Protein AF-A0A2M8BA66-F1 (afdb_monomer)

pLDDT: mean 72.49, std 13.76, range [32.31, 94.5]

Secondary structure (DSSP, 8-state):
---SS--TTS-TTTTS--TT---SS-SSS-TTT-TTTTS---S--B-TTTS-BGGGSSTT-TT--SS-SS--TTT-SSTTS--TT---SS-SSS-TTT-SSTTS--TT----SS-SSS-HHHHHHH-TT--SSSSSS-GGG-TTTTS--TT---SS-SSS-TTT-SSTTS--TT---TT-SSS-HHHHSSS-TT--SS-SSS-GGG-SSTTS--TT---SS-SSS-TTT-SSTTS------TT-SSS-TTTTTTT-TT--SS-SSS-TTT-SSTTS--TT---SS-SSS-TTT-TTTTS--TTT--SS-SSS-TTTTT-TTS--SS-SSS-TTT-TTTTS--TT---SS-SSS-TTT-TTTTS--TT---SS-SSS-TTT--SS--TT--SS-SSS-TTT-SSTTS--TT---SSSSSS-TTT-SSTTS--TT---TT-SSS-TTT-SS--TT--EEEEEEEE------EEEEEEE-SGGGGTT-EEETTEEESPPHHHHHHHHHHHHHHHHHHHSEEEEEEE-B--SSTTSS-----SS--HHHHHHHT-SPPPSSB-B-HHHHHHHHHHTTTTS-TT-SSTT--EEEEEEE-S-BTTHHHHHHHHHHHHTTT--EEEEE-TTS-HHHHHHHHHHTT-SGGGT-SSEE-SSHHHHHHHHHHHHTT---SEEE----TTEEEEEEEEEEEETTEEEE--B-TTTSEEEETTTTEEEE-HHHHHHHHHHHHHSPTT--EEEEEEEEEPSS-TTTS---SSSS-SS-SSSSSTT-----S--SSSS-SS-SSSTTTTPPPPTT-------SSSS-SS-SSSSSSS-----------TTS-S-SS-SS-SS-SPPPPTT-------SSSS-SS-SSSSSTTPPSP--------SSSS-SS-SS-SSTTPPP-TT-------SSSS-SS-SSSSSSS-PPPTT-------TTTS-SS-SSSSSTT-PPPTT-------SSSS-SS-SSSSSTTPPPPTT-------SSSS-SSSSS-SSTTPPPPP---PPP----S---

Sequence (1036 aa):
LDSDGVRNALDNCINTPNLTQTNTDGDSYGDACDNCINVANDQTDVSPANGVGDVCEGLTDPNGDFDSDGVRNALDNCPTTPNAGQQDPDLDGLGSACDNCPTVSNDDQTDTSPANGIGDVCEGASYPEGDVDGDTIINSLDNCLNTPNTTQTDSDGDTLGDACDNCPTMANGDQLDANNNGTGDICEGLLNPDGDVDSDTIRNAADNCPNASNTNQLDTDGDLVGDACDNCPGISNDQTDSNNNGTGDVCEGLLNPDGDVDLDGVRNGADNCPTVANASQTDVDGDGVGDACDNCVFFANTTQTDSNNNLIGDVCEGSTLLDDADNDTIRDVADNCINTPNLNQSDIDSDQVGDACDNCLTTMNFDQTDSDNDGIGDACETAQYDSTLDVDGDLIYDIDDNCPLVSNNNQADSDGDNIGNVCDNCPTEANYNQADLDGNGIGDACELTLPPSTPICNDGMVESARIKPNLYFLLDDSGSMDWGVTCNSTSCAPPSRWDQIKGGLDAASTQLAADNNLGVARFSGNISNSAQELLNLAVGWTDAQFRASYATSMNTRGGTPTGPALDRVRTQAWYTIPGDPVPNRPVAIVLVTDGNPNDQAAAVTAAGALWTLGVPVYVMGHPAATAANMTAIANAGGTGPDYGGTWYVITDTASVIAALDAIATRTVSCLVGITPTPADDLSRIEVMMNVGGTLTPIAPDPVNGWTLNITTNTLELFGTSCSDLKAAGTSAPPGTVVRVDVKIACLPCQPNADPEVCDYVDNNCNGVIDEGCAGCIPEVCDGLDNDCDGIADNGCPPPPACIPAPEVCDSLDNDCDGLIDEACVPICIPDPEVCSDSLDNDCDGLVNEGCPPPPTCIPNAEVCDGVDNDCDTLIDEDCPPPACVPSSEVCDGVDNDCDLAIDEGCTPPPTCIPSAEVCNGVDDNCDAVVDEGCTPPPTCIPSAEVCNGVDDNCDSVVDEGCPPPVGCIPSAEVCNGVDDNCDTVVDEGCTPPPTCIPSAEVCNGVDDNCDTVIDEGCPPPVGCIPSAEVCDNADN

Mean predicted aligned error: 25.69 Å

Radius of gyration: 49.64 Å; Cα contacts (8 Å, |Δi|>4): 1770; chains: 1; bounding box: 144×88×126 Å

Solvent-accessible surface area (backbone atoms only — not comparable to full-atom values): 61504 Å² total; per-residue (Å²): 110,47,77,55,80,64,53,63,96,75,34,43,33,45,76,41,66,49,77,81,65,53,46,76,46,70,49,81,45,14,49,79,66,36,43,34,47,78,46,67,69,90,78,78,49,60,46,94,85,81,61,44,20,56,92,69,64,38,94,86,32,58,82,35,47,74,52,69,48,83,44,32,37,70,78,33,40,32,53,77,39,71,47,72,78,64,50,47,84,49,73,50,68,48,13,51,76,68,38,42,33,60,72,46,67,54,81,79,63,51,45,85,46,77,72,71,77,51,16,50,66,42,50,66,72,73,35,70,78,34,41,64,50,68,48,83,48,33,48,78,76,39,39,38,57,83,47,71,48,80,77,67,49,51,76,55,72,48,66,48,12,53,89,72,40,41,45,56,74,53,69,53,80,80,64,55,39,92,79,70,79,70,56,19,50,90,80,68,73,90,83,63,89,87,34,40,80,45,67,39,84,49,38,39,89,78,35,49,31,45,77,29,64,45,78,79,67,52,46,76,54,68,62,70,47,13,48,69,62,34,37,35,50,78,51,66,66,87,70,58,37,93,81,68,78,72,44,12,68,90,54,60,50,78,85,39,56,84,34,44,54,47,68,38,84,45,33,34,68,78,35,44,34,57,73,40,62,47,65,82,61,50,40,81,50,67,54,69,44,12,45,78,68,33,42,34,50,82,44,69,52,77,77,66,52,44,91,83,72,76,71,49,14,65,86,52,64,90,45,91,85,69,46,40,76,53,70,44,83,47,32,48,94,78,34,41,31,50,76,36,68,48,76,81,62,47,42,84,46,67,49,67,41,12,53,75,63,35,38,28,54,80,33,70,48,73,80,62,54,45,92,87,70,84,69,56,11,64,76,56,64,57,100,71,90,60,86,81,40,39,79,47,67,43,86,46,30,42,89,78,31,39,34,44,83,48,65,50,78,77,64,50,48,78,48,74,40,67,45,14,50,88,70,36,43,32,57,70,36,63,48,68,78,58,52,39,90,79,69,79,73,52,13,53,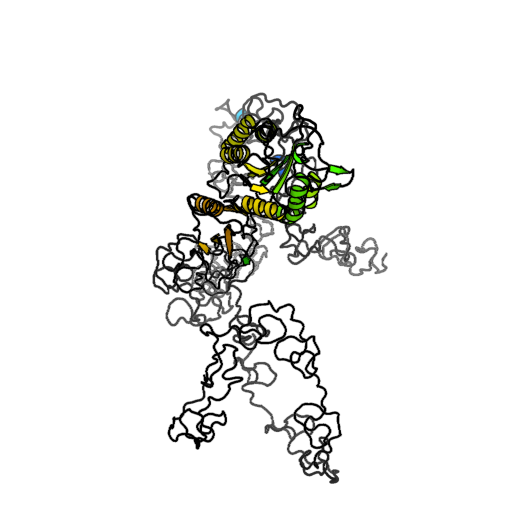54,61,43,76,60,71,54,96,82,62,62,62,65,43,70,57,64,24,51,43,73,46,64,44,30,37,41,33,35,40,37,58,36,16,26,56,32,53,64,91,42,60,67,56,103,86,53,49,56,59,71,29,60,49,55,40,51,49,54,14,49,62,73,38,28,59,60,47,36,74,53,27,24,47,36,60,45,60,48,53,34,72,87,80,67,100,79,81,64,79,80,64,82,57,76,72,39,48,37,67,56,54,51,57,77,71,62,71,85,70,43,87,50,46,51,41,60,51,14,66,52,44,40,45,43,56,78,66,43,68,83,60,68,93,84,62,90,61,84,88,66,50,44,38,36,39,38,37,39,59,31,64,47,77,39,54,73,48,26,26,53,26,26,31,55,32,29,77,72,71,34,38,29,44,39,36,25,36,80,87,25,45,63,73,56,39,32,48,28,8,42,34,1,70,40,18,70,92,58,86,37,37,51,42,63,42,84,40,40,67,43,39,43,56,45,50,50,43,52,54,51,46,52,64,62,45,59,41,60,53,79,85,52,98,56,42,21,85,80,37,62,34,35,27,40,31,56,67,84,46,73,44,76,52,57,81,28,84,60,46,18,29,46,80,38,79,94,74,34,32,38,38,39,21,54,57,46,30,49,48,52,45,49,47,24,53,70,49,62,77,88,49,56,61,36,47,38,40,41,26,26,35,42,93,52,45,78,83,76,54,81,56,48,85,73,87,38,44,48,25,62,78,82,54,66,44,62,79,65,80,67,63,42,79,27,52,88,75,81,44,54,40,53,69,84,85,54,55,47,81,61,49,76,72,67,102,75,66,65,73,36,85,39,52,86,74,86,46,51,36,51,61,82,76,54,66,58,80,72,56,62,83,85,61,73,67,42,85,62,61,77,88,72,87,50,53,46,47,58,85,84,57,65,55,65,91,68,77,79,68,100,74,75,66,69,49,78,50,52,83,74,87,48,53,40,44,63,81,84,57,67,57,81,73,48,66,81,78,81,62,66,68,43,80,40,48,80,75,84,43,50,43,45,61,84,85,53,65,46,76,78,47,69,83,76,90,82,53,70,68,43,82,32,42,88,72,89,44,46,34,49,51,78,87,54,66,50,82,79,42,56,72,53,100,79,65,70,68,46,78,49,49,85,78,84,46,49,39,45,52,79,72,53,66,45,70,80,48,72,57,67,94,86,68,70,71,47,80,53,51,84,70,86,46,49,39,47,44,78,85,53,68,43,64,90,48,71,79,68,101,72,80,68,69,47,77,74,50,85,73,86,44,51,38,46,68,79,87,54,67,41,79,88,65,78,83,86,89,85,84,88,86,82,93,78,84,93,75,94,75,83,134

Structure (mmCIF, N/CA/C/O backbone):
data_AF-A0A2M8BA66-F1
#
_entry.id   AF-A0A2M8BA66-F1
#
loop_
_atom_site.group_PDB
_atom_site.id
_atom_site.type_symbol
_atom_site.label_atom_id
_atom_site.label_alt_id
_atom_site.label_comp_id
_atom_site.label_asym_id
_atom_site.label_entity_id
_atom_site.label_seq_id
_atom_site.pdbx_PDB_ins_code
_atom_site.Cartn_x
_atom_site.Cartn_y
_atom_site.Cartn_z
_atom_site.occupancy
_atom_site.B_iso_or_equiv
_atom_site.auth_seq_id
_atom_site.auth_comp_id
_atom_site.auth_asym_id
_atom_site.auth_atom_id
_atom_site.pdbx_PDB_model_num
ATOM 1 N N . LEU A 1 1 ? -45.818 -49.213 9.905 1.00 75.44 1 LEU A N 1
ATOM 2 C CA . LEU A 1 1 ? -45.193 -50.251 9.014 1.00 75.44 1 LEU A CA 1
ATOM 3 C C . LEU A 1 1 ? -43.875 -50.770 9.617 1.00 75.44 1 LEU A C 1
ATOM 5 O O . LEU A 1 1 ? -43.487 -51.913 9.409 1.00 75.44 1 LEU A O 1
ATOM 9 N N . ASP A 1 2 ? -43.268 -49.912 10.405 1.00 79.12 2 ASP A N 1
ATOM 10 C CA . ASP A 1 2 ? -42.257 -49.977 11.458 1.00 79.12 2 ASP A CA 1
ATOM 11 C C . ASP A 1 2 ? -42.521 -50.866 12.723 1.00 79.12 2 ASP A C 1
ATOM 13 O O . ASP A 1 2 ? -41.571 -51.381 13.302 1.00 79.12 2 ASP A O 1
ATOM 17 N N . SER A 1 3 ? -43.773 -51.170 13.107 1.00 86.94 3 SER A N 1
ATOM 18 C CA . SER A 1 3 ? -44.151 -52.027 14.267 1.00 86.94 3 SER A CA 1
ATOM 19 C C . SER A 1 3 ? -44.036 -51.412 15.676 1.00 86.94 3 SER A C 1
ATOM 21 O O . SER A 1 3 ? -44.002 -52.172 16.651 1.00 86.94 3 SER A O 1
ATOM 23 N N . ASP A 1 4 ? -44.054 -50.089 15.824 1.00 85.81 4 ASP A N 1
ATOM 24 C CA . ASP A 1 4 ? -44.068 -49.419 17.134 1.00 85.81 4 ASP A CA 1
ATOM 25 C C . ASP A 1 4 ? -45.409 -49.505 17.898 1.00 85.81 4 ASP A C 1
ATOM 27 O O . ASP A 1 4 ? -45.446 -49.361 19.118 1.00 85.81 4 ASP A O 1
ATOM 31 N N . GLY A 1 5 ? -46.510 -49.820 17.209 1.00 84.75 5 GLY A N 1
ATOM 32 C CA . GLY A 1 5 ? -47.851 -49.913 17.793 1.00 84.75 5 GLY A CA 1
ATOM 33 C C . GLY A 1 5 ? -48.778 -48.734 17.478 1.00 84.75 5 GLY A C 1
ATOM 34 O O . GLY A 1 5 ? -49.948 -48.778 17.882 1.00 84.75 5 GLY A O 1
ATOM 35 N N . VAL A 1 6 ? -48.316 -47.738 16.722 1.00 86.00 6 VAL A N 1
ATOM 36 C CA . VAL A 1 6 ? -49.107 -46.634 16.172 1.00 86.00 6 VAL A CA 1
ATOM 37 C C . VAL A 1 6 ? -49.744 -47.066 14.843 1.00 86.00 6 VAL A C 1
ATOM 39 O O . VAL A 1 6 ? -49.294 -47.970 14.138 1.00 86.00 6 VAL A O 1
ATOM 42 N N . ARG A 1 7 ? -50.925 -46.521 14.524 1.00 86.69 7 ARG A N 1
ATOM 43 C CA . ARG A 1 7 ? -51.604 -46.838 13.255 1.00 86.69 7 ARG A CA 1
ATOM 44 C C . ARG A 1 7 ? -51.021 -45.944 12.172 1.00 86.69 7 ARG A C 1
ATOM 46 O O . ARG A 1 7 ? -51.146 -44.747 12.336 1.00 86.69 7 ARG A O 1
ATOM 53 N N . ASN A 1 8 ? -50.625 -46.498 11.021 1.00 84.19 8 ASN A N 1
ATOM 54 C CA . ASN A 1 8 ? -50.092 -45.757 9.858 1.00 84.19 8 ASN A CA 1
ATOM 55 C C . ASN A 1 8 ? -50.815 -44.441 9.465 1.00 84.19 8 ASN A C 1
ATOM 57 O O . ASN A 1 8 ? -50.240 -43.618 8.776 1.00 84.19 8 ASN A O 1
ATOM 61 N N . ALA A 1 9 ? -52.104 -44.271 9.787 1.00 83.88 9 ALA A N 1
ATOM 62 C CA . ALA A 1 9 ? -52.858 -43.043 9.492 1.00 83.88 9 ALA A CA 1
ATOM 63 C C . ALA A 1 9 ? -52.679 -41.929 10.548 1.00 83.88 9 ALA A C 1
ATOM 65 O O . ALA A 1 9 ? -53.294 -40.878 10.428 1.00 83.88 9 ALA A O 1
ATOM 66 N N . LEU A 1 10 ? -51.948 -42.221 11.619 1.00 83.56 10 LEU A N 1
ATOM 67 C CA . LEU A 1 10 ? -51.645 -41.381 12.778 1.00 83.56 10 LEU A CA 1
ATOM 68 C C . LEU A 1 10 ? -50.151 -41.497 13.126 1.00 83.56 10 LEU A C 1
ATOM 70 O O . LEU A 1 10 ? -49.805 -41.286 14.277 1.00 83.56 10 LEU A O 1
ATOM 74 N N . ASP A 1 11 ? -49.346 -41.970 12.174 1.00 88.25 11 ASP A N 1
ATOM 75 C CA . ASP A 1 11 ? -47.940 -42.319 12.331 1.00 88.25 11 ASP A CA 1
ATOM 76 C C . ASP A 1 11 ? -47.123 -41.324 11.501 1.00 88.25 11 ASP A C 1
ATOM 78 O O . ASP A 1 11 ? -47.123 -41.420 10.268 1.00 88.25 11 ASP A O 1
ATOM 82 N N . ASN A 1 12 ? -46.523 -40.337 12.167 1.00 87.06 12 ASN A N 1
ATOM 83 C CA . ASN A 1 12 ? -45.696 -39.306 11.541 1.00 87.06 12 ASN A CA 1
ATOM 84 C C . ASN A 1 12 ? -44.302 -39.821 11.141 1.00 87.06 12 ASN A C 1
ATOM 86 O O . ASN A 1 12 ? -43.581 -39.108 10.460 1.00 87.06 12 ASN A O 1
ATOM 90 N N . CYS A 1 13 ? -43.972 -41.089 11.433 1.00 89.38 13 CYS A N 1
ATOM 91 C CA . CYS A 1 13 ? -42.804 -41.781 10.890 1.00 89.38 13 CYS A CA 1
ATOM 92 C C . CYS A 1 13 ? -43.151 -43.196 10.419 1.00 89.38 13 CYS A C 1
ATOM 94 O O . CYS A 1 13 ? -42.651 -44.199 10.919 1.00 89.38 13 CYS A O 1
ATOM 96 N N . ILE A 1 14 ? -43.941 -43.294 9.344 1.00 86.56 14 ILE A N 1
ATOM 97 C CA . ILE A 1 14 ? -44.551 -44.554 8.873 1.00 86.56 14 ILE A CA 1
ATOM 98 C C . ILE A 1 14 ? -43.593 -45.758 8.720 1.00 86.56 14 ILE A C 1
ATOM 100 O O . ILE A 1 14 ? -44.028 -46.920 8.779 1.00 86.56 14 ILE A O 1
ATOM 104 N N . ASN A 1 15 ? -42.300 -45.496 8.497 1.00 86.75 15 ASN A N 1
ATOM 105 C CA . ASN A 1 15 ? -41.246 -46.493 8.306 1.00 86.75 15 ASN A CA 1
ATOM 106 C C . ASN A 1 15 ? -40.214 -46.567 9.450 1.00 86.75 15 ASN A C 1
ATOM 108 O O . ASN A 1 15 ? -39.405 -47.497 9.431 1.00 86.75 15 ASN A O 1
ATOM 112 N N . THR A 1 16 ? -40.258 -45.665 10.435 1.00 87.44 16 THR A N 1
ATOM 113 C CA . THR A 1 16 ? -39.289 -45.579 11.537 1.00 87.44 16 THR A CA 1
ATOM 114 C C . THR A 1 16 ? -40.019 -45.632 12.883 1.00 87.44 16 THR A C 1
ATOM 116 O O . THR A 1 16 ? -40.842 -44.764 13.136 1.00 87.44 16 THR A O 1
ATOM 119 N N . PRO A 1 17 ? -39.741 -46.616 13.762 1.00 88.62 17 PRO A N 1
ATOM 120 C CA . PRO A 1 17 ? -40.491 -46.782 15.008 1.00 88.62 17 PRO A CA 1
ATOM 121 C C . PRO A 1 17 ? -40.433 -45.559 15.927 1.00 88.62 17 PRO A C 1
ATOM 123 O O . PRO A 1 17 ? -39.353 -45.231 16.420 1.00 88.62 17 PRO A O 1
ATOM 126 N N . ASN A 1 18 ? -41.575 -44.936 16.234 1.00 87.62 18 ASN A N 1
ATOM 127 C CA . ASN A 1 18 ? -41.626 -43.738 17.075 1.00 87.62 18 ASN A CA 1
ATOM 128 C C . ASN A 1 18 ? -42.928 -43.645 17.898 1.00 87.62 18 ASN A C 1
ATOM 130 O O . ASN A 1 18 ? -43.803 -42.803 17.703 1.00 87.62 18 ASN A O 1
ATOM 134 N N . LEU A 1 19 ? -43.021 -44.483 18.933 1.00 87.88 19 LEU A N 1
ATOM 135 C CA . LEU A 1 19 ? -44.219 -44.623 19.773 1.00 87.88 19 LEU A CA 1
ATOM 136 C C . LEU A 1 19 ? -44.758 -43.302 20.366 1.00 87.88 19 LEU A C 1
ATOM 138 O O . LEU A 1 19 ? -45.954 -43.203 20.648 1.00 87.88 19 LEU A O 1
ATOM 142 N N . THR A 1 20 ? -43.890 -42.319 20.612 1.00 86.88 20 THR A N 1
ATOM 143 C CA . THR A 1 20 ? -44.251 -41.024 21.208 1.00 86.88 20 THR A CA 1
ATOM 144 C C . THR A 1 20 ? -44.864 -40.050 20.214 1.00 86.88 20 THR A C 1
ATOM 146 O O . THR A 1 20 ? -45.550 -39.135 20.662 1.00 86.88 20 THR A O 1
ATOM 149 N N . GLN A 1 21 ? -44.667 -40.265 18.906 1.00 88.19 21 GLN A N 1
ATOM 150 C CA . GLN A 1 21 ? -45.140 -39.377 17.837 1.00 88.19 21 GLN A CA 1
ATOM 151 C C . GLN A 1 21 ? -44.735 -37.916 18.078 1.00 88.19 21 GLN A C 1
ATOM 153 O O . GLN A 1 21 ? -45.488 -36.993 17.777 1.00 88.19 21 GLN A O 1
ATOM 158 N N . THR A 1 22 ? -43.567 -37.724 18.695 1.00 89.69 22 THR A N 1
ATOM 159 C CA . THR A 1 22 ? -42.980 -36.406 18.902 1.00 89.69 22 THR A CA 1
ATOM 160 C C . THR A 1 22 ? -42.646 -35.797 17.547 1.00 89.69 22 THR A C 1
ATOM 162 O O . THR A 1 22 ? -42.245 -36.508 16.622 1.00 89.69 22 THR A O 1
ATOM 165 N N . ASN A 1 23 ? -42.933 -34.513 17.442 1.00 86.50 23 ASN A N 1
ATOM 166 C CA . ASN A 1 23 ? -42.712 -33.669 16.286 1.00 86.50 23 ASN A CA 1
ATOM 167 C C . ASN A 1 23 ? -42.521 -32.269 16.876 1.00 86.50 23 ASN A C 1
ATOM 169 O O . ASN A 1 23 ? -43.476 -31.684 17.401 1.00 86.50 23 ASN A O 1
ATOM 173 N N . THR A 1 24 ? -41.264 -31.851 16.935 1.00 87.19 24 THR A N 1
ATOM 174 C CA . THR A 1 24 ? -40.811 -30.659 17.649 1.00 87.19 24 THR A CA 1
ATOM 175 C C . THR A 1 24 ? -41.032 -29.389 16.826 1.00 87.19 24 THR A C 1
ATOM 177 O O . THR A 1 24 ? -41.378 -28.358 17.403 1.00 87.19 24 THR A O 1
ATOM 180 N N . ASP A 1 25 ? -40.945 -29.467 15.502 1.00 80.00 25 ASP A N 1
ATOM 181 C CA . ASP A 1 25 ? -41.065 -28.335 14.574 1.00 80.00 25 ASP A CA 1
ATOM 182 C C . ASP A 1 25 ? -42.468 -28.165 13.942 1.00 80.00 25 ASP A C 1
ATOM 184 O O . ASP A 1 25 ? -42.787 -27.141 13.336 1.00 80.00 25 ASP A O 1
ATOM 188 N N . GLY A 1 26 ? -43.352 -29.140 14.145 1.00 83.88 26 GLY A N 1
ATOM 189 C CA . GLY A 1 26 ? -44.739 -29.159 13.691 1.00 83.88 26 GLY A CA 1
ATOM 190 C C . GLY A 1 26 ? -44.950 -29.613 12.244 1.00 83.88 26 GLY A C 1
ATOM 191 O O . GLY A 1 26 ? -46.055 -29.415 11.723 1.00 83.88 26 GLY A O 1
ATOM 192 N N . ASP A 1 27 ? -43.949 -30.203 11.594 1.00 85.38 27 ASP A N 1
ATOM 193 C CA . ASP A 1 27 ? -43.993 -30.542 10.173 1.00 85.38 27 ASP A CA 1
ATOM 194 C C . ASP A 1 27 ? -44.795 -31.837 9.864 1.00 85.38 27 ASP A C 1
ATOM 196 O O . ASP A 1 27 ? -45.632 -32.294 10.648 1.00 85.38 27 ASP A O 1
ATOM 200 N N . SER A 1 28 ? -44.644 -32.415 8.665 1.00 85.94 28 SER A N 1
ATOM 201 C CA . SER A 1 28 ? -45.366 -33.653 8.299 1.00 85.94 28 SER A CA 1
ATOM 202 C C . SER A 1 28 ? -44.671 -34.942 8.749 1.00 85.94 28 SER A C 1
ATOM 204 O O . SER A 1 28 ? -45.255 -36.027 8.616 1.00 85.94 28 SER A O 1
ATOM 206 N N . TYR A 1 29 ? -43.451 -34.822 9.248 1.00 87.06 29 TYR A N 1
ATOM 207 C CA . TYR A 1 29 ? -42.592 -35.884 9.725 1.00 87.06 29 TYR A CA 1
ATOM 208 C C . TYR A 1 29 ? -42.553 -35.814 11.259 1.00 87.06 29 TYR A C 1
ATOM 210 O O . TYR A 1 29 ? -43.419 -35.222 11.903 1.00 87.06 29 TYR A O 1
ATOM 218 N N . GLY A 1 30 ? -41.715 -36.593 11.914 1.00 86.81 30 GLY A N 1
ATOM 219 C CA . GLY A 1 30 ? -41.564 -36.498 13.363 1.00 86.81 30 GLY A CA 1
ATOM 220 C C . GLY A 1 30 ? -40.124 -36.763 13.712 1.00 86.81 30 GLY A C 1
ATOM 221 O O . GLY A 1 30 ? -39.452 -37.445 12.946 1.00 86.81 30 GLY A O 1
ATOM 222 N N . ASP A 1 31 ? -39.679 -36.319 14.885 1.00 88.06 31 ASP A N 1
ATOM 223 C CA . ASP A 1 31 ? -38.259 -36.231 15.269 1.00 88.06 31 ASP A CA 1
ATOM 224 C C . ASP A 1 31 ? -37.433 -37.503 14.985 1.00 88.06 31 ASP A C 1
ATOM 226 O O . ASP A 1 31 ? -36.219 -37.472 14.836 1.00 88.06 31 ASP A O 1
ATOM 230 N N . ALA A 1 32 ? -38.077 -38.673 14.954 1.00 84.62 32 ALA A N 1
ATOM 231 C CA . ALA A 1 32 ? -37.424 -39.953 14.695 1.00 84.62 32 ALA A CA 1
ATOM 232 C C . ALA A 1 32 ? -37.087 -40.224 13.215 1.00 84.62 32 ALA A C 1
ATOM 234 O O . ALA A 1 32 ? -36.328 -41.151 12.926 1.00 84.62 32 ALA A O 1
ATOM 235 N N . CYS A 1 33 ? -37.702 -39.512 12.279 1.00 84.12 33 CYS A N 1
ATOM 236 C CA . CYS A 1 33 ? -37.528 -39.667 10.835 1.00 84.12 33 CYS A CA 1
ATOM 237 C C . CYS A 1 33 ? -37.326 -38.334 10.114 1.00 84.12 33 CYS A C 1
ATOM 239 O O . CYS A 1 33 ? -37.379 -38.318 8.887 1.00 84.12 33 CYS A O 1
ATOM 241 N N . ASP A 1 34 ? -37.126 -37.280 10.890 1.00 85.69 34 ASP A N 1
ATOM 242 C CA . ASP A 1 34 ? -36.952 -35.915 10.451 1.00 85.69 34 ASP A CA 1
ATOM 243 C C . ASP A 1 34 ? -35.451 -35.581 10.407 1.00 85.69 34 ASP A C 1
ATOM 245 O O . ASP A 1 34 ? -34.738 -35.766 11.399 1.00 85.69 34 ASP A O 1
ATOM 249 N N . ASN A 1 35 ? -34.954 -35.177 9.234 1.00 79.94 35 ASN A N 1
ATOM 250 C CA . ASN A 1 35 ? -33.571 -34.751 9.019 1.00 79.94 35 ASN A CA 1
ATOM 251 C C . ASN A 1 35 ? -33.290 -33.338 9.570 1.00 79.94 35 ASN A C 1
ATOM 253 O O . ASN A 1 35 ? -32.117 -32.975 9.642 1.00 79.94 35 ASN A O 1
ATOM 257 N N . CYS A 1 36 ? -34.315 -32.606 10.028 1.00 80.88 36 CYS A N 1
ATOM 258 C CA . CYS A 1 36 ? -34.233 -31.319 10.714 1.00 80.88 36 CYS A CA 1
ATOM 259 C C . CYS A 1 36 ? -35.201 -31.215 11.906 1.00 80.88 36 CYS A C 1
ATOM 261 O O . CYS A 1 36 ? -36.106 -30.399 11.919 1.00 80.88 36 CYS A O 1
ATOM 263 N N . ILE A 1 37 ? -34.905 -31.940 12.992 1.00 81.19 37 ILE A N 1
ATOM 264 C CA . ILE A 1 37 ? -35.752 -32.084 14.202 1.00 81.19 37 ILE A CA 1
ATOM 265 C C . ILE A 1 37 ? -36.356 -30.772 14.759 1.00 81.19 37 ILE A C 1
ATOM 267 O O . ILE A 1 37 ? -37.400 -30.806 15.405 1.00 81.19 37 ILE A O 1
ATOM 271 N N . ASN A 1 38 ? -35.693 -29.626 14.579 1.00 80.69 38 ASN A N 1
ATOM 272 C CA . ASN A 1 38 ? -36.147 -28.333 15.103 1.00 80.69 38 ASN A CA 1
ATOM 273 C C . ASN A 1 38 ? -36.648 -27.360 14.018 1.00 80.69 38 ASN A C 1
ATOM 275 O O . ASN A 1 38 ? -37.008 -26.234 14.363 1.00 80.69 38 ASN A O 1
ATOM 279 N N . VAL A 1 39 ? -36.637 -27.738 12.734 1.00 78.69 39 VAL A N 1
ATOM 280 C CA . VAL A 1 39 ? -36.926 -26.835 11.613 1.00 78.69 39 VAL A CA 1
ATOM 281 C C . VAL A 1 39 ? -37.703 -27.549 10.506 1.00 78.69 39 VAL A C 1
ATOM 283 O O . VAL A 1 39 ? -37.152 -28.377 9.788 1.00 78.69 39 VAL A O 1
ATOM 286 N N . ALA A 1 40 ? -38.951 -27.119 10.302 1.00 80.69 40 ALA A N 1
ATOM 287 C CA . ALA A 1 40 ? -39.869 -27.747 9.358 1.00 80.69 40 ALA A CA 1
ATOM 288 C C . ALA A 1 40 ? -39.331 -27.759 7.921 1.00 80.69 40 ALA A C 1
ATOM 290 O O . ALA A 1 40 ? -39.183 -26.705 7.295 1.00 80.69 40 ALA A O 1
ATOM 291 N N . ASN A 1 41 ? -39.137 -28.954 7.361 1.00 77.81 41 ASN A N 1
ATOM 292 C CA . ASN A 1 41 ? -38.690 -29.149 5.985 1.00 77.81 41 ASN A CA 1
ATOM 293 C C . ASN A 1 41 ? -39.398 -30.343 5.306 1.00 77.81 41 ASN A C 1
ATOM 295 O O . ASN A 1 41 ? -40.222 -31.050 5.884 1.00 77.81 41 ASN A O 1
ATOM 299 N N . ASP A 1 42 ? -39.168 -30.538 4.005 1.00 80.88 42 ASP A N 1
ATOM 300 C CA . ASP A 1 42 ? -39.864 -31.572 3.224 1.00 80.88 42 ASP A CA 1
ATOM 301 C C . ASP A 1 42 ? -39.075 -32.886 3.071 1.00 80.88 42 ASP A C 1
ATOM 303 O O . ASP A 1 42 ? -39.554 -33.814 2.399 1.00 80.88 42 ASP A O 1
ATOM 307 N N . GLN A 1 43 ? -37.926 -32.981 3.756 1.00 72.94 43 GLN A N 1
ATOM 308 C CA . GLN A 1 43 ? -36.990 -34.113 3.794 1.00 72.94 43 GLN A CA 1
ATOM 309 C C . GLN A 1 43 ? -36.280 -34.391 2.457 1.00 72.94 43 GLN A C 1
ATOM 311 O O . GLN A 1 43 ? -35.753 -35.491 2.246 1.00 72.94 43 GLN A O 1
ATOM 316 N N . THR A 1 44 ? -36.327 -33.453 1.503 1.00 68.56 44 THR A N 1
ATOM 317 C CA . THR A 1 44 ? -35.706 -33.621 0.175 1.00 68.56 44 THR A CA 1
ATOM 318 C C . THR A 1 44 ? -34.309 -33.008 0.056 1.00 68.56 44 THR A C 1
ATOM 320 O O . THR A 1 44 ? -33.592 -33.329 -0.895 1.00 68.56 44 THR A O 1
ATOM 323 N N . ASP A 1 45 ? -33.915 -32.212 1.044 1.00 61.47 45 ASP A N 1
ATOM 324 C CA . ASP A 1 45 ? -32.687 -31.427 1.183 1.00 61.47 45 ASP A CA 1
ATOM 325 C C . ASP A 1 45 ? -31.589 -32.215 1.916 1.00 61.47 45 ASP A C 1
ATOM 327 O O . ASP A 1 45 ? -31.164 -31.858 3.001 1.00 61.47 45 ASP A O 1
ATOM 331 N N . VAL A 1 46 ? -31.185 -33.377 1.398 1.00 57.88 46 VAL A N 1
ATOM 332 C CA . VAL A 1 46 ? -30.165 -34.196 2.078 1.00 57.88 46 VAL A CA 1
ATOM 333 C C . VAL A 1 46 ? -28.754 -33.872 1.594 1.00 57.88 46 VAL A C 1
ATOM 335 O O . VAL A 1 46 ? -28.363 -34.270 0.490 1.00 57.88 46 VAL A O 1
ATOM 338 N N . SER A 1 47 ? -27.952 -33.285 2.480 1.00 55.47 47 SER A N 1
ATOM 339 C CA . SER A 1 47 ? -26.499 -33.238 2.343 1.00 55.47 47 SER A CA 1
ATOM 340 C C . SER A 1 47 ? -25.926 -34.659 2.174 1.00 55.47 47 SER A C 1
ATOM 342 O O . SER A 1 47 ? -26.287 -35.588 2.917 1.00 55.47 47 SER A O 1
ATOM 344 N N . PRO A 1 48 ? -25.027 -34.906 1.197 1.00 54.38 48 PRO A N 1
ATOM 345 C CA . PRO A 1 48 ? -24.484 -36.242 0.941 1.00 54.38 48 PRO A CA 1
ATOM 346 C C . PRO A 1 48 ? -23.649 -36.824 2.095 1.00 54.38 48 PRO A C 1
ATOM 348 O O . PRO A 1 48 ? -23.306 -38.012 2.039 1.00 54.38 48 PRO A O 1
ATOM 351 N N . ALA A 1 49 ? -23.272 -36.011 3.090 1.00 56.00 49 ALA A N 1
ATOM 352 C CA . ALA A 1 49 ? -22.223 -36.335 4.052 1.00 56.00 49 ALA A CA 1
ATOM 353 C C . ALA A 1 49 ? -22.720 -36.968 5.367 1.00 56.00 49 ALA A C 1
ATOM 355 O O . ALA A 1 49 ? -22.033 -37.847 5.897 1.00 56.00 49 ALA A O 1
ATOM 356 N N . ASN A 1 50 ? -23.897 -36.598 5.888 1.00 59.06 50 ASN A N 1
ATOM 357 C CA . ASN A 1 50 ? -24.326 -37.022 7.235 1.00 59.06 50 ASN A CA 1
ATOM 358 C C . ASN A 1 50 ? -25.837 -37.305 7.409 1.00 59.06 50 ASN A C 1
ATOM 360 O O . ASN A 1 50 ? -26.211 -37.903 8.420 1.00 59.06 50 ASN A O 1
ATOM 364 N N . GLY A 1 51 ? -26.688 -36.981 6.428 1.00 62.62 51 GLY A N 1
ATOM 365 C CA . GLY A 1 51 ? -28.134 -37.224 6.497 1.00 62.62 51 GLY A CA 1
ATOM 366 C C . GLY A 1 51 ? -28.929 -36.214 7.335 1.00 62.62 51 GLY A C 1
ATOM 367 O O . GLY A 1 51 ? -30.067 -36.526 7.685 1.00 62.62 51 GLY A O 1
ATOM 368 N N . VAL A 1 52 ? -28.340 -35.055 7.646 1.00 68.56 52 VAL A N 1
ATOM 369 C CA . VAL A 1 52 ? -29.010 -33.853 8.176 1.00 68.56 52 VAL A CA 1
ATOM 370 C C . VAL A 1 52 ? -29.557 -33.029 6.997 1.00 68.56 52 VAL A C 1
ATOM 372 O O . VAL A 1 52 ? -29.047 -33.158 5.882 1.00 68.56 52 VAL A O 1
ATOM 375 N N . GLY A 1 53 ? -30.652 -32.290 7.201 1.00 68.06 53 GLY A N 1
ATOM 376 C CA . GLY A 1 53 ? -31.258 -31.453 6.163 1.00 68.06 53 GLY A CA 1
ATOM 377 C C . GLY A 1 53 ? -30.537 -30.116 5.972 1.00 68.06 53 GLY A C 1
ATOM 378 O O . GLY A 1 53 ? -30.139 -29.496 6.958 1.00 68.06 53 GLY A O 1
ATOM 379 N N . ASP A 1 54 ? -30.393 -29.655 4.728 1.00 66.38 54 ASP A N 1
ATOM 380 C CA . ASP A 1 54 ? -29.651 -28.431 4.376 1.00 66.38 54 ASP A CA 1
ATOM 381 C C . ASP A 1 54 ? -30.147 -27.195 5.162 1.00 66.38 54 ASP A C 1
ATOM 383 O O . ASP A 1 54 ? -29.360 -26.330 5.544 1.00 66.38 54 ASP A O 1
ATOM 387 N N . VAL A 1 55 ? -31.448 -27.127 5.475 1.00 63.19 55 VAL A N 1
ATOM 388 C CA . VAL A 1 55 ? -32.064 -26.010 6.222 1.00 63.19 55 VAL A CA 1
ATOM 389 C C . VAL A 1 55 ? -31.578 -25.914 7.679 1.00 63.19 55 VAL A C 1
ATOM 391 O O . VAL A 1 55 ? -31.617 -24.837 8.272 1.00 63.19 55 VAL A O 1
ATOM 394 N N . CYS A 1 56 ? -31.101 -27.012 8.266 1.00 66.31 56 CYS A N 1
ATOM 395 C CA . CYS A 1 56 ? -30.597 -27.051 9.639 1.00 66.31 56 CYS A CA 1
ATOM 396 C C . CYS A 1 56 ? -29.081 -27.315 9.729 1.00 66.31 56 CYS A C 1
ATOM 398 O O . CYS A 1 56 ? -28.561 -27.452 10.838 1.00 66.31 56 CYS A O 1
ATOM 400 N N . GLU A 1 57 ? -28.369 -27.339 8.593 1.00 60.78 57 GLU A N 1
ATOM 401 C CA . GLU A 1 57 ? -26.916 -27.565 8.492 1.00 60.78 57 GLU A CA 1
ATOM 402 C C . GLU A 1 57 ? -26.091 -26.266 8.321 1.00 60.78 57 GLU A C 1
ATOM 404 O O . GLU A 1 57 ? -24.984 -26.281 7.796 1.00 60.78 57 GLU A O 1
ATOM 409 N N . GLY A 1 58 ? -26.572 -25.129 8.837 1.00 56.81 58 GLY A N 1
ATOM 410 C CA . GLY A 1 58 ? -25.645 -24.077 9.277 1.00 56.81 58 GLY A CA 1
ATOM 411 C C . GLY A 1 58 ? -25.259 -22.965 8.295 1.00 56.81 58 GLY A C 1
ATOM 412 O O . GLY A 1 58 ? -24.220 -22.352 8.507 1.00 56.81 58 GLY A O 1
ATOM 413 N N . LEU A 1 59 ? -26.116 -22.552 7.350 1.00 53.03 59 LEU A N 1
ATOM 414 C CA . LEU A 1 59 ? -25.996 -21.173 6.814 1.00 53.03 59 LEU A CA 1
ATOM 415 C C . LEU A 1 59 ? -26.156 -20.106 7.920 1.00 53.03 59 LEU A C 1
ATOM 417 O O . LEU A 1 59 ? -25.780 -18.954 7.748 1.00 53.03 59 LEU A O 1
ATOM 421 N N . THR A 1 60 ? -26.705 -20.496 9.074 1.00 54.91 60 THR A N 1
ATOM 422 C CA . THR A 1 60 ? -26.827 -19.674 10.283 1.00 54.91 60 THR A CA 1
ATOM 423 C C . THR A 1 60 ? -25.732 -19.944 11.318 1.00 54.91 60 THR A C 1
ATOM 425 O O . THR A 1 60 ? -25.860 -19.460 12.440 1.00 54.91 60 THR A O 1
ATOM 428 N N . ASP A 1 61 ? -24.714 -20.756 11.005 1.00 61.88 61 ASP A N 1
ATOM 429 C CA . ASP A 1 61 ? -23.524 -20.926 11.845 1.00 61.88 61 ASP A CA 1
ATOM 430 C C . ASP A 1 61 ? -22.382 -20.071 11.267 1.00 61.88 61 ASP A C 1
ATOM 432 O O . ASP A 1 61 ? -21.761 -20.476 10.280 1.00 61.88 61 ASP A O 1
ATOM 436 N N . PRO A 1 62 ? -22.080 -18.905 11.871 1.00 61.50 62 PRO A N 1
ATOM 437 C CA . PRO A 1 62 ? -20.991 -18.026 11.444 1.00 61.50 62 PRO A CA 1
ATOM 438 C C . PRO A 1 62 ? -19.622 -18.722 11.434 1.00 61.50 62 PRO A C 1
ATOM 440 O O . PRO A 1 62 ? -18.706 -18.283 10.741 1.00 61.50 62 PRO A O 1
ATOM 443 N N . ASN A 1 63 ? -19.473 -19.798 12.214 1.00 69.12 63 ASN A N 1
ATOM 444 C CA . ASN A 1 63 ? -18.232 -20.549 12.350 1.00 69.12 63 ASN A CA 1
ATOM 445 C C . ASN A 1 63 ? -18.182 -21.824 11.496 1.00 69.12 63 ASN A C 1
ATOM 447 O O . ASN A 1 63 ? -17.144 -22.490 11.491 1.00 69.12 63 ASN A O 1
ATOM 451 N N . GLY A 1 64 ? -19.273 -22.167 10.805 1.00 72.19 64 GLY A N 1
ATOM 452 C CA . GLY A 1 64 ? -19.324 -23.280 9.861 1.00 72.19 64 GLY A CA 1
ATOM 453 C C . GLY A 1 64 ? -18.546 -22.977 8.580 1.00 72.19 64 GLY A C 1
ATOM 454 O O . GLY A 1 64 ? -18.236 -21.827 8.310 1.00 72.19 64 GLY A O 1
ATOM 455 N N . ASP A 1 65 ? -18.233 -24.008 7.803 1.00 76.00 65 ASP A N 1
ATOM 456 C CA . ASP A 1 65 ? -17.626 -23.929 6.465 1.00 76.00 65 ASP A CA 1
ATOM 457 C C . ASP A 1 65 ? -18.482 -24.829 5.564 1.00 76.00 65 ASP A C 1
ATOM 459 O O . ASP A 1 65 ? -18.322 -26.057 5.535 1.00 76.00 65 ASP A O 1
ATOM 463 N N . PHE A 1 66 ? -19.522 -24.230 4.979 1.00 79.56 66 PHE A N 1
ATOM 464 C CA . PHE A 1 66 ? -20.615 -24.958 4.335 1.00 79.56 66 PHE A CA 1
ATOM 465 C C . PHE A 1 66 ? -20.166 -25.654 3.047 1.00 79.56 66 PHE A C 1
ATOM 467 O O . PHE A 1 66 ? -20.644 -26.750 2.739 1.00 79.56 66 PHE A O 1
ATOM 474 N N . ASP A 1 67 ? -19.231 -25.069 2.306 1.00 74.81 67 ASP A N 1
ATOM 475 C CA . ASP A 1 67 ? -18.758 -25.617 1.038 1.00 74.81 67 ASP A CA 1
ATOM 476 C C . ASP A 1 67 ? -17.389 -26.326 1.125 1.00 74.81 67 ASP A C 1
ATOM 478 O O . ASP A 1 67 ? -16.955 -26.973 0.161 1.00 74.81 67 ASP A O 1
ATOM 482 N N . SER A 1 68 ? -16.804 -26.358 2.329 1.00 84.06 68 SER A N 1
ATOM 483 C CA . SER A 1 68 ? -15.579 -27.076 2.693 1.00 84.06 68 SER A CA 1
ATOM 484 C C . SER A 1 68 ? -14.340 -26.600 1.941 1.00 84.06 68 SER A C 1
ATOM 486 O O . SER A 1 68 ? -13.464 -27.411 1.597 1.00 84.06 68 SER A O 1
ATOM 488 N N . ASP A 1 69 ? -14.270 -25.307 1.654 1.00 84.38 69 ASP A N 1
ATOM 489 C CA . ASP A 1 69 ? -13.141 -24.695 0.969 1.00 84.38 69 ASP A CA 1
ATOM 490 C C . ASP A 1 69 ? -12.047 -24.175 1.923 1.00 84.38 69 ASP A C 1
ATOM 492 O O . ASP A 1 69 ? -10.925 -23.898 1.482 1.00 84.38 69 ASP A O 1
ATOM 496 N N . GLY A 1 70 ? -12.331 -24.167 3.230 1.00 83.94 70 GLY A N 1
ATOM 497 C CA . GLY A 1 70 ? -11.442 -23.715 4.294 1.00 83.94 70 GLY A CA 1
ATOM 498 C C . GLY A 1 70 ? -11.737 -22.309 4.822 1.00 83.94 70 GLY A C 1
ATOM 499 O O . GLY A 1 70 ? -11.015 -21.862 5.720 1.00 83.94 70 GLY A O 1
ATOM 500 N N . VAL A 1 71 ? -12.758 -21.620 4.309 1.00 82.12 71 VAL A N 1
ATOM 501 C CA . VAL A 1 71 ? -13.217 -20.309 4.776 1.00 82.12 71 VAL A CA 1
ATOM 502 C C . VAL A 1 71 ? -14.526 -20.476 5.550 1.00 82.12 71 VAL A C 1
ATOM 504 O O . VAL A 1 71 ? -15.411 -21.235 5.181 1.00 82.12 71 VAL A O 1
ATOM 507 N N . ARG A 1 72 ? -14.643 -19.806 6.702 1.00 83.50 72 ARG A N 1
ATOM 508 C CA . ARG A 1 72 ? -15.868 -19.884 7.514 1.00 83.50 72 ARG A CA 1
ATOM 509 C C . ARG A 1 72 ? -16.954 -19.012 6.895 1.00 83.50 72 ARG A C 1
ATOM 511 O O . ARG A 1 72 ? -16.647 -17.894 6.509 1.00 83.50 72 ARG A O 1
ATOM 518 N N . ASN A 1 73 ? -18.211 -19.448 6.940 1.00 76.06 73 ASN A N 1
ATOM 519 C CA . ASN A 1 73 ? -19.387 -18.797 6.352 1.00 76.06 73 ASN A CA 1
ATOM 520 C C . ASN A 1 73 ? -19.494 -17.289 6.652 1.00 76.06 73 ASN A C 1
ATOM 522 O O . ASN A 1 73 ? -19.954 -16.533 5.808 1.00 76.06 73 ASN A O 1
ATOM 526 N N . ALA A 1 74 ? -19.087 -16.829 7.845 1.00 78.69 74 ALA A N 1
ATOM 527 C CA . ALA A 1 74 ? -19.112 -15.400 8.194 1.00 78.69 74 ALA A CA 1
ATOM 528 C C . ALA A 1 74 ? -18.042 -14.547 7.495 1.00 78.69 74 ALA A C 1
ATOM 530 O O . ALA A 1 74 ? -18.148 -13.325 7.476 1.00 78.69 74 ALA A O 1
ATOM 531 N N . LEU A 1 75 ? -16.992 -15.189 6.992 1.00 83.69 75 LEU A N 1
ATOM 532 C CA . LEU A 1 75 ? -15.855 -14.590 6.296 1.00 83.69 75 LEU A CA 1
ATOM 533 C C . LEU A 1 75 ? -15.793 -15.034 4.830 1.00 83.69 75 LEU A C 1
ATOM 535 O O . LEU A 1 75 ? -14.841 -14.681 4.141 1.00 83.69 75 LEU A O 1
ATOM 539 N N . ASP A 1 76 ? -16.765 -15.833 4.390 1.00 86.75 76 ASP A N 1
ATOM 540 C CA . ASP A 1 76 ? -16.837 -16.391 3.053 1.00 86.75 76 ASP A CA 1
ATOM 541 C C . ASP A 1 76 ? -17.774 -15.537 2.193 1.00 86.75 76 ASP A C 1
ATOM 543 O O . ASP A 1 76 ? -18.977 -15.471 2.436 1.00 86.75 76 ASP A O 1
ATOM 547 N N . ASN A 1 77 ? -17.228 -14.865 1.183 1.00 88.50 77 ASN A N 1
ATOM 548 C CA . ASN A 1 77 ? -17.999 -14.098 0.208 1.00 88.50 77 ASN A CA 1
ATOM 549 C C . ASN A 1 77 ? -18.669 -14.981 -0.862 1.00 88.50 77 ASN A C 1
ATOM 551 O O . ASN A 1 77 ? -19.389 -14.464 -1.713 1.00 88.50 77 ASN A O 1
ATOM 555 N N . CYS A 1 78 ? -18.500 -16.307 -0.806 1.00 90.88 78 CYS A N 1
ATOM 556 C CA . CYS A 1 78 ? -19.323 -17.286 -1.509 1.00 90.88 78 CYS A CA 1
ATOM 557 C C . CYS A 1 78 ? -19.653 -18.516 -0.637 1.00 90.88 78 CYS A C 1
ATOM 559 O O . CYS A 1 78 ? -19.307 -19.622 -1.043 1.00 90.88 78 CYS A O 1
ATOM 561 N N . PRO A 1 79 ? -20.482 -18.396 0.426 1.00 83.50 79 PRO A N 1
ATOM 562 C CA . PRO A 1 79 ? -20.751 -19.455 1.424 1.00 83.50 79 PRO A CA 1
ATOM 563 C C . PRO A 1 79 ? -21.309 -20.789 0.907 1.00 83.50 79 PRO A C 1
ATOM 565 O O . PRO A 1 79 ? -21.664 -21.667 1.683 1.00 83.50 79 PRO A O 1
ATOM 568 N N . THR A 1 80 ? -21.542 -20.919 -0.395 1.00 82.44 80 THR A N 1
ATOM 569 C CA . THR A 1 80 ? -22.094 -22.117 -1.036 1.00 82.44 80 THR A CA 1
ATOM 570 C C . THR A 1 80 ? -21.273 -22.585 -2.240 1.00 82.44 80 THR A C 1
ATOM 572 O O . THR A 1 80 ? -21.655 -23.567 -2.885 1.00 82.44 80 THR A O 1
ATOM 575 N N . THR A 1 81 ? -20.190 -21.885 -2.595 1.00 88.25 81 THR A N 1
ATOM 576 C CA . THR A 1 81 ? -19.396 -22.130 -3.803 1.00 88.25 81 THR A CA 1
ATOM 577 C C . THR A 1 81 ? -17.894 -22.005 -3.513 1.00 88.25 81 THR A C 1
ATOM 579 O O . THR A 1 81 ? -17.402 -20.881 -3.476 1.00 88.25 81 THR A O 1
ATOM 582 N N . PRO A 1 82 ? -17.137 -23.128 -3.491 1.00 90.38 82 PRO A N 1
ATOM 583 C CA . PRO A 1 82 ? -15.755 -23.140 -3.014 1.00 90.38 82 PRO A CA 1
ATOM 584 C C . PRO A 1 82 ? -14.858 -22.130 -3.722 1.00 90.38 82 PRO A C 1
ATOM 586 O O . PRO A 1 82 ? -14.605 -22.243 -4.931 1.00 90.38 82 PRO A O 1
ATOM 589 N N . ASN A 1 83 ? -14.325 -21.181 -2.968 1.00 90.00 83 ASN A N 1
ATOM 590 C CA . ASN A 1 83 ? -13.534 -20.060 -3.438 1.00 90.00 83 ASN A CA 1
ATOM 591 C C . ASN A 1 83 ? -12.485 -19.591 -2.411 1.00 90.00 83 ASN A C 1
ATOM 593 O O . ASN A 1 83 ? -12.271 -18.394 -2.283 1.00 90.00 83 ASN A O 1
ATOM 597 N N . ALA A 1 84 ? -11.722 -20.505 -1.803 1.00 90.00 84 ALA A N 1
ATOM 598 C CA . ALA A 1 84 ? -10.717 -20.264 -0.749 1.00 90.00 84 ALA A CA 1
ATOM 599 C C . ALA A 1 84 ? -9.760 -19.057 -0.911 1.00 90.00 84 ALA A C 1
ATOM 601 O O . ALA A 1 84 ? -9.106 -18.642 0.040 1.00 90.00 84 ALA A O 1
ATOM 602 N N . GLY A 1 85 ? -9.616 -18.513 -2.123 1.00 87.69 85 GLY A N 1
ATOM 603 C CA . GLY A 1 85 ? -8.881 -17.275 -2.385 1.00 87.69 85 GLY A CA 1
ATOM 604 C C . GLY A 1 85 ? -9.671 -15.975 -2.175 1.00 87.69 85 GLY A C 1
ATOM 605 O O . GLY A 1 85 ? -9.075 -14.925 -2.390 1.00 87.69 85 GLY A O 1
ATOM 606 N N . GLN A 1 86 ? -10.965 -16.044 -1.839 1.00 93.00 86 GLN A N 1
ATOM 607 C CA . GLN A 1 86 ? -11.869 -14.942 -1.471 1.00 93.00 86 GLN A CA 1
ATOM 608 C C . GLN A 1 86 ? -11.760 -13.707 -2.384 1.00 93.00 86 GLN A C 1
ATOM 610 O O . GLN A 1 86 ? -11.811 -12.565 -1.942 1.00 93.00 86 GLN A O 1
ATOM 615 N N . GLN A 1 87 ? -11.568 -13.935 -3.687 1.00 93.25 87 GLN A N 1
ATOM 616 C CA . GLN A 1 87 ? -11.369 -12.865 -4.667 1.00 93.25 87 GLN A CA 1
ATOM 617 C C . GLN A 1 87 ? -12.675 -12.104 -4.895 1.00 93.25 87 GLN A C 1
ATOM 619 O O . GLN A 1 87 ? -13.632 -12.696 -5.385 1.00 93.25 87 GLN A O 1
ATOM 624 N N . ASP A 1 88 ? -12.662 -10.806 -4.613 1.00 90.88 88 ASP A N 1
ATOM 625 C CA . ASP A 1 88 ? -13.767 -9.863 -4.823 1.00 90.88 88 ASP A CA 1
ATOM 626 C C . ASP A 1 88 ? -13.190 -8.547 -5.404 1.00 90.88 88 ASP A C 1
ATOM 628 O O . ASP A 1 88 ? -12.698 -7.692 -4.664 1.00 90.88 88 ASP A O 1
ATOM 632 N N . PRO A 1 89 ? -13.067 -8.433 -6.742 1.00 89.88 89 PRO A N 1
ATOM 633 C CA . PRO A 1 89 ? -12.434 -7.291 -7.407 1.00 89.88 89 PRO A CA 1
ATOM 634 C C . PRO A 1 89 ? -13.207 -5.969 -7.314 1.00 89.88 89 PRO A C 1
ATOM 636 O O . PRO A 1 89 ? -12.606 -4.908 -7.508 1.00 89.88 89 PRO A O 1
ATOM 639 N N . ASP A 1 90 ? -14.516 -6.029 -7.104 1.00 83.94 90 ASP A N 1
ATOM 640 C CA . ASP A 1 90 ? -15.469 -4.919 -7.142 1.00 83.94 90 ASP A CA 1
ATOM 641 C C . ASP A 1 90 ? -16.097 -4.579 -5.785 1.00 83.94 90 ASP A C 1
ATOM 643 O O . ASP A 1 90 ? -16.692 -3.504 -5.670 1.00 83.94 90 ASP A O 1
ATOM 647 N N . LEU A 1 91 ? -15.811 -5.381 -4.756 1.00 89.31 91 LEU A N 1
ATOM 648 C CA . LEU A 1 91 ? -16.073 -5.129 -3.336 1.00 89.31 91 LEU A CA 1
ATOM 649 C C . LEU A 1 91 ? -17.560 -5.008 -2.999 1.00 89.31 91 LEU A C 1
ATOM 651 O O . LEU A 1 91 ? -17.951 -4.169 -2.183 1.00 89.31 91 LEU A O 1
ATOM 655 N N . ASP A 1 92 ? -18.382 -5.829 -3.642 1.00 86.81 92 ASP A N 1
ATOM 656 C CA . ASP A 1 92 ? -19.834 -5.858 -3.455 1.00 86.81 92 ASP A CA 1
ATOM 657 C C . ASP A 1 92 ? -20.284 -6.916 -2.425 1.00 86.81 92 ASP A C 1
ATOM 659 O O . ASP A 1 92 ? -21.463 -7.036 -2.090 1.00 86.81 92 ASP A O 1
ATOM 663 N N . GLY A 1 93 ? -19.313 -7.640 -1.856 1.00 87.06 93 GLY A N 1
ATOM 664 C CA . GLY A 1 93 ? -19.537 -8.664 -0.844 1.00 87.06 93 GLY A CA 1
ATOM 665 C C . GLY A 1 93 ? -19.818 -10.050 -1.421 1.00 87.06 93 GLY A C 1
ATOM 666 O O . GLY A 1 93 ? -20.004 -10.983 -0.636 1.00 87.06 93 GLY A O 1
ATOM 667 N N . LEU A 1 94 ? -19.814 -10.215 -2.749 1.00 90.06 94 LEU A N 1
ATOM 668 C CA . LEU A 1 94 ? -19.937 -11.496 -3.436 1.00 90.06 94 LEU A CA 1
ATOM 669 C C . LEU A 1 94 ? -18.628 -11.845 -4.153 1.00 90.06 94 LEU A C 1
ATOM 671 O O . LEU A 1 94 ? -18.113 -11.123 -4.999 1.00 90.06 94 LEU A O 1
ATOM 675 N N . GLY A 1 95 ? -18.058 -13.005 -3.833 1.00 91.50 95 GLY A N 1
ATOM 676 C CA . GLY A 1 95 ? -16.813 -13.438 -4.457 1.00 91.50 95 GLY A CA 1
ATOM 677 C C . GLY A 1 95 ? -16.986 -13.753 -5.948 1.00 91.50 95 GLY A C 1
ATOM 678 O O . GLY A 1 95 ? -18.003 -14.293 -6.387 1.00 91.50 95 GLY A O 1
ATOM 679 N N . SER A 1 96 ? -15.922 -13.573 -6.736 1.00 90.62 96 SER A N 1
ATOM 680 C CA . SER A 1 96 ? -15.890 -13.839 -8.190 1.00 90.62 96 SER A CA 1
ATOM 681 C C . SER A 1 96 ? -16.331 -15.251 -8.606 1.00 90.62 96 SER A C 1
ATOM 683 O O . SER A 1 96 ? -16.534 -15.520 -9.791 1.00 90.62 96 SER A O 1
ATOM 685 N N . ALA A 1 97 ? -16.380 -16.197 -7.666 1.00 87.75 97 ALA A N 1
ATOM 686 C CA . ALA A 1 97 ? -16.813 -17.567 -7.911 1.00 87.75 97 ALA A CA 1
ATOM 687 C C . ALA A 1 97 ? -18.343 -17.725 -7.948 1.00 87.75 97 ALA A C 1
ATOM 689 O O . ALA A 1 97 ? -18.826 -18.634 -8.629 1.00 87.75 97 ALA A O 1
ATOM 690 N N . CYS A 1 98 ? -19.079 -16.869 -7.238 1.00 89.00 98 CYS A N 1
ATOM 691 C CA . CYS A 1 98 ? -20.535 -16.901 -7.120 1.00 89.00 98 CYS A CA 1
ATOM 692 C C . CYS A 1 98 ? -21.222 -15.642 -7.669 1.00 89.00 98 CYS A C 1
ATOM 694 O O . CYS A 1 98 ? -22.437 -15.671 -7.852 1.00 89.00 98 CYS A O 1
ATOM 696 N N . ASP A 1 99 ? -20.456 -14.601 -7.992 1.00 91.81 99 ASP A N 1
ATOM 697 C CA . ASP A 1 99 ? -20.942 -13.377 -8.614 1.00 91.81 99 ASP A CA 1
ATOM 698 C C . ASP A 1 99 ? -21.180 -13.532 -10.139 1.00 91.81 99 ASP A C 1
ATOM 700 O O . ASP A 1 99 ? -20.319 -13.993 -10.902 1.00 91.81 99 ASP A O 1
ATOM 704 N N . ASN A 1 100 ? -22.376 -13.158 -10.603 1.00 87.62 100 ASN A N 1
ATOM 705 C CA . ASN A 1 100 ? -22.779 -13.124 -12.008 1.00 87.62 100 ASN A CA 1
ATOM 706 C C . ASN A 1 100 ? -22.368 -11.830 -12.749 1.00 87.62 100 ASN A C 1
ATOM 708 O O . ASN A 1 100 ? -22.543 -11.759 -13.974 1.00 87.62 100 ASN A O 1
ATOM 712 N N . CYS A 1 101 ? -21.746 -10.872 -12.054 1.00 87.88 101 CYS A N 1
ATOM 713 C CA . CYS A 1 101 ? -21.031 -9.723 -12.601 1.00 87.88 101 CYS A CA 1
ATOM 714 C C . CYS A 1 101 ? -19.689 -9.410 -11.872 1.00 87.88 101 CYS A C 1
ATOM 716 O O . CYS A 1 101 ? -19.536 -8.273 -11.451 1.00 87.88 101 CYS A O 1
ATOM 718 N N . PRO A 1 102 ? -18.639 -10.278 -11.937 1.00 86.56 102 PRO A N 1
ATOM 719 C CA . PRO A 1 102 ? -17.374 -10.253 -11.133 1.00 86.56 102 PRO A CA 1
ATOM 720 C C . PRO A 1 102 ? -16.458 -9.010 -11.146 1.00 86.56 102 PRO A C 1
ATOM 722 O O . PRO A 1 102 ? -15.268 -9.098 -10.834 1.00 86.56 102 PRO A O 1
ATOM 725 N N . THR A 1 103 ? -16.910 -7.914 -11.737 1.00 84.12 103 THR A N 1
ATOM 726 C CA . THR A 1 103 ? -16.166 -6.665 -11.933 1.00 84.12 103 THR A CA 1
ATOM 727 C C . THR A 1 103 ? -17.078 -5.433 -11.843 1.00 84.12 103 THR A C 1
ATOM 729 O O . THR A 1 103 ? -16.612 -4.319 -12.106 1.00 84.12 103 THR A O 1
ATOM 732 N N . VAL A 1 104 ? -18.378 -5.623 -11.593 1.00 82.62 104 VAL A N 1
ATOM 733 C CA . VAL A 1 104 ? -19.395 -4.582 -11.461 1.00 82.62 104 VAL A CA 1
ATOM 734 C C . VAL A 1 104 ? -20.375 -4.967 -10.346 1.00 82.62 104 VAL A C 1
ATOM 736 O O . VAL A 1 104 ? -21.298 -5.729 -10.612 1.00 82.62 104 VAL A O 1
ATOM 739 N N . SER A 1 105 ? -20.241 -4.306 -9.191 1.00 87.81 105 SER A N 1
ATOM 740 C CA . SER A 1 105 ? -21.091 -4.489 -8.004 1.00 87.81 105 SER A CA 1
ATOM 741 C C . SER A 1 105 ? -22.581 -4.636 -8.327 1.00 87.81 105 SER A C 1
ATOM 743 O O . SER A 1 105 ? -23.192 -3.752 -8.951 1.00 87.81 105 SER A O 1
ATOM 745 N N . ASN A 1 106 ? -23.150 -5.763 -7.901 1.00 85.12 106 ASN A N 1
ATOM 746 C CA . ASN A 1 106 ? -24.553 -6.121 -8.043 1.00 85.12 106 ASN A CA 1
ATOM 747 C C . ASN A 1 106 ? -24.985 -7.154 -6.982 1.00 85.12 106 ASN A C 1
ATOM 749 O O . ASN A 1 106 ? -25.387 -8.279 -7.287 1.00 85.12 106 ASN A O 1
ATOM 753 N N . ASP A 1 107 ? -25.025 -6.712 -5.729 1.00 84.56 107 ASP A N 1
ATOM 754 C CA . ASP A 1 107 ? -25.355 -7.504 -4.537 1.00 84.56 107 ASP A CA 1
ATOM 755 C C . ASP A 1 107 ? -26.678 -8.308 -4.666 1.00 84.56 107 ASP A C 1
ATOM 757 O O . ASP A 1 107 ? -26.884 -9.313 -3.986 1.00 84.56 107 ASP A O 1
ATOM 761 N N . ASP A 1 108 ? -27.604 -7.880 -5.540 1.00 84.88 108 ASP A N 1
ATOM 762 C CA . ASP A 1 108 ? -28.907 -8.522 -5.775 1.00 84.88 108 ASP A CA 1
ATOM 763 C C . ASP A 1 108 ? -28.906 -9.660 -6.814 1.00 84.88 108 ASP A C 1
ATOM 765 O O . ASP A 1 108 ? -29.901 -10.387 -6.930 1.00 84.88 108 ASP A O 1
ATOM 769 N N . GLN A 1 109 ? -27.809 -9.821 -7.562 1.00 86.19 109 GLN A N 1
ATOM 770 C CA . GLN A 1 109 ? -27.583 -10.872 -8.559 1.00 86.19 109 GLN A CA 1
ATOM 771 C C . GLN A 1 109 ? -28.736 -11.040 -9.572 1.00 86.19 109 GLN A C 1
ATOM 773 O O . GLN A 1 109 ? -28.989 -12.141 -10.076 1.00 86.19 109 GLN A O 1
ATOM 778 N N . THR A 1 110 ? -29.448 -9.957 -9.895 1.00 86.50 110 THR A N 1
ATOM 779 C CA . THR A 1 110 ? -30.593 -9.977 -10.820 1.00 86.50 110 THR A CA 1
ATOM 780 C C . THR A 1 110 ? -30.193 -10.376 -12.252 1.00 86.50 110 THR A C 1
ATOM 782 O O . THR A 1 110 ? -29.227 -9.861 -12.801 1.00 86.50 110 THR A O 1
ATOM 785 N N . ASP A 1 111 ? -30.931 -11.319 -12.862 1.00 76.75 111 ASP A N 1
ATOM 786 C CA . ASP A 1 111 ? -30.708 -11.846 -14.231 1.00 76.75 111 ASP A CA 1
ATOM 787 C C . ASP A 1 111 ? -32.073 -12.157 -14.888 1.00 76.75 111 ASP A C 1
ATOM 789 O O . ASP A 1 111 ? -32.587 -13.286 -14.841 1.00 76.75 111 ASP A O 1
ATOM 793 N N . THR A 1 112 ? -32.758 -11.119 -15.385 1.00 73.56 112 THR A N 1
ATOM 794 C CA . THR A 1 112 ? -34.201 -11.178 -15.669 1.00 73.56 112 THR A CA 1
ATOM 795 C C . THR A 1 112 ? -34.576 -11.529 -17.103 1.00 73.56 112 THR A C 1
ATOM 797 O O . THR A 1 112 ? -35.639 -12.145 -17.270 1.00 73.56 112 THR A O 1
ATOM 800 N N . SER A 1 113 ? -33.756 -11.265 -18.133 1.00 58.34 113 SER A N 1
ATOM 801 C CA . SER A 1 113 ? -33.809 -12.011 -19.408 1.00 58.34 113 SER A CA 1
ATOM 802 C C . SER A 1 113 ? -32.829 -11.554 -20.502 1.00 58.34 113 SER A C 1
ATOM 804 O O . SER A 1 113 ? -32.831 -10.386 -20.860 1.00 58.34 113 SER A O 1
ATOM 806 N N . PRO A 1 114 ? -32.195 -12.509 -21.216 1.00 57.06 114 PRO A N 1
ATOM 807 C CA . PRO A 1 114 ? -32.314 -13.946 -20.996 1.00 57.06 114 PRO A CA 1
ATOM 808 C C . PRO A 1 114 ? -31.482 -14.370 -19.785 1.00 57.06 114 PRO A C 1
ATOM 810 O O . PRO A 1 114 ? -30.294 -14.103 -19.798 1.00 57.06 114 PRO A O 1
ATOM 813 N N . ALA A 1 115 ? -32.092 -15.120 -18.851 1.00 61.62 115 ALA A N 1
ATOM 814 C CA . ALA A 1 115 ? -31.433 -15.705 -17.678 1.00 61.62 115 ALA A CA 1
ATOM 815 C C . ALA A 1 115 ? -30.264 -16.611 -18.094 1.00 61.62 115 ALA A C 1
ATOM 817 O O . ALA A 1 115 ? -30.455 -17.804 -18.379 1.00 61.62 115 ALA A O 1
ATOM 818 N N . ASN A 1 116 ? -29.090 -16.019 -18.277 1.00 70.62 116 ASN A N 1
ATOM 819 C CA . ASN A 1 116 ? -27.959 -16.616 -18.979 1.00 70.62 116 ASN A CA 1
ATOM 820 C C . ASN A 1 116 ? -26.706 -16.733 -18.100 1.00 70.62 116 ASN A C 1
ATOM 822 O O . ASN A 1 116 ? -25.714 -17.310 -18.560 1.00 70.62 116 ASN A O 1
ATOM 826 N N . GLY A 1 117 ? -26.797 -16.305 -16.837 1.00 72.19 117 GLY A N 1
ATOM 827 C CA . GLY A 1 117 ? -25.698 -16.312 -15.875 1.00 72.19 117 GLY A CA 1
ATOM 828 C C . GLY A 1 117 ? -24.794 -15.083 -15.968 1.00 72.19 117 GLY A C 1
ATOM 829 O O . GLY A 1 117 ? -23.677 -15.140 -15.467 1.00 72.19 117 GLY A O 1
ATOM 830 N N . ILE A 1 118 ? -25.250 -14.020 -16.635 1.00 77.25 118 ILE A N 1
ATOM 831 C CA . ILE A 1 118 ? -24.654 -12.679 -16.633 1.00 77.25 118 ILE A CA 1
ATOM 832 C C . ILE A 1 118 ? -25.722 -11.758 -16.046 1.00 77.25 118 ILE A C 1
ATOM 834 O O . ILE A 1 118 ? -26.832 -11.751 -16.567 1.00 77.25 118 ILE A O 1
ATOM 838 N N . GLY A 1 119 ? -25.409 -11.021 -14.981 1.00 82.56 119 GLY A N 1
ATOM 839 C CA . GLY A 1 119 ? -26.390 -10.158 -14.325 1.00 82.56 119 GLY A CA 1
ATOM 840 C C . GLY A 1 119 ? -26.816 -8.955 -15.173 1.00 82.56 119 GLY A C 1
ATOM 841 O O . GLY A 1 119 ? -26.045 -8.419 -15.980 1.00 82.56 119 GLY A O 1
ATOM 842 N N . ASP A 1 120 ? -28.043 -8.487 -14.942 1.00 75.50 120 ASP A N 1
ATOM 843 C CA . ASP A 1 120 ? -28.679 -7.376 -15.659 1.00 75.50 120 ASP A CA 1
ATOM 844 C C . ASP A 1 120 ? -27.815 -6.098 -15.589 1.00 75.50 120 ASP A C 1
ATOM 846 O O . ASP A 1 120 ? -27.704 -5.337 -16.559 1.00 75.50 120 ASP A O 1
ATOM 850 N N . VAL A 1 121 ? -27.138 -5.887 -14.452 1.00 76.25 121 VAL A N 1
ATOM 851 C CA . VAL A 1 121 ? -26.261 -4.735 -14.191 1.00 76.25 121 VAL A CA 1
ATOM 852 C C . VAL A 1 121 ? -25.057 -4.716 -15.137 1.00 76.25 121 VAL A C 1
ATOM 854 O O . VAL A 1 121 ? -24.809 -3.700 -15.793 1.00 76.25 121 VAL A O 1
ATOM 857 N N . CYS A 1 122 ? -24.321 -5.821 -15.283 1.00 71.81 122 CYS A N 1
ATOM 858 C CA . CYS A 1 122 ? -23.176 -5.877 -16.194 1.00 71.81 122 CYS A CA 1
ATOM 859 C C . CYS A 1 122 ? -23.580 -6.075 -17.665 1.00 71.81 122 CYS A C 1
ATOM 861 O O . CYS A 1 122 ? -22.842 -5.634 -18.559 1.00 71.81 122 CYS A O 1
ATOM 863 N N . GLU A 1 123 ? -24.763 -6.635 -17.942 1.00 69.56 123 GLU A N 1
ATOM 864 C CA . GLU A 1 123 ? -25.346 -6.659 -19.288 1.00 69.56 123 GLU A CA 1
ATOM 865 C C . GLU A 1 123 ? -25.693 -5.234 -19.769 1.00 69.56 123 GLU A C 1
ATOM 867 O O . GLU A 1 123 ? -25.362 -4.857 -20.901 1.00 69.56 123 GLU A O 1
ATOM 872 N N . GLY A 1 124 ? -26.236 -4.391 -18.883 1.00 61.22 124 GLY A N 1
ATOM 873 C CA . GLY A 1 124 ? -26.516 -2.975 -19.142 1.00 61.22 124 GLY A CA 1
ATOM 874 C C . GLY A 1 124 ? -25.280 -2.064 -19.145 1.00 61.22 124 GLY A C 1
ATOM 875 O O . GLY A 1 124 ? -25.192 -1.147 -19.968 1.00 61.22 124 GLY A O 1
ATOM 876 N N . ALA A 1 125 ? -24.302 -2.311 -18.264 1.00 56.53 125 ALA A N 1
ATOM 877 C CA . ALA A 1 125 ? -23.142 -1.434 -18.071 1.00 56.53 125 ALA A CA 1
ATOM 878 C C . ALA A 1 125 ? -22.022 -1.624 -19.113 1.00 56.53 125 ALA A C 1
ATOM 880 O O . ALA A 1 125 ? -21.299 -0.669 -19.413 1.00 56.53 125 ALA A O 1
ATOM 881 N N . SER A 1 126 ? -21.879 -2.822 -19.698 1.00 54.91 126 SER A N 1
ATOM 882 C CA . SER A 1 126 ? -20.705 -3.168 -20.524 1.00 54.91 126 SER A CA 1
ATOM 883 C C . SER A 1 126 ? -20.995 -3.453 -22.005 1.00 54.91 126 SER A C 1
ATOM 885 O O . SER A 1 126 ? -20.051 -3.512 -22.801 1.00 54.91 126 SER A O 1
ATOM 887 N N . TYR A 1 127 ? -22.265 -3.564 -22.425 1.00 56.31 127 TYR A N 1
ATOM 888 C CA . TYR A 1 127 ? -22.625 -3.905 -23.810 1.00 56.31 127 TYR A CA 1
ATOM 889 C C . TYR A 1 127 ? -23.662 -2.948 -24.430 1.00 56.31 127 TYR A C 1
ATOM 891 O O . TYR A 1 127 ? -24.854 -3.239 -24.457 1.00 56.31 127 TYR A O 1
ATOM 899 N N . PRO A 1 128 ? -23.227 -1.861 -25.104 1.00 58.91 128 PRO A N 1
ATOM 900 C CA . PRO A 1 128 ? -24.102 -1.014 -25.936 1.00 58.91 128 PRO A CA 1
ATOM 901 C C . PRO A 1 128 ? -24.822 -1.766 -27.076 1.00 58.91 128 PRO A C 1
ATOM 903 O O . PRO A 1 128 ? -25.686 -1.200 -27.753 1.00 58.91 128 PRO A O 1
ATOM 906 N N . GLU A 1 129 ? -24.396 -3.007 -27.324 1.00 60.88 129 GLU A N 1
ATOM 907 C CA . GLU A 1 129 ? -24.881 -3.943 -28.337 1.00 60.88 129 GLU A CA 1
ATOM 908 C C . GLU A 1 129 ? -25.824 -5.027 -27.758 1.00 60.88 129 GLU A C 1
ATOM 910 O O . GLU A 1 129 ? -26.268 -5.880 -28.527 1.00 60.88 129 GLU A O 1
ATOM 915 N N . GLY A 1 130 ? -26.110 -5.006 -26.445 1.00 66.44 130 GLY A N 1
ATOM 916 C CA . GLY A 1 130 ? -27.098 -5.868 -25.773 1.00 66.44 130 GLY A CA 1
ATOM 917 C C . GLY A 1 130 ? -28.550 -5.473 -26.076 1.00 66.44 130 GLY A C 1
ATOM 918 O O . GLY A 1 130 ? -28.778 -4.451 -26.721 1.00 66.44 130 GLY A O 1
ATOM 919 N N . ASP A 1 131 ? -29.510 -6.295 -25.651 1.00 74.81 131 ASP A N 1
ATOM 920 C CA . ASP A 1 131 ? -30.955 -6.198 -25.948 1.00 74.81 131 ASP A CA 1
ATOM 921 C C . ASP A 1 131 ? -31.735 -6.697 -24.718 1.00 74.81 131 ASP A C 1
ATOM 923 O O . ASP A 1 131 ? -32.042 -7.886 -24.617 1.00 74.81 131 ASP A O 1
ATOM 927 N N . VAL A 1 132 ? -31.933 -5.802 -23.743 1.00 78.94 132 VAL A N 1
ATOM 928 C CA . VAL A 1 132 ? -32.343 -6.142 -22.366 1.00 78.94 132 VAL A CA 1
ATOM 929 C C . VAL A 1 132 ? -33.806 -6.583 -22.261 1.00 78.94 132 VAL A C 1
ATOM 931 O O . VAL A 1 132 ? -34.147 -7.375 -21.390 1.00 78.94 132 VAL A O 1
ATOM 934 N N . ASP A 1 133 ? -34.683 -6.143 -23.166 1.00 74.75 133 ASP A N 1
ATOM 935 C CA . ASP A 1 133 ? -36.082 -6.588 -23.202 1.00 74.75 133 ASP A CA 1
ATOM 936 C C . ASP A 1 133 ? -36.365 -7.648 -24.288 1.00 74.75 133 ASP A C 1
ATOM 938 O O . ASP A 1 133 ? -37.477 -8.191 -24.389 1.00 74.75 133 ASP A O 1
ATOM 942 N N . GLY A 1 134 ? -35.338 -8.013 -25.063 1.00 76.50 134 GLY A N 1
ATOM 943 C CA . GLY A 1 134 ? -35.368 -9.079 -26.056 1.00 76.50 134 GLY A CA 1
ATOM 944 C C . GLY A 1 134 ? -36.245 -8.767 -27.268 1.00 76.50 134 GLY A C 1
ATOM 945 O O . GLY A 1 134 ? -36.728 -9.694 -27.944 1.00 76.50 134 GLY A O 1
ATOM 946 N N . ASP A 1 135 ? -36.502 -7.489 -27.544 1.00 84.12 135 ASP A N 1
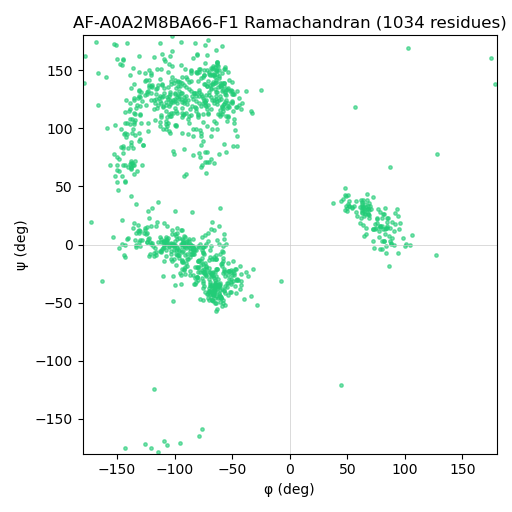ATOM 947 C CA . ASP A 1 135 ? -37.356 -7.046 -28.636 1.00 84.12 135 ASP A CA 1
ATOM 948 C C . ASP A 1 135 ? -36.627 -6.919 -29.981 1.00 84.12 135 ASP A C 1
ATOM 950 O O . ASP A 1 135 ? -37.270 -6.672 -31.009 1.00 84.12 135 ASP A O 1
ATOM 954 N N . THR A 1 136 ? -35.322 -7.209 -30.014 1.00 84.31 136 THR A N 1
ATOM 955 C CA . THR A 1 136 ? -34.394 -7.133 -31.155 1.00 84.31 136 THR A CA 1
ATOM 956 C C . THR A 1 136 ? -33.829 -5.748 -31.471 1.00 84.31 136 THR A C 1
ATOM 958 O O . THR A 1 136 ? -33.082 -5.614 -32.455 1.00 84.31 136 THR A O 1
ATOM 961 N N . ILE A 1 137 ? -34.155 -4.727 -30.680 1.00 82.12 137 ILE A N 1
ATOM 962 C CA . ILE A 1 137 ? -33.546 -3.401 -30.721 1.00 82.12 137 ILE A CA 1
ATOM 963 C C . ILE A 1 137 ? -32.474 -3.337 -29.633 1.00 82.12 137 ILE A C 1
ATOM 965 O O . ILE A 1 137 ? -32.703 -3.648 -28.480 1.00 82.12 137 ILE A O 1
ATOM 969 N N . ILE A 1 138 ? -31.255 -2.956 -30.013 1.00 83.19 138 ILE A N 1
ATOM 970 C CA . ILE A 1 138 ? -30.164 -2.870 -29.037 1.00 83.19 138 ILE A CA 1
ATOM 971 C C . ILE A 1 138 ? -30.405 -1.716 -28.058 1.00 83.19 138 ILE A C 1
ATOM 973 O O . ILE A 1 138 ? -30.855 -0.654 -28.489 1.00 83.19 138 ILE A O 1
ATOM 977 N N . ASN A 1 139 ? -29.989 -1.876 -26.801 1.00 77.94 139 ASN A N 1
ATOM 978 C CA . ASN A 1 139 ? -30.209 -0.930 -25.697 1.00 77.94 139 ASN A CA 1
ATOM 979 C C . ASN A 1 139 ? -29.893 0.529 -26.070 1.00 77.94 139 ASN A C 1
ATOM 981 O O . ASN A 1 139 ? -30.631 1.455 -25.753 1.00 77.94 139 ASN A O 1
ATOM 985 N N . SER A 1 140 ? -28.797 0.759 -26.804 1.00 80.69 140 SER A N 1
ATOM 986 C CA . SER A 1 140 ? -28.377 2.108 -27.221 1.00 80.69 140 SER A CA 1
ATOM 987 C C . SER A 1 140 ? -29.291 2.784 -28.257 1.00 80.69 140 SER A C 1
ATOM 989 O O . SER A 1 140 ? -29.115 3.969 -28.556 1.00 80.69 140 SER A O 1
ATOM 991 N N . LEU A 1 141 ? -30.228 2.041 -28.844 1.00 85.38 141 LEU A N 1
ATOM 992 C CA . LEU A 1 141 ? -31.175 2.486 -29.863 1.00 85.38 141 LEU A CA 1
ATOM 993 C C . LEU A 1 141 ? -32.637 2.269 -29.450 1.00 85.38 141 LEU A C 1
ATOM 995 O O . LEU A 1 141 ? -33.504 2.518 -30.289 1.00 85.38 141 LEU A O 1
ATOM 999 N N . ASP A 1 142 ? -32.888 1.826 -28.217 1.00 87.50 142 ASP A N 1
ATOM 1000 C CA . ASP A 1 142 ? -34.214 1.498 -27.706 1.00 87.50 142 ASP A CA 1
ATOM 1001 C C . ASP A 1 142 ? -34.796 2.633 -26.838 1.00 87.50 142 ASP A C 1
ATOM 1003 O O . ASP A 1 142 ? -34.243 3.004 -25.803 1.00 87.50 142 ASP A O 1
ATOM 1007 N N . ASN A 1 143 ? -35.914 3.212 -27.280 1.00 89.88 143 ASN A N 1
ATOM 1008 C CA . ASN A 1 143 ? -36.657 4.264 -26.591 1.00 89.88 143 ASN A CA 1
ATOM 1009 C C . ASN A 1 143 ? -37.737 3.747 -25.624 1.00 89.88 143 ASN A C 1
ATOM 1011 O O . ASN A 1 143 ? -38.449 4.556 -25.030 1.00 89.88 143 ASN A O 1
ATOM 1015 N N . CYS A 1 144 ? -37.859 2.430 -25.459 1.00 90.12 144 CYS A N 1
ATOM 1016 C CA . CYS A 1 144 ? -38.564 1.787 -24.359 1.00 90.12 144 CYS A CA 1
ATOM 1017 C C . CYS A 1 144 ? -37.754 0.586 -23.861 1.00 90.12 144 CYS A C 1
ATOM 1019 O O . CYS A 1 144 ? -38.237 -0.533 -23.912 1.00 90.12 144 CYS A O 1
ATOM 1021 N N . LEU A 1 145 ? -36.574 0.861 -23.299 1.00 83.56 145 LEU A N 1
ATOM 1022 C CA . LEU A 1 145 ? -35.557 -0.116 -22.885 1.00 83.56 145 LEU A CA 1
ATOM 1023 C C . LEU A 1 145 ? -36.075 -1.380 -22.170 1.00 83.56 145 LEU A C 1
ATOM 1025 O O . LEU A 1 145 ? -35.469 -2.430 -22.290 1.00 83.56 145 LEU A O 1
ATOM 1029 N N . ASN A 1 146 ? -37.172 -1.285 -21.414 1.00 83.38 146 ASN A N 1
ATOM 1030 C CA . ASN A 1 146 ? -37.734 -2.399 -20.640 1.00 83.38 146 ASN A CA 1
ATOM 1031 C C . ASN A 1 146 ? -39.095 -2.893 -21.175 1.00 83.38 146 ASN A C 1
ATOM 1033 O O . ASN A 1 146 ? -39.787 -3.663 -20.506 1.00 83.38 146 ASN A O 1
ATOM 1037 N N . THR A 1 147 ? -39.579 -2.369 -22.302 1.00 87.88 147 THR A N 1
ATOM 1038 C CA . THR A 1 147 ? -40.904 -2.674 -22.856 1.00 87.88 147 THR A CA 1
ATOM 1039 C C . THR A 1 147 ? -40.806 -2.935 -24.356 1.00 87.88 147 THR A C 1
ATOM 1041 O O . THR A 1 147 ? -40.794 -1.971 -25.127 1.00 87.88 147 THR A O 1
ATOM 1044 N N . PRO A 1 148 ? -40.942 -4.209 -24.782 1.00 88.25 148 PRO A N 1
ATOM 1045 C CA . PRO A 1 148 ? -40.711 -4.604 -26.163 1.00 88.25 148 PRO A CA 1
ATOM 1046 C C . PRO A 1 148 ? -41.514 -3.788 -27.170 1.00 88.25 148 PRO A C 1
ATOM 1048 O O . PRO A 1 148 ? -42.741 -3.930 -27.291 1.00 88.25 148 PRO A O 1
ATOM 1051 N N . ASN A 1 149 ? -40.830 -2.952 -27.943 1.00 90.25 149 ASN A N 1
ATOM 1052 C CA . ASN A 1 149 ? -41.432 -1.996 -28.857 1.00 90.25 149 ASN A CA 1
ATOM 1053 C C . ASN A 1 149 ? -40.641 -1.832 -30.172 1.00 90.25 149 ASN A C 1
ATOM 1055 O O . ASN A 1 149 ? -40.438 -0.718 -30.643 1.00 90.25 149 ASN A O 1
ATOM 1059 N N . THR A 1 150 ? -40.361 -2.932 -30.875 1.00 91.75 150 THR A N 1
ATOM 1060 C CA . THR A 1 150 ? -39.721 -3.048 -32.218 1.00 91.75 150 THR A CA 1
ATOM 1061 C C . THR A 1 150 ? -39.953 -1.934 -33.266 1.00 91.75 150 THR A C 1
ATOM 1063 O O . THR A 1 150 ? -39.229 -1.839 -34.260 1.00 91.75 150 THR A O 1
ATOM 1066 N N . THR A 1 151 ? -41.011 -1.130 -33.137 1.00 90.44 151 THR A N 1
ATOM 1067 C CA . THR A 1 151 ? -41.333 0.013 -33.999 1.00 90.44 151 THR A CA 1
ATOM 1068 C C . THR A 1 151 ? -40.733 1.354 -33.572 1.00 90.44 151 THR A C 1
ATOM 1070 O O . THR A 1 151 ? -40.719 2.249 -34.418 1.00 90.44 151 THR A O 1
ATOM 1073 N N . GLN A 1 152 ? -40.292 1.511 -32.318 1.00 92.69 152 GLN A N 1
ATOM 1074 C CA . GLN A 1 152 ? -39.600 2.700 -31.797 1.00 92.69 152 GLN A CA 1
ATOM 1075 C C . GLN A 1 152 ? -40.338 4.017 -32.118 1.00 92.69 152 GLN A C 1
ATOM 1077 O O . GLN A 1 152 ? -39.762 4.986 -32.613 1.00 92.69 152 GLN A O 1
ATOM 1082 N N . THR A 1 153 ? -41.668 4.021 -31.975 1.00 94.50 153 THR A N 1
ATOM 1083 C CA . THR A 1 153 ? -42.494 5.201 -32.291 1.00 94.50 153 THR A CA 1
ATOM 1084 C C . THR A 1 153 ? -42.489 6.143 -31.094 1.00 94.50 153 THR A C 1
ATOM 1086 O O . THR A 1 153 ? -42.736 5.668 -30.000 1.00 94.50 153 THR A O 1
ATOM 1089 N N . ASP A 1 154 ? -42.214 7.428 -31.313 1.00 92.19 154 ASP A N 1
ATOM 1090 C CA . ASP A 1 154 ? -42.221 8.509 -30.312 1.00 92.19 154 ASP A CA 1
ATOM 1091 C C . ASP A 1 154 ? -42.913 9.728 -30.957 1.00 92.19 154 ASP A C 1
ATOM 1093 O O . ASP A 1 154 ? -42.425 10.305 -31.942 1.00 92.19 154 ASP A O 1
ATOM 1097 N N . SER A 1 155 ? -44.130 10.023 -30.500 1.00 93.06 155 SER A N 1
ATOM 1098 C CA . SER A 1 155 ? -45.069 10.942 -31.144 1.00 93.06 155 SER A CA 1
ATOM 1099 C C . SER A 1 155 ? -44.853 12.415 -30.790 1.00 93.06 155 SER A C 1
ATOM 1101 O O . SER A 1 155 ? -45.201 13.282 -31.608 1.00 93.06 155 SER A O 1
ATOM 1103 N N . ASP A 1 156 ? -44.284 12.726 -29.629 1.00 88.50 156 ASP A N 1
ATOM 1104 C CA . ASP A 1 156 ? -44.048 14.101 -29.178 1.00 88.50 156 ASP A CA 1
ATOM 1105 C C . ASP A 1 156 ? -42.565 14.469 -29.003 1.00 88.50 156 ASP A C 1
ATOM 1107 O O . ASP A 1 156 ? -42.243 15.663 -28.934 1.00 88.50 156 ASP A O 1
ATOM 1111 N N . GLY A 1 157 ? -41.669 13.489 -29.138 1.00 89.81 157 GLY A N 1
ATOM 1112 C CA . GLY A 1 157 ? -40.228 13.660 -29.235 1.00 89.81 157 GLY A CA 1
ATOM 1113 C C . GLY A 1 157 ? -39.546 13.850 -27.888 1.00 89.81 157 GLY A C 1
ATOM 1114 O O . GLY A 1 157 ? -38.511 14.527 -27.847 1.00 89.81 157 GLY A O 1
ATOM 1115 N N . ASP A 1 158 ? -40.133 13.343 -26.807 1.00 89.88 158 ASP A N 1
ATOM 1116 C CA . ASP A 1 158 ? -39.610 13.485 -25.450 1.00 89.88 158 ASP A CA 1
ATOM 1117 C C . ASP A 1 158 ? -38.600 12.404 -25.044 1.00 89.88 158 ASP A C 1
ATOM 1119 O O . ASP A 1 158 ? -38.063 12.464 -23.939 1.00 89.88 158 ASP A O 1
ATOM 1123 N N . THR A 1 159 ? -38.250 11.527 -25.995 1.00 88.94 159 THR A N 1
ATOM 1124 C CA . THR A 1 159 ? -37.301 10.406 -25.920 1.00 88.94 159 THR A CA 1
ATOM 1125 C C . THR A 1 159 ? -37.848 9.103 -25.349 1.00 88.94 159 THR A C 1
ATOM 1127 O O . THR A 1 159 ? -37.158 8.092 -25.485 1.00 88.94 159 THR A O 1
ATOM 1130 N N . LEU A 1 160 ? -39.078 9.089 -24.828 1.00 90.69 160 LEU A N 1
ATOM 1131 C CA . LEU A 1 160 ? -39.802 7.861 -24.510 1.00 90.69 160 LEU A CA 1
ATOM 1132 C C . LEU A 1 160 ? -40.699 7.458 -25.684 1.00 90.69 160 LEU A C 1
ATOM 1134 O O . LEU A 1 160 ? -41.307 8.280 -26.364 1.00 90.69 160 LEU A O 1
ATOM 1138 N N . GLY A 1 161 ? -40.744 6.163 -25.992 1.00 92.88 161 GLY A N 1
ATOM 1139 C CA . GLY A 1 161 ? -41.619 5.665 -27.048 1.00 92.88 161 GLY A CA 1
ATOM 1140 C C . GLY A 1 161 ? -43.089 5.628 -26.622 1.00 92.88 161 GLY A C 1
ATOM 1141 O O . GLY A 1 161 ? -43.402 5.301 -25.485 1.00 92.88 161 GLY A O 1
ATOM 1142 N N . ASP A 1 162 ? -44.015 5.789 -27.572 1.00 92.62 162 ASP A N 1
ATOM 1143 C CA . ASP A 1 162 ? -45.475 5.681 -27.387 1.00 92.62 162 ASP A CA 1
ATOM 1144 C C . ASP A 1 162 ? -45.910 4.381 -26.672 1.00 92.62 162 ASP A C 1
ATOM 1146 O O . ASP A 1 162 ? -47.028 4.282 -26.171 1.00 92.62 162 ASP A O 1
ATOM 1150 N N . ALA A 1 163 ? -45.071 3.339 -26.708 1.00 91.00 163 ALA A N 1
ATOM 1151 C CA . ALA A 1 163 ? -45.329 2.062 -26.046 1.00 91.00 163 ALA A CA 1
ATOM 1152 C C . ALA A 1 163 ? -45.157 2.127 -24.519 1.00 91.00 163 ALA A C 1
ATOM 1154 O O . ALA A 1 163 ? -45.764 1.314 -23.824 1.00 91.00 163 ALA A O 1
ATOM 1155 N N . CYS A 1 164 ? -44.362 3.077 -24.027 1.00 89.94 164 CYS A N 1
ATOM 1156 C CA . CYS A 1 164 ? -44.027 3.279 -22.623 1.00 89.94 164 CYS A CA 1
ATOM 1157 C C . CYS A 1 164 ? -44.293 4.719 -22.131 1.00 89.94 164 CYS A C 1
ATOM 1159 O O . CYS A 1 164 ? -43.910 5.034 -21.012 1.00 89.94 164 CYS A O 1
ATOM 1161 N N . ASP A 1 165 ? -44.969 5.558 -22.930 1.00 92.75 165 ASP A N 1
ATOM 1162 C CA . ASP A 1 165 ? -45.329 6.944 -22.599 1.00 92.75 165 ASP A CA 1
ATOM 1163 C C . ASP A 1 165 ? -46.801 7.074 -22.122 1.00 92.75 165 ASP A C 1
ATOM 1165 O O . ASP A 1 165 ? -47.745 6.691 -22.824 1.00 92.75 165 ASP A O 1
ATOM 1169 N N . ASN A 1 166 ? -47.019 7.625 -20.925 1.00 88.38 166 ASN A N 1
ATOM 1170 C CA . ASN A 1 166 ? -48.315 7.861 -20.284 1.00 88.38 166 ASN A CA 1
ATOM 1171 C C . ASN A 1 166 ? -48.946 9.237 -20.591 1.00 88.38 166 ASN A C 1
ATOM 1173 O O . ASN A 1 166 ? -50.101 9.476 -20.220 1.00 88.38 166 ASN A O 1
ATOM 1177 N N . CYS A 1 167 ? -48.267 10.105 -21.345 1.00 89.44 167 CYS A N 1
ATOM 1178 C CA . CYS A 1 167 ? -48.875 11.208 -22.089 1.00 89.44 167 CYS A CA 1
ATOM 1179 C C . CYS A 1 167 ? -48.310 11.282 -23.534 1.00 89.44 167 CYS A C 1
ATOM 1181 O O . CYS A 1 167 ? -47.745 12.315 -23.881 1.00 89.44 167 CYS A O 1
ATOM 1183 N N . PRO A 1 168 ? -48.660 10.337 -24.450 1.00 89.44 168 PRO A N 1
ATOM 1184 C CA . PRO A 1 168 ? -48.093 10.156 -25.815 1.00 89.44 168 PRO A CA 1
ATOM 1185 C C . PRO A 1 168 ? -48.109 11.340 -26.798 1.00 89.44 168 PRO A C 1
ATOM 1187 O O . PRO A 1 168 ? -47.860 11.197 -27.996 1.00 89.44 168 PRO A O 1
ATOM 1190 N N . THR A 1 169 ? -48.625 12.489 -26.383 1.00 87.69 169 THR A N 1
ATOM 1191 C CA . THR A 1 169 ? -48.761 13.682 -27.222 1.00 87.69 169 THR A CA 1
ATOM 1192 C C . THR A 1 169 ? -48.290 14.954 -26.524 1.00 87.69 169 THR A C 1
ATOM 1194 O O . THR A 1 169 ? -48.417 16.038 -27.111 1.00 87.69 169 THR A O 1
ATOM 1197 N N . MET A 1 170 ? -47.829 14.854 -25.277 1.00 85.19 170 MET A N 1
ATOM 1198 C CA . MET A 1 170 ? -47.345 15.966 -24.477 1.00 85.19 170 MET A CA 1
ATOM 1199 C C . MET A 1 170 ? -46.129 15.564 -23.648 1.00 85.19 170 MET A C 1
ATOM 1201 O O . MET A 1 170 ? -46.288 15.167 -22.503 1.00 85.19 170 MET A O 1
ATOM 1205 N N . ALA A 1 171 ? -44.961 15.860 -24.218 1.00 88.12 171 ALA A N 1
ATOM 1206 C CA . ALA A 1 171 ? -43.644 15.615 -23.653 1.00 88.12 171 ALA A CA 1
ATOM 1207 C C . ALA A 1 171 ? -43.576 15.721 -22.124 1.00 88.12 171 ALA A C 1
ATOM 1209 O O . ALA A 1 171 ? -43.689 16.820 -21.558 1.00 88.12 171 ALA A O 1
ATOM 1210 N N . ASN A 1 172 ? -43.334 14.576 -21.498 1.00 85.56 172 ASN A N 1
ATOM 1211 C CA . ASN A 1 172 ? -43.209 14.357 -20.069 1.00 85.56 172 ASN A CA 1
ATOM 1212 C C . ASN A 1 172 ? -42.246 13.190 -19.817 1.00 85.56 172 ASN A C 1
ATOM 1214 O O . ASN A 1 172 ? -42.619 12.136 -19.310 1.00 85.56 172 ASN A O 1
ATOM 1218 N N . GLY A 1 173 ? -40.963 13.407 -20.117 1.00 83.31 173 GLY A N 1
ATOM 1219 C CA . GLY A 1 173 ? -39.914 12.408 -19.884 1.00 83.31 173 GLY A CA 1
ATOM 1220 C C . GLY A 1 173 ? -39.762 11.942 -18.422 1.00 83.31 173 GLY A C 1
ATOM 1221 O O . GLY A 1 173 ? -38.956 11.059 -18.161 1.00 83.31 173 GLY A O 1
ATOM 1222 N N . ASP A 1 174 ? -40.496 12.536 -17.473 1.00 85.62 174 ASP A N 1
ATOM 1223 C CA . ASP A 1 174 ? -40.603 12.132 -16.065 1.00 85.62 174 ASP A CA 1
ATOM 1224 C C . ASP A 1 174 ? -41.790 11.195 -15.759 1.00 85.62 174 ASP A C 1
ATOM 1226 O O . ASP A 1 174 ? -41.801 10.574 -14.700 1.00 85.62 174 ASP A O 1
ATOM 1230 N N . GLN A 1 175 ? -42.768 11.075 -16.665 1.00 89.12 175 GLN A N 1
ATOM 1231 C CA . GLN A 1 175 ? -43.877 10.113 -16.619 1.00 89.12 175 GLN A CA 1
ATOM 1232 C C . GLN A 1 175 ? -44.720 10.128 -15.325 1.00 89.12 175 GLN A C 1
ATOM 1234 O O . GLN A 1 175 ? -45.283 9.107 -14.935 1.00 89.12 175 GLN A O 1
ATOM 1239 N N . LEU A 1 176 ? -44.869 11.279 -14.661 1.00 83.62 176 LEU A N 1
ATOM 1240 C CA . LEU A 1 176 ? -45.664 11.390 -13.426 1.00 83.62 176 LEU A CA 1
ATOM 1241 C C . LEU A 1 176 ? -47.180 11.203 -13.677 1.00 83.62 176 LEU A C 1
ATOM 1243 O O . LEU A 1 176 ? -47.755 11.897 -14.517 1.00 83.62 176 LEU A O 1
ATOM 1247 N N . ASP A 1 177 ? -47.819 10.284 -12.939 1.00 75.94 177 ASP A N 1
ATOM 1248 C CA . ASP A 1 177 ? -49.264 9.963 -12.959 1.00 75.94 177 ASP A CA 1
ATOM 1249 C C . ASP A 1 177 ? -49.759 9.702 -11.523 1.00 75.94 177 ASP A C 1
ATOM 1251 O O . ASP A 1 177 ? -49.822 8.566 -11.051 1.00 75.94 177 ASP A O 1
ATOM 1255 N N . ALA A 1 178 ? -50.079 10.769 -10.791 1.00 75.00 178 ALA A N 1
ATOM 1256 C CA . ALA A 1 178 ? -50.362 10.731 -9.357 1.00 75.00 178 ALA A CA 1
ATOM 1257 C C . ALA A 1 178 ? -51.593 9.889 -8.984 1.00 75.00 178 ALA A C 1
ATOM 1259 O O . ALA A 1 178 ? -51.725 9.462 -7.837 1.00 75.00 178 ALA A O 1
ATOM 1260 N N . ASN A 1 179 ? -52.507 9.643 -9.928 1.00 65.00 179 ASN A N 1
ATOM 1261 C CA . ASN A 1 179 ? -53.687 8.810 -9.696 1.00 65.00 179 ASN A CA 1
ATOM 1262 C C . ASN A 1 179 ? -53.606 7.430 -10.383 1.00 65.00 179 ASN A C 1
ATOM 1264 O O . ASN A 1 179 ? -54.575 6.665 -10.312 1.00 65.00 179 ASN A O 1
ATOM 1268 N N . ASN A 1 180 ? -52.449 7.096 -10.978 1.00 67.75 180 ASN A N 1
ATOM 1269 C CA . ASN A 1 180 ? -52.113 5.826 -11.630 1.00 67.75 180 ASN A CA 1
ATOM 1270 C C . ASN A 1 180 ? -53.184 5.331 -12.615 1.00 67.75 180 ASN A C 1
ATOM 1272 O O . ASN A 1 180 ? -53.395 4.122 -12.783 1.00 67.75 180 ASN A O 1
ATOM 1276 N N . ASN A 1 181 ? -53.923 6.247 -13.245 1.00 74.44 181 ASN A N 1
ATOM 1277 C CA . ASN A 1 181 ? -55.010 5.875 -14.148 1.00 74.44 181 ASN A CA 1
ATOM 1278 C C . ASN A 1 181 ? -54.521 5.577 -15.580 1.00 74.44 181 ASN A C 1
ATOM 1280 O O . ASN A 1 181 ? -55.324 5.185 -16.437 1.00 74.44 181 ASN A O 1
ATOM 1284 N N . GLY A 1 182 ? -53.214 5.717 -15.818 1.00 76.81 182 GLY A N 1
ATOM 1285 C CA . GLY A 1 182 ? -52.547 5.571 -17.105 1.00 76.81 182 GLY A CA 1
ATOM 1286 C C . GLY A 1 182 ? -52.526 6.860 -17.929 1.00 76.81 182 GLY A C 1
ATOM 1287 O O . GLY A 1 182 ? -52.286 6.783 -19.133 1.00 76.81 182 GLY A O 1
ATOM 1288 N N . THR A 1 183 ? -52.826 8.013 -17.321 1.00 81.94 183 THR A N 1
ATOM 1289 C CA . THR A 1 183 ? -52.818 9.341 -17.954 1.00 81.94 183 THR A CA 1
ATOM 1290 C C . THR A 1 183 ? -52.016 10.293 -17.076 1.00 81.94 183 THR A C 1
ATOM 1292 O O . THR A 1 183 ? -52.470 10.638 -15.993 1.00 81.94 183 THR A O 1
ATOM 1295 N N . GLY A 1 184 ? -50.858 10.750 -17.549 1.00 84.00 184 GLY A N 1
ATOM 1296 C CA . GLY A 1 184 ? -49.970 11.580 -16.735 1.00 84.00 184 GLY A CA 1
ATOM 1297 C C . GLY A 1 184 ? -50.549 12.942 -16.318 1.00 84.00 184 GLY A C 1
ATOM 1298 O O . GLY A 1 184 ? -51.378 13.560 -17.000 1.00 84.00 184 GLY A O 1
ATOM 1299 N N . ASP A 1 185 ? -50.038 13.457 -15.203 1.00 76.81 185 ASP A N 1
ATOM 1300 C CA . ASP A 1 185 ? -50.541 14.646 -14.504 1.00 76.81 185 ASP A CA 1
ATOM 1301 C C . ASP A 1 185 ? -50.574 15.888 -15.405 1.00 76.81 185 ASP A C 1
ATOM 1303 O O . ASP A 1 185 ? -51.514 16.698 -15.393 1.00 76.81 185 ASP A O 1
ATOM 1307 N N . ILE A 1 186 ? -49.541 16.041 -16.242 1.00 74.62 186 ILE A N 1
ATOM 1308 C CA . ILE A 1 186 ? -49.396 17.191 -17.138 1.00 74.62 186 ILE A CA 1
ATOM 1309 C C . ILE A 1 186 ? -50.515 17.248 -18.182 1.00 74.62 186 ILE A C 1
ATOM 1311 O O . ILE A 1 186 ? -50.879 18.336 -18.649 1.00 74.62 186 ILE A O 1
ATOM 1315 N N . CYS A 1 187 ? -51.086 16.090 -18.530 1.00 75.69 187 CYS A N 1
ATOM 1316 C CA . CYS A 1 187 ? -52.178 15.983 -19.477 1.00 75.69 187 CYS A CA 1
ATOM 1317 C C . CYS A 1 187 ? -53.581 16.049 -18.847 1.00 75.69 187 CYS A C 1
ATOM 1319 O O . CYS A 1 187 ? -54.568 16.169 -19.583 1.00 75.69 187 CYS A O 1
ATOM 1321 N N . GLU A 1 188 ? -53.672 16.156 -17.515 1.00 72.44 188 GLU A N 1
ATOM 1322 C CA . GLU A 1 188 ? -54.932 16.120 -16.761 1.00 72.44 188 GLU A CA 1
ATOM 1323 C C . GLU A 1 188 ? -55.480 17.519 -16.339 1.00 72.44 188 GLU A C 1
ATOM 1325 O O . GLU A 1 188 ? -56.690 17.761 -16.396 1.00 72.44 188 GLU A O 1
ATOM 1330 N N . GLY A 1 189 ? -54.632 18.512 -16.008 1.00 58.72 189 GLY A N 1
ATOM 1331 C CA . GLY A 1 189 ? -55.029 19.702 -15.210 1.00 58.72 189 GLY A CA 1
ATOM 1332 C C . GLY A 1 189 ? -55.501 21.028 -15.873 1.00 58.72 189 GLY A C 1
ATOM 1333 O O . GLY A 1 189 ? -55.802 21.989 -15.161 1.00 58.72 189 GLY A O 1
ATOM 1334 N N . LEU A 1 190 ? -55.585 21.191 -17.201 1.00 52.41 190 LEU A N 1
ATOM 1335 C CA . LEU A 1 190 ? -55.611 22.546 -17.822 1.00 52.41 190 LEU A CA 1
ATOM 1336 C C . LEU A 1 190 ? -56.976 23.225 -18.151 1.00 52.41 190 LEU A C 1
ATOM 1338 O O . LEU A 1 190 ? -56.957 24.241 -18.856 1.00 52.41 190 LEU A O 1
ATOM 1342 N N . LEU A 1 191 ? -58.165 22.776 -17.690 1.00 50.03 191 LEU A N 1
ATOM 1343 C CA . LEU A 1 191 ? -59.442 23.310 -18.251 1.00 50.03 191 LEU A CA 1
ATOM 1344 C C . LEU A 1 191 ? -60.646 23.758 -17.366 1.00 50.03 191 LEU A C 1
ATOM 1346 O O . LEU A 1 191 ? -61.576 24.292 -17.983 1.00 50.03 191 LEU A O 1
ATOM 1350 N N . ASN A 1 192 ? -60.723 23.685 -16.017 1.00 52.22 192 ASN A N 1
ATOM 1351 C CA . ASN A 1 192 ? -61.929 24.226 -15.316 1.00 52.22 192 ASN A CA 1
ATOM 1352 C C . ASN A 1 192 ? -61.823 24.600 -13.802 1.00 52.22 192 ASN A C 1
ATOM 1354 O O . ASN A 1 192 ? -62.028 23.741 -12.952 1.00 52.22 192 ASN A O 1
ATOM 1358 N N . PRO A 1 193 ? -61.660 25.890 -13.430 1.00 51.88 193 PRO A N 1
ATOM 1359 C CA . PRO A 1 193 ? -61.609 26.355 -12.027 1.00 51.88 193 PRO A CA 1
ATOM 1360 C C . PRO A 1 193 ? -62.955 26.442 -11.270 1.00 51.88 193 PRO A C 1
ATOM 1362 O O . PRO A 1 193 ? -62.958 26.657 -10.063 1.00 51.88 193 PRO A O 1
ATOM 1365 N N . ASP A 1 194 ? -64.098 26.325 -11.956 1.00 54.47 194 ASP A N 1
ATOM 1366 C CA . ASP A 1 194 ? -65.426 26.111 -11.337 1.00 54.47 194 ASP A CA 1
ATOM 1367 C C . ASP A 1 194 ? -65.805 24.611 -11.361 1.00 54.47 194 ASP A C 1
ATOM 1369 O O . ASP A 1 194 ? -66.981 24.260 -11.222 1.00 54.47 194 ASP A O 1
ATOM 1373 N N . GLY A 1 195 ? -64.818 23.749 -11.629 1.00 61.53 195 GLY A N 1
ATOM 1374 C CA . GLY A 1 195 ? -64.944 22.302 -11.662 1.00 61.53 195 GLY A CA 1
ATOM 1375 C C . GLY A 1 195 ? -65.135 21.679 -10.282 1.00 61.53 195 GLY A C 1
ATOM 1376 O O . GLY A 1 195 ? -65.159 22.360 -9.257 1.00 61.53 195 GLY A O 1
ATOM 1377 N N . ASP A 1 196 ? -65.323 20.376 -10.339 1.00 69.19 196 ASP A N 1
ATOM 1378 C CA . ASP A 1 196 ? -65.615 19.448 -9.254 1.00 69.19 196 ASP A CA 1
ATOM 1379 C C . ASP A 1 196 ? -64.871 18.175 -9.692 1.00 69.19 196 ASP A C 1
ATOM 1381 O O . ASP A 1 196 ? -65.385 17.404 -10.511 1.00 69.19 196 ASP A O 1
ATOM 1385 N N . VAL A 1 197 ? -63.563 18.142 -9.393 1.00 74.94 197 VAL A N 1
ATOM 1386 C CA . VAL A 1 197 ? -62.582 17.198 -9.978 1.00 74.94 197 VAL A CA 1
ATOM 1387 C C . VAL A 1 197 ? -62.900 15.761 -9.580 1.00 74.94 197 VAL A C 1
ATOM 1389 O O . VAL A 1 197 ? -62.766 14.854 -10.398 1.00 74.94 197 VAL A O 1
ATOM 1392 N N . ASP A 1 198 ? -63.436 15.570 -8.387 1.00 72.81 198 ASP A N 1
ATOM 1393 C CA . ASP A 1 198 ? -63.859 14.295 -7.817 1.00 72.81 198 ASP A CA 1
ATOM 1394 C C . ASP A 1 198 ? -65.382 14.045 -7.911 1.00 72.81 198 ASP A C 1
ATOM 1396 O O . ASP A 1 198 ? -65.867 12.959 -7.579 1.00 72.81 198 ASP A O 1
ATOM 1400 N N . SER A 1 199 ? -66.137 14.997 -8.473 1.00 80.00 199 SER A N 1
ATOM 1401 C CA . SER A 1 199 ? -67.568 14.898 -8.801 1.00 80.00 199 SER A CA 1
ATOM 1402 C C . SER A 1 199 ? -68.488 14.691 -7.593 1.00 80.00 199 SER A C 1
ATOM 1404 O O . SER A 1 199 ? -69.537 14.035 -7.695 1.00 80.00 199 SER A O 1
ATOM 1406 N N . ASP A 1 200 ? -68.126 15.267 -6.455 1.00 81.88 200 ASP A N 1
ATOM 1407 C CA . ASP A 1 200 ? -68.830 15.141 -5.185 1.00 81.88 200 ASP A CA 1
ATOM 1408 C C . ASP A 1 200 ? -69.904 16.218 -4.958 1.00 81.88 200 ASP A C 1
ATOM 1410 O O . ASP A 1 200 ? -70.612 16.208 -3.954 1.00 81.88 200 ASP A O 1
ATOM 1414 N N . THR A 1 201 ? -70.116 17.107 -5.929 1.00 82.56 201 THR A N 1
ATOM 1415 C CA . THR A 1 201 ? -71.057 18.240 -5.921 1.00 82.56 201 THR A CA 1
ATOM 1416 C C . THR A 1 201 ? -70.614 19.489 -5.156 1.00 82.56 201 THR A C 1
ATOM 1418 O O . THR A 1 201 ? -71.321 20.511 -5.213 1.00 82.56 201 THR A O 1
ATOM 1421 N N . ILE A 1 202 ? -69.465 19.450 -4.491 1.00 78.19 202 ILE A N 1
ATOM 1422 C CA . ILE A 1 202 ? -68.739 20.593 -3.950 1.00 78.19 202 ILE A CA 1
ATOM 1423 C C . ILE A 1 202 ? -67.755 21.065 -5.032 1.00 78.19 202 ILE A C 1
ATOM 1425 O O . ILE A 1 202 ? -67.434 20.371 -5.983 1.00 78.19 202 ILE A O 1
ATOM 1429 N N . ARG A 1 203 ? -67.433 22.360 -5.043 1.00 81.69 203 ARG A N 1
ATOM 1430 C CA . ARG A 1 203 ? -66.545 22.915 -6.081 1.00 81.69 203 ARG A CA 1
ATOM 1431 C C . ARG A 1 203 ? -65.151 22.976 -5.508 1.00 81.69 203 ARG A C 1
ATOM 1433 O O . ARG A 1 203 ? -65.041 23.509 -4.410 1.00 81.69 203 ARG A O 1
ATOM 1440 N N . ASN A 1 204 ? -64.128 22.647 -6.295 1.00 69.56 204 ASN A N 1
ATOM 1441 C CA . ASN A 1 204 ? -62.724 22.573 -5.861 1.00 69.56 204 ASN A CA 1
ATOM 1442 C C . ASN A 1 204 ? -62.270 23.739 -4.955 1.00 69.56 204 ASN A C 1
ATOM 1444 O O . ASN A 1 204 ? -61.520 23.553 -4.013 1.00 69.56 204 ASN A O 1
ATOM 1448 N N . ALA A 1 205 ? -62.717 24.974 -5.221 1.00 78.88 205 ALA A N 1
ATOM 1449 C CA . ALA A 1 205 ? -62.332 26.157 -4.435 1.00 78.88 205 ALA A CA 1
ATOM 1450 C C . ALA A 1 205 ? -62.998 26.272 -3.043 1.00 78.88 205 ALA A C 1
ATOM 1452 O O . ALA A 1 205 ? -62.705 27.205 -2.296 1.00 78.88 205 ALA A O 1
ATOM 1453 N N . ALA A 1 206 ? -63.968 25.416 -2.745 1.00 80.25 206 ALA A N 1
ATOM 1454 C CA . ALA A 1 206 ? -64.723 25.356 -1.498 1.00 80.25 206 ALA A CA 1
ATOM 1455 C C . ALA A 1 206 ? -64.759 23.930 -0.928 1.00 80.25 206 ALA A C 1
ATOM 1457 O O . ALA A 1 206 ? -65.568 23.682 -0.038 1.00 80.25 206 ALA A O 1
ATOM 1458 N N . ASP A 1 207 ? -63.936 23.049 -1.488 1.00 85.31 207 ASP A N 1
ATOM 1459 C CA . ASP A 1 207 ? -63.832 21.645 -1.148 1.00 85.31 207 ASP A CA 1
ATOM 1460 C C . ASP A 1 207 ? -62.600 21.441 -0.264 1.00 85.31 207 ASP A C 1
ATOM 1462 O O . ASP A 1 207 ? -61.505 21.850 -0.656 1.00 85.31 207 ASP A O 1
ATOM 1466 N N . ASN A 1 208 ? -62.774 20.888 0.938 1.00 89.62 208 ASN A N 1
ATOM 1467 C CA . ASN A 1 208 ? -61.650 20.520 1.802 1.00 89.62 208 ASN A CA 1
ATOM 1468 C C . ASN A 1 208 ? -60.995 19.186 1.405 1.00 89.62 208 ASN A C 1
ATOM 1470 O O . ASN A 1 208 ? -59.983 18.829 1.997 1.00 89.62 208 ASN A O 1
ATOM 1474 N N . CYS A 1 209 ? -61.517 18.515 0.373 1.00 90.38 209 CYS A N 1
ATOM 1475 C CA . CYS A 1 209 ? -60.888 17.409 -0.335 1.00 90.38 209 CYS A CA 1
ATOM 1476 C C . CYS A 1 209 ? -61.063 17.534 -1.857 1.00 90.38 209 CYS A C 1
ATOM 1478 O O . CYS A 1 209 ? -61.726 16.704 -2.460 1.00 90.38 209 CYS A O 1
ATOM 1480 N N . PRO A 1 210 ? -60.411 18.501 -2.535 1.00 85.44 210 PRO A N 1
ATOM 1481 C CA . PRO A 1 210 ? -60.677 18.806 -3.951 1.00 85.44 210 PRO A CA 1
ATOM 1482 C C . PRO A 1 210 ? -60.504 17.653 -4.957 1.00 85.44 210 PRO A C 1
ATOM 1484 O O . PRO A 1 210 ? -60.892 17.803 -6.117 1.00 85.44 210 PRO A O 1
ATOM 1487 N N . ASN A 1 211 ? -59.858 16.562 -4.538 1.00 82.75 211 ASN A N 1
ATOM 1488 C CA . ASN A 1 211 ? -59.567 15.377 -5.337 1.00 82.75 211 ASN A CA 1
ATOM 1489 C C . ASN A 1 211 ? -60.203 14.089 -4.761 1.00 82.75 211 ASN A C 1
ATOM 1491 O O . ASN A 1 211 ? -59.993 13.022 -5.338 1.00 82.75 211 ASN A O 1
ATOM 1495 N N . ALA A 1 212 ? -60.956 14.149 -3.653 1.00 86.62 212 ALA A N 1
ATOM 1496 C CA . ALA A 1 212 ? -61.549 12.974 -3.011 1.00 86.62 212 ALA A CA 1
ATOM 1497 C C . ALA A 1 212 ? -62.978 13.235 -2.507 1.00 86.62 212 ALA A C 1
ATOM 1499 O O . ALA A 1 212 ? -63.207 13.959 -1.543 1.00 86.62 212 ALA A O 1
ATOM 1500 N N . SER A 1 213 ? -63.932 12.532 -3.122 1.00 87.00 213 SER A N 1
ATOM 1501 C CA . SER A 1 213 ? -65.356 12.844 -3.018 1.00 87.00 213 SER A CA 1
ATOM 1502 C C . SER A 1 213 ? -65.903 12.818 -1.587 1.00 87.00 213 SER A C 1
ATOM 1504 O O . SER A 1 213 ? -66.058 11.745 -0.993 1.00 87.00 213 SER A O 1
ATOM 1506 N N . ASN A 1 214 ? -66.298 13.976 -1.049 1.00 89.75 214 ASN A N 1
ATOM 1507 C CA . ASN A 1 214 ? -66.764 14.121 0.328 1.00 89.75 214 ASN A CA 1
ATOM 1508 C C . ASN A 1 214 ? -67.884 15.171 0.492 1.00 89.75 214 ASN A C 1
ATOM 1510 O O . ASN A 1 214 ? -67.780 16.164 1.211 1.00 89.75 214 ASN A O 1
ATOM 1514 N N . THR A 1 215 ? -69.062 14.857 -0.061 1.00 90.31 215 THR A N 1
ATOM 1515 C CA . THR A 1 215 ? -70.274 15.715 -0.032 1.00 90.31 215 THR A CA 1
ATOM 1516 C C . THR A 1 215 ? -70.664 16.309 1.339 1.00 90.31 215 THR A C 1
ATOM 1518 O O . THR A 1 215 ? -71.472 17.243 1.409 1.00 90.31 215 THR A O 1
ATOM 1521 N N . ASN A 1 216 ? -70.195 15.718 2.443 1.00 89.81 216 ASN A N 1
ATOM 1522 C CA . ASN A 1 216 ? -70.471 16.142 3.815 1.00 89.81 216 ASN A CA 1
ATOM 1523 C C . ASN A 1 216 ? -69.427 17.116 4.389 1.00 89.81 216 ASN A C 1
ATOM 1525 O O . ASN A 1 216 ? -69.752 17.746 5.398 1.00 89.81 216 ASN A O 1
ATOM 1529 N N . GLN A 1 217 ? -68.255 17.250 3.758 1.00 92.69 217 GLN A N 1
ATOM 1530 C CA . GLN A 1 217 ? -67.146 18.126 4.151 1.00 92.69 217 GLN A CA 1
ATOM 1531 C C . GLN A 1 217 ? -66.796 17.974 5.639 1.00 92.69 217 GLN A C 1
ATOM 1533 O O . GLN A 1 217 ? -66.666 18.961 6.363 1.00 92.69 217 GLN A O 1
ATOM 1538 N N . LEU A 1 218 ? -66.782 16.727 6.125 1.00 93.00 218 LEU A N 1
ATOM 1539 C CA . LEU A 1 218 ? -66.420 16.428 7.509 1.00 93.00 218 LEU A CA 1
ATOM 1540 C C . LEU A 1 218 ? -64.905 16.602 7.681 1.00 93.00 218 LEU A C 1
ATOM 1542 O O . LEU A 1 218 ? -64.160 16.246 6.777 1.00 93.00 218 LEU A O 1
ATOM 1546 N N . ASP A 1 219 ? -64.518 17.202 8.800 1.00 91.44 219 ASP A N 1
ATOM 1547 C CA . ASP A 1 219 ? -63.148 17.533 9.206 1.00 91.44 219 ASP A CA 1
ATOM 1548 C C . ASP A 1 219 ? -63.129 17.390 10.740 1.00 91.44 219 ASP A C 1
ATOM 1550 O O . ASP A 1 219 ? -63.741 18.194 11.461 1.00 91.44 219 ASP A O 1
ATOM 1554 N N . THR A 1 220 ? -62.629 16.248 11.212 1.00 91.88 220 THR A N 1
ATOM 1555 C CA . THR A 1 220 ? -62.821 15.740 12.576 1.00 91.88 220 THR A CA 1
ATOM 1556 C C . THR A 1 220 ? -61.834 16.346 13.573 1.00 91.88 220 THR A C 1
ATOM 1558 O O . THR A 1 220 ? -62.233 16.608 14.717 1.00 91.88 220 THR A O 1
ATOM 1561 N N . ASP A 1 221 ? -60.601 16.633 13.165 1.00 85.44 221 ASP A N 1
ATOM 1562 C CA . ASP A 1 221 ? -59.586 17.268 14.011 1.00 85.44 221 ASP A CA 1
ATOM 1563 C C . ASP A 1 221 ? -59.413 18.780 13.758 1.00 85.44 221 ASP A C 1
ATOM 1565 O O . ASP A 1 221 ? -58.896 19.492 14.628 1.00 85.44 221 ASP A O 1
ATOM 1569 N N . GLY A 1 222 ? -59.987 19.307 12.672 1.00 90.50 222 GLY A N 1
ATOM 1570 C CA . GLY A 1 222 ? -60.102 20.732 12.386 1.00 90.50 222 GLY A CA 1
ATOM 1571 C C . GLY A 1 222 ? -58.886 21.346 11.699 1.00 90.50 222 GLY A C 1
ATOM 1572 O O . GLY A 1 222 ? -58.689 22.564 11.838 1.00 90.50 222 GLY A O 1
ATOM 1573 N N . ASP A 1 223 ? -58.070 20.552 11.009 1.00 89.81 223 ASP A N 1
ATOM 1574 C CA . ASP A 1 223 ? -56.833 20.998 10.362 1.00 89.81 223 ASP A CA 1
ATOM 1575 C C . ASP A 1 223 ? -57.021 21.615 8.958 1.00 89.81 223 ASP A C 1
ATOM 1577 O O . ASP A 1 223 ? -56.085 22.196 8.400 1.00 89.81 223 ASP A O 1
ATOM 1581 N N . LEU A 1 224 ? -58.274 21.651 8.480 1.00 89.31 224 LEU A N 1
ATOM 1582 C CA . LEU A 1 224 ? -58.742 22.150 7.179 1.00 89.31 224 LEU A CA 1
ATOM 1583 C C . LEU A 1 224 ? -58.599 21.167 6.007 1.00 89.31 224 LEU A C 1
ATOM 1585 O O . LEU A 1 224 ? -58.975 21.542 4.888 1.00 89.31 224 LEU A O 1
ATOM 1589 N N . VAL A 1 225 ? -58.140 19.942 6.251 1.00 92.75 225 VAL A N 1
ATOM 1590 C CA . VAL A 1 225 ? -58.217 18.798 5.340 1.00 92.75 225 VAL A CA 1
ATOM 1591 C C . VAL A 1 225 ? -59.413 17.941 5.765 1.00 92.75 225 VAL A C 1
ATOM 1593 O O . VAL A 1 225 ? -59.711 17.784 6.940 1.00 92.75 225 VAL A O 1
ATOM 1596 N N . GLY A 1 226 ? -60.239 17.497 4.816 1.00 93.19 226 GLY A N 1
ATOM 1597 C CA . GLY A 1 226 ? -61.428 16.716 5.172 1.00 93.19 226 GLY A CA 1
ATOM 1598 C C . GLY A 1 226 ? -61.097 15.252 5.447 1.00 93.19 226 GLY A C 1
ATOM 1599 O O . GLY A 1 226 ? -60.291 14.681 4.728 1.00 93.19 226 GLY A O 1
ATOM 1600 N N . ASP A 1 227 ? -61.830 14.589 6.349 1.00 91.88 227 ASP A N 1
ATOM 1601 C CA . ASP A 1 227 ? -61.633 13.174 6.733 1.00 91.88 227 ASP A CA 1
ATOM 1602 C C . ASP A 1 227 ? -61.515 12.196 5.543 1.00 91.88 227 ASP A C 1
ATOM 1604 O O . ASP A 1 227 ? -61.044 11.073 5.684 1.00 91.88 227 ASP A O 1
ATOM 1608 N N . ALA A 1 228 ? -62.048 12.568 4.376 1.00 89.38 228 ALA A N 1
ATOM 1609 C CA . ALA A 1 228 ? -62.026 11.742 3.172 1.00 89.38 228 ALA A CA 1
ATOM 1610 C C . ALA A 1 228 ? -60.692 11.770 2.407 1.00 89.38 228 ALA A C 1
ATOM 1612 O O . ALA A 1 228 ? -60.463 10.888 1.582 1.00 89.38 228 ALA A O 1
ATOM 1613 N N . CYS A 1 229 ? -59.865 12.786 2.635 1.00 89.50 229 CYS A N 1
ATOM 1614 C CA . CYS A 1 229 ? -58.542 12.972 2.041 1.00 89.50 229 CYS A CA 1
ATOM 1615 C C . CYS A 1 229 ? -57.465 13.273 3.086 1.00 89.50 229 CYS A C 1
ATOM 1617 O O . CYS A 1 229 ? -56.333 13.551 2.708 1.00 89.50 229 CYS A O 1
ATOM 1619 N N . ASP A 1 230 ? -57.837 13.249 4.360 1.00 90.44 230 ASP A N 1
ATOM 1620 C CA . ASP A 1 230 ? -56.944 13.396 5.486 1.00 90.44 230 ASP A CA 1
ATOM 1621 C C . ASP A 1 230 ? -56.294 12.041 5.781 1.00 90.44 230 ASP A C 1
ATOM 1623 O O . ASP A 1 230 ? -56.978 11.051 6.064 1.00 90.44 230 ASP A O 1
ATOM 1627 N N . ASN A 1 231 ? -54.971 11.984 5.668 1.00 86.62 231 ASN A N 1
ATOM 1628 C CA . ASN A 1 231 ? -54.194 10.788 5.959 1.00 86.62 231 ASN A CA 1
ATOM 1629 C C . ASN A 1 231 ? -54.027 10.529 7.471 1.00 86.62 231 ASN A C 1
ATOM 1631 O O . ASN A 1 231 ? -53.530 9.462 7.828 1.00 86.62 231 ASN A O 1
ATOM 1635 N N . CYS A 1 232 ? -54.507 11.427 8.344 1.00 87.88 232 CYS A N 1
ATOM 1636 C CA . CYS A 1 232 ? -54.632 11.254 9.793 1.00 87.88 232 CYS A CA 1
ATOM 1637 C C . CYS A 1 232 ? -55.933 11.848 10.388 1.00 87.88 232 CYS A C 1
ATOM 1639 O O . CYS A 1 232 ? -55.850 12.674 11.290 1.00 87.88 232 CYS A O 1
ATOM 1641 N N . PRO A 1 233 ? -57.138 11.316 10.070 1.00 85.62 233 PRO A N 1
ATOM 1642 C CA . PRO A 1 233 ? -58.446 11.951 10.349 1.00 85.62 233 PRO A CA 1
ATOM 1643 C C . PRO A 1 233 ? -58.802 12.310 11.804 1.00 85.62 233 PRO A C 1
ATOM 1645 O O . PRO A 1 233 ? -59.899 12.798 12.082 1.00 85.62 233 PRO A O 1
ATOM 1648 N N . GLY A 1 234 ? -57.978 11.924 12.776 1.00 80.56 234 GLY A N 1
ATOM 1649 C CA . GLY A 1 234 ? -58.188 12.210 14.194 1.00 80.56 234 GLY A CA 1
ATOM 1650 C C . GLY A 1 234 ? -57.079 13.040 14.833 1.00 80.56 234 GLY A C 1
ATOM 1651 O O . GLY A 1 234 ? -57.165 13.298 16.038 1.00 80.56 234 GLY A O 1
ATOM 1652 N N . ILE A 1 235 ? -56.040 13.405 14.080 1.00 81.12 235 ILE A N 1
ATOM 1653 C CA . ILE A 1 235 ? -54.845 14.078 14.577 1.00 81.12 235 ILE A CA 1
ATOM 1654 C C . ILE A 1 235 ? -54.368 15.098 13.538 1.00 81.12 235 ILE A C 1
ATOM 1656 O O . ILE A 1 235 ? -53.694 14.740 12.578 1.00 81.12 235 ILE A O 1
ATOM 1660 N N . SER A 1 236 ? -54.633 16.376 13.832 1.00 88.94 236 SER A N 1
ATOM 1661 C CA . SER A 1 236 ? -54.289 17.506 12.965 1.00 88.94 236 SER A CA 1
ATOM 1662 C C . SER A 1 236 ? -52.832 17.452 12.518 1.00 88.94 236 SER A C 1
ATOM 1664 O O . SER A 1 236 ? -51.919 17.467 13.354 1.00 88.94 236 SER A O 1
ATOM 1666 N N . ASN A 1 237 ? -52.623 17.455 11.207 1.00 83.50 237 ASN A N 1
ATOM 1667 C CA . ASN A 1 237 ? -51.305 17.354 10.601 1.00 83.50 237 ASN A CA 1
ATOM 1668 C C . ASN A 1 237 ? -51.216 18.228 9.333 1.00 83.50 237 ASN A C 1
ATOM 1670 O O . ASN A 1 237 ? -52.083 19.047 9.041 1.00 83.50 237 ASN A O 1
ATOM 1674 N N . ASP A 1 238 ? -50.094 18.161 8.620 1.00 89.88 238 ASP A N 1
ATOM 1675 C CA . ASP A 1 238 ? -49.870 18.903 7.371 1.00 89.88 238 ASP A CA 1
ATOM 1676 C C . ASP A 1 238 ? -49.912 18.000 6.129 1.00 89.88 238 ASP A C 1
ATOM 1678 O O . ASP A 1 238 ? -49.493 18.417 5.047 1.00 89.88 238 ASP A O 1
ATOM 1682 N N . GLN A 1 239 ? -50.463 16.792 6.291 1.00 89.62 239 GLN A N 1
ATOM 1683 C CA . GLN A 1 239 ? -50.556 15.729 5.288 1.00 89.62 239 GLN A CA 1
ATOM 1684 C C . GLN A 1 239 ? -49.204 15.182 4.811 1.00 89.62 239 GLN A C 1
ATOM 1686 O O . GLN A 1 239 ? -49.149 14.509 3.782 1.00 89.62 239 GLN A O 1
ATOM 1691 N N . THR A 1 240 ? -48.114 15.429 5.547 1.00 88.38 240 THR A N 1
ATOM 1692 C CA . THR A 1 240 ? -46.833 14.773 5.263 1.00 88.38 240 THR A CA 1
ATOM 1693 C C . THR A 1 240 ? -46.964 13.263 5.482 1.00 88.38 240 THR A C 1
ATOM 1695 O O . THR A 1 240 ? -47.462 12.805 6.512 1.00 88.38 240 THR A O 1
ATOM 1698 N N . ASP A 1 241 ? -46.558 12.514 4.465 1.00 78.88 241 ASP A N 1
ATOM 1699 C CA . ASP A 1 241 ? -46.525 11.055 4.410 1.00 78.88 241 ASP A CA 1
ATOM 1700 C C . ASP A 1 241 ? -45.195 10.686 3.746 1.00 78.88 241 ASP A C 1
ATOM 1702 O O . ASP A 1 241 ? -45.070 10.603 2.524 1.00 78.88 241 ASP A O 1
ATOM 1706 N N . SER A 1 242 ? -44.153 10.611 4.566 1.00 83.38 242 SER A N 1
ATOM 1707 C CA . SER A 1 242 ? -42.762 10.454 4.151 1.00 83.38 242 SER A CA 1
ATOM 1708 C C . SER A 1 242 ? -42.511 9.116 3.461 1.00 83.38 242 SER A C 1
ATOM 1710 O O . SER A 1 242 ? -41.573 9.008 2.668 1.00 83.38 242 SER A O 1
ATOM 1712 N N . ASN A 1 243 ? -43.348 8.110 3.727 1.00 74.19 243 ASN A N 1
ATOM 1713 C CA . ASN A 1 243 ? -43.263 6.797 3.093 1.00 74.19 243 ASN A CA 1
ATOM 1714 C C . ASN A 1 243 ? -44.364 6.541 2.042 1.00 74.19 243 ASN A C 1
ATOM 1716 O O . ASN A 1 243 ? -44.357 5.489 1.399 1.00 74.19 243 ASN A O 1
ATOM 1720 N N . ASN A 1 244 ? -45.231 7.528 1.787 1.00 74.31 244 ASN A N 1
ATOM 1721 C CA . ASN A 1 244 ? -46.314 7.531 0.800 1.00 74.31 244 ASN A CA 1
ATOM 1722 C C . ASN A 1 244 ? -47.285 6.340 0.914 1.00 74.31 244 ASN A C 1
ATOM 1724 O O . ASN A 1 244 ? -47.797 5.861 -0.107 1.00 74.31 244 ASN A O 1
ATOM 1728 N N . ASN A 1 245 ? -47.537 5.819 2.117 1.00 77.56 245 ASN A N 1
ATOM 1729 C CA . ASN A 1 245 ? -48.392 4.640 2.287 1.00 77.56 245 ASN A CA 1
ATOM 1730 C C . ASN A 1 245 ? -49.887 4.955 2.491 1.00 77.56 245 ASN A C 1
ATOM 1732 O O . ASN A 1 245 ? -50.710 4.037 2.602 1.00 77.56 245 ASN A O 1
ATOM 1736 N N . GLY A 1 246 ? -50.257 6.236 2.493 1.00 76.69 246 GLY A N 1
ATOM 1737 C CA . GLY A 1 246 ? -51.625 6.720 2.653 1.00 76.69 246 GLY A CA 1
ATOM 1738 C C . GLY A 1 246 ? -52.057 6.931 4.106 1.00 76.69 246 GLY A C 1
ATOM 1739 O O . GLY A 1 246 ? -53.196 7.345 4.327 1.00 76.69 246 GLY A O 1
ATOM 1740 N N . THR A 1 247 ? -51.180 6.669 5.077 1.00 80.94 247 THR A N 1
ATOM 1741 C CA . THR A 1 247 ? -51.332 7.046 6.487 1.00 80.94 247 THR A CA 1
ATOM 1742 C C . THR A 1 247 ? -50.290 8.115 6.787 1.00 80.94 247 THR A C 1
ATOM 1744 O O . THR A 1 247 ? -49.120 7.920 6.497 1.00 80.94 247 THR A O 1
ATOM 1747 N N . GLY A 1 248 ? -50.694 9.264 7.326 1.00 83.75 248 GLY A N 1
ATOM 1748 C CA . GLY A 1 248 ? -49.741 10.342 7.579 1.00 83.75 248 GLY A CA 1
ATOM 1749 C C . GLY A 1 248 ? -48.733 9.957 8.655 1.00 83.75 248 GLY A C 1
ATOM 1750 O O . GLY A 1 248 ? -49.069 9.225 9.591 1.00 83.75 248 GLY A O 1
ATOM 1751 N N . ASP A 1 249 ? -47.535 10.540 8.570 1.00 77.44 249 ASP A N 1
ATOM 1752 C CA . ASP A 1 249 ? -46.414 10.268 9.486 1.00 77.44 249 ASP A CA 1
ATOM 1753 C C . ASP A 1 249 ? -46.826 10.381 10.965 1.00 77.44 249 ASP A C 1
ATOM 1755 O O . ASP A 1 249 ? -46.292 9.721 11.850 1.00 77.44 249 ASP A O 1
ATOM 1759 N N . VAL A 1 250 ? -47.807 11.242 11.243 1.00 77.00 250 VAL A N 1
ATOM 1760 C CA . VAL A 1 250 ? -48.293 11.557 12.589 1.00 77.00 250 VAL A CA 1
ATOM 1761 C C . VAL A 1 250 ? -49.157 10.441 13.205 1.00 77.00 250 VAL A C 1
ATOM 1763 O O . VAL A 1 250 ? -49.312 10.408 14.425 1.00 77.00 250 VAL A O 1
ATOM 1766 N N . CYS A 1 251 ? -49.742 9.537 12.414 1.00 72.31 251 CYS A N 1
ATOM 1767 C CA . CYS A 1 251 ? -50.708 8.538 12.897 1.00 72.31 251 CYS A CA 1
ATOM 1768 C C . CYS A 1 251 ? -50.434 7.104 12.424 1.00 72.31 251 CYS A C 1
ATOM 1770 O O . CYS A 1 251 ? -51.281 6.217 12.589 1.00 72.31 251 CYS A O 1
ATOM 1772 N N . GLU A 1 252 ? -49.266 6.868 11.844 1.00 69.94 252 GLU A N 1
ATOM 1773 C CA . GLU A 1 252 ? -48.874 5.567 11.337 1.00 69.94 252 GLU A CA 1
ATOM 1774 C C . GLU A 1 252 ? -48.843 4.481 12.437 1.00 69.94 252 GLU A C 1
ATOM 1776 O O . GLU A 1 252 ? -48.417 4.711 13.566 1.00 69.94 252 GLU A O 1
ATOM 1781 N N . GLY A 1 253 ? -49.383 3.295 12.112 1.00 62.78 253 GLY A N 1
ATOM 1782 C CA . GLY A 1 253 ? -49.319 2.063 12.915 1.00 62.78 253 GLY A CA 1
ATOM 1783 C C . GLY A 1 253 ? -50.375 1.836 14.016 1.00 62.78 253 GLY A C 1
ATOM 1784 O O . GLY A 1 253 ? -50.650 0.687 14.352 1.00 62.78 253 GLY A O 1
ATOM 1785 N N . LEU A 1 254 ? -51.099 2.850 14.496 1.00 58.94 254 LEU A N 1
ATOM 1786 C CA . LEU A 1 254 ? -52.051 2.698 15.621 1.00 58.94 254 LEU A CA 1
ATOM 1787 C C . LEU A 1 254 ? -53.407 2.029 15.294 1.00 58.94 254 LEU A C 1
ATOM 1789 O O . LEU A 1 254 ? -54.169 1.673 16.196 1.00 58.94 254 LEU A O 1
ATOM 1793 N N . LEU A 1 255 ? -53.763 1.884 14.013 1.00 56.91 255 LEU A N 1
ATOM 1794 C CA . LEU A 1 255 ? -55.104 1.446 13.574 1.00 56.91 255 LEU A CA 1
ATOM 1795 C C . LEU A 1 255 ? -55.153 0.031 12.980 1.00 56.91 255 LEU A C 1
ATOM 1797 O O . LEU A 1 255 ? -56.223 -0.411 12.551 1.00 56.91 255 LEU A O 1
ATOM 1801 N N . ASN A 1 256 ? -54.032 -0.694 12.972 1.00 62.69 256 ASN A N 1
ATOM 1802 C CA . ASN A 1 256 ? -53.939 -2.052 12.443 1.00 62.69 256 ASN A CA 1
ATOM 1803 C C . ASN A 1 256 ? -53.798 -3.070 13.594 1.00 62.69 256 ASN A C 1
ATOM 1805 O O . ASN A 1 256 ? -52.692 -3.246 14.086 1.00 62.69 256 ASN A O 1
ATOM 1809 N N . PRO A 1 257 ? -54.865 -3.772 14.033 1.00 64.69 257 PRO A N 1
ATOM 1810 C CA . PRO A 1 257 ? -54.774 -4.765 15.113 1.00 64.69 257 PRO A CA 1
ATOM 1811 C C . PRO A 1 257 ? -53.889 -5.968 14.773 1.00 64.69 257 PRO A C 1
ATOM 1813 O O . PRO A 1 257 ? -53.471 -6.691 15.674 1.00 64.69 257 PRO A O 1
ATOM 1816 N N . ASP A 1 258 ? -53.680 -6.210 13.475 1.00 70.12 258 ASP A N 1
ATOM 1817 C CA . ASP A 1 258 ? -52.785 -7.239 12.953 1.00 70.12 258 ASP A CA 1
ATOM 1818 C C . ASP A 1 258 ? -51.397 -6.685 12.589 1.00 70.12 258 ASP A C 1
ATOM 1820 O O . ASP A 1 258 ? -50.528 -7.454 12.183 1.00 70.12 258 ASP A O 1
ATOM 1824 N N . GLY A 1 259 ? -51.215 -5.368 12.699 1.00 71.75 259 GLY A N 1
ATOM 1825 C CA . GLY A 1 259 ? -49.930 -4.700 12.571 1.00 71.75 259 GLY A CA 1
ATOM 1826 C C . GLY A 1 259 ? -49.167 -4.765 13.879 1.00 71.75 259 GLY A C 1
ATOM 1827 O O . GLY A 1 259 ? -49.694 -5.229 14.886 1.00 71.75 259 GLY A O 1
ATOM 1828 N N . ASP A 1 260 ? -47.939 -4.304 13.820 1.00 80.56 260 ASP A N 1
ATOM 1829 C CA . ASP A 1 260 ? -46.969 -4.289 14.902 1.00 80.56 260 ASP A CA 1
ATOM 1830 C C . ASP A 1 260 ? -46.236 -2.959 14.710 1.00 80.56 260 ASP A C 1
ATOM 1832 O O . ASP A 1 260 ? -45.442 -2.820 13.780 1.00 80.56 260 ASP A O 1
ATOM 1836 N N . VAL A 1 261 ? -46.714 -1.911 15.388 1.00 83.44 261 VAL A N 1
ATOM 1837 C CA . VAL A 1 261 ? -46.281 -0.527 15.110 1.00 83.44 261 VAL A CA 1
ATOM 1838 C C . VAL A 1 261 ? -44.900 -0.232 15.666 1.00 83.44 261 VAL A C 1
ATOM 1840 O O . VAL A 1 261 ? -44.194 0.606 15.111 1.00 83.44 261 VAL A O 1
ATOM 1843 N N . ASP A 1 262 ? -44.518 -0.902 16.741 1.00 77.94 262 ASP A N 1
ATOM 1844 C CA . ASP A 1 262 ? -43.214 -0.747 17.371 1.00 77.94 262 ASP A CA 1
ATOM 1845 C C . ASP A 1 262 ? -42.233 -1.867 16.993 1.00 77.94 262 ASP A C 1
ATOM 1847 O O . ASP A 1 262 ? -41.056 -1.780 17.342 1.00 77.94 262 ASP A O 1
ATOM 1851 N N . LEU A 1 263 ? -42.677 -2.818 16.163 1.00 85.00 263 LEU A N 1
ATOM 1852 C CA . LEU A 1 263 ? -41.878 -3.862 15.520 1.00 85.00 263 LEU A CA 1
ATOM 1853 C C . LEU A 1 263 ? -41.236 -4.826 16.522 1.00 85.00 263 LEU A C 1
ATOM 1855 O O . LEU A 1 263 ? -40.145 -5.352 16.282 1.00 85.00 263 LEU A O 1
ATOM 1859 N N . ASP A 1 264 ? -41.912 -5.076 17.638 1.00 86.31 264 ASP A N 1
ATOM 1860 C CA . ASP A 1 264 ? -41.417 -5.938 18.709 1.00 86.31 264 ASP A CA 1
ATOM 1861 C C . ASP A 1 264 ? -41.763 -7.426 18.510 1.00 86.31 264 ASP A C 1
ATOM 1863 O O . ASP A 1 264 ? -41.351 -8.294 19.285 1.00 86.31 264 ASP A O 1
ATOM 1867 N N . GLY A 1 265 ? -42.486 -7.748 17.435 1.00 86.12 265 GLY A N 1
ATOM 1868 C CA . GLY A 1 265 ? -42.935 -9.091 17.090 1.00 86.12 265 GLY A CA 1
ATOM 1869 C C . GLY A 1 265 ? -44.308 -9.453 17.662 1.00 86.12 265 GLY A C 1
ATOM 1870 O O . GLY A 1 265 ? -44.806 -10.561 17.407 1.00 86.12 265 GLY A O 1
ATOM 1871 N N . VAL A 1 266 ? -44.951 -8.551 18.404 1.00 84.00 266 VAL A N 1
ATOM 1872 C CA . VAL A 1 266 ? -46.271 -8.717 19.003 1.00 84.00 266 VAL A CA 1
ATOM 1873 C C . VAL A 1 266 ? -47.254 -7.782 18.313 1.00 84.00 266 VAL A C 1
ATOM 1875 O O . VAL A 1 266 ? -47.127 -6.573 18.258 1.00 84.00 266 VAL A O 1
ATOM 1878 N N . ARG A 1 267 ? -48.313 -8.360 17.742 1.00 86.38 267 ARG A N 1
ATOM 1879 C CA . ARG A 1 267 ? -49.305 -7.554 17.022 1.00 86.38 267 ARG A CA 1
ATOM 1880 C C . ARG A 1 267 ? -50.050 -6.636 17.985 1.00 86.38 267 ARG A C 1
ATOM 1882 O O . ARG A 1 267 ? -50.555 -7.126 18.992 1.00 86.38 267 ARG A O 1
ATOM 1889 N N . ASN A 1 268 ? -50.290 -5.390 17.583 1.00 79.00 268 ASN A N 1
ATOM 1890 C CA . ASN A 1 268 ? -50.968 -4.318 18.323 1.00 79.00 268 ASN A CA 1
ATOM 1891 C C . ASN A 1 268 ? -52.232 -4.756 19.094 1.00 79.00 268 ASN A C 1
ATOM 1893 O O . ASN A 1 268 ? -52.567 -4.209 20.139 1.00 79.00 268 ASN A O 1
ATOM 1897 N N . GLY A 1 269 ? -53.010 -5.714 18.568 1.00 79.38 269 GLY A N 1
ATOM 1898 C CA . GLY A 1 269 ? -54.223 -6.224 19.227 1.00 79.38 269 GLY A CA 1
ATOM 1899 C C . GLY A 1 269 ? -53.990 -7.242 20.357 1.00 79.38 269 GLY A C 1
ATOM 1900 O O . GLY A 1 269 ? -54.939 -7.578 21.073 1.00 79.38 269 GLY A O 1
ATOM 1901 N N . ALA A 1 270 ? -52.776 -7.773 20.471 1.00 83.94 270 ALA A N 1
ATOM 1902 C CA . ALA A 1 270 ? -52.305 -8.719 21.482 1.00 83.94 270 ALA A CA 1
ATOM 1903 C C . ALA A 1 270 ? -51.166 -8.151 22.345 1.00 83.94 270 ALA A C 1
ATOM 1905 O O . ALA A 1 270 ? -50.799 -8.796 23.323 1.00 83.94 270 ALA A O 1
ATOM 1906 N N . ASP A 1 271 ? -50.668 -6.980 21.973 1.00 88.69 271 ASP A N 1
ATOM 1907 C CA . ASP A 1 271 ? -49.588 -6.259 22.614 1.00 88.69 271 ASP A CA 1
ATOM 1908 C C . ASP A 1 271 ? -50.092 -5.466 23.838 1.00 88.69 271 ASP A C 1
ATOM 1910 O O . ASP A 1 271 ? -51.100 -4.752 23.765 1.00 88.69 271 ASP A O 1
ATOM 1914 N N . ASN A 1 272 ? -49.447 -5.642 24.994 1.00 90.62 272 ASN A N 1
ATOM 1915 C CA . ASN A 1 272 ? -49.727 -4.899 26.222 1.00 90.62 272 ASN A CA 1
ATOM 1916 C C . ASN A 1 272 ? -49.010 -3.537 26.293 1.00 90.62 272 ASN A C 1
ATOM 1918 O O . ASN A 1 272 ? -49.320 -2.763 27.203 1.00 90.62 272 ASN A O 1
ATOM 1922 N N . CYS A 1 273 ? -48.164 -3.215 25.310 1.00 91.62 273 CYS A N 1
ATOM 1923 C CA . CYS A 1 273 ? -47.636 -1.889 25.008 1.00 91.62 273 CYS A CA 1
ATOM 1924 C C . CYS A 1 273 ? -47.623 -1.595 23.494 1.00 91.62 273 CYS A C 1
ATOM 1926 O O . CYS A 1 273 ? -46.547 -1.393 22.960 1.00 91.62 273 CYS A O 1
ATOM 1928 N N . PRO A 1 274 ? -48.790 -1.407 22.831 1.00 86.88 274 PRO A N 1
ATOM 1929 C CA . PRO A 1 274 ? -48.937 -1.286 21.365 1.00 86.88 274 PRO A CA 1
ATOM 1930 C C . PRO A 1 274 ? -48.233 -0.125 20.655 1.00 86.88 274 PRO A C 1
ATOM 1932 O O . PRO A 1 274 ? -48.697 0.276 19.599 1.00 86.88 274 PRO A O 1
ATOM 1935 N N . THR A 1 275 ? -47.279 0.548 21.278 1.00 84.31 275 THR A N 1
ATOM 1936 C CA . THR A 1 275 ? -46.524 1.690 20.750 1.00 84.31 275 THR A CA 1
ATOM 1937 C C . THR A 1 275 ? -45.097 1.742 21.295 1.00 84.31 275 THR A C 1
ATOM 1939 O O . THR A 1 275 ? -44.372 2.683 20.977 1.00 84.31 275 THR A O 1
ATOM 1942 N N . VAL A 1 276 ? -44.730 0.833 22.201 1.00 86.88 276 VAL A N 1
ATOM 1943 C CA . VAL A 1 276 ? -43.430 0.783 22.866 1.00 86.88 276 VAL A CA 1
ATOM 1944 C C . VAL A 1 276 ? -42.964 -0.664 22.860 1.00 86.88 276 VAL A C 1
ATOM 1946 O O . VAL A 1 276 ? -43.425 -1.459 23.674 1.00 86.88 276 VAL A O 1
ATOM 1949 N N . ALA A 1 277 ? -41.990 -0.945 21.994 1.00 89.31 277 ALA A N 1
ATOM 1950 C CA . ALA A 1 277 ? -41.529 -2.293 21.726 1.00 89.31 277 ALA A CA 1
ATOM 1951 C C . ALA A 1 277 ? -41.153 -3.050 23.002 1.00 89.31 277 ALA A C 1
ATOM 1953 O O . ALA A 1 277 ? -40.224 -2.673 23.723 1.00 89.31 277 ALA A O 1
ATOM 1954 N N . ASN A 1 278 ? -41.847 -4.149 23.274 1.00 89.88 278 ASN A N 1
ATOM 1955 C CA . ASN A 1 278 ? -41.633 -4.981 24.442 1.00 89.88 278 ASN A CA 1
ATOM 1956 C C . ASN A 1 278 ? -41.952 -6.453 24.145 1.00 89.88 278 ASN A C 1
ATOM 1958 O O . ASN A 1 278 ? -42.775 -7.069 24.816 1.00 89.88 278 ASN A O 1
ATOM 1962 N N . ALA A 1 279 ? -41.199 -7.064 23.226 1.00 91.75 279 ALA A N 1
ATOM 1963 C CA . ALA A 1 279 ? -41.392 -8.435 22.728 1.00 91.75 279 ALA A CA 1
ATOM 1964 C C . ALA A 1 279 ? -41.663 -9.506 23.811 1.00 91.75 279 ALA A C 1
ATOM 1966 O O . ALA A 1 279 ? -42.340 -10.511 23.586 1.00 91.75 279 ALA A O 1
ATOM 1967 N N . SER A 1 280 ? -41.106 -9.307 25.012 1.00 92.50 280 SER A N 1
ATOM 1968 C CA . SER A 1 280 ? -41.289 -10.181 26.180 1.00 92.50 280 SER A CA 1
ATOM 1969 C C . SER A 1 280 ? -42.696 -10.141 26.791 1.00 92.50 280 SER A C 1
ATOM 1971 O O . SER A 1 280 ? -43.072 -11.067 27.514 1.00 92.50 280 SER A O 1
ATOM 1973 N N . GLN A 1 281 ? -43.456 -9.077 26.520 1.00 93.19 281 GLN A N 1
ATOM 1974 C CA . GLN A 1 281 ? -44.787 -8.776 27.046 1.00 93.19 281 GLN A CA 1
ATOM 1975 C C . GLN A 1 281 ? -44.838 -8.865 28.574 1.00 93.19 281 GLN A C 1
ATOM 1977 O O . GLN A 1 281 ? -45.836 -9.288 29.164 1.00 93.19 281 GLN A O 1
ATOM 1982 N N . THR A 1 282 ? -43.728 -8.504 29.224 1.00 92.94 282 THR A N 1
ATOM 1983 C CA . THR A 1 282 ? -43.603 -8.561 30.680 1.00 92.94 282 THR A CA 1
ATOM 1984 C C . THR A 1 282 ? -44.578 -7.566 31.311 1.00 92.94 282 THR A C 1
ATOM 1986 O O . THR A 1 282 ? -44.709 -6.444 30.837 1.00 92.94 282 THR A O 1
ATOM 1989 N N . ASP A 1 283 ? -45.301 -8.025 32.328 1.00 91.50 283 ASP A N 1
ATOM 1990 C CA . ASP A 1 283 ? -46.311 -7.285 33.095 1.00 91.50 283 ASP A CA 1
ATOM 1991 C C . ASP A 1 283 ? -46.197 -7.781 34.547 1.00 91.50 283 ASP A C 1
ATOM 1993 O O . ASP A 1 283 ? -46.811 -8.782 34.948 1.00 91.50 283 ASP A O 1
ATOM 1997 N N . VAL A 1 284 ? -45.268 -7.181 35.295 1.00 91.75 284 VAL A N 1
ATOM 1998 C CA . VAL A 1 284 ? -44.820 -7.644 36.619 1.00 91.75 284 VAL A CA 1
ATOM 1999 C C . VAL A 1 284 ? -45.940 -7.592 37.651 1.00 91.75 284 VAL A C 1
ATOM 2001 O O . VAL A 1 284 ? -46.006 -8.460 38.536 1.00 91.75 284 VAL A O 1
ATOM 2004 N N . ASP A 1 285 ? -46.829 -6.608 37.560 1.00 85.00 285 ASP A N 1
ATOM 2005 C CA . ASP A 1 285 ? -47.922 -6.435 38.510 1.00 85.00 285 ASP A CA 1
ATOM 2006 C C . ASP A 1 285 ? -49.269 -7.027 38.047 1.00 85.00 285 ASP A C 1
ATOM 2008 O O . ASP A 1 285 ? -50.173 -7.238 38.874 1.00 85.00 285 ASP A O 1
ATOM 2012 N N . GLY A 1 286 ? -49.343 -7.451 36.783 1.00 90.31 286 GLY A N 1
ATOM 2013 C CA . GLY A 1 286 ? -50.408 -8.258 36.202 1.00 90.31 286 GLY A CA 1
ATOM 2014 C C . GLY A 1 286 ? -51.679 -7.470 35.914 1.00 90.31 286 GLY A C 1
ATOM 2015 O O . GLY A 1 286 ? -52.784 -8.023 36.054 1.00 90.31 286 GLY A O 1
ATOM 2016 N N . ASP A 1 287 ? -51.560 -6.184 35.607 1.00 89.69 287 ASP A N 1
ATOM 2017 C CA . ASP A 1 287 ? -52.696 -5.298 35.405 1.00 89.69 287 ASP A CA 1
ATOM 2018 C C . ASP A 1 287 ? -53.144 -5.181 33.935 1.00 89.69 287 ASP A C 1
ATOM 2020 O O . ASP A 1 287 ? -54.298 -4.814 33.664 1.00 89.69 287 ASP A O 1
ATOM 2024 N N . GLY A 1 288 ? -52.310 -5.646 33.004 1.00 88.44 288 GLY A N 1
ATOM 2025 C CA . GLY A 1 288 ? -52.552 -5.640 31.567 1.00 88.44 288 GLY A CA 1
ATOM 2026 C C . GLY A 1 288 ? -51.891 -4.491 30.805 1.00 88.44 288 GLY A C 1
ATOM 2027 O O . GLY A 1 288 ? -52.162 -4.378 29.609 1.00 88.44 288 GLY A O 1
ATOM 2028 N N . VAL A 1 289 ? -51.071 -3.664 31.455 1.00 92.44 289 VAL A N 1
ATOM 2029 C CA . VAL A 1 289 ? -50.124 -2.734 30.827 1.00 92.44 289 VAL A CA 1
ATOM 2030 C C . VAL A 1 289 ? -48.726 -3.332 30.958 1.00 92.44 289 VAL A C 1
ATOM 2032 O O . VAL A 1 289 ? -48.354 -3.793 32.030 1.00 92.44 289 VAL A O 1
ATOM 2035 N N . GLY A 1 290 ? -47.971 -3.405 29.863 1.00 93.38 290 GLY A N 1
ATOM 2036 C CA . GLY A 1 290 ? -46.627 -3.980 29.915 1.00 93.38 290 GLY A CA 1
ATOM 2037 C C . GLY A 1 290 ? -45.633 -3.071 30.637 1.00 93.38 290 GLY A C 1
ATOM 2038 O O . GLY A 1 290 ? -45.734 -1.849 30.553 1.00 93.38 290 GLY A O 1
ATOM 2039 N N . ASP A 1 291 ? -44.626 -3.662 31.281 1.00 89.62 291 ASP A N 1
ATOM 2040 C CA . ASP A 1 291 ? -43.596 -2.954 32.057 1.00 89.62 291 ASP A CA 1
ATOM 2041 C C . ASP A 1 291 ? -42.940 -1.808 31.265 1.00 89.62 291 ASP A C 1
ATOM 2043 O O . ASP A 1 291 ? -42.598 -0.773 31.828 1.00 89.62 291 ASP A O 1
ATOM 2047 N N . ALA A 1 292 ? -42.788 -1.979 29.947 1.00 88.88 292 ALA A N 1
ATOM 2048 C CA . ALA A 1 292 ? -42.168 -1.000 29.055 1.00 88.88 292 ALA A CA 1
ATOM 2049 C C . ALA A 1 292 ? -42.977 0.299 28.893 1.00 88.88 292 ALA A C 1
ATOM 2051 O O . ALA A 1 292 ? -42.412 1.343 28.573 1.00 88.88 292 ALA A O 1
ATOM 2052 N N . CYS A 1 293 ? -44.291 0.249 29.108 1.00 89.88 293 CYS A N 1
ATOM 2053 C CA . CYS A 1 293 ? -45.195 1.391 28.995 1.00 89.88 293 CYS A CA 1
ATOM 2054 C C . CYS A 1 293 ? -45.998 1.647 30.281 1.00 89.88 293 CYS A C 1
ATOM 2056 O O . CYS A 1 293 ? -46.923 2.465 30.276 1.00 89.88 293 CYS A O 1
ATOM 2058 N N . ASP A 1 294 ? -45.645 0.972 31.378 1.00 90.31 294 ASP A N 1
ATOM 2059 C CA . ASP A 1 294 ? -46.287 1.120 32.675 1.00 90.31 294 ASP A CA 1
ATOM 2060 C C . ASP A 1 294 ? -45.574 2.168 33.541 1.00 90.31 294 ASP A C 1
ATOM 2062 O O . ASP A 1 294 ? -44.479 1.963 34.068 1.00 90.31 294 ASP A O 1
ATOM 2066 N N . ASN A 1 295 ? -46.248 3.295 33.774 1.00 87.88 295 ASN A N 1
ATOM 2067 C CA . ASN A 1 295 ? -45.783 4.348 34.669 1.00 87.88 295 ASN A CA 1
ATOM 2068 C C . ASN A 1 295 ? -45.827 3.976 36.165 1.00 87.88 295 ASN A C 1
ATOM 2070 O O . ASN A 1 295 ? -45.495 4.816 37.004 1.00 87.88 295 ASN A O 1
ATOM 2074 N N . CYS A 1 296 ? -46.206 2.738 36.510 1.00 87.44 296 CYS A N 1
ATOM 2075 C CA . CYS A 1 296 ? -46.051 2.124 37.825 1.00 87.44 296 CYS A CA 1
ATOM 2076 C C . CYS A 1 296 ? -45.779 0.600 37.784 1.00 87.44 296 CYS A C 1
ATOM 2078 O O . CYS A 1 296 ? -46.453 -0.123 38.502 1.00 87.44 296 CYS A O 1
ATOM 2080 N N . VAL A 1 297 ? -44.701 0.144 37.132 1.00 86.44 297 VAL A N 1
ATOM 2081 C CA . VAL A 1 297 ? -44.262 -1.275 36.946 1.00 86.44 297 VAL A CA 1
ATOM 2082 C C . VAL A 1 297 ? -44.485 -2.276 38.111 1.00 86.44 297 VAL A C 1
ATOM 2084 O O . VAL A 1 297 ? -44.571 -3.487 37.919 1.00 86.44 297 VAL A O 1
ATOM 2087 N N . PHE A 1 298 ? -44.519 -1.816 39.367 1.00 82.94 298 PHE A N 1
ATOM 2088 C CA . PHE A 1 298 ? -44.701 -2.671 40.555 1.00 82.94 298 PHE A CA 1
ATOM 2089 C C . PHE A 1 298 ? -46.060 -2.495 41.255 1.00 82.94 298 PHE A C 1
ATOM 2091 O O . PHE A 1 298 ? -46.281 -3.071 42.330 1.00 82.94 298 PHE A O 1
ATOM 2098 N N . PHE A 1 299 ? -46.948 -1.657 40.721 1.00 85.50 299 PHE A N 1
ATOM 2099 C CA . PHE A 1 299 ? -48.192 -1.235 41.351 1.00 85.50 299 PHE A CA 1
ATOM 2100 C C . PHE A 1 299 ? -49.336 -1.059 40.342 1.00 85.50 299 PHE A C 1
ATOM 2102 O O . PHE A 1 299 ? -49.594 0.054 39.890 1.00 85.50 299 PHE A O 1
ATOM 2109 N N . ALA A 1 300 ? -50.138 -2.118 40.201 1.00 89.19 300 ALA A N 1
ATOM 2110 C CA . ALA A 1 300 ? -51.255 -2.190 39.261 1.00 89.19 300 ALA A CA 1
ATOM 2111 C C . ALA A 1 300 ? -52.108 -0.909 39.197 1.00 89.19 300 ALA A C 1
ATOM 2113 O O . ALA A 1 300 ? -52.789 -0.526 40.166 1.00 89.19 300 ALA A O 1
ATOM 2114 N N . ASN A 1 301 ? -52.119 -0.274 38.031 1.00 88.44 301 ASN A N 1
ATOM 2115 C CA . ASN A 1 301 ? -52.634 1.056 37.739 1.00 88.44 301 ASN A CA 1
ATOM 2116 C C . ASN A 1 301 ? -53.267 1.217 36.330 1.00 88.44 301 ASN A C 1
ATOM 2118 O O . ASN A 1 301 ? -53.432 2.369 35.950 1.00 88.44 301 ASN A O 1
ATOM 2122 N N . THR A 1 302 ? -53.704 0.157 35.627 1.00 88.38 302 THR A N 1
ATOM 2123 C CA . THR A 1 302 ? -54.351 -0.017 34.279 1.00 88.38 302 THR A CA 1
ATOM 2124 C C . THR A 1 302 ? -54.798 1.192 33.447 1.00 88.38 302 THR A C 1
ATOM 2126 O O . THR A 1 302 ? -54.892 1.151 32.227 1.00 88.38 302 THR A O 1
ATOM 2129 N N . THR A 1 303 ? -55.201 2.263 34.106 1.00 85.88 303 THR A N 1
ATOM 2130 C CA . THR A 1 303 ? -55.544 3.565 33.546 1.00 85.88 303 THR A CA 1
ATOM 2131 C C . THR A 1 303 ? -54.347 4.485 33.296 1.00 85.88 303 THR A C 1
ATOM 2133 O O . THR A 1 303 ? -54.577 5.562 32.750 1.00 85.88 303 THR A O 1
ATOM 2136 N N . GLN A 1 304 ? -53.136 4.128 33.749 1.00 89.25 304 GLN A N 1
ATOM 2137 C CA . GLN A 1 304 ? -51.894 4.895 33.564 1.00 89.25 304 GLN A CA 1
ATOM 2138 C C . GLN A 1 304 ? -52.037 6.379 33.965 1.00 89.25 304 GLN A C 1
ATOM 2140 O O . GLN A 1 304 ? -51.499 7.284 33.332 1.00 89.25 304 GLN A O 1
ATOM 2145 N N . THR A 1 305 ? -52.839 6.661 35.003 1.00 90.00 305 THR A N 1
ATOM 2146 C CA . THR A 1 305 ? -53.170 8.041 35.393 1.00 90.00 305 THR A CA 1
ATOM 2147 C C . THR A 1 305 ? -51.973 8.714 36.055 1.00 90.00 305 THR A C 1
ATOM 2149 O O . THR A 1 305 ? -51.553 8.310 37.137 1.00 90.00 305 THR A O 1
ATOM 2152 N N . ASP A 1 306 ? -51.516 9.793 35.434 1.00 83.69 306 ASP A N 1
ATOM 2153 C CA . ASP A 1 306 ? -50.463 10.677 35.918 1.00 83.69 306 ASP A CA 1
ATOM 2154 C C . ASP A 1 306 ? -51.033 12.108 35.989 1.00 83.69 306 ASP A C 1
ATOM 2156 O O . ASP A 1 306 ? -51.303 12.750 34.972 1.00 83.69 306 ASP A O 1
ATOM 2160 N N . SER A 1 307 ? -51.331 12.592 37.200 1.00 89.12 307 SER A N 1
ATOM 2161 C CA . SER A 1 307 ? -51.986 13.894 37.394 1.00 89.12 307 SER A CA 1
ATOM 2162 C C . SER A 1 307 ? -51.023 15.082 37.344 1.00 89.12 307 SER A C 1
ATOM 2164 O O . SER A 1 307 ? -51.479 16.229 37.223 1.00 89.12 307 SER A O 1
ATOM 2166 N N . ASN A 1 308 ? -49.724 14.854 37.528 1.00 81.19 308 ASN A N 1
ATOM 2167 C CA . ASN A 1 308 ? -48.700 15.900 37.547 1.00 81.19 308 ASN A CA 1
ATOM 2168 C C . ASN A 1 308 ? -47.798 15.864 36.295 1.00 81.19 308 ASN A C 1
ATOM 2170 O O . ASN A 1 308 ? -47.012 16.800 36.124 1.00 81.19 308 ASN A O 1
ATOM 2174 N N . ASN A 1 309 ? -48.020 14.901 35.394 1.00 79.12 309 ASN A N 1
ATOM 2175 C CA . ASN A 1 309 ? -47.314 14.663 34.137 1.00 79.12 309 ASN A CA 1
ATOM 2176 C C . ASN A 1 309 ? -45.800 14.463 34.333 1.00 79.12 309 ASN A C 1
ATOM 2178 O O . ASN A 1 309 ? -45.015 14.994 33.542 1.00 79.12 309 ASN A O 1
ATOM 2182 N N . ASN A 1 310 ? -45.381 13.794 35.411 1.00 78.12 310 ASN A N 1
ATOM 2183 C CA . ASN A 1 310 ? -43.969 13.490 35.676 1.00 78.12 310 ASN A CA 1
ATOM 2184 C C . ASN A 1 310 ? -43.556 12.071 35.246 1.00 78.12 310 ASN A C 1
ATOM 2186 O O . ASN A 1 310 ? -42.448 11.666 35.577 1.00 78.12 310 ASN A O 1
ATOM 2190 N N . LEU A 1 311 ? -44.417 11.354 34.513 1.00 78.25 311 LEU A N 1
ATOM 2191 C CA . LEU A 1 311 ? -44.226 9.976 34.048 1.00 78.25 311 LEU A CA 1
ATOM 2192 C C . LEU A 1 311 ? -44.193 8.926 35.168 1.00 78.25 311 LEU A C 1
ATOM 2194 O O . LEU A 1 311 ? -43.940 7.759 34.893 1.00 78.25 311 LEU A O 1
ATOM 2198 N N . ILE A 1 312 ? -44.515 9.313 36.404 1.00 82.00 312 ILE A N 1
ATOM 2199 C CA . ILE A 1 312 ? -44.746 8.404 37.526 1.00 82.00 312 ILE A CA 1
ATOM 2200 C C . ILE A 1 312 ? -46.247 8.404 37.798 1.00 82.00 312 ILE A C 1
ATOM 2202 O O . ILE A 1 312 ? -46.857 9.440 38.060 1.00 82.00 312 ILE A O 1
ATOM 2206 N N . GLY A 1 313 ? -46.878 7.235 37.746 1.00 86.56 313 GLY A N 1
ATOM 2207 C CA . GLY A 1 313 ? -48.310 7.146 37.983 1.00 86.56 313 GLY A CA 1
ATOM 2208 C C . GLY A 1 313 ? -48.684 7.564 39.408 1.00 86.56 313 GLY A C 1
ATOM 2209 O O . GLY A 1 313 ? -47.992 7.277 40.390 1.00 86.56 313 GLY A O 1
ATOM 2210 N N . ASP A 1 314 ? -49.869 8.166 39.549 1.00 84.88 314 ASP A N 1
ATOM 2211 C CA . ASP A 1 314 ? -50.399 8.654 40.833 1.00 84.88 314 ASP A CA 1
ATOM 2212 C C . ASP A 1 314 ? -50.417 7.565 41.934 1.00 84.88 314 ASP A C 1
ATOM 2214 O O . ASP A 1 314 ? -50.487 7.866 43.130 1.00 84.88 314 ASP A O 1
ATOM 2218 N N . VAL A 1 315 ? -50.429 6.287 41.532 1.00 83.50 315 VAL A N 1
ATOM 2219 C CA . VAL A 1 315 ? -50.485 5.106 42.406 1.00 83.50 315 VAL A CA 1
ATOM 2220 C C . VAL A 1 315 ? -49.144 4.825 43.094 1.00 83.50 315 VAL A C 1
ATOM 2222 O O . VAL A 1 315 ? -49.150 4.369 44.241 1.00 83.50 315 VAL A O 1
ATOM 2225 N N . CYS A 1 316 ? -48.022 5.113 42.433 1.00 79.69 316 CYS A N 1
ATOM 2226 C CA . CYS A 1 316 ? -46.670 4.805 42.901 1.00 79.69 316 CYS A CA 1
ATOM 2227 C C . CYS A 1 316 ? -45.847 6.050 43.294 1.00 79.69 316 CYS A C 1
ATOM 2229 O O . CYS A 1 316 ? -44.762 5.926 43.866 1.00 79.69 316 CYS A O 1
ATOM 2231 N N . GLU A 1 317 ? -46.415 7.241 43.099 1.00 79.75 317 GLU A N 1
ATOM 2232 C CA . GLU A 1 317 ? -45.879 8.534 43.528 1.00 79.75 317 GLU A CA 1
ATOM 2233 C C . GLU A 1 317 ? -45.462 8.553 45.024 1.00 79.75 317 GLU A C 1
ATOM 2235 O O . GLU A 1 317 ? -46.271 8.337 45.939 1.00 79.75 317 GLU A O 1
ATOM 2240 N N . GLY A 1 318 ? -44.179 8.852 45.283 1.00 70.00 318 GLY A N 1
ATOM 2241 C CA . GLY A 1 318 ? -43.587 8.967 46.626 1.00 70.00 318 GLY A CA 1
ATOM 2242 C C . GLY A 1 318 ? -42.970 7.689 47.220 1.00 70.00 318 GLY A C 1
ATOM 2243 O O . GLY A 1 318 ? -42.776 7.622 48.441 1.00 70.00 318 GLY A O 1
ATOM 2244 N N . SER A 1 319 ? -42.684 6.674 46.400 1.00 63.81 319 SER A N 1
ATOM 2245 C CA . SER A 1 319 ? -41.935 5.471 46.790 1.00 63.81 319 SER A CA 1
ATOM 2246 C C . SER A 1 319 ? -40.419 5.694 46.695 1.00 63.81 319 SER A C 1
ATOM 2248 O O . SER A 1 319 ? -39.9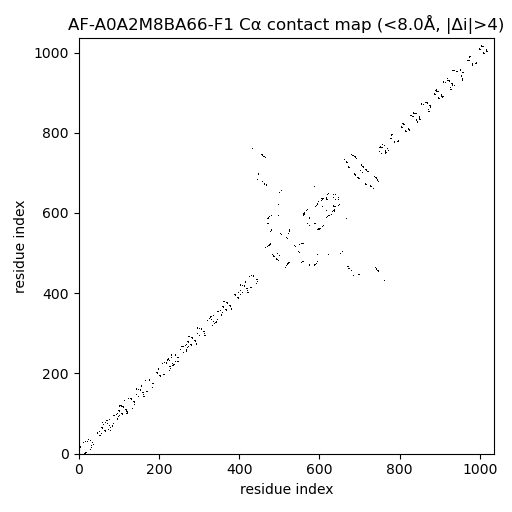28 6.017 45.626 1.00 63.81 319 SER A O 1
ATOM 2250 N N . THR A 1 320 ? -39.655 5.411 47.760 1.00 62.28 320 THR A N 1
ATOM 2251 C CA . THR A 1 320 ? -38.168 5.477 47.767 1.00 62.28 320 THR A CA 1
ATOM 2252 C C . THR A 1 320 ? -37.491 4.360 46.952 1.00 62.28 320 THR A C 1
ATOM 2254 O O . THR A 1 320 ? -36.312 4.087 47.126 1.00 62.28 320 THR A O 1
ATOM 2257 N N . LEU A 1 321 ? -38.271 3.596 46.183 1.00 55.28 321 LEU A N 1
ATOM 2258 C CA . LEU A 1 321 ? -37.812 2.560 45.248 1.00 55.28 321 LEU A CA 1
ATOM 2259 C C . LEU A 1 321 ? -37.928 3.037 43.788 1.00 55.28 321 LEU A C 1
ATOM 2261 O O . LEU A 1 321 ? -37.792 2.226 42.876 1.00 55.28 321 LEU A O 1
ATOM 2265 N N . LEU A 1 322 ? -38.294 4.307 43.593 1.00 59.75 322 LEU A N 1
ATOM 2266 C CA . LEU A 1 322 ? -38.430 5.011 42.315 1.00 59.75 322 LEU A CA 1
ATOM 2267 C C . LEU A 1 322 ? -37.597 6.304 42.314 1.00 59.75 322 LEU A C 1
ATOM 2269 O O . LEU A 1 322 ? -37.823 7.163 41.471 1.00 59.75 322 LEU A O 1
ATOM 2273 N N . ASP A 1 323 ? -36.706 6.464 43.299 1.00 72.00 323 ASP A N 1
ATOM 2274 C CA . ASP A 1 323 ? -35.739 7.555 43.285 1.00 72.00 323 ASP A CA 1
ATOM 2275 C C . ASP A 1 323 ? -34.698 7.217 42.199 1.00 72.00 323 ASP A C 1
ATOM 2277 O O . ASP A 1 323 ? -34.224 6.081 42.129 1.00 72.00 323 ASP A O 1
ATOM 2281 N N . ASP A 1 324 ? -34.465 8.186 41.322 1.00 70.56 324 ASP A N 1
ATOM 2282 C CA . ASP A 1 324 ? -33.493 8.216 40.227 1.00 70.56 324 ASP A CA 1
ATOM 2283 C C . ASP A 1 324 ? -32.781 9.567 40.406 1.00 70.56 324 ASP A C 1
ATOM 2285 O O . ASP A 1 324 ? -33.345 10.643 40.155 1.00 70.56 324 ASP A O 1
ATOM 2289 N N . ALA A 1 325 ? -31.632 9.524 41.077 1.00 83.06 325 ALA A N 1
ATOM 2290 C CA . ALA A 1 325 ? -30.981 10.700 41.635 1.00 83.06 325 ALA A CA 1
ATOM 2291 C C . ALA A 1 325 ? -30.325 11.593 40.572 1.00 83.06 325 ALA A C 1
ATOM 2293 O O . ALA A 1 325 ? -30.206 12.808 40.801 1.00 83.06 325 ALA A O 1
ATOM 2294 N N . ASP A 1 326 ? -29.979 11.053 39.407 1.00 78.75 326 ASP A N 1
ATOM 2295 C CA . ASP A 1 326 ? -29.357 11.784 38.305 1.00 78.75 326 ASP A CA 1
ATOM 2296 C C . ASP A 1 326 ? -30.251 11.951 37.059 1.00 78.75 326 ASP A C 1
ATOM 2298 O O . ASP A 1 326 ? -29.972 12.818 36.224 1.00 78.75 326 ASP A O 1
ATOM 2302 N N . ASN A 1 327 ? -31.433 11.330 37.059 1.00 83.00 327 ASN A N 1
ATOM 2303 C CA . ASN A 1 327 ? -32.479 11.371 36.032 1.00 83.00 327 ASN A CA 1
ATOM 2304 C C . ASN A 1 327 ? -32.072 10.710 34.712 1.00 83.00 327 ASN A C 1
ATOM 2306 O O . ASN A 1 327 ? -32.409 11.227 33.637 1.00 83.00 327 ASN A O 1
ATOM 2310 N N . ASP A 1 328 ? -31.347 9.601 34.782 1.00 81.19 328 ASP A N 1
ATOM 2311 C CA . ASP A 1 328 ? -30.933 8.810 33.625 1.00 81.19 328 ASP A CA 1
ATOM 2312 C C . ASP A 1 328 ? -31.898 7.675 33.261 1.00 81.19 328 ASP A C 1
ATOM 2314 O O . ASP A 1 328 ? -31.691 6.980 32.263 1.00 81.19 328 ASP A O 1
ATOM 2318 N N . THR A 1 329 ? -33.001 7.572 34.009 1.00 80.75 329 THR A N 1
ATOM 2319 C CA . THR A 1 329 ? -34.089 6.589 33.923 1.00 80.75 329 THR A CA 1
ATOM 2320 C C . THR A 1 329 ? -33.813 5.230 34.570 1.00 80.75 329 THR A C 1
ATOM 2322 O O . THR A 1 329 ? -34.733 4.405 34.661 1.00 80.75 329 THR A O 1
ATOM 2325 N N . ILE A 1 330 ? -32.609 5.010 35.092 1.00 77.75 330 ILE A N 1
ATOM 2326 C CA . ILE A 1 330 ? -32.280 3.904 35.983 1.00 77.75 330 ILE A CA 1
ATOM 2327 C C . ILE A 1 330 ? -32.511 4.364 37.427 1.00 77.75 330 ILE A C 1
ATOM 2329 O O . ILE A 1 330 ? -32.402 5.524 37.793 1.00 77.75 330 ILE A O 1
ATOM 2333 N N . ARG A 1 331 ? -32.987 3.457 38.277 1.00 78.81 331 ARG A N 1
ATOM 2334 C CA . ARG A 1 331 ? -33.363 3.803 39.658 1.00 78.81 331 ARG A CA 1
ATOM 2335 C C . ARG A 1 331 ? -32.186 3.542 40.572 1.00 78.81 331 ARG A C 1
ATOM 2337 O O . ARG A 1 331 ? -31.621 2.464 40.452 1.00 78.81 331 ARG A O 1
ATOM 2344 N N . ASP A 1 332 ? -31.977 4.367 41.598 1.00 78.50 332 ASP A N 1
ATOM 2345 C CA . ASP A 1 332 ? -30.848 4.300 42.550 1.00 78.50 332 ASP A CA 1
ATOM 2346 C C . ASP A 1 332 ? -30.533 2.886 43.089 1.00 78.50 332 ASP A C 1
ATOM 2348 O O . ASP A 1 332 ? -29.419 2.573 43.491 1.00 78.50 332 ASP A O 1
ATOM 2352 N N . VAL A 1 333 ? -31.546 2.019 43.197 1.00 72.81 333 VAL A N 1
ATOM 2353 C CA . VAL A 1 333 ? -31.408 0.642 43.712 1.00 72.81 333 VAL A CA 1
ATOM 2354 C C . VAL A 1 333 ? -30.861 -0.364 42.696 1.00 72.81 333 VAL A C 1
ATOM 2356 O O . VAL A 1 333 ? -30.547 -1.491 43.079 1.00 72.81 333 VAL A O 1
ATOM 2359 N N . ALA A 1 334 ? -30.843 0.007 41.425 1.00 76.88 334 ALA A N 1
ATOM 2360 C CA . ALA A 1 334 ? -30.400 -0.771 40.278 1.00 76.88 334 ALA A CA 1
ATOM 2361 C C . ALA A 1 334 ? -29.439 0.039 39.392 1.00 76.88 334 ALA A C 1
ATOM 2363 O O . ALA A 1 334 ? -29.167 -0.406 38.287 1.00 76.88 334 ALA A O 1
ATOM 2364 N N . ASP A 1 335 ? -28.996 1.199 39.881 1.00 85.31 335 ASP A N 1
ATOM 2365 C CA . ASP A 1 335 ? -28.126 2.142 39.200 1.00 85.31 335 ASP A CA 1
ATOM 2366 C C . ASP A 1 335 ? -26.701 2.005 39.754 1.00 85.31 335 ASP A C 1
ATOM 2368 O O . ASP A 1 335 ? -26.448 2.318 40.925 1.00 85.31 335 ASP A O 1
ATOM 2372 N N . ASN A 1 336 ? -25.786 1.487 38.938 1.00 87.50 336 ASN A N 1
ATOM 2373 C CA . ASN A 1 336 ? -24.365 1.383 39.262 1.00 87.50 336 ASN A CA 1
ATOM 2374 C C . ASN A 1 336 ? -23.631 2.736 39.164 1.00 87.50 336 ASN A C 1
ATOM 2376 O O . ASN A 1 336 ? -22.472 2.822 39.561 1.00 87.50 336 ASN A O 1
ATOM 2380 N N . CYS A 1 337 ? -24.318 3.814 38.766 1.00 90.81 337 CYS A N 1
ATOM 2381 C CA . CYS A 1 337 ? -23.848 5.192 38.828 1.00 90.81 337 CYS A CA 1
ATOM 2382 C C . CYS A 1 337 ? -24.899 6.175 39.358 1.00 90.81 337 CYS A C 1
ATOM 2384 O O . CYS A 1 337 ? -25.138 7.199 38.744 1.00 90.81 337 CYS A O 1
ATOM 2386 N N . ILE A 1 338 ? -25.366 5.981 40.598 1.00 87.25 338 ILE A N 1
ATOM 2387 C CA . ILE A 1 338 ? -26.386 6.796 41.316 1.00 87.25 338 ILE A CA 1
ATOM 2388 C C . ILE A 1 338 ? -26.358 8.334 41.102 1.00 87.25 338 ILE A C 1
ATOM 2390 O O . ILE A 1 338 ? -27.331 9.019 41.407 1.00 87.25 338 ILE A O 1
ATOM 2394 N N . ASN A 1 339 ? -25.233 8.947 40.720 1.00 87.50 339 ASN A N 1
ATOM 2395 C CA . ASN A 1 339 ? -25.149 10.398 40.506 1.00 87.50 339 ASN A CA 1
ATOM 2396 C C . ASN A 1 339 ? -24.663 10.812 39.102 1.00 87.50 339 ASN A C 1
ATOM 2398 O O . ASN A 1 339 ? -24.486 12.018 38.881 1.00 87.50 339 ASN A O 1
ATOM 2402 N N . THR A 1 340 ? -24.412 9.863 38.200 1.00 89.25 340 THR A N 1
ATOM 2403 C CA . THR A 1 340 ? -23.887 10.094 36.853 1.00 89.25 340 THR A CA 1
ATOM 2404 C C . THR A 1 340 ? -24.672 9.278 35.817 1.00 89.25 340 THR A C 1
ATOM 2406 O O . THR A 1 340 ? -24.484 8.068 35.752 1.00 89.25 340 THR A O 1
ATOM 2409 N N . PRO A 1 341 ? -25.433 9.940 34.923 1.00 89.75 341 PRO A N 1
ATOM 2410 C CA . PRO A 1 341 ? -26.335 9.249 34.013 1.00 89.75 341 PRO A CA 1
ATOM 2411 C C . PRO A 1 341 ? -25.675 8.202 33.109 1.00 89.75 341 PRO A C 1
ATOM 2413 O O . PRO A 1 341 ? -24.832 8.559 32.280 1.00 89.75 341 PRO A O 1
ATOM 2416 N N . ASN A 1 342 ? -26.109 6.945 33.196 1.00 88.06 342 ASN A N 1
ATOM 2417 C CA . ASN A 1 342 ? -25.623 5.806 32.421 1.00 88.06 342 ASN A CA 1
ATOM 2418 C C . ASN A 1 342 ? -26.702 4.724 32.170 1.00 88.06 342 ASN A C 1
ATOM 2420 O O . ASN A 1 342 ? -26.673 3.598 32.666 1.00 88.06 342 ASN A O 1
ATOM 2424 N N . LEU A 1 343 ? -27.612 5.027 31.244 1.00 87.25 343 LEU A N 1
ATOM 2425 C CA . LEU A 1 343 ? -28.727 4.156 30.847 1.00 87.25 343 LEU A CA 1
ATOM 2426 C C . LEU A 1 343 ? -28.354 2.692 30.523 1.00 87.25 343 LEU A C 1
ATOM 2428 O O . LEU A 1 343 ? -29.175 1.791 30.685 1.00 87.25 343 LEU A O 1
ATOM 2432 N N . ASN A 1 344 ? -27.149 2.448 30.002 1.00 85.44 344 ASN A N 1
ATOM 2433 C CA . ASN A 1 344 ? -26.696 1.112 29.609 1.00 85.44 344 ASN A CA 1
ATOM 2434 C C . ASN A 1 344 ? -26.232 0.250 30.789 1.00 85.44 344 ASN A C 1
ATOM 2436 O O . ASN A 1 344 ? -26.108 -0.959 30.603 1.00 85.44 344 ASN A O 1
ATOM 2440 N N . GLN A 1 345 ? -26.003 0.849 31.965 1.00 89.44 345 GLN A N 1
ATOM 2441 C CA . GLN A 1 345 ? -25.541 0.169 33.177 1.00 89.44 345 GLN A CA 1
ATOM 2442 C C . GLN A 1 345 ? -24.336 -0.741 32.909 1.00 89.44 345 GLN A C 1
ATOM 2444 O O . GLN A 1 345 ? -24.208 -1.812 33.503 1.00 89.44 345 GLN A O 1
ATOM 2449 N N . SER A 1 346 ? -23.479 -0.335 31.966 1.00 89.31 346 SER A N 1
ATOM 2450 C CA . SER A 1 346 ? -22.253 -1.063 31.668 1.00 89.31 346 SER A CA 1
ATOM 2451 C C . SER A 1 346 ? -21.338 -1.033 32.887 1.00 89.31 346 SER A C 1
ATOM 2453 O O . SER A 1 346 ? -21.313 -0.038 33.611 1.00 89.31 346 SER A O 1
ATOM 2455 N N . ASP A 1 347 ? -20.675 -2.155 33.118 1.00 84.19 347 ASP A N 1
ATOM 2456 C CA . ASP A 1 347 ? -19.786 -2.427 34.247 1.00 84.19 347 ASP A CA 1
ATOM 2457 C C . ASP A 1 347 ? -18.776 -3.468 33.748 1.00 84.19 347 ASP A C 1
ATOM 2459 O O . ASP A 1 347 ? -18.982 -4.683 33.873 1.00 84.19 347 ASP A O 1
ATOM 2463 N N . ILE A 1 348 ? -17.791 -2.996 32.981 1.00 87.69 348 ILE A N 1
ATOM 2464 C CA . ILE A 1 348 ? -16.886 -3.856 32.207 1.00 87.69 348 ILE A CA 1
ATOM 2465 C C . ILE A 1 348 ? -15.942 -4.671 33.103 1.00 87.69 348 ILE A C 1
ATOM 2467 O O . ILE A 1 348 ? -15.579 -5.788 32.723 1.00 87.69 348 ILE A O 1
ATOM 2471 N N . ASP A 1 349 ? -15.613 -4.186 34.300 1.00 74.38 349 ASP A N 1
ATOM 2472 C CA . ASP A 1 349 ? -14.779 -4.896 35.273 1.00 74.38 349 ASP A CA 1
ATOM 2473 C C . ASP A 1 349 ? -15.574 -5.616 36.386 1.00 74.38 349 ASP A C 1
ATOM 2475 O O . ASP A 1 349 ? -15.023 -6.470 37.085 1.00 74.38 349 ASP A O 1
ATOM 2479 N N . SER A 1 350 ? -16.893 -5.392 36.460 1.00 86.81 350 SER A N 1
ATOM 2480 C CA . SER A 1 350 ? -17.842 -6.033 37.380 1.00 86.81 350 SER A CA 1
ATOM 2481 C C . SER A 1 350 ? -17.658 -5.681 38.860 1.00 86.81 350 SER A C 1
ATOM 2483 O O . SER A 1 350 ? -17.979 -6.499 39.739 1.00 86.81 350 SER A O 1
ATOM 2485 N N . ASP A 1 351 ? -17.182 -4.476 39.169 1.00 84.44 351 ASP A N 1
ATOM 2486 C CA . ASP A 1 351 ? -16.984 -4.021 40.545 1.00 84.44 351 ASP A CA 1
ATOM 2487 C C . ASP A 1 351 ? -18.245 -3.430 41.217 1.00 84.44 351 ASP A C 1
ATOM 2489 O O . ASP A 1 351 ? -18.270 -3.303 42.450 1.00 84.44 351 ASP A O 1
ATOM 2493 N N . GLN A 1 352 ? -19.336 -3.240 40.454 1.00 86.31 352 GLN A N 1
ATOM 2494 C CA . GLN A 1 352 ? -20.623 -2.596 40.794 1.00 86.31 352 GLN A CA 1
ATOM 2495 C C . GLN A 1 352 ? -20.656 -1.060 40.694 1.00 86.31 352 GLN A C 1
ATOM 2497 O O . GLN A 1 352 ? -21.649 -0.455 41.120 1.00 86.31 352 GLN A O 1
ATOM 2502 N N . VAL A 1 353 ? -19.621 -0.436 40.148 1.00 90.88 353 VAL A N 1
ATOM 2503 C CA . VAL A 1 353 ? -19.579 0.954 39.694 1.00 90.88 353 VAL A CA 1
ATOM 2504 C C . VAL A 1 353 ? -19.670 0.931 38.171 1.00 90.88 353 VAL A C 1
ATOM 2506 O O . VAL A 1 353 ? -19.027 0.135 37.508 1.00 90.88 353 VAL A O 1
ATOM 2509 N N . GLY A 1 354 ? -20.552 1.740 37.589 1.00 91.00 354 GLY A N 1
ATOM 2510 C CA . GLY A 1 354 ? -20.728 1.712 36.139 1.00 91.00 354 GLY A CA 1
ATOM 2511 C C . GLY A 1 354 ? -19.640 2.471 35.390 1.00 91.00 354 GLY A C 1
ATOM 2512 O O . GLY A 1 354 ? -19.181 3.508 35.860 1.00 91.00 354 GLY A O 1
ATOM 2513 N N . ASP A 1 355 ? -19.346 2.050 34.158 1.00 89.62 355 ASP A N 1
ATOM 2514 C CA . ASP A 1 355 ? -18.332 2.639 33.263 1.00 89.62 355 ASP A CA 1
ATOM 2515 C C . ASP A 1 355 ? -18.385 4.182 33.181 1.00 89.62 355 ASP A C 1
ATOM 2517 O O . ASP A 1 355 ? -17.389 4.858 32.941 1.00 89.62 355 ASP A O 1
ATOM 2521 N N . ALA A 1 356 ? -19.576 4.770 33.334 1.00 87.81 356 ALA A N 1
ATOM 2522 C CA . ALA A 1 356 ? -19.783 6.214 33.242 1.00 87.81 356 ALA A CA 1
ATOM 2523 C C . ALA A 1 356 ? -19.310 7.002 34.472 1.00 87.81 356 ALA A C 1
ATOM 2525 O O . ALA A 1 356 ? -19.119 8.218 34.387 1.00 87.81 356 ALA A O 1
ATOM 2526 N N . CYS A 1 357 ? -19.198 6.343 35.621 1.00 89.75 357 CYS A N 1
ATOM 2527 C CA . CYS A 1 357 ? -18.758 6.925 36.883 1.00 89.75 357 CYS A CA 1
ATOM 2528 C C . CYS A 1 357 ? -17.553 6.207 37.487 1.00 89.75 357 CYS A C 1
ATOM 2530 O O . CYS A 1 357 ? -17.156 6.579 38.590 1.00 89.75 357 CYS A O 1
ATOM 2532 N N . ASP A 1 358 ? -17.003 5.236 36.764 1.00 91.25 358 ASP A N 1
ATOM 2533 C CA . ASP A 1 358 ? -15.848 4.459 37.153 1.00 91.25 358 ASP A CA 1
ATOM 2534 C C . ASP A 1 358 ? -14.549 5.170 36.745 1.00 91.25 358 ASP A C 1
ATOM 2536 O O . ASP A 1 358 ? -14.278 5.412 35.566 1.00 91.25 358 ASP A O 1
ATOM 2540 N N . ASN A 1 359 ? -13.748 5.547 37.738 1.00 87.12 359 ASN A N 1
ATOM 2541 C CA . ASN A 1 359 ? -12.430 6.130 37.530 1.00 87.12 359 ASN A CA 1
ATOM 2542 C C . ASN A 1 359 ? -11.351 5.082 37.208 1.00 87.12 359 ASN A C 1
ATOM 2544 O O . ASN A 1 359 ? -10.218 5.475 36.936 1.00 87.12 359 ASN A O 1
ATOM 2548 N N . CYS A 1 360 ? -11.692 3.789 37.188 1.00 86.31 360 CYS A N 1
ATOM 2549 C CA . CYS A 1 360 ? -10.855 2.694 36.719 1.00 86.31 360 CYS A CA 1
ATOM 2550 C C . CYS A 1 360 ? -11.620 1.670 35.890 1.00 86.31 360 CYS A C 1
ATOM 2552 O O . CYS A 1 360 ? -11.628 0.496 36.220 1.00 86.31 360 CYS A O 1
ATOM 2554 N N . LEU A 1 361 ? -12.106 2.119 34.731 1.00 83.75 361 LEU A N 1
ATOM 2555 C CA . LEU A 1 361 ? -12.955 1.367 33.808 1.00 83.75 361 LEU A CA 1
ATOM 2556 C C . LEU A 1 361 ? -12.685 -0.147 33.725 1.00 83.75 361 LEU A C 1
ATOM 2558 O O . LEU A 1 361 ? -13.622 -0.918 33.676 1.00 83.75 361 LEU A O 1
ATOM 2562 N N . THR A 1 362 ? -11.433 -0.602 33.650 1.00 81.62 362 THR A N 1
ATOM 2563 C CA . THR A 1 362 ? -11.105 -2.030 33.472 1.00 81.62 362 THR A CA 1
ATOM 2564 C C . THR A 1 362 ? -10.548 -2.724 34.720 1.00 81.62 362 THR A C 1
ATOM 2566 O O . THR A 1 362 ? -10.129 -3.880 34.627 1.00 81.62 362 THR A O 1
ATOM 2569 N N . THR A 1 363 ? -10.482 -2.041 35.863 1.00 81.81 363 THR A N 1
ATOM 2570 C CA . THR A 1 363 ? -9.777 -2.502 37.063 1.00 81.81 363 THR A CA 1
ATOM 2571 C C . THR A 1 363 ? -10.616 -2.287 38.315 1.00 81.81 363 THR A C 1
ATOM 2573 O O . THR A 1 363 ? -10.607 -1.199 38.887 1.00 81.81 363 THR A O 1
ATOM 2576 N N . MET A 1 364 ? -11.192 -3.388 38.816 1.00 82.06 364 MET A N 1
ATOM 2577 C CA . MET A 1 364 ? -12.166 -3.349 39.909 1.00 82.06 364 MET A CA 1
ATOM 2578 C C . MET A 1 364 ? -11.704 -2.514 41.106 1.00 82.06 364 MET A C 1
ATOM 2580 O O . MET A 1 364 ? -10.779 -2.899 41.836 1.00 82.06 364 MET A O 1
ATOM 2584 N N . ASN A 1 365 ? -12.407 -1.419 41.382 1.00 86.38 365 ASN A N 1
ATOM 2585 C CA . ASN A 1 365 ? -12.099 -0.493 42.462 1.00 86.38 365 ASN A CA 1
ATOM 2586 C C . ASN A 1 365 ? -13.361 0.191 43.026 1.00 86.38 365 ASN A C 1
ATOM 2588 O O . ASN A 1 365 ? -13.486 1.412 43.077 1.00 86.38 365 ASN A O 1
ATOM 2592 N N . PHE A 1 366 ? -14.251 -0.609 43.612 1.00 86.81 366 PHE A N 1
ATOM 2593 C CA . PHE A 1 366 ? -15.553 -0.167 44.134 1.00 86.81 366 PHE A CA 1
ATOM 2594 C C . PHE A 1 366 ? -15.544 1.094 45.030 1.00 86.81 366 PHE A C 1
ATOM 2596 O O . PHE A 1 366 ? -16.567 1.759 45.209 1.00 86.81 366 PHE A O 1
ATOM 2603 N N . ASP A 1 367 ? -14.420 1.408 45.685 1.00 86.06 367 ASP A N 1
ATOM 2604 C CA . ASP A 1 367 ? -14.297 2.588 46.543 1.00 86.06 367 ASP A CA 1
ATOM 2605 C C . ASP A 1 367 ? -13.922 3.889 45.814 1.00 86.06 367 ASP A C 1
ATOM 2607 O O . ASP A 1 367 ? -14.010 4.956 46.435 1.00 86.06 367 ASP A O 1
ATOM 2611 N N . GLN A 1 368 ? -13.581 3.801 44.523 1.00 88.44 368 GLN A N 1
ATOM 2612 C CA . GLN A 1 368 ? -13.306 4.906 43.604 1.00 88.44 368 GLN A CA 1
ATOM 2613 C C . GLN A 1 368 ? -12.281 5.888 44.186 1.00 88.44 368 GLN A C 1
ATOM 2615 O O . GLN A 1 368 ? -12.408 7.113 44.087 1.00 88.44 368 GLN A O 1
ATOM 2620 N N . THR A 1 369 ? -11.283 5.348 44.893 1.00 87.50 369 THR A N 1
ATOM 2621 C CA . THR A 1 369 ? -10.234 6.155 45.514 1.00 87.50 369 THR A CA 1
ATOM 2622 C C . THR A 1 369 ? -9.368 6.795 44.429 1.00 87.50 369 THR A C 1
ATOM 2624 O O . THR A 1 369 ? -8.819 6.098 43.588 1.00 87.50 369 THR A O 1
ATOM 2627 N N . ASP A 1 370 ? -9.260 8.120 44.477 1.00 80.06 370 ASP A N 1
ATOM 2628 C CA . ASP A 1 370 ? -8.426 8.962 43.611 1.00 80.06 370 ASP A CA 1
ATOM 2629 C C . ASP A 1 370 ? -7.735 9.994 44.523 1.00 80.06 370 ASP A C 1
ATOM 2631 O O . ASP A 1 370 ? -8.346 10.948 45.040 1.00 80.06 370 ASP A O 1
ATOM 2635 N N . SER A 1 371 ? -6.480 9.698 44.859 1.00 83.75 371 SER A N 1
ATOM 2636 C CA . SER A 1 371 ? -5.695 10.367 45.894 1.00 83.75 371 SER A CA 1
ATOM 2637 C C . SER A 1 371 ? -5.181 11.745 45.478 1.00 83.75 371 SER A C 1
ATOM 2639 O O . SER A 1 371 ? -4.906 12.574 46.363 1.00 83.75 371 SER A O 1
ATOM 2641 N N . ASP A 1 372 ? -5.038 12.012 44.182 1.00 70.31 372 ASP A N 1
ATOM 2642 C CA . ASP A 1 372 ? -4.497 13.265 43.651 1.00 70.31 372 ASP A CA 1
ATOM 2643 C C . ASP A 1 372 ? -5.489 14.085 42.799 1.00 70.31 372 ASP A C 1
ATOM 2645 O O . ASP A 1 372 ? -5.241 15.274 42.552 1.00 70.31 372 ASP A O 1
ATOM 2649 N N . ASN A 1 373 ? -6.690 13.544 42.587 1.00 75.88 373 ASN A N 1
ATOM 2650 C CA . ASN A 1 373 ? -7.873 14.164 42.000 1.00 75.88 373 ASN A CA 1
ATOM 2651 C C . ASN A 1 373 ? -7.760 14.488 40.507 1.00 75.88 373 ASN A C 1
ATOM 2653 O O . ASN A 1 373 ? -8.292 15.524 40.076 1.00 75.88 373 ASN A O 1
ATOM 2657 N N . ASP A 1 374 ? -7.072 13.649 39.740 1.00 74.12 374 ASP A N 1
ATOM 2658 C CA . ASP A 1 374 ? -6.927 13.807 38.292 1.00 74.12 374 ASP A CA 1
ATOM 2659 C C . ASP A 1 374 ? -8.055 13.142 37.473 1.00 74.12 374 ASP A C 1
ATOM 2661 O O . ASP A 1 374 ? -8.270 13.522 36.320 1.00 74.12 374 ASP A O 1
ATOM 2665 N N . GLY A 1 375 ? -8.873 12.294 38.109 1.00 75.50 375 GLY A N 1
ATOM 2666 C CA . GLY A 1 375 ? -9.997 11.595 37.488 1.00 75.50 375 GLY A CA 1
ATOM 2667 C C . GLY A 1 375 ? -9.712 10.143 37.101 1.00 75.50 375 GLY A C 1
ATOM 2668 O O . GLY A 1 375 ? -10.642 9.489 36.633 1.00 75.50 375 GLY A O 1
ATOM 2669 N N . ILE A 1 376 ? -8.492 9.648 37.330 1.00 79.25 376 ILE A N 1
ATOM 2670 C CA . ILE A 1 376 ? -8.097 8.238 37.242 1.00 79.25 376 ILE A CA 1
ATOM 2671 C C . ILE A 1 376 ? -7.995 7.694 38.677 1.00 79.25 376 ILE A C 1
ATOM 2673 O O . ILE A 1 376 ? -7.571 8.389 39.597 1.00 79.25 376 ILE A O 1
ATOM 2677 N N . GLY A 1 377 ? -8.473 6.478 38.931 1.00 83.12 377 GLY A N 1
ATOM 2678 C CA . GLY A 1 377 ? -8.421 5.890 40.269 1.00 83.12 377 GLY A CA 1
ATOM 2679 C C . GLY A 1 377 ? -7.053 5.295 40.598 1.00 83.12 377 GLY A C 1
ATOM 2680 O O . GLY A 1 377 ? -6.401 4.691 39.750 1.00 83.12 377 GLY A O 1
ATOM 2681 N N . ASP A 1 378 ? -6.672 5.343 41.877 1.00 75.81 378 ASP A N 1
ATOM 2682 C CA . ASP A 1 378 ? -5.409 4.793 42.401 1.00 75.81 378 ASP A CA 1
ATOM 2683 C C . ASP A 1 378 ? -5.193 3.306 42.011 1.00 75.81 378 ASP A C 1
ATOM 2685 O O . ASP A 1 378 ? -4.075 2.797 42.057 1.00 75.81 378 ASP A O 1
ATOM 2689 N N . ALA A 1 379 ? -6.270 2.572 41.699 1.00 71.56 379 ALA A N 1
ATOM 2690 C CA . ALA A 1 379 ? -6.256 1.142 41.387 1.00 71.56 379 ALA A CA 1
ATOM 2691 C C . ALA A 1 379 ? -5.818 0.811 39.947 1.00 71.56 379 ALA A C 1
ATOM 2693 O O . ALA A 1 379 ? -5.233 -0.246 39.724 1.00 71.56 379 ALA A O 1
ATOM 2694 N N . CYS A 1 380 ? -6.086 1.700 38.992 1.00 71.06 380 CYS A N 1
ATOM 2695 C CA . CYS A 1 380 ? -5.692 1.607 37.581 1.00 71.06 380 CYS A CA 1
ATOM 2696 C C . CYS A 1 380 ? -4.596 2.617 37.227 1.00 71.06 380 CYS A C 1
ATOM 2698 O O . CYS A 1 380 ? -4.169 2.708 36.078 1.00 71.06 380 CYS A O 1
ATOM 2700 N N . GLU A 1 381 ? -4.120 3.359 38.222 1.00 69.25 381 GLU A N 1
ATOM 2701 C CA . GLU A 1 381 ? -2.970 4.235 38.115 1.00 69.25 381 GLU A CA 1
ATOM 2702 C C . GLU A 1 381 ? -1.683 3.387 38.073 1.00 69.25 381 GLU A C 1
ATOM 2704 O O . GLU A 1 381 ? -0.970 3.199 39.063 1.00 69.25 381 GLU A O 1
ATOM 2709 N N . THR A 1 382 ? -1.375 2.828 36.901 1.00 52.50 382 THR A N 1
ATOM 2710 C CA . THR A 1 382 ? -0.039 2.309 36.596 1.00 52.50 382 THR A CA 1
ATOM 2711 C C . THR A 1 382 ? 0.755 3.388 35.883 1.00 52.50 382 THR A C 1
ATOM 2713 O O . THR A 1 382 ? 0.294 3.985 34.918 1.00 52.50 382 THR A O 1
ATOM 2716 N N . ALA A 1 383 ? 1.973 3.647 36.353 1.00 44.47 383 ALA A N 1
ATOM 2717 C CA . ALA A 1 383 ? 2.861 4.662 35.798 1.00 44.47 383 ALA A CA 1
ATOM 2718 C C . ALA A 1 383 ? 3.449 4.256 34.426 1.00 44.47 383 ALA A C 1
ATOM 2720 O O . ALA A 1 383 ? 4.659 4.104 34.311 1.00 44.47 383 ALA A O 1
ATOM 2721 N N . GLN A 1 384 ? 2.607 4.050 33.415 1.00 50.81 384 GLN A N 1
ATOM 2722 C CA . GLN A 1 384 ? 2.873 4.140 31.974 1.00 50.81 384 GLN A CA 1
ATOM 2723 C C . GLN A 1 384 ? 1.550 3.842 31.248 1.00 50.81 384 GLN A C 1
ATOM 2725 O O . GLN A 1 384 ? 0.846 2.932 31.667 1.00 50.81 384 GLN A O 1
ATOM 2730 N N . TYR A 1 385 ? 1.251 4.602 30.187 1.00 44.41 385 TYR A N 1
ATOM 2731 C CA . TYR A 1 385 ? -0.005 4.648 29.403 1.00 44.41 385 TYR A CA 1
ATOM 2732 C C . TYR A 1 385 ? -1.091 5.596 29.943 1.00 44.41 385 TYR A C 1
ATOM 2734 O O . TYR A 1 385 ? -2.179 5.192 30.339 1.00 44.41 385 TYR A O 1
ATOM 2742 N N . ASP A 1 386 ? -0.789 6.898 29.897 1.00 51.28 386 ASP A N 1
ATOM 2743 C CA . ASP A 1 386 ? -1.725 7.991 30.175 1.00 51.28 386 ASP A CA 1
ATOM 2744 C C . ASP A 1 386 ? -2.006 8.776 28.876 1.00 51.28 386 ASP A C 1
ATOM 2746 O O . ASP A 1 386 ? -1.145 9.485 28.363 1.00 51.28 386 ASP A O 1
ATOM 2750 N N . SER A 1 387 ? -3.229 8.656 28.344 1.00 50.16 387 SER A N 1
ATOM 2751 C CA . SER A 1 387 ? -3.717 9.400 27.161 1.00 50.16 387 SER A CA 1
ATOM 2752 C C . SER A 1 387 ? -3.901 10.910 27.397 1.00 50.16 387 SER A C 1
ATOM 2754 O O .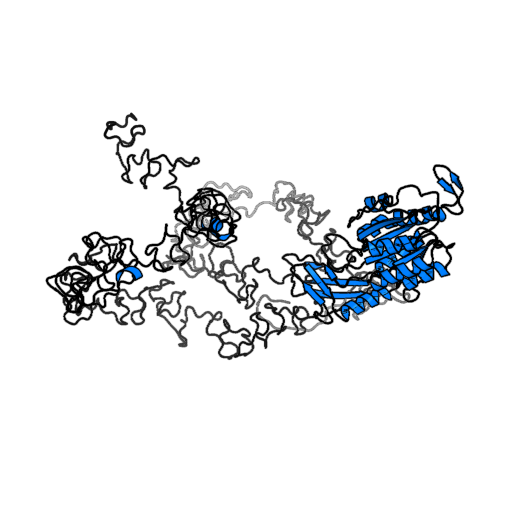 SER A 1 387 ? -4.289 11.649 26.493 1.00 50.16 387 SER A O 1
ATOM 2756 N N . THR A 1 388 ? -3.630 11.378 28.616 1.00 56.34 388 THR A N 1
ATOM 2757 C CA . THR A 1 388 ? -3.616 12.786 29.023 1.00 56.34 388 THR A CA 1
ATOM 2758 C C . THR A 1 388 ? -2.201 13.315 29.271 1.00 56.34 388 THR A C 1
ATOM 2760 O O . THR A 1 388 ? -2.026 14.492 29.618 1.00 56.34 388 THR A O 1
ATOM 2763 N N . LEU A 1 389 ? -1.190 12.472 29.050 1.00 65.50 389 LEU A N 1
ATOM 2764 C CA . LEU A 1 389 ? 0.206 12.836 29.177 1.00 65.50 389 LEU A CA 1
ATOM 2765 C C . LEU A 1 389 ? 0.639 13.666 27.964 1.00 65.50 389 LEU A C 1
ATOM 2767 O O . LEU A 1 389 ? 0.398 13.304 26.821 1.00 65.50 389 LEU A O 1
ATOM 2771 N N . ASP A 1 390 ? 1.227 14.820 28.250 1.00 72.38 390 ASP A N 1
ATOM 2772 C CA . ASP A 1 390 ? 1.849 15.747 27.300 1.00 72.38 390 ASP A CA 1
ATOM 2773 C C . ASP A 1 390 ? 3.259 15.990 27.856 1.00 72.38 390 ASP A C 1
ATOM 2775 O O . ASP A 1 390 ? 3.478 16.869 28.708 1.00 72.38 390 ASP A O 1
ATOM 2779 N N . VAL A 1 391 ? 4.190 15.094 27.507 1.00 80.50 391 VAL A N 1
ATOM 2780 C CA . VAL A 1 391 ? 5.536 15.021 28.101 1.00 80.50 391 VAL A CA 1
ATOM 2781 C C . VAL A 1 391 ? 6.325 16.297 27.839 1.00 80.50 391 VAL A C 1
ATOM 2783 O O . VAL A 1 391 ? 7.094 16.750 28.704 1.00 80.50 391 VAL A O 1
ATOM 2786 N N . ASP A 1 392 ? 6.152 16.897 26.668 1.00 76.62 392 ASP A N 1
ATOM 2787 C CA . ASP A 1 392 ? 6.912 18.069 26.258 1.00 76.62 392 ASP A CA 1
ATOM 2788 C C . ASP A 1 392 ? 6.198 19.415 26.510 1.00 76.62 392 ASP A C 1
ATOM 2790 O O . ASP A 1 392 ? 6.840 20.482 26.498 1.00 76.62 392 ASP A O 1
ATOM 2794 N N . GLY A 1 393 ? 4.921 19.363 26.894 1.00 86.94 393 GLY A N 1
ATOM 2795 C CA . GLY A 1 393 ? 4.104 20.476 27.358 1.00 86.94 393 GLY A CA 1
ATOM 2796 C C . GLY A 1 393 ? 3.583 21.376 26.238 1.00 86.94 393 GLY A C 1
ATOM 2797 O O . GLY A 1 393 ? 3.429 22.592 26.463 1.00 86.94 393 GLY A O 1
ATOM 2798 N N . ASP A 1 394 ? 3.388 20.845 25.034 1.00 86.94 394 ASP A N 1
ATOM 2799 C CA . ASP A 1 394 ? 2.969 21.592 23.855 1.00 86.94 394 ASP A CA 1
ATOM 2800 C C . ASP A 1 394 ? 1.450 21.618 23.606 1.00 86.94 394 ASP A C 1
ATOM 2802 O O . ASP A 1 394 ? 0.974 22.299 22.687 1.00 86.94 394 ASP A O 1
ATOM 2806 N N . LEU A 1 395 ? 0.670 21.054 24.525 1.00 86.12 395 LEU A N 1
ATOM 2807 C CA . LEU A 1 395 ? -0.791 20.981 24.487 1.00 86.12 395 LEU A CA 1
ATOM 2808 C C . LEU A 1 395 ? -1.350 19.995 23.453 1.00 86.12 395 LEU A C 1
ATOM 2810 O O . LEU A 1 395 ? -2.553 20.071 23.170 1.00 86.12 395 LEU A O 1
ATOM 2814 N N . ILE A 1 396 ? -0.514 19.123 22.900 1.00 77.31 396 ILE A N 1
ATOM 2815 C CA . ILE A 1 396 ? -0.891 17.907 22.189 1.00 77.31 396 ILE A CA 1
ATOM 2816 C C . ILE A 1 396 ? -0.492 16.734 23.097 1.00 77.31 396 ILE A C 1
ATOM 2818 O O . ILE A 1 396 ? 0.541 16.783 23.751 1.00 77.31 396 ILE A O 1
ATOM 2822 N N . TYR A 1 397 ? -1.368 15.745 23.254 1.00 75.56 397 TYR A N 1
ATOM 2823 C CA . TYR A 1 397 ? -1.074 14.588 24.105 1.00 75.56 397 TYR A CA 1
ATOM 2824 C C . TYR A 1 397 ? -0.156 13.624 23.362 1.00 75.56 397 TYR A C 1
ATOM 2826 O O . TYR A 1 397 ? -0.301 13.507 22.153 1.00 75.56 397 TYR A O 1
ATOM 2834 N N . ASP A 1 398 ? 0.716 12.905 24.070 1.00 66.38 398 ASP A N 1
ATOM 2835 C CA . ASP A 1 398 ? 1.763 12.045 23.499 1.00 66.38 398 ASP A CA 1
ATOM 2836 C C . ASP A 1 398 ? 1.229 11.059 22.440 1.00 66.38 398 ASP A C 1
ATOM 2838 O O . ASP A 1 398 ? 1.923 10.752 21.479 1.00 66.38 398 ASP A O 1
ATOM 2842 N N . ILE A 1 399 ? -0.018 10.590 22.585 1.00 63.12 399 ILE A N 1
ATOM 2843 C CA . ILE A 1 399 ? -0.684 9.683 21.631 1.00 63.12 399 ILE A CA 1
ATOM 2844 C C . ILE A 1 399 ? -1.121 10.362 20.319 1.00 63.12 399 ILE A C 1
ATOM 2846 O O . ILE A 1 399 ? -1.255 9.709 19.290 1.00 63.12 399 ILE A O 1
ATOM 2850 N N . ASP A 1 400 ? -1.351 11.673 20.354 1.00 71.50 400 ASP A N 1
ATOM 2851 C CA . ASP A 1 400 ? -1.741 12.512 19.216 1.00 71.50 400 ASP A CA 1
ATOM 2852 C C . ASP A 1 400 ? -0.582 13.418 18.745 1.00 71.50 400 ASP A C 1
ATOM 2854 O O . ASP A 1 400 ? -0.768 14.239 17.839 1.00 71.50 400 ASP A O 1
ATOM 2858 N N . ASP A 1 401 ? 0.586 13.324 19.388 1.00 78.19 401 ASP A N 1
ATOM 2859 C CA . ASP A 1 401 ? 1.743 14.182 19.164 1.00 78.19 401 ASP A CA 1
ATOM 2860 C C . ASP A 1 401 ? 2.752 13.492 18.242 1.00 78.19 401 ASP A C 1
ATOM 2862 O O . ASP A 1 401 ? 3.380 12.500 18.596 1.00 78.19 401 ASP A O 1
ATOM 2866 N N . ASN A 1 402 ? 2.964 14.046 17.048 1.00 82.56 402 ASN A N 1
ATOM 2867 C CA . ASN A 1 402 ? 3.983 13.549 16.126 1.00 82.56 402 ASN A CA 1
ATOM 2868 C C . ASN A 1 402 ? 5.428 13.879 16.546 1.00 82.56 402 ASN A C 1
ATOM 2870 O O . ASN A 1 402 ? 6.363 13.523 15.831 1.00 82.56 402 ASN A O 1
ATOM 2874 N N . CYS A 1 403 ? 5.641 14.552 17.680 1.00 87.94 403 CYS A N 1
ATOM 2875 C CA . CYS A 1 403 ? 6.928 14.695 18.356 1.00 87.94 403 CYS A CA 1
ATOM 2876 C C . CYS A 1 403 ? 6.796 14.680 19.897 1.00 87.94 403 CYS A C 1
ATOM 2878 O O . CYS A 1 403 ? 7.201 15.661 20.514 1.00 87.94 403 CYS A O 1
ATOM 2880 N N . PRO A 1 404 ? 6.436 13.559 20.553 1.00 81.56 404 PRO A N 1
ATOM 2881 C CA . PRO A 1 404 ? 6.068 13.517 21.988 1.00 81.56 404 PRO A CA 1
ATOM 2882 C C . PRO A 1 404 ? 7.138 14.011 22.984 1.00 81.56 404 PRO A C 1
ATOM 2884 O O . PRO A 1 404 ? 6.896 14.239 24.168 1.00 81.56 404 PRO A O 1
ATOM 2887 N N . LEU A 1 405 ? 8.391 14.116 22.533 1.00 83.25 405 LEU A N 1
ATOM 2888 C CA . LEU A 1 405 ? 9.531 14.559 23.339 1.00 83.25 405 LEU A CA 1
ATOM 2889 C C . LEU A 1 405 ? 10.023 15.969 22.968 1.00 83.25 405 LEU A C 1
ATOM 2891 O O . LEU A 1 405 ? 10.977 16.472 23.584 1.00 83.25 405 LEU A O 1
ATOM 2895 N N . VAL A 1 406 ? 9.462 16.592 21.927 1.00 86.94 406 VAL A N 1
ATOM 2896 C CA . VAL A 1 406 ? 9.944 17.841 21.326 1.00 86.94 406 VAL A CA 1
ATOM 2897 C C . VAL A 1 406 ? 8.790 18.737 20.864 1.00 86.94 406 VAL A C 1
ATOM 2899 O O . VAL A 1 406 ? 8.400 18.722 19.701 1.00 86.94 406 VAL A O 1
ATOM 2902 N N . SER A 1 407 ? 8.439 19.676 21.746 1.00 91.38 407 SER A N 1
ATOM 2903 C CA . SER A 1 407 ? 7.314 20.598 21.573 1.00 91.38 407 SER A CA 1
ATOM 2904 C C . SER A 1 407 ? 7.197 21.204 20.173 1.00 91.38 407 SER A C 1
ATOM 2906 O O . SER A 1 407 ? 8.080 21.950 19.709 1.00 91.38 407 SER A O 1
ATOM 2908 N N . ASN A 1 408 ? 6.065 20.940 19.523 1.00 89.56 408 ASN A N 1
ATOM 2909 C CA . ASN A 1 408 ? 5.764 21.320 18.154 1.00 89.56 408 ASN A CA 1
ATOM 2910 C C . ASN A 1 408 ? 4.258 21.562 17.907 1.00 89.56 408 ASN A C 1
ATOM 2912 O O . ASN A 1 408 ? 3.728 21.098 16.908 1.00 89.56 408 ASN A O 1
ATOM 2916 N N . ASN A 1 409 ? 3.591 22.424 18.692 1.00 90.38 409 ASN A N 1
ATOM 2917 C CA . ASN A 1 409 ? 2.116 22.588 18.732 1.00 90.38 409 ASN A CA 1
ATOM 2918 C C . ASN A 1 409 ? 1.369 22.755 17.381 1.00 90.38 409 ASN A C 1
ATOM 2920 O O . ASN A 1 409 ? 0.140 22.824 17.337 1.00 90.38 409 ASN A O 1
ATOM 2924 N N . ASN A 1 410 ? 2.077 23.025 16.283 1.00 89.81 410 ASN A N 1
ATOM 2925 C CA . ASN A 1 410 ? 1.520 23.069 14.937 1.00 89.81 410 ASN A CA 1
ATOM 2926 C C . ASN A 1 410 ? 1.473 21.706 14.230 1.00 89.81 410 ASN A C 1
ATOM 2928 O O . ASN A 1 410 ? 0.993 21.702 13.094 1.00 89.81 410 ASN A O 1
ATOM 2932 N N . GLN A 1 411 ? 1.983 20.638 14.855 1.00 89.06 411 GLN A N 1
ATOM 2933 C CA . GLN A 1 411 ? 1.990 19.252 14.379 1.00 89.06 411 GLN A CA 1
ATOM 2934 C C . GLN A 1 411 ? 2.421 19.174 12.913 1.00 89.06 411 GLN A C 1
ATOM 2936 O O . GLN A 1 411 ? 1.813 18.511 12.077 1.00 89.06 411 GLN A O 1
ATOM 2941 N N . ALA A 1 412 ? 3.413 19.994 12.548 1.00 91.81 412 ALA A N 1
ATOM 2942 C CA . ALA A 1 412 ? 3.798 20.119 11.158 1.00 91.81 412 ALA A CA 1
ATOM 2943 C C . ALA A 1 412 ? 4.543 18.862 10.742 1.00 91.81 412 ALA A C 1
ATOM 2945 O O . ALA A 1 412 ? 5.634 18.616 11.243 1.00 91.81 412 ALA A O 1
ATOM 2946 N N . ASP A 1 413 ? 4.024 18.210 9.721 1.00 87.75 413 ASP A N 1
ATOM 2947 C CA . ASP A 1 413 ? 4.586 17.051 9.043 1.00 87.75 413 ASP A CA 1
ATOM 2948 C C . ASP A 1 413 ? 4.557 17.374 7.534 1.00 87.75 413 ASP A C 1
ATOM 2950 O O . ASP A 1 413 ? 3.523 17.784 6.992 1.00 87.75 413 ASP A O 1
ATOM 2954 N N . SER A 1 414 ? 5.728 17.405 6.890 1.00 90.19 414 SER A N 1
ATOM 2955 C CA . SER A 1 414 ? 5.857 17.923 5.515 1.00 90.19 414 SER A CA 1
ATOM 2956 C C . SER A 1 414 ? 5.701 16.840 4.450 1.00 90.19 414 SER A C 1
ATOM 2958 O O . SER A 1 414 ? 5.402 17.160 3.293 1.00 90.19 414 SER A O 1
ATOM 2960 N N . ASP A 1 415 ? 5.928 15.598 4.832 1.00 77.69 415 ASP A N 1
ATOM 2961 C CA . ASP A 1 415 ? 6.089 14.407 4.012 1.00 77.69 415 ASP A CA 1
ATOM 2962 C C . ASP A 1 415 ? 5.080 13.309 4.349 1.00 77.69 415 ASP A C 1
ATOM 2964 O O . ASP A 1 415 ? 4.859 12.437 3.508 1.00 77.69 415 ASP A O 1
ATOM 2968 N N . GLY A 1 416 ? 4.339 13.465 5.445 1.00 81.81 416 GLY A N 1
ATOM 2969 C CA . GLY A 1 416 ? 3.132 12.711 5.759 1.00 81.81 416 GLY A CA 1
ATOM 2970 C C . GLY A 1 416 ? 3.416 11.354 6.383 1.00 81.81 416 GLY A C 1
ATOM 2971 O O . GLY A 1 416 ? 2.664 10.422 6.102 1.00 81.81 416 GLY A O 1
ATOM 2972 N N . ASP A 1 417 ? 4.508 11.226 7.135 1.00 76.50 417 ASP A N 1
ATOM 2973 C CA . ASP A 1 417 ? 4.908 9.988 7.805 1.00 76.50 417 ASP A CA 1
ATOM 2974 C C . ASP A 1 417 ? 4.585 9.975 9.302 1.00 76.50 417 ASP A C 1
ATOM 2976 O O . ASP A 1 417 ? 4.990 9.054 9.999 1.00 76.50 417 ASP A O 1
ATOM 2980 N N . ASN A 1 418 ? 3.834 10.969 9.785 1.00 78.44 418 ASN A N 1
ATOM 2981 C CA . ASN A 1 418 ? 3.451 11.142 11.183 1.00 78.44 418 ASN A CA 1
ATOM 2982 C C . ASN A 1 418 ? 4.618 11.328 12.158 1.00 78.44 418 ASN A C 1
ATOM 2984 O O . ASN A 1 418 ? 4.403 11.217 13.364 1.00 78.44 418 ASN A O 1
ATOM 2988 N N . ILE A 1 419 ? 5.808 11.698 11.675 1.00 84.88 419 ILE A N 1
ATOM 2989 C CA . ILE A 1 419 ? 6.872 12.257 12.504 1.00 84.88 419 ILE A CA 1
ATOM 2990 C C . ILE A 1 419 ? 6.949 13.762 12.237 1.00 84.88 419 ILE A C 1
ATOM 2992 O O . ILE A 1 419 ? 6.992 14.257 11.112 1.00 84.88 419 ILE A O 1
ATOM 2996 N N . GLY A 1 420 ? 6.907 14.566 13.294 1.00 90.00 420 GLY A N 1
ATOM 2997 C CA . GLY A 1 420 ? 6.874 16.011 13.142 1.00 90.00 420 GLY A CA 1
ATOM 2998 C C . GLY A 1 420 ? 8.217 16.551 12.648 1.00 90.00 420 GLY A C 1
ATOM 2999 O O . GLY A 1 420 ? 9.280 16.205 13.156 1.00 90.00 420 GLY A O 1
ATOM 3000 N N . ASN A 1 421 ? 8.178 17.542 11.753 1.00 89.69 421 ASN A N 1
ATOM 3001 C CA . ASN A 1 421 ? 9.341 18.198 11.124 1.00 89.69 421 ASN A CA 1
ATOM 3002 C C . ASN A 1 421 ? 10.482 18.613 12.084 1.00 89.69 421 ASN A C 1
ATOM 3004 O O . ASN A 1 421 ? 11.573 18.969 11.633 1.00 89.69 421 ASN A O 1
ATOM 3008 N N . VAL A 1 422 ? 10.203 18.757 13.385 1.00 89.94 422 VAL A N 1
ATOM 3009 C CA . VAL A 1 422 ? 11.188 19.182 14.389 1.00 89.94 422 VAL A CA 1
ATOM 3010 C C . VAL A 1 422 ? 11.937 18.025 15.047 1.00 89.94 422 VAL A C 1
ATOM 3012 O O . VAL A 1 422 ? 13.045 18.263 15.534 1.00 89.94 422 VAL A O 1
ATOM 3015 N N . CYS A 1 423 ? 11.343 16.833 15.083 1.00 88.56 423 CYS A N 1
ATOM 3016 C CA . CYS A 1 423 ? 11.945 15.604 15.590 1.00 88.56 423 CYS A CA 1
ATOM 3017 C C . CYS A 1 423 ? 12.311 14.632 14.459 1.00 88.56 423 CYS A C 1
ATOM 3019 O O . CYS A 1 423 ? 13.073 13.705 14.705 1.00 88.56 423 CYS A O 1
ATOM 3021 N N . ASP A 1 424 ? 11.862 14.918 13.239 1.00 90.62 424 ASP A N 1
ATOM 3022 C CA . ASP A 1 424 ? 12.156 14.149 12.043 1.00 90.62 424 ASP A CA 1
ATOM 3023 C C . ASP A 1 424 ? 13.602 14.352 11.537 1.00 90.62 424 ASP A C 1
ATOM 3025 O O . ASP A 1 424 ? 14.056 15.475 11.258 1.00 90.62 424 ASP A O 1
ATOM 3029 N N . ASN A 1 425 ? 14.347 13.253 11.422 1.00 88.94 425 ASN A N 1
ATOM 3030 C CA . ASN A 1 425 ? 15.686 13.204 10.846 1.00 88.94 425 ASN A CA 1
ATOM 3031 C C . ASN A 1 425 ? 15.689 13.153 9.303 1.00 88.94 425 ASN A C 1
ATOM 3033 O O . ASN A 1 425 ? 16.764 13.312 8.708 1.00 88.94 425 ASN A O 1
ATOM 3037 N N . CYS A 1 426 ? 14.516 13.062 8.664 1.00 88.62 426 CYS A N 1
ATOM 3038 C CA . CYS A 1 426 ? 14.265 13.272 7.239 1.00 88.62 426 CYS A CA 1
ATOM 3039 C C . CYS A 1 426 ? 12.998 14.105 6.918 1.00 88.62 426 CYS A C 1
ATOM 3041 O O . CYS A 1 426 ? 12.164 13.627 6.168 1.00 88.62 426 CYS A O 1
ATOM 3043 N N . PRO A 1 427 ? 12.964 15.426 7.230 1.00 88.25 427 PRO A N 1
ATOM 3044 C CA . PRO A 1 427 ? 11.781 16.324 7.142 1.00 88.25 427 PRO A CA 1
ATOM 3045 C C . PRO A 1 427 ? 11.043 16.496 5.801 1.00 88.25 427 PRO A C 1
ATOM 3047 O O . PRO A 1 427 ? 10.284 17.454 5.629 1.00 88.25 427 PRO A O 1
ATOM 3050 N N . THR A 1 428 ? 11.412 15.760 4.761 1.00 85.38 428 THR A N 1
ATOM 3051 C CA . THR A 1 428 ? 10.827 15.855 3.422 1.00 85.38 428 THR A CA 1
ATOM 3052 C C . THR A 1 428 ? 10.707 14.500 2.727 1.00 85.38 428 THR A C 1
ATOM 3054 O O . THR A 1 428 ? 10.306 14.482 1.564 1.00 85.38 428 THR A O 1
ATOM 3057 N N . GLU A 1 429 ? 11.125 13.412 3.369 1.00 81.31 429 GLU A N 1
ATOM 3058 C CA . GLU A 1 429 ? 11.119 12.058 2.826 1.00 81.31 429 GLU A CA 1
ATOM 3059 C C . GLU A 1 429 ? 10.657 11.081 3.914 1.00 81.31 429 GLU A C 1
ATOM 3061 O O . GLU A 1 429 ? 11.454 10.706 4.769 1.00 81.31 429 GLU A O 1
ATOM 3066 N N . ALA A 1 430 ? 9.404 10.632 3.794 1.00 80.06 430 ALA A N 1
ATOM 3067 C CA . ALA A 1 430 ? 8.727 9.783 4.766 1.00 80.06 430 ALA A CA 1
ATOM 3068 C C . ALA A 1 430 ? 9.585 8.598 5.237 1.00 80.06 430 ALA A C 1
ATOM 3070 O O . ALA A 1 430 ? 9.958 7.729 4.436 1.00 80.06 430 ALA A O 1
ATOM 3071 N N . ASN A 1 431 ? 9.872 8.552 6.534 1.00 74.38 431 ASN A N 1
ATOM 3072 C CA . ASN A 1 431 ? 10.724 7.564 7.176 1.00 74.38 431 ASN A CA 1
ATOM 3073 C C . ASN A 1 431 ? 10.328 7.339 8.636 1.00 74.38 431 ASN A C 1
ATOM 3075 O O . ASN A 1 431 ? 11.139 7.441 9.555 1.00 74.38 431 ASN A O 1
ATOM 3079 N N . TYR A 1 432 ? 9.082 6.934 8.806 1.00 75.56 432 TYR A N 1
ATOM 3080 C CA . TYR A 1 432 ? 8.437 6.633 10.071 1.00 75.56 432 TYR A CA 1
ATOM 3081 C C . TYR A 1 432 ? 9.372 6.132 11.206 1.00 75.56 432 TYR A C 1
ATOM 3083 O O . TYR A 1 432 ? 9.403 6.686 12.299 1.00 75.56 432 TYR A O 1
ATOM 3091 N N . ASN A 1 433 ? 10.189 5.102 10.953 1.00 71.75 433 ASN A N 1
ATOM 3092 C CA . ASN A 1 433 ? 11.026 4.463 11.978 1.00 71.75 433 ASN A CA 1
ATOM 3093 C C . ASN A 1 433 ? 12.255 5.276 12.426 1.00 71.75 433 ASN A C 1
ATOM 3095 O O . ASN A 1 433 ? 13.056 4.788 13.227 1.00 71.75 433 ASN A O 1
ATOM 3099 N N . GLN A 1 434 ? 12.464 6.459 11.843 1.00 81.44 434 GLN A N 1
ATOM 3100 C CA . GLN A 1 434 ? 13.559 7.380 12.134 1.00 81.44 434 GLN A CA 1
ATOM 3101 C C . GLN A 1 434 ? 14.942 6.707 12.120 1.00 81.44 434 GLN A C 1
ATOM 3103 O O . GLN A 1 434 ? 15.871 7.154 12.800 1.00 81.44 434 GLN A O 1
ATOM 3108 N N . ALA A 1 435 ? 15.106 5.639 11.329 1.00 79.62 435 ALA A N 1
ATOM 3109 C CA . ALA A 1 435 ? 16.345 4.877 11.280 1.00 79.62 435 ALA A CA 1
ATOM 3110 C C . ALA A 1 435 ? 17.516 5.776 10.856 1.00 79.62 435 ALA A C 1
ATOM 3112 O O . ALA A 1 435 ? 17.469 6.426 9.813 1.00 79.62 435 ALA A O 1
ATOM 3113 N N . ASP A 1 436 ? 18.562 5.796 11.677 1.00 79.56 436 ASP A N 1
ATOM 3114 C CA . ASP A 1 436 ? 19.819 6.514 11.449 1.00 79.56 436 ASP A CA 1
ATOM 3115 C C . ASP A 1 436 ? 20.963 5.577 11.842 1.00 79.56 436 ASP A C 1
ATOM 3117 O O . ASP A 1 436 ? 21.451 5.564 12.978 1.00 79.56 436 ASP A O 1
ATOM 3121 N N . LEU A 1 437 ? 21.335 4.702 10.909 1.00 78.81 437 LEU A N 1
ATOM 3122 C CA . LEU A 1 437 ? 22.219 3.578 11.194 1.00 78.81 437 LEU A CA 1
ATOM 3123 C C . LEU A 1 437 ? 23.661 4.017 11.487 1.00 78.81 437 LEU A C 1
ATOM 3125 O O . LEU A 1 437 ? 24.414 3.287 12.140 1.00 78.81 437 LEU A O 1
ATOM 3129 N N . ASP A 1 438 ? 24.069 5.192 11.004 1.00 73.38 438 ASP A N 1
ATOM 3130 C CA . ASP A 1 438 ? 25.399 5.751 11.251 1.00 73.38 438 ASP A CA 1
ATOM 3131 C C . ASP A 1 438 ? 25.428 6.836 12.352 1.00 73.38 438 ASP A C 1
ATOM 3133 O O . ASP A 1 438 ? 26.516 7.263 12.768 1.00 73.38 438 ASP A O 1
ATOM 3137 N N . GLY A 1 439 ? 24.258 7.210 12.882 1.00 78.88 439 GLY A N 1
ATOM 3138 C CA . GLY A 1 439 ? 24.069 8.125 14.005 1.00 78.88 439 GLY A CA 1
ATOM 3139 C C . GLY A 1 439 ? 24.461 9.568 13.687 1.00 78.88 439 GLY A C 1
ATOM 3140 O O . GLY A 1 439 ? 24.911 10.297 14.585 1.00 78.88 439 GLY A O 1
ATOM 3141 N N . ASN A 1 440 ? 24.411 9.975 12.416 1.00 81.19 440 ASN A N 1
ATOM 3142 C CA . ASN A 1 440 ? 24.874 11.290 11.981 1.00 81.19 440 ASN A CA 1
ATOM 3143 C C . ASN A 1 440 ? 23.801 12.397 12.102 1.00 81.19 440 ASN A C 1
ATOM 3145 O O . ASN A 1 440 ? 24.131 13.584 11.949 1.00 81.19 440 ASN A O 1
ATOM 3149 N N . GLY A 1 441 ? 22.568 12.026 12.460 1.00 81.19 441 GLY A N 1
ATOM 3150 C CA . GLY A 1 441 ? 21.412 12.905 12.619 1.00 81.19 441 GLY A CA 1
ATOM 3151 C C . GLY A 1 441 ? 20.666 13.210 11.318 1.00 81.19 441 GLY A C 1
ATOM 3152 O O . GLY A 1 441 ? 19.898 14.171 11.287 1.00 81.19 441 GLY A O 1
ATOM 3153 N N . ILE A 1 442 ? 20.935 12.459 10.249 1.00 84.00 442 ILE A N 1
ATOM 3154 C CA . ILE A 1 442 ? 20.190 12.436 8.986 1.00 84.00 442 ILE A CA 1
ATOM 3155 C C . ILE A 1 442 ? 19.699 11.001 8.829 1.00 84.00 442 ILE A C 1
ATOM 3157 O O . ILE A 1 442 ? 20.518 10.089 8.863 1.00 84.00 442 ILE A O 1
ATOM 3161 N N . GLY A 1 443 ? 18.394 10.802 8.669 1.00 83.56 443 GLY A N 1
ATOM 3162 C CA . GLY A 1 443 ? 17.847 9.454 8.551 1.00 83.56 443 GLY A CA 1
ATOM 3163 C C . GLY A 1 443 ? 18.286 8.749 7.266 1.00 83.56 443 GLY A C 1
ATOM 3164 O O . GLY A 1 443 ? 18.538 9.371 6.226 1.00 83.56 443 GLY A O 1
ATOM 3165 N N . ASP A 1 444 ? 18.313 7.421 7.325 1.00 77.38 444 ASP A N 1
ATOM 3166 C CA . ASP A 1 444 ? 18.715 6.539 6.228 1.00 77.38 444 ASP A CA 1
ATOM 3167 C C . ASP A 1 444 ? 17.882 6.778 4.951 1.00 77.38 444 ASP A C 1
ATOM 3169 O O . ASP A 1 444 ? 18.347 6.516 3.840 1.00 77.38 444 ASP A O 1
ATOM 3173 N N . ALA A 1 445 ? 16.640 7.255 5.091 1.00 73.75 445 ALA A N 1
ATOM 3174 C CA . ALA A 1 445 ? 15.707 7.459 3.984 1.00 73.75 445 ALA A CA 1
ATOM 3175 C C . ALA A 1 445 ? 16.021 8.681 3.111 1.00 73.75 445 ALA A C 1
ATOM 3177 O O . ALA A 1 445 ? 15.857 8.639 1.892 1.00 73.75 445 ALA A O 1
ATOM 3178 N N . CYS A 1 446 ? 16.516 9.760 3.714 1.00 78.19 446 CYS A N 1
ATOM 3179 C CA . CYS A 1 446 ? 16.889 10.991 3.021 1.00 78.19 446 CYS A CA 1
ATOM 3180 C C . CYS A 1 446 ? 18.400 11.093 2.776 1.00 78.19 446 CYS A C 1
ATOM 3182 O O . CYS A 1 446 ? 18.886 12.094 2.224 1.00 78.19 446 CYS A O 1
ATOM 3184 N N . GLU A 1 447 ? 19.162 10.062 3.146 1.00 79.94 447 GLU A N 1
ATOM 3185 C CA . GLU A 1 447 ? 20.576 9.981 2.838 1.00 79.94 447 GLU A CA 1
ATOM 3186 C C . GLU A 1 447 ? 20.816 9.538 1.384 1.00 79.94 447 GLU A C 1
ATOM 3188 O O . GLU A 1 447 ? 20.257 8.579 0.860 1.00 79.94 447 GLU A O 1
ATOM 3193 N N . LEU A 1 448 ? 21.706 10.250 0.686 1.00 70.00 448 LEU A N 1
ATOM 3194 C CA . LEU A 1 448 ? 22.034 9.954 -0.717 1.00 70.00 448 LEU A CA 1
ATOM 3195 C C . LEU A 1 448 ? 22.891 8.692 -0.897 1.00 70.00 448 LEU A C 1
ATOM 3197 O O . LEU A 1 448 ? 23.070 8.227 -2.027 1.00 70.00 448 LEU A O 1
ATOM 3201 N N . THR A 1 449 ? 23.495 8.205 0.182 1.00 76.25 449 THR A N 1
ATOM 3202 C CA . THR A 1 449 ? 24.351 7.021 0.217 1.00 76.25 449 THR A CA 1
ATOM 3203 C C . THR A 1 449 ? 23.905 6.159 1.373 1.00 76.25 449 THR A C 1
ATOM 3205 O O . THR A 1 449 ? 23.868 6.657 2.487 1.00 76.25 449 THR A O 1
ATOM 3208 N N . LEU A 1 450 ? 23.607 4.887 1.118 1.00 74.00 450 LEU A N 1
ATOM 3209 C CA . LEU A 1 450 ? 23.161 3.987 2.179 1.00 74.00 450 LEU A CA 1
ATOM 3210 C C . LEU A 1 450 ? 24.327 3.708 3.147 1.00 74.00 450 LEU A C 1
ATOM 3212 O O . LEU A 1 450 ? 25.433 3.392 2.674 1.00 74.00 450 LEU A O 1
ATOM 3216 N N . PRO A 1 451 ? 24.108 3.768 4.473 1.00 73.81 451 PRO A N 1
ATOM 3217 C CA . PRO A 1 451 ? 25.112 3.406 5.464 1.00 73.81 451 PRO A CA 1
ATOM 3218 C C . PRO A 1 451 ? 25.683 1.996 5.232 1.00 73.81 451 PRO A C 1
ATOM 3220 O O . PRO A 1 451 ? 24.963 1.107 4.763 1.00 73.81 451 PRO A O 1
ATOM 3223 N N . PRO A 1 452 ? 26.965 1.734 5.567 1.00 69.12 452 PRO A N 1
ATOM 3224 C CA . PRO A 1 452 ? 27.643 0.472 5.245 1.00 69.12 452 PRO A CA 1
ATOM 3225 C C . PRO A 1 452 ? 26.967 -0.806 5.764 1.00 69.12 452 PRO A C 1
ATOM 3227 O O . PRO A 1 452 ? 27.214 -1.874 5.210 1.00 69.12 452 PRO A O 1
ATOM 3230 N N . SER A 1 453 ? 26.156 -0.700 6.815 1.00 66.56 453 SER A N 1
ATOM 3231 C CA . SER A 1 453 ? 25.433 -1.795 7.471 1.00 66.56 453 SER A CA 1
ATOM 3232 C C . SER A 1 453 ? 23.974 -1.940 7.019 1.00 66.56 453 SER A C 1
ATOM 3234 O O . SER A 1 453 ? 23.264 -2.781 7.560 1.00 66.56 453 SER A O 1
ATOM 3236 N N . THR A 1 454 ? 23.517 -1.153 6.038 1.00 72.81 454 THR A N 1
ATOM 3237 C CA . THR A 1 454 ? 22.129 -1.217 5.552 1.00 72.81 454 THR A CA 1
ATOM 3238 C C . THR A 1 454 ? 21.846 -2.582 4.912 1.00 72.81 454 THR A C 1
ATOM 3240 O O . THR A 1 454 ? 22.555 -2.948 3.967 1.00 72.81 454 THR A O 1
ATOM 3243 N N . PRO A 1 455 ? 20.810 -3.326 5.349 1.00 73.25 455 PRO A N 1
ATOM 3244 C CA . PRO A 1 455 ? 20.381 -4.551 4.682 1.00 73.25 455 PRO A CA 1
ATOM 3245 C C . PRO A 1 455 ? 19.932 -4.268 3.244 1.00 73.25 455 PRO A C 1
ATOM 3247 O O . PRO A 1 455 ? 19.055 -3.436 2.997 1.00 73.25 455 PRO A O 1
ATOM 3250 N N . ILE A 1 456 ? 20.539 -4.960 2.280 1.00 76.81 456 ILE A N 1
ATOM 3251 C CA . ILE A 1 456 ? 20.232 -4.810 0.854 1.00 76.81 456 ILE A CA 1
ATOM 3252 C C . ILE A 1 456 ? 19.468 -6.052 0.389 1.00 76.81 456 ILE A C 1
ATOM 3254 O O . ILE A 1 456 ? 20.055 -7.121 0.244 1.00 76.81 456 ILE A O 1
ATOM 3258 N N . CYS A 1 457 ? 18.163 -5.910 0.154 1.00 69.31 457 CYS A N 1
ATOM 3259 C CA . CYS A 1 457 ? 17.296 -7.014 -0.282 1.00 69.31 457 CYS A CA 1
ATOM 3260 C C . CYS A 1 457 ? 17.413 -7.289 -1.777 1.00 69.31 457 CYS A C 1
ATOM 3262 O O . CYS A 1 457 ? 17.235 -8.419 -2.235 1.00 69.31 457 CYS A O 1
ATOM 3264 N N . ASN A 1 458 ? 17.756 -6.254 -2.540 1.00 68.88 458 ASN A N 1
ATOM 3265 C CA . ASN A 1 458 ? 18.003 -6.371 -3.961 1.00 68.88 458 ASN A CA 1
ATOM 3266 C C . ASN A 1 458 ? 19.273 -5.605 -4.301 1.00 68.88 458 ASN A C 1
ATOM 3268 O O . ASN A 1 458 ? 19.281 -4.391 -4.543 1.00 68.88 458 ASN A O 1
ATOM 3272 N N . ASP A 1 459 ? 20.376 -6.347 -4.310 1.00 63.59 459 ASP A N 1
ATOM 3273 C CA . ASP A 1 459 ? 21.600 -5.916 -4.942 1.00 63.59 459 ASP A CA 1
ATOM 3274 C C . ASP A 1 459 ? 21.677 -6.521 -6.350 1.00 63.59 459 ASP A C 1
ATOM 3276 O O . ASP A 1 459 ? 21.531 -7.714 -6.600 1.00 63.59 459 ASP A O 1
ATOM 3280 N N . GLY A 1 460 ? 21.907 -5.678 -7.351 1.00 50.84 460 GLY A N 1
ATOM 3281 C CA . GLY A 1 460 ? 22.490 -6.213 -8.578 1.00 50.84 460 GLY A CA 1
ATOM 3282 C C . GLY A 1 460 ? 21.564 -6.637 -9.719 1.00 50.84 460 GLY A C 1
ATOM 3283 O O . GLY A 1 460 ? 22.045 -7.313 -10.627 1.00 50.84 460 GLY A O 1
ATOM 3284 N N . MET A 1 461 ? 20.342 -6.111 -9.852 1.00 41.97 461 MET A N 1
ATOM 3285 C CA . MET A 1 461 ? 19.792 -5.932 -11.219 1.00 41.97 461 MET A CA 1
ATOM 3286 C C . MET A 1 461 ? 20.226 -4.641 -11.901 1.00 41.97 461 MET A C 1
ATOM 3288 O O . MET A 1 461 ? 19.868 -4.383 -13.052 1.00 41.97 461 MET A O 1
ATOM 3292 N N . VAL A 1 462 ? 21.102 -3.890 -11.240 1.00 40.66 462 VAL A N 1
ATOM 3293 C CA . VAL A 1 462 ? 21.903 -2.882 -11.901 1.00 40.66 462 VAL A CA 1
ATOM 3294 C C . VAL A 1 462 ? 23.362 -3.026 -11.465 1.00 40.66 462 VAL A C 1
ATOM 3296 O O . VAL A 1 462 ? 23.950 -2.077 -11.012 1.00 40.66 462 VAL A O 1
ATOM 3299 N N . GLU A 1 463 ? 24.048 -4.137 -11.751 1.00 40.28 463 GLU A N 1
ATOM 3300 C CA . GLU A 1 463 ? 25.031 -3.855 -12.792 1.00 40.28 463 GLU A CA 1
ATOM 3301 C C . GLU A 1 463 ? 24.129 -3.547 -13.973 1.00 40.28 463 GLU A C 1
ATOM 3303 O O . GLU A 1 463 ? 23.300 -4.381 -14.338 1.00 40.28 463 GLU A O 1
ATOM 3308 N N . SER A 1 464 ? 24.245 -2.395 -14.617 1.00 35.03 464 SER A N 1
ATOM 3309 C CA . SER A 1 464 ? 23.921 -2.433 -16.033 1.00 35.03 464 SER A CA 1
ATOM 3310 C C . SER A 1 464 ? 24.938 -3.415 -16.661 1.00 35.03 464 SER A C 1
ATOM 3312 O O . SER A 1 464 ? 25.891 -3.001 -17.326 1.00 35.03 464 SER A O 1
ATOM 3314 N N . ALA A 1 465 ? 24.733 -4.729 -16.503 1.00 42.31 465 ALA A N 1
ATOM 3315 C CA . ALA A 1 465 ? 24.741 -5.654 -17.606 1.00 42.31 465 ALA A CA 1
ATOM 3316 C C . ALA A 1 465 ? 23.880 -4.948 -18.643 1.00 42.31 465 ALA A C 1
ATOM 3318 O O . ALA A 1 465 ? 22.659 -4.892 -18.527 1.00 42.31 465 ALA A O 1
ATOM 3319 N N . ARG A 1 466 ? 24.589 -4.204 -19.500 1.00 45.50 466 ARG A N 1
ATOM 3320 C CA . ARG A 1 466 ? 24.100 -3.206 -20.452 1.00 45.50 466 ARG A CA 1
ATOM 3321 C C . ARG A 1 466 ? 22.659 -3.507 -20.818 1.00 45.50 466 ARG A C 1
ATOM 3323 O O . ARG A 1 466 ? 22.398 -4.639 -21.226 1.00 45.50 466 ARG A O 1
ATOM 3330 N N . ILE A 1 467 ? 21.753 -2.519 -20.819 1.00 49.84 467 ILE A N 1
ATOM 3331 C CA . ILE A 1 467 ? 20.566 -2.655 -21.674 1.00 49.84 467 ILE A CA 1
ATOM 3332 C C . ILE A 1 467 ? 21.105 -3.067 -23.034 1.00 49.84 467 ILE A C 1
ATOM 3334 O O . ILE A 1 467 ? 21.771 -2.264 -23.688 1.00 49.84 467 ILE A O 1
ATOM 3338 N N . LYS A 1 468 ? 20.875 -4.340 -23.382 1.00 56.81 468 LYS A N 1
ATOM 3339 C CA . LYS A 1 468 ? 21.503 -5.013 -24.508 1.00 56.81 468 LYS A CA 1
ATOM 3340 C C . LYS A 1 468 ? 21.367 -4.094 -25.711 1.00 56.81 468 LYS A C 1
ATOM 3342 O O . LYS A 1 468 ? 20.236 -3.949 -26.190 1.00 56.81 468 LYS A O 1
ATOM 3347 N N . PRO A 1 469 ? 22.431 -3.403 -26.154 1.00 63.12 469 PRO A N 1
ATOM 3348 C CA . PRO A 1 469 ? 22.295 -2.459 -27.240 1.00 63.12 469 PRO A CA 1
ATOM 3349 C C . PRO A 1 469 ? 21.888 -3.256 -28.469 1.00 63.12 469 PRO A C 1
ATOM 3351 O O . PRO A 1 469 ? 22.243 -4.432 -28.621 1.00 63.12 469 PRO A O 1
ATOM 3354 N N . ASN A 1 470 ? 21.129 -2.625 -29.353 1.00 73.38 470 ASN A N 1
ATOM 3355 C CA . ASN A 1 470 ? 20.786 -3.261 -30.610 1.00 73.38 470 ASN A CA 1
ATOM 3356 C C . ASN A 1 470 ? 22.008 -3.163 -31.522 1.00 73.38 470 ASN A C 1
ATOM 3358 O O . ASN A 1 470 ? 22.239 -2.137 -32.167 1.00 73.38 470 ASN A O 1
ATOM 3362 N N . LEU A 1 471 ? 22.815 -4.222 -31.548 1.00 79.19 471 LEU A N 1
ATOM 3363 C CA . LEU A 1 471 ? 23.943 -4.338 -32.460 1.00 79.19 471 LEU A CA 1
ATOM 3364 C C . LEU A 1 471 ? 23.458 -4.958 -33.763 1.00 79.19 471 LEU A C 1
ATOM 3366 O O . LEU A 1 471 ? 23.169 -6.155 -33.855 1.00 79.19 471 LEU A O 1
ATOM 3370 N N . TYR A 1 472 ? 23.389 -4.122 -34.793 1.00 81.12 472 TYR A N 1
ATOM 3371 C CA . TYR A 1 472 ? 22.978 -4.532 -36.123 1.00 81.12 472 TYR A CA 1
ATOM 3372 C C . TYR A 1 472 ? 24.193 -4.778 -37.017 1.00 81.12 472 TYR A C 1
ATOM 3374 O O . TYR A 1 472 ? 24.818 -3.847 -37.529 1.00 81.12 472 TYR A O 1
ATOM 3382 N N . PHE A 1 473 ? 24.529 -6.046 -37.227 1.00 84.50 473 PHE A N 1
ATOM 3383 C CA . PHE A 1 473 ? 25.628 -6.466 -38.084 1.00 84.50 473 PHE A CA 1
ATOM 3384 C C . PHE A 1 473 ? 25.218 -6.414 -39.550 1.00 84.50 473 PHE A C 1
ATOM 3386 O O . PHE A 1 473 ? 24.298 -7.107 -39.981 1.00 84.50 473 PHE A O 1
ATOM 3393 N N . LEU A 1 474 ? 25.957 -5.636 -40.334 1.00 85.12 474 LEU A N 1
ATOM 3394 C CA . LEU A 1 474 ? 25.840 -5.591 -41.783 1.00 85.12 474 LEU A CA 1
ATOM 3395 C C . LEU A 1 474 ? 27.090 -6.228 -42.394 1.00 85.12 474 LEU A C 1
ATOM 3397 O O . LEU A 1 474 ? 28.154 -5.609 -42.465 1.00 85.12 474 LEU A O 1
ATOM 3401 N N . LEU A 1 475 ? 26.957 -7.488 -42.799 1.00 84.44 475 LEU A N 1
ATOM 3402 C CA . LEU A 1 475 ? 28.066 -8.344 -43.204 1.00 84.44 475 LEU A CA 1
ATOM 3403 C C . LEU A 1 475 ? 28.197 -8.407 -44.733 1.00 84.44 475 LEU A C 1
ATOM 3405 O O . LEU A 1 475 ? 27.256 -8.781 -45.439 1.00 84.44 475 LEU A O 1
ATOM 3409 N N . ASP A 1 476 ? 29.384 -8.081 -45.235 1.00 82.88 476 ASP A N 1
ATOM 3410 C CA . ASP A 1 476 ? 29.762 -8.263 -46.637 1.00 82.88 476 ASP A CA 1
ATOM 3411 C C . ASP A 1 476 ? 29.939 -9.754 -46.953 1.00 82.88 476 ASP A C 1
ATOM 3413 O O . ASP A 1 476 ? 30.856 -10.399 -46.449 1.00 82.88 476 ASP A O 1
ATOM 3417 N N . ASP A 1 477 ? 29.055 -10.302 -47.788 1.00 77.44 477 ASP A N 1
ATOM 3418 C CA . ASP A 1 477 ? 29.105 -11.692 -48.266 1.00 77.44 477 ASP A CA 1
ATOM 3419 C C . ASP A 1 477 ? 29.487 -11.780 -49.755 1.00 77.44 477 ASP A C 1
ATOM 3421 O O . ASP A 1 477 ? 29.208 -12.763 -50.455 1.00 77.44 477 ASP A O 1
ATOM 3425 N N . SER A 1 478 ? 30.069 -10.710 -50.297 1.00 77.38 478 SER A N 1
ATOM 3426 C CA . SER A 1 478 ? 30.461 -10.657 -51.699 1.00 77.38 478 SER A CA 1
ATOM 3427 C C . SER A 1 478 ? 31.790 -11.374 -51.961 1.00 77.38 478 SER A C 1
ATOM 3429 O O . SER A 1 478 ? 32.601 -11.631 -51.070 1.00 77.38 478 SER A O 1
ATOM 3431 N N . GLY A 1 479 ? 32.056 -11.666 -53.238 1.00 75.12 479 GLY A N 1
ATOM 3432 C CA . GLY A 1 479 ? 33.279 -12.362 -53.649 1.00 75.12 479 GLY A CA 1
ATOM 3433 C C . GLY A 1 479 ? 34.578 -11.589 -53.378 1.00 75.12 479 GLY A C 1
ATOM 3434 O O . GLY A 1 479 ? 35.657 -12.158 -53.537 1.00 75.12 479 GLY A O 1
ATOM 3435 N N . SER A 1 480 ? 34.508 -10.314 -52.975 1.00 77.75 480 SER A N 1
ATOM 3436 C CA . SER A 1 480 ? 35.672 -9.519 -52.553 1.00 77.75 480 SER A CA 1
ATOM 3437 C C . SER A 1 480 ? 36.272 -10.012 -51.226 1.00 77.75 480 SER A C 1
ATOM 3439 O O . SER A 1 480 ? 37.478 -9.869 -51.001 1.00 77.75 480 SER A O 1
ATOM 3441 N N . MET A 1 481 ? 35.468 -10.669 -50.386 1.00 79.06 481 MET A N 1
ATOM 3442 C CA . MET A 1 481 ? 35.884 -11.223 -49.094 1.00 79.06 481 MET A CA 1
ATOM 3443 C C . MET A 1 481 ? 36.718 -12.511 -49.225 1.00 79.06 481 MET A C 1
ATOM 3445 O O . MET A 1 481 ? 37.468 -12.864 -48.311 1.00 79.06 481 MET A O 1
ATOM 3449 N N . ASP A 1 482 ? 36.681 -13.152 -50.399 1.00 75.19 482 ASP A N 1
ATOM 3450 C CA . ASP A 1 482 ? 37.454 -14.354 -50.759 1.00 75.19 482 ASP A CA 1
ATOM 3451 C C . ASP A 1 482 ? 38.786 -14.019 -51.474 1.00 75.19 482 ASP A C 1
ATOM 3453 O O . ASP A 1 482 ? 39.448 -14.851 -52.101 1.00 75.19 482 ASP A O 1
ATOM 3457 N N . TRP A 1 483 ? 39.203 -12.750 -51.450 1.00 63.78 483 TRP A N 1
ATOM 3458 C CA . TRP A 1 483 ? 40.349 -12.305 -52.234 1.00 63.78 483 TRP A CA 1
ATOM 3459 C C . TRP A 1 483 ? 41.694 -12.750 -51.636 1.00 63.78 483 TRP A C 1
ATOM 3461 O O . TRP A 1 483 ? 42.070 -12.361 -50.532 1.00 63.78 483 TRP A O 1
ATOM 3471 N N . GLY A 1 484 ? 42.475 -13.490 -52.434 1.00 59.34 484 GLY A N 1
ATOM 3472 C CA . GLY A 1 484 ? 43.865 -13.854 -52.127 1.00 59.34 484 GLY A CA 1
ATOM 3473 C C . GLY A 1 484 ? 44.073 -15.314 -51.723 1.00 59.34 484 GLY A C 1
ATOM 3474 O O . GLY A 1 484 ? 45.187 -15.673 -51.342 1.00 59.34 484 GLY A O 1
ATOM 3475 N N . VAL A 1 485 ? 43.041 -16.152 -51.842 1.00 63.25 485 VAL A N 1
ATOM 3476 C CA . VAL A 1 485 ? 43.073 -17.553 -51.412 1.00 63.25 485 VAL A CA 1
ATOM 3477 C C . VAL A 1 485 ? 42.764 -18.514 -52.562 1.00 63.25 485 VAL A C 1
ATOM 3479 O O . VAL A 1 485 ? 42.062 -18.185 -53.517 1.00 63.25 485 VAL A O 1
ATOM 3482 N N . THR A 1 486 ? 43.335 -19.718 -52.501 1.00 60.34 486 THR A N 1
ATOM 3483 C CA . THR A 1 486 ? 42.967 -20.840 -53.378 1.00 60.34 486 THR A CA 1
ATOM 3484 C C . THR A 1 486 ? 42.117 -21.816 -52.584 1.00 60.34 486 THR A C 1
ATOM 3486 O O . THR A 1 486 ? 42.626 -22.489 -51.688 1.00 60.34 486 THR A O 1
ATOM 3489 N N . CYS A 1 487 ? 40.833 -21.893 -52.919 1.00 57.81 487 CYS A N 1
ATOM 3490 C CA . CYS A 1 487 ? 39.870 -22.749 -52.238 1.00 57.81 487 CYS A CA 1
ATOM 3491 C C . CYS A 1 487 ? 39.701 -24.099 -52.948 1.00 57.81 487 CYS A C 1
ATOM 3493 O O . CYS A 1 487 ? 39.588 -24.166 -54.175 1.00 57.81 487 CYS A O 1
ATOM 3495 N N . ASN A 1 488 ? 39.656 -25.185 -52.175 1.00 56.81 488 ASN A N 1
ATOM 3496 C CA . ASN A 1 488 ? 39.006 -26.429 -52.594 1.00 56.81 488 ASN A CA 1
ATOM 3497 C C . ASN A 1 488 ? 37.558 -26.440 -52.059 1.00 56.81 488 ASN A C 1
ATOM 3499 O O . ASN A 1 488 ? 37.176 -25.552 -51.305 1.00 56.81 488 ASN A O 1
ATOM 3503 N N . SER A 1 489 ? 36.744 -27.435 -52.421 1.00 50.91 489 SER A N 1
ATOM 3504 C CA . SER A 1 489 ? 35.321 -27.524 -52.029 1.00 50.91 489 SER A CA 1
ATOM 3505 C C . SER A 1 489 ? 35.047 -27.608 -50.515 1.00 50.91 489 SER A C 1
ATOM 3507 O O . SER A 1 489 ? 33.892 -27.734 -50.125 1.00 50.91 489 SER A O 1
ATOM 3509 N N . THR A 1 490 ? 36.084 -27.593 -49.676 1.00 52.03 490 THR A N 1
ATOM 3510 C CA . THR A 1 490 ? 36.034 -27.844 -48.228 1.00 52.03 490 THR A CA 1
ATOM 3511 C C . THR A 1 490 ? 37.003 -26.982 -47.398 1.00 52.03 490 THR A C 1
ATOM 3513 O O . THR A 1 490 ? 36.886 -26.998 -46.178 1.00 52.03 490 THR A O 1
ATOM 3516 N N . SER A 1 491 ? 37.955 -26.248 -47.998 1.00 52.22 491 SER A N 1
ATOM 3517 C CA . SER A 1 491 ? 38.875 -25.342 -47.279 1.00 52.22 491 SER A CA 1
ATOM 3518 C C . SER A 1 491 ? 39.647 -24.381 -48.201 1.00 52.22 491 SER A C 1
ATOM 3520 O O . SER A 1 491 ? 40.013 -24.742 -49.326 1.00 52.22 491 SER A O 1
ATOM 3522 N N . CYS A 1 492 ? 39.937 -23.173 -47.701 1.00 59.31 492 CYS A N 1
ATOM 3523 C CA . CYS A 1 492 ? 40.760 -22.142 -48.347 1.00 59.31 492 CYS A CA 1
ATOM 3524 C C . CYS A 1 492 ? 42.089 -21.959 -47.588 1.00 59.31 492 CYS A C 1
ATOM 3526 O O . CYS A 1 492 ? 42.110 -21.973 -46.358 1.00 59.31 492 CYS A O 1
ATOM 3528 N N . ALA A 1 493 ? 43.211 -21.833 -48.310 1.00 58.91 493 ALA A N 1
ATOM 3529 C CA . ALA A 1 493 ? 44.529 -21.577 -47.716 1.00 58.91 493 ALA A CA 1
ATOM 3530 C C . ALA A 1 493 ? 45.293 -20.481 -48.497 1.00 58.91 493 ALA A C 1
ATOM 3532 O O . ALA A 1 493 ? 45.473 -20.642 -49.714 1.00 58.91 493 ALA A O 1
ATOM 3533 N N . PRO A 1 494 ? 45.783 -19.406 -47.835 1.00 65.69 494 PRO A N 1
ATOM 3534 C CA . PRO A 1 494 ? 45.519 -19.030 -46.430 1.00 65.69 494 PRO A CA 1
ATOM 3535 C C . PRO A 1 494 ? 44.010 -18.804 -46.157 1.00 65.69 494 PRO A C 1
ATOM 3537 O O . PRO A 1 494 ? 43.241 -18.856 -47.113 1.00 65.69 494 PRO A O 1
ATOM 3540 N N . PRO A 1 495 ? 43.557 -18.634 -44.898 1.00 68.50 495 PRO A N 1
ATOM 3541 C CA . PRO A 1 495 ? 42.148 -18.354 -44.600 1.00 68.50 495 PRO A CA 1
ATOM 3542 C C . PRO A 1 495 ? 41.679 -17.089 -45.326 1.00 68.50 495 PRO A C 1
ATOM 3544 O O . PRO A 1 495 ? 42.426 -16.105 -45.385 1.00 68.50 495 PRO A O 1
ATOM 3547 N N . SER A 1 496 ? 40.465 -17.104 -45.882 1.00 76.75 496 SER A N 1
ATOM 3548 C CA . SER A 1 496 ? 39.875 -15.918 -46.515 1.00 76.75 496 SER A CA 1
ATOM 3549 C C . SER A 1 496 ? 39.641 -14.804 -45.482 1.00 76.75 496 SER A C 1
ATOM 3551 O O . SER A 1 496 ? 39.712 -15.033 -44.272 1.00 76.75 496 SER A O 1
ATOM 3553 N N . ARG A 1 497 ? 39.356 -13.574 -45.936 1.00 79.06 497 ARG A N 1
ATOM 3554 C CA . ARG A 1 497 ? 39.041 -12.462 -45.014 1.00 79.06 497 ARG A CA 1
ATOM 3555 C C . ARG A 1 497 ? 37.787 -12.778 -44.200 1.00 79.06 497 ARG A C 1
ATOM 3557 O O . ARG A 1 497 ? 37.722 -12.470 -43.016 1.00 79.06 497 ARG A O 1
ATOM 3564 N N . TRP A 1 498 ? 36.830 -13.453 -44.830 1.00 79.44 498 TRP A N 1
ATOM 3565 C CA . TRP A 1 498 ? 35.625 -13.950 -44.181 1.00 79.44 498 TRP A CA 1
ATOM 3566 C C . TRP A 1 498 ? 35.902 -15.038 -43.145 1.00 79.44 498 TRP A C 1
ATOM 3568 O O . TRP A 1 498 ? 35.333 -14.975 -42.064 1.00 79.44 498 TRP A O 1
ATOM 3578 N N . ASP A 1 499 ? 36.798 -15.995 -43.419 1.00 77.69 499 ASP A N 1
ATOM 3579 C CA . ASP A 1 499 ? 37.129 -17.055 -42.449 1.00 77.69 499 ASP A CA 1
ATOM 3580 C C . ASP A 1 499 ? 37.708 -16.476 -41.146 1.00 77.69 499 ASP A C 1
ATOM 3582 O O . ASP A 1 499 ? 37.431 -16.986 -40.061 1.00 77.69 499 ASP A O 1
ATOM 3586 N N . GLN A 1 500 ? 38.476 -15.384 -41.242 1.00 77.81 500 GLN A N 1
ATOM 3587 C CA . GLN A 1 500 ? 39.031 -14.673 -40.083 1.00 77.81 500 GLN A CA 1
ATOM 3588 C C . GLN A 1 500 ? 37.938 -13.974 -39.260 1.00 77.81 500 GLN A C 1
ATOM 3590 O O . GLN A 1 500 ? 37.912 -14.096 -38.037 1.00 77.81 500 GLN A O 1
ATOM 3595 N N . ILE A 1 501 ? 37.009 -13.284 -39.928 1.00 79.19 501 ILE A N 1
ATOM 3596 C CA . ILE A 1 501 ? 35.859 -12.622 -39.290 1.00 79.19 501 ILE A CA 1
ATOM 3597 C C . ILE A 1 501 ? 34.924 -13.646 -38.650 1.00 79.19 501 ILE A C 1
ATOM 3599 O O . ILE A 1 501 ? 34.528 -13.482 -37.500 1.00 79.19 501 ILE A O 1
ATOM 3603 N N . LYS A 1 502 ? 34.603 -14.717 -39.378 1.00 80.69 502 LYS A N 1
ATOM 3604 C CA . LYS A 1 502 ? 33.717 -15.783 -38.921 1.00 80.69 502 LYS A CA 1
ATOM 3605 C C . LYS A 1 502 ? 34.253 -16.450 -37.659 1.00 80.69 502 LYS A C 1
ATOM 3607 O O . LYS A 1 502 ? 33.500 -16.597 -36.710 1.00 80.69 502 LYS A O 1
ATOM 3612 N N . GLY A 1 503 ? 35.549 -16.766 -37.608 1.00 77.75 503 GLY A N 1
ATOM 3613 C CA . GLY A 1 503 ? 36.166 -17.312 -36.396 1.00 77.75 503 GLY A CA 1
ATOM 3614 C C . GLY A 1 503 ? 36.085 -16.364 -35.190 1.00 77.75 503 GLY A C 1
ATOM 3615 O O . GLY A 1 503 ? 35.916 -16.828 -34.067 1.00 77.75 503 GLY A O 1
ATOM 3616 N N . GLY A 1 504 ? 36.172 -15.047 -35.418 1.00 77.75 504 GLY A N 1
ATOM 3617 C CA . GLY A 1 504 ? 35.947 -14.010 -34.401 1.00 77.75 504 GLY A CA 1
ATOM 3618 C C . GLY A 1 504 ? 34.504 -13.950 -33.901 1.00 77.75 504 GLY A C 1
ATOM 3619 O O . GLY A 1 504 ? 34.273 -13.966 -32.696 1.00 77.75 504 GLY A O 1
ATOM 3620 N N . LEU A 1 505 ? 33.537 -13.934 -34.822 1.00 80.38 505 LEU A N 1
ATOM 3621 C CA . LEU A 1 505 ? 32.110 -13.929 -34.494 1.00 80.38 505 LEU A CA 1
ATOM 3622 C C . LEU A 1 505 ? 31.678 -15.225 -33.797 1.00 80.38 505 LEU A C 1
ATOM 3624 O O . LEU A 1 505 ? 30.922 -15.155 -32.836 1.00 80.38 505 LEU A O 1
ATOM 3628 N N . ASP A 1 506 ? 32.193 -16.384 -34.218 1.00 81.62 506 ASP A N 1
ATOM 3629 C CA . ASP A 1 506 ? 31.926 -17.676 -33.577 1.00 81.62 506 ASP A CA 1
ATOM 3630 C C . ASP A 1 506 ? 32.446 -17.684 -32.129 1.00 81.62 506 ASP A C 1
ATOM 3632 O O . ASP A 1 506 ? 31.708 -18.066 -31.222 1.00 81.62 506 ASP A O 1
ATOM 3636 N N . ALA A 1 507 ? 33.675 -17.208 -31.891 1.00 75.75 507 ALA A N 1
ATOM 3637 C CA . ALA A 1 507 ? 34.275 -17.152 -30.555 1.00 75.75 507 ALA A CA 1
ATOM 3638 C C . ALA A 1 507 ? 33.582 -16.147 -29.618 1.00 75.75 507 ALA A C 1
ATOM 3640 O O . ALA A 1 507 ? 33.468 -16.410 -28.426 1.00 75.75 507 ALA A O 1
ATOM 3641 N N . ALA A 1 508 ? 33.102 -15.021 -30.153 1.00 71.31 508 ALA A N 1
ATOM 3642 C CA . ALA A 1 508 ? 32.424 -13.982 -29.379 1.00 71.31 508 ALA A CA 1
ATOM 3643 C C . ALA A 1 508 ? 30.903 -14.198 -29.263 1.00 71.31 508 ALA A C 1
ATOM 3645 O O . ALA A 1 508 ? 30.252 -13.526 -28.474 1.00 71.31 508 ALA A O 1
ATOM 3646 N N . SER A 1 509 ? 30.316 -15.110 -30.047 1.00 76.12 509 SER A N 1
ATOM 3647 C CA . SER A 1 509 ? 28.858 -15.244 -30.210 1.00 76.12 509 SER A CA 1
ATOM 3648 C C . SER A 1 509 ? 28.084 -15.471 -28.914 1.00 76.12 509 SER A C 1
ATOM 3650 O O . SER A 1 509 ? 27.012 -14.894 -28.754 1.00 76.12 509 SER A O 1
ATOM 3652 N N . THR A 1 510 ? 28.611 -16.288 -28.000 1.00 75.25 510 THR A N 1
ATOM 3653 C CA . THR A 1 510 ? 27.952 -16.586 -26.722 1.00 75.25 510 THR A CA 1
ATOM 3654 C C . THR A 1 510 ? 27.916 -15.352 -25.825 1.00 75.25 510 THR A C 1
ATOM 3656 O O . THR A 1 510 ? 26.845 -14.980 -25.363 1.00 75.25 510 THR A O 1
ATOM 3659 N N . GLN A 1 511 ? 29.049 -14.663 -25.672 1.00 68.31 511 GLN A N 1
ATOM 3660 C CA . GLN A 1 511 ? 29.132 -13.430 -24.889 1.00 68.31 511 GLN A CA 1
ATOM 3661 C C . GLN A 1 511 ? 28.335 -12.287 -25.542 1.00 68.31 511 GLN A C 1
ATOM 3663 O O . GLN A 1 511 ? 27.560 -11.608 -24.889 1.00 68.31 511 GLN A O 1
ATOM 3668 N N . LEU A 1 512 ? 28.409 -12.124 -26.866 1.00 71.00 512 LEU A N 1
ATOM 3669 C CA . LEU A 1 512 ? 27.662 -11.082 -27.578 1.00 71.00 512 LEU A CA 1
ATOM 3670 C C . LEU A 1 512 ? 26.146 -11.251 -27.480 1.00 71.00 512 LEU A C 1
ATOM 3672 O O . LEU A 1 512 ? 25.450 -10.246 -27.378 1.00 71.00 512 LEU A O 1
ATOM 3676 N N . ALA A 1 513 ? 25.637 -12.485 -27.537 1.00 70.81 513 ALA A N 1
ATOM 3677 C CA . ALA A 1 513 ? 24.209 -12.769 -27.388 1.00 70.81 513 ALA A CA 1
ATOM 3678 C C . ALA A 1 513 ? 23.751 -12.655 -25.922 1.00 70.81 513 ALA A C 1
ATOM 3680 O O . ALA A 1 513 ? 22.613 -12.258 -25.651 1.00 70.81 513 ALA A O 1
ATOM 3681 N N . ALA A 1 514 ? 24.642 -12.961 -24.974 1.00 66.94 514 ALA A N 1
ATOM 3682 C CA . ALA A 1 514 ? 24.417 -12.717 -23.554 1.00 66.94 514 ALA A CA 1
ATOM 3683 C C . ALA A 1 514 ? 24.354 -11.214 -23.241 1.00 66.94 514 ALA A C 1
ATOM 3685 O O . ALA A 1 514 ? 23.462 -10.810 -22.508 1.00 66.94 514 ALA A O 1
ATOM 3686 N N . ASP A 1 515 ? 25.176 -10.390 -23.896 1.00 65.12 515 ASP A N 1
ATOM 3687 C CA . ASP A 1 515 ? 25.366 -8.981 -23.524 1.00 65.12 515 ASP A CA 1
ATOM 3688 C C . ASP A 1 515 ? 24.634 -7.981 -24.446 1.00 65.12 515 ASP A C 1
ATOM 3690 O O . ASP A 1 515 ? 24.562 -6.792 -24.136 1.00 65.12 515 ASP A O 1
ATOM 3694 N N . ASN A 1 516 ? 24.119 -8.407 -25.613 1.00 71.38 516 ASN A N 1
ATOM 3695 C CA . ASN A 1 516 ? 23.552 -7.511 -26.637 1.00 71.38 516 ASN A CA 1
ATOM 3696 C C . ASN A 1 516 ? 22.352 -8.113 -27.393 1.00 71.38 516 ASN A C 1
ATOM 3698 O O . ASN A 1 516 ? 22.170 -9.328 -27.474 1.00 71.38 516 ASN A O 1
ATOM 3702 N N . ASN A 1 517 ? 21.547 -7.240 -28.003 1.00 74.31 517 ASN A N 1
ATOM 3703 C CA . ASN A 1 517 ? 20.437 -7.609 -28.867 1.00 74.31 517 ASN A CA 1
ATOM 3704 C C . ASN A 1 517 ? 20.968 -7.615 -30.293 1.00 74.31 517 ASN A C 1
ATOM 3706 O O . ASN A 1 517 ? 21.373 -6.584 -30.830 1.00 74.31 517 ASN A O 1
ATOM 3710 N N . LEU A 1 518 ? 21.015 -8.795 -30.899 1.00 76.12 518 LEU A N 1
ATOM 3711 C CA . LEU A 1 518 ? 21.714 -8.984 -32.162 1.00 76.12 518 LEU A CA 1
ATOM 3712 C C . LEU A 1 518 ? 20.736 -8.977 -33.334 1.00 76.12 518 LEU A C 1
ATOM 3714 O O . LEU A 1 518 ? 19.755 -9.715 -33.344 1.00 76.12 518 LEU A O 1
ATOM 3718 N N . GLY A 1 519 ? 21.053 -8.188 -34.357 1.00 76.69 519 GLY A N 1
ATOM 3719 C CA . GLY A 1 519 ? 20.441 -8.275 -35.680 1.00 76.69 519 GLY A CA 1
ATOM 3720 C C . GLY A 1 519 ? 21.516 -8.512 -36.732 1.00 76.69 519 GLY A C 1
ATOM 3721 O O . GLY A 1 519 ? 22.604 -7.948 -36.639 1.00 76.69 519 GLY A O 1
ATOM 3722 N N . VAL A 1 520 ? 21.240 -9.343 -37.739 1.00 78.75 520 VAL A N 1
ATOM 3723 C CA . VAL A 1 520 ? 22.206 -9.626 -38.813 1.00 78.75 520 VAL A CA 1
ATOM 3724 C C . VAL A 1 520 ? 21.554 -9.460 -40.178 1.00 78.75 520 VAL A C 1
ATOM 3726 O O . VAL A 1 520 ? 20.554 -10.106 -40.489 1.00 78.75 520 VAL A O 1
ATOM 3729 N N . ALA A 1 521 ? 22.176 -8.650 -41.030 1.00 76.81 521 ALA A N 1
ATOM 3730 C CA . ALA A 1 521 ? 21.932 -8.618 -42.463 1.00 76.81 521 ALA A CA 1
ATOM 3731 C C . ALA A 1 521 ? 23.210 -8.926 -43.234 1.00 76.81 521 ALA A C 1
ATOM 3733 O O . ALA A 1 521 ? 24.318 -8.554 -42.848 1.00 76.81 521 ALA A O 1
ATOM 3734 N N . ARG A 1 522 ? 23.036 -9.594 -44.372 1.00 77.56 522 ARG A N 1
ATOM 3735 C CA . ARG A 1 522 ? 24.117 -9.927 -45.297 1.00 77.56 522 ARG A CA 1
ATOM 3736 C C . ARG A 1 522 ? 23.823 -9.307 -46.642 1.00 77.56 522 ARG A C 1
ATOM 3738 O O . ARG A 1 522 ? 22.690 -9.399 -47.109 1.00 77.56 522 ARG A O 1
ATOM 3745 N N . PHE A 1 523 ? 24.841 -8.721 -47.261 1.00 74.69 523 PHE A N 1
ATOM 3746 C CA . PHE A 1 523 ? 24.713 -8.148 -48.592 1.00 74.69 523 PHE A CA 1
ATOM 3747 C C . PHE A 1 523 ? 25.662 -8.813 -49.586 1.00 74.69 523 PHE A C 1
ATOM 3749 O O . PHE A 1 523 ? 26.834 -9.058 -49.301 1.00 74.69 523 PHE A O 1
ATOM 3756 N N . SER A 1 524 ? 25.139 -9.126 -50.770 1.00 68.88 524 SER A N 1
ATOM 3757 C CA . SER A 1 524 ? 25.857 -9.842 -51.826 1.00 68.88 524 SER A CA 1
ATOM 3758 C C . SER A 1 524 ? 26.185 -8.923 -53.005 1.00 68.88 524 SER A C 1
ATOM 3760 O O . SER A 1 524 ? 25.555 -7.888 -53.219 1.00 68.88 524 SER A O 1
ATOM 3762 N N . GLY A 1 525 ? 27.172 -9.299 -53.825 1.00 58.66 525 GLY A N 1
ATOM 3763 C CA . GLY A 1 525 ? 27.725 -8.445 -54.886 1.00 58.66 525 GLY A CA 1
ATOM 3764 C C . GLY A 1 525 ? 26.805 -8.124 -56.080 1.00 58.66 525 GLY A C 1
ATOM 3765 O O . GLY A 1 525 ? 27.307 -7.767 -57.148 1.00 58.66 525 GLY A O 1
ATOM 3766 N N . ASN A 1 526 ? 25.481 -8.273 -55.944 1.00 57.69 526 ASN A N 1
ATOM 3767 C CA . ASN A 1 526 ? 24.494 -7.996 -56.986 1.00 57.69 526 ASN A CA 1
ATOM 3768 C C . ASN A 1 526 ? 23.190 -7.389 -56.421 1.00 57.69 526 ASN A C 1
ATOM 3770 O O . ASN A 1 526 ? 22.101 -7.897 -56.688 1.00 57.69 526 ASN A O 1
ATOM 3774 N N . ILE A 1 527 ? 23.280 -6.289 -55.665 1.00 55.78 527 ILE A N 1
ATOM 3775 C CA . ILE A 1 527 ? 22.103 -5.562 -55.153 1.00 55.78 527 ILE A CA 1
ATOM 3776 C C . ILE A 1 527 ? 21.414 -4.815 -56.312 1.00 55.78 527 ILE A C 1
ATOM 3778 O O . ILE A 1 527 ? 21.632 -3.627 -56.541 1.00 55.78 527 ILE A O 1
ATOM 3782 N N . SER A 1 528 ? 20.621 -5.533 -57.111 1.00 49.38 528 SER A N 1
ATOM 3783 C CA . SER A 1 528 ? 19.835 -4.970 -58.225 1.00 49.38 528 SER A CA 1
ATOM 3784 C C . SER A 1 528 ? 18.324 -5.209 -58.093 1.00 49.38 528 SER A C 1
ATOM 3786 O O . SER A 1 528 ? 17.549 -4.629 -58.854 1.00 49.38 528 SER A O 1
ATOM 3788 N N . ASN A 1 529 ? 17.885 -6.016 -57.118 1.00 46.78 529 ASN A N 1
ATOM 3789 C CA . ASN A 1 529 ? 16.480 -6.280 -56.802 1.00 46.78 529 ASN A CA 1
ATOM 3790 C C . ASN A 1 529 ? 16.292 -6.828 -55.368 1.00 46.78 529 ASN A C 1
ATOM 3792 O O . ASN A 1 529 ? 17.100 -7.584 -54.842 1.00 46.78 529 ASN A O 1
ATOM 3796 N N . SER A 1 530 ? 15.194 -6.421 -54.735 1.00 47.56 530 SER A N 1
ATOM 3797 C CA . SER A 1 530 ? 14.950 -6.402 -53.284 1.00 47.56 530 SER A CA 1
ATOM 3798 C C . SER A 1 530 ? 14.443 -7.710 -52.648 1.00 47.56 530 SER A C 1
ATOM 3800 O O . SER A 1 530 ? 13.694 -7.640 -51.680 1.00 47.56 530 SER A O 1
ATOM 3802 N N . ALA A 1 531 ? 14.756 -8.891 -53.195 1.00 40.16 531 ALA A N 1
ATOM 3803 C CA . ALA A 1 531 ? 14.107 -10.148 -52.773 1.00 40.16 531 ALA A CA 1
ATOM 3804 C C . ALA A 1 531 ? 15.048 -11.347 -52.532 1.00 40.16 531 ALA A C 1
ATOM 3806 O O . ALA A 1 531 ? 14.559 -12.445 -52.284 1.00 40.16 531 ALA A O 1
ATOM 3807 N N . GLN A 1 532 ? 16.373 -11.183 -52.634 1.00 43.31 532 GLN A N 1
ATOM 3808 C CA . GLN A 1 532 ? 17.327 -12.302 -52.493 1.00 43.31 532 GLN A CA 1
ATOM 3809 C C . GLN A 1 532 ? 18.215 -12.246 -51.243 1.00 43.31 532 GLN A C 1
ATOM 3811 O O . GLN A 1 532 ? 19.017 -13.154 -51.043 1.00 43.31 532 GLN A O 1
ATOM 3816 N N . GLU A 1 533 ? 18.046 -11.247 -50.381 1.00 51.94 533 GLU A N 1
ATOM 3817 C CA . GLU A 1 533 ? 18.732 -11.176 -49.089 1.00 51.94 533 GLU A CA 1
ATOM 3818 C C . GLU A 1 533 ? 17.701 -11.499 -48.007 1.00 51.94 533 GLU A C 1
ATOM 3820 O O . GLU A 1 533 ? 16.771 -10.733 -47.759 1.00 51.94 533 GLU A O 1
ATOM 3825 N N . LEU A 1 534 ? 17.795 -12.719 -47.473 1.00 43.22 534 LEU A N 1
ATOM 3826 C CA . LEU A 1 534 ? 16.920 -13.238 -46.425 1.00 43.22 534 LEU A CA 1
ATOM 3827 C C . LEU A 1 534 ? 17.047 -12.358 -45.176 1.00 43.22 534 LEU A C 1
ATOM 3829 O O . LEU A 1 534 ? 18.091 -12.345 -44.528 1.00 43.22 534 LEU A O 1
ATOM 3833 N N . LEU A 1 535 ? 15.967 -11.646 -44.855 1.00 49.16 535 LEU A N 1
ATOM 3834 C CA . LEU A 1 535 ? 15.742 -11.021 -43.559 1.00 49.16 535 LEU A CA 1
ATOM 3835 C C . LEU A 1 535 ? 15.257 -12.104 -42.592 1.00 49.16 535 LEU A C 1
ATOM 3837 O O . LEU A 1 535 ? 14.125 -12.563 -42.721 1.00 49.16 535 LEU A O 1
ATOM 3841 N N . ASN A 1 536 ? 16.072 -12.465 -41.606 1.00 49.09 536 ASN A N 1
ATOM 3842 C CA . ASN A 1 536 ? 15.532 -12.904 -40.325 1.00 49.09 536 ASN A CA 1
ATOM 3843 C C . ASN A 1 536 ? 15.812 -11.755 -39.357 1.00 49.09 536 ASN A C 1
ATOM 3845 O O . ASN A 1 536 ? 16.954 -11.536 -38.969 1.00 49.09 536 ASN A O 1
ATOM 3849 N N . LEU A 1 537 ? 14.784 -10.975 -39.039 1.00 49.84 537 LEU A N 1
ATOM 3850 C CA . LEU A 1 537 ? 14.829 -9.991 -37.964 1.00 49.84 537 LEU A CA 1
ATOM 3851 C C . LEU A 1 537 ? 14.067 -10.600 -36.790 1.00 49.84 537 LEU A C 1
ATOM 3853 O O . LEU A 1 537 ? 12.863 -10.814 -36.897 1.00 49.84 537 LEU A O 1
ATOM 3857 N N . ALA A 1 538 ? 14.768 -10.910 -35.705 1.00 50.38 538 ALA A N 1
ATOM 3858 C CA . ALA A 1 538 ? 14.157 -11.051 -34.390 1.00 50.38 538 ALA A CA 1
ATOM 3859 C C . ALA A 1 538 ? 15.159 -10.557 -33.342 1.00 50.38 538 ALA A C 1
ATOM 3861 O O . ALA A 1 538 ? 16.361 -10.546 -33.592 1.00 50.38 538 ALA A O 1
ATOM 3862 N N . VAL A 1 539 ? 14.650 -10.113 -32.203 1.00 51.44 539 VAL A N 1
ATOM 3863 C CA . VAL A 1 539 ? 15.441 -9.644 -31.060 1.00 51.44 539 VAL A CA 1
ATOM 3864 C C . VAL A 1 539 ? 15.634 -10.797 -30.094 1.00 51.44 539 VAL A C 1
ATOM 3866 O O . VAL A 1 539 ? 14.844 -11.739 -30.110 1.00 51.44 539 VAL A O 1
ATOM 3869 N N . GLY A 1 540 ? 16.703 -10.758 -29.298 1.00 55.81 540 GLY A N 1
ATOM 3870 C CA . GLY A 1 540 ? 16.997 -11.834 -28.353 1.00 55.81 540 GLY A CA 1
ATOM 3871 C C . GLY A 1 540 ? 17.428 -13.128 -29.040 1.00 55.81 540 GLY A C 1
ATOM 3872 O O . GLY A 1 540 ? 17.108 -14.217 -28.571 1.00 55.81 540 GLY A O 1
ATOM 3873 N N . TRP A 1 541 ? 18.126 -13.026 -30.178 1.00 65.19 541 TRP A N 1
ATOM 3874 C CA . TRP A 1 541 ? 18.691 -14.206 -30.819 1.00 65.19 541 TRP A CA 1
ATOM 3875 C C . TRP A 1 541 ? 19.598 -14.957 -29.857 1.00 65.19 541 TRP A C 1
ATOM 3877 O O . TRP A 1 541 ? 20.533 -14.388 -29.296 1.00 65.19 541 TRP A O 1
ATOM 3887 N N . THR A 1 542 ? 19.359 -16.259 -29.739 1.00 73.88 542 THR A N 1
ATOM 3888 C CA . THR A 1 542 ? 20.303 -17.146 -29.068 1.00 73.88 542 THR A CA 1
ATOM 3889 C C . THR A 1 542 ? 21.626 -17.155 -29.831 1.00 73.88 542 THR A C 1
ATOM 3891 O O . THR A 1 542 ? 21.678 -16.915 -31.045 1.00 73.88 542 THR A O 1
ATOM 3894 N N . ASP A 1 543 ? 22.715 -17.485 -29.144 1.00 75.88 543 ASP A N 1
ATOM 3895 C CA . ASP A 1 543 ? 24.035 -17.627 -29.762 1.00 75.88 543 ASP A CA 1
ATOM 3896 C C . ASP A 1 543 ? 24.012 -18.603 -30.964 1.00 75.88 543 ASP A C 1
ATOM 3898 O O . ASP A 1 543 ? 24.679 -18.387 -31.980 1.00 75.88 543 ASP A O 1
ATOM 3902 N N . ALA A 1 544 ? 23.163 -19.634 -30.909 1.00 78.94 544 ALA A N 1
ATOM 3903 C CA . ALA A 1 544 ? 22.895 -20.567 -31.996 1.00 78.94 544 ALA A CA 1
ATOM 3904 C C . ALA A 1 544 ? 22.211 -19.914 -33.212 1.00 78.94 544 ALA A C 1
ATOM 3906 O O . ALA A 1 544 ? 22.613 -20.178 -34.350 1.00 78.94 544 ALA A O 1
ATOM 3907 N N . GLN A 1 545 ? 21.208 -19.056 -32.999 1.00 78.31 545 GLN A N 1
ATOM 3908 C CA . GLN A 1 545 ? 20.532 -18.318 -34.074 1.00 78.31 545 GLN A CA 1
ATOM 3909 C C . GLN A 1 545 ? 21.472 -17.296 -34.726 1.00 78.31 545 GLN A C 1
ATOM 3911 O O . GLN A 1 545 ? 21.539 -17.218 -35.957 1.00 78.31 545 GLN A O 1
ATOM 3916 N N . PHE A 1 546 ? 22.271 -16.595 -33.916 1.00 77.75 546 PHE A N 1
ATOM 3917 C CA . PHE A 1 546 ? 23.309 -15.686 -34.395 1.00 77.75 546 PHE A CA 1
ATOM 3918 C C . PHE A 1 546 ? 24.325 -16.406 -35.282 1.00 77.75 546 PHE A C 1
ATOM 3920 O O . PHE A 1 546 ? 24.477 -16.028 -36.446 1.00 77.75 546 PHE A O 1
ATOM 3927 N N . ARG A 1 547 ? 24.926 -17.509 -34.814 1.00 80.62 547 ARG A N 1
ATOM 3928 C CA . ARG A 1 547 ? 25.871 -18.316 -35.610 1.00 80.62 547 ARG A CA 1
ATOM 3929 C C . ARG A 1 547 ? 25.260 -18.866 -36.901 1.00 80.62 547 ARG A C 1
ATOM 3931 O O . ARG A 1 547 ? 25.916 -18.882 -37.945 1.00 80.62 547 ARG A O 1
ATOM 3938 N N . ALA A 1 548 ? 23.994 -19.286 -36.873 1.00 78.44 548 ALA A N 1
ATOM 3939 C CA . ALA A 1 548 ? 23.312 -19.822 -38.052 1.00 78.44 548 ALA A CA 1
ATOM 3940 C C . ALA A 1 548 ? 23.155 -18.785 -39.184 1.00 78.44 548 ALA A C 1
ATOM 3942 O O . ALA A 1 548 ? 23.216 -19.147 -40.363 1.00 78.44 548 ALA A O 1
ATOM 3943 N N . SER A 1 549 ? 23.006 -17.500 -38.849 1.00 74.56 549 SER A N 1
ATOM 3944 C CA . SER A 1 549 ? 22.736 -16.426 -39.818 1.00 74.56 549 SER A CA 1
ATOM 3945 C C . SER A 1 549 ? 23.885 -16.133 -40.794 1.00 74.56 549 SER A C 1
ATOM 3947 O O . SER A 1 549 ? 23.654 -15.733 -41.941 1.00 74.56 549 SER A O 1
ATOM 3949 N N . TYR A 1 550 ? 25.125 -16.407 -40.381 1.00 75.19 550 TYR A N 1
ATOM 3950 C CA . TYR A 1 550 ? 26.338 -16.257 -41.193 1.00 75.19 550 TYR A CA 1
ATOM 3951 C C . TYR A 1 550 ? 27.055 -17.596 -41.455 1.00 75.19 550 TYR A C 1
ATOM 3953 O O . TYR A 1 550 ? 28.202 -17.637 -41.912 1.00 75.19 550 TYR A O 1
ATOM 3961 N N . ALA A 1 551 ? 26.374 -18.726 -41.228 1.00 69.62 551 ALA A N 1
ATOM 3962 C CA . ALA A 1 551 ? 26.957 -20.057 -41.386 1.00 69.62 551 ALA A CA 1
ATOM 3963 C C . ALA A 1 551 ? 27.190 -20.484 -42.853 1.00 69.62 551 ALA A C 1
ATOM 3965 O O . ALA A 1 551 ? 28.091 -21.287 -43.108 1.00 69.62 551 ALA A O 1
ATOM 3966 N N . THR A 1 552 ? 26.411 -19.973 -43.815 1.00 64.62 552 THR A N 1
ATOM 3967 C CA . THR A 1 552 ? 26.437 -20.414 -45.228 1.00 64.62 552 THR A CA 1
ATOM 3968 C C . THR A 1 552 ? 27.675 -19.937 -46.004 1.00 64.62 552 THR A C 1
ATOM 3970 O O . THR A 1 552 ? 28.249 -18.903 -45.683 1.00 64.62 552 THR A O 1
ATOM 3973 N N . SER A 1 553 ? 2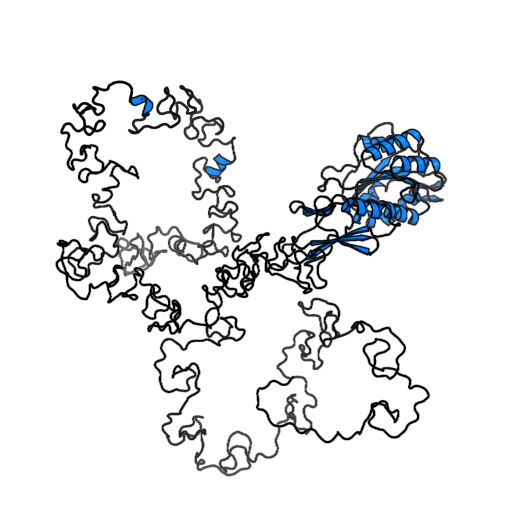8.041 -20.647 -47.076 1.00 59.19 553 SER A N 1
ATOM 3974 C CA . SER A 1 553 ? 29.170 -20.311 -47.960 1.00 59.19 553 SER A CA 1
ATOM 3975 C C . SER A 1 553 ? 28.970 -19.009 -48.753 1.00 59.19 553 SER A C 1
ATOM 3977 O O . SER A 1 553 ? 27.886 -18.805 -49.300 1.00 59.19 553 SER A O 1
ATOM 3979 N N . MET A 1 554 ? 30.038 -18.213 -48.885 1.00 64.38 554 MET A N 1
ATOM 3980 C CA . MET A 1 554 ? 30.068 -16.923 -49.593 1.00 64.38 554 MET A CA 1
ATOM 3981 C C . MET A 1 554 ? 29.617 -16.984 -51.056 1.00 64.38 554 MET A C 1
ATOM 3983 O O . MET A 1 554 ? 29.821 -17.980 -51.765 1.00 64.38 554 MET A O 1
ATOM 3987 N N . ASN A 1 555 ? 29.095 -15.862 -51.560 1.00 63.44 555 ASN A N 1
ATOM 3988 C CA . ASN A 1 555 ? 28.906 -15.680 -52.992 1.00 63.44 555 ASN A CA 1
ATOM 3989 C C . ASN A 1 555 ? 30.259 -15.433 -53.682 1.00 63.44 555 ASN A C 1
ATOM 3991 O O . ASN A 1 555 ? 30.937 -14.445 -53.437 1.00 63.44 555 ASN A O 1
ATOM 3995 N N . THR A 1 556 ? 30.634 -16.293 -54.630 1.00 60.47 556 THR A N 1
ATOM 3996 C CA . THR A 1 556 ? 31.921 -16.211 -55.356 1.00 60.47 556 THR A CA 1
ATOM 3997 C C . THR A 1 556 ? 32.007 -15.077 -56.393 1.00 60.47 556 THR A C 1
ATOM 3999 O O . THR A 1 556 ? 32.938 -15.046 -57.205 1.00 60.47 556 THR A O 1
ATOM 4002 N N . ARG A 1 557 ? 31.026 -14.163 -56.457 1.00 64.00 557 ARG A N 1
ATOM 4003 C CA . ARG A 1 557 ? 30.949 -13.120 -57.493 1.00 64.00 557 ARG A CA 1
ATOM 4004 C C . ARG A 1 557 ? 30.517 -11.757 -56.955 1.00 64.00 557 ARG A C 1
ATOM 4006 O O . ARG A 1 557 ? 29.626 -11.655 -56.121 1.00 64.00 557 ARG A O 1
ATOM 4013 N N . GLY A 1 558 ? 31.073 -10.716 -57.576 1.00 70.06 558 GLY A N 1
ATOM 4014 C CA . GLY A 1 558 ? 30.684 -9.316 -57.391 1.00 70.06 558 GLY A CA 1
ATOM 4015 C C . GLY A 1 558 ? 31.650 -8.530 -56.505 1.00 70.06 558 GLY A C 1
ATOM 4016 O O . GLY A 1 558 ? 32.574 -9.100 -55.935 1.00 70.06 558 GLY A O 1
ATOM 4017 N N . GLY A 1 559 ? 31.475 -7.209 -56.490 1.00 72.06 559 GLY A N 1
ATOM 4018 C CA . GLY A 1 559 ? 32.201 -6.304 -55.596 1.00 72.06 559 GLY A CA 1
ATOM 4019 C C . GLY A 1 559 ? 31.402 -6.006 -54.324 1.00 72.06 559 GLY A C 1
ATOM 4020 O O . GLY A 1 559 ? 30.357 -6.616 -54.129 1.00 72.06 559 GLY A O 1
ATOM 4021 N N . THR A 1 560 ? 31.875 -5.052 -53.529 1.00 79.50 560 THR A N 1
ATOM 4022 C CA . THR A 1 560 ? 31.369 -4.581 -52.234 1.00 79.50 560 THR A CA 1
ATOM 4023 C C . THR A 1 560 ? 30.421 -3.365 -52.412 1.00 79.50 560 THR A C 1
ATOM 4025 O O . THR A 1 560 ? 30.903 -2.240 -52.564 1.00 79.50 560 THR A O 1
ATOM 4028 N N . PRO A 1 561 ? 29.081 -3.531 -52.458 1.00 81.69 561 PRO A N 1
ATOM 4029 C CA . PRO A 1 561 ? 28.106 -2.447 -52.678 1.00 81.69 561 PRO A CA 1
ATOM 4030 C C . PRO A 1 561 ? 27.632 -1.787 -51.365 1.00 81.69 561 PRO A C 1
ATOM 4032 O O . PRO A 1 561 ? 26.448 -1.823 -51.022 1.00 81.69 561 PRO A O 1
ATOM 4035 N N . THR A 1 562 ? 28.552 -1.194 -50.604 1.00 85.62 562 THR A N 1
ATOM 4036 C CA . THR A 1 562 ? 28.286 -0.695 -49.240 1.00 85.62 562 THR A CA 1
ATOM 4037 C C . THR A 1 562 ? 27.251 0.434 -49.177 1.00 85.62 562 THR A C 1
ATOM 4039 O O . THR A 1 562 ? 26.483 0.502 -48.219 1.00 85.62 562 THR A O 1
ATOM 4042 N N . GLY A 1 563 ? 27.195 1.325 -50.170 1.00 85.19 563 GLY A N 1
ATOM 4043 C CA . GLY A 1 563 ? 26.261 2.456 -50.183 1.00 85.19 563 GLY A CA 1
ATOM 4044 C C . GLY A 1 563 ? 24.792 2.040 -50.235 1.00 85.19 563 GLY A C 1
ATOM 4045 O O . GLY A 1 563 ? 24.049 2.404 -49.324 1.00 85.19 563 GLY A O 1
ATOM 4046 N N . PRO A 1 564 ? 24.350 1.260 -51.242 1.00 81.88 564 PRO A N 1
ATOM 4047 C CA . PRO A 1 564 ? 23.010 0.693 -51.283 1.00 81.88 564 PRO A CA 1
ATOM 4048 C C . PRO A 1 564 ? 22.650 -0.108 -50.033 1.00 81.88 564 PRO A C 1
ATOM 4050 O O . PRO A 1 564 ? 21.504 -0.037 -49.600 1.00 81.88 564 PRO A O 1
ATOM 4053 N N . ALA A 1 565 ? 23.602 -0.841 -49.443 1.00 81.12 565 ALA A N 1
ATOM 4054 C CA . ALA A 1 565 ? 23.354 -1.632 -48.241 1.00 81.12 565 ALA A CA 1
ATOM 4055 C C . ALA A 1 565 ? 23.011 -0.740 -47.031 1.00 81.12 565 ALA A C 1
ATOM 4057 O O . ALA A 1 565 ? 21.964 -0.922 -46.409 1.00 81.12 565 ALA A O 1
ATOM 4058 N N . LEU A 1 566 ? 23.823 0.287 -46.751 1.00 86.69 566 LEU A N 1
ATOM 4059 C CA . LEU A 1 566 ? 23.556 1.250 -45.672 1.00 86.69 566 LEU A CA 1
ATOM 4060 C C . LEU A 1 566 ? 22.283 2.075 -45.922 1.00 86.69 566 LEU A C 1
ATOM 4062 O O . LEU A 1 566 ? 21.487 2.290 -45.008 1.00 86.69 566 LEU A O 1
ATOM 4066 N N . ASP A 1 567 ? 22.043 2.512 -47.163 1.00 85.31 567 ASP A N 1
ATOM 4067 C CA . ASP A 1 567 ? 20.832 3.270 -47.501 1.00 85.31 567 ASP A CA 1
ATOM 4068 C C . ASP A 1 567 ? 19.562 2.418 -47.355 1.00 85.31 567 ASP A C 1
ATOM 4070 O O . ASP A 1 567 ? 18.487 2.923 -47.017 1.00 85.31 567 ASP A O 1
ATOM 4074 N N . ARG A 1 568 ? 19.673 1.099 -47.544 1.00 79.38 568 ARG A N 1
ATOM 4075 C CA . ARG A 1 568 ? 18.566 0.174 -47.307 1.00 79.38 568 ARG A CA 1
ATOM 4076 C C . ARG A 1 568 ? 18.259 0.018 -45.821 1.00 79.38 568 ARG A C 1
ATOM 4078 O O . ARG A 1 568 ? 17.092 0.149 -45.460 1.00 79.38 568 ARG A O 1
ATOM 4085 N N . VAL A 1 569 ? 19.281 -0.168 -44.981 1.00 80.12 569 VAL A N 1
ATOM 4086 C CA . VAL A 1 569 ? 19.133 -0.185 -43.511 1.00 80.12 569 VAL A CA 1
ATOM 4087 C C . VAL A 1 569 ? 18.418 1.080 -43.033 1.00 80.12 569 VAL A C 1
ATOM 4089 O O . VAL A 1 569 ? 17.471 0.998 -42.255 1.00 80.12 569 VAL A O 1
ATOM 4092 N N . ARG A 1 570 ? 18.799 2.239 -43.585 1.00 85.81 570 ARG A N 1
ATOM 4093 C CA . ARG A 1 570 ? 18.158 3.531 -43.318 1.00 85.81 570 ARG A CA 1
ATOM 4094 C C . ARG A 1 570 ? 16.694 3.579 -43.761 1.00 85.81 570 ARG A C 1
ATOM 4096 O O . ARG A 1 570 ? 15.816 3.916 -42.979 1.00 85.81 570 ARG A O 1
ATOM 4103 N N . THR A 1 571 ? 16.420 3.287 -45.032 1.00 81.69 571 THR A N 1
ATOM 4104 C CA . THR A 1 571 ? 15.081 3.457 -45.635 1.00 81.69 571 THR A CA 1
ATOM 4105 C C . THR A 1 571 ? 14.057 2.432 -45.177 1.00 81.69 571 THR A C 1
ATOM 4107 O O . THR A 1 571 ? 12.861 2.647 -45.351 1.00 81.69 571 THR A O 1
ATOM 4110 N N . GLN A 1 572 ? 14.504 1.294 -44.665 1.00 77.12 572 GLN A N 1
ATOM 4111 C CA . GLN A 1 572 ? 13.631 0.262 -44.120 1.00 77.12 572 GLN A CA 1
ATOM 4112 C C . GLN A 1 572 ? 13.630 0.247 -42.593 1.00 77.12 572 GLN A C 1
ATOM 4114 O O . GLN A 1 572 ? 12.954 -0.599 -42.020 1.00 77.12 572 GLN A O 1
ATOM 4119 N N . ALA A 1 573 ? 14.389 1.150 -41.961 1.00 77.69 573 ALA A N 1
ATOM 4120 C CA . ALA A 1 573 ? 14.546 1.228 -40.517 1.00 77.69 573 ALA A CA 1
ATOM 4121 C C . ALA A 1 573 ? 14.861 -0.142 -39.887 1.00 77.69 573 ALA A C 1
ATOM 4123 O O . ALA A 1 573 ? 14.319 -0.492 -38.849 1.00 77.69 573 ALA A O 1
ATOM 4124 N N . TRP A 1 574 ? 15.736 -0.945 -40.505 1.00 74.81 574 TRP A N 1
ATOM 4125 C CA . TRP A 1 574 ? 16.061 -2.299 -40.011 1.00 74.81 574 TRP A CA 1
ATOM 4126 C C . TRP A 1 574 ? 16.743 -2.318 -38.638 1.00 74.81 574 TRP A C 1
ATOM 4128 O O . TRP A 1 574 ? 16.867 -3.369 -38.022 1.00 74.81 574 TRP A O 1
ATOM 4138 N N . TYR A 1 575 ? 17.179 -1.150 -38.183 1.00 71.94 575 TYR A N 1
ATOM 4139 C CA . TYR A 1 575 ? 17.709 -0.890 -36.853 1.00 71.94 575 TYR A CA 1
ATOM 4140 C C . TYR A 1 575 ? 16.597 -0.644 -35.806 1.00 71.94 575 TYR A C 1
ATOM 4142 O O . TYR A 1 575 ? 16.892 -0.498 -34.627 1.00 71.94 575 TYR A O 1
ATOM 4150 N N . THR A 1 576 ? 15.327 -0.587 -36.225 1.00 70.31 576 THR A N 1
ATOM 4151 C CA . THR A 1 576 ? 14.151 -0.501 -35.345 1.00 70.31 576 THR A CA 1
ATOM 4152 C C . THR A 1 576 ? 13.515 -1.875 -35.176 1.00 70.31 576 THR A C 1
ATOM 4154 O O . THR A 1 576 ? 13.453 -2.667 -36.120 1.00 70.31 576 THR A O 1
ATOM 4157 N N . ILE A 1 577 ? 13.051 -2.155 -33.963 1.00 64.19 577 ILE A N 1
ATOM 4158 C CA . ILE A 1 577 ? 12.466 -3.435 -33.581 1.00 64.19 577 ILE A CA 1
ATOM 4159 C C . ILE A 1 577 ? 10.951 -3.267 -33.465 1.00 64.19 577 ILE A C 1
ATOM 4161 O O . ILE A 1 577 ? 10.493 -2.429 -32.688 1.00 64.19 577 ILE A O 1
ATOM 4165 N N . PRO A 1 578 ? 10.153 -4.077 -34.173 1.00 56.22 578 PRO A N 1
ATOM 4166 C CA . PRO A 1 578 ? 8.728 -4.186 -33.890 1.00 56.22 578 PRO A CA 1
ATOM 4167 C C . PRO A 1 578 ? 8.506 -4.876 -32.532 1.00 56.22 578 PRO A C 1
ATOM 4169 O O . PRO A 1 578 ? 8.867 -6.041 -32.386 1.00 56.22 578 PRO A O 1
ATOM 4172 N N . GLY A 1 579 ? 7.913 -4.171 -31.562 1.00 52.62 579 GLY A N 1
ATOM 4173 C CA . GLY A 1 579 ? 7.548 -4.730 -30.251 1.00 52.62 579 GLY A CA 1
ATOM 4174 C C . GLY A 1 579 ? 8.659 -4.759 -29.192 1.00 52.62 579 GLY A C 1
ATOM 4175 O O . GLY A 1 579 ? 8.579 -5.582 -28.288 1.00 52.62 579 GLY A O 1
ATOM 4176 N N . ASP A 1 580 ? 9.693 -3.912 -29.292 1.00 61.38 580 ASP A N 1
ATOM 4177 C CA . ASP A 1 580 ? 10.638 -3.709 -28.175 1.00 61.38 580 ASP A CA 1
ATOM 4178 C C . ASP A 1 580 ? 9.884 -3.054 -27.003 1.00 61.38 580 ASP A C 1
ATOM 4180 O O . ASP A 1 580 ? 9.309 -1.980 -27.208 1.00 61.38 580 ASP A O 1
ATOM 4184 N N . PRO A 1 581 ? 9.852 -3.672 -25.807 1.00 55.59 581 PRO A N 1
ATOM 4185 C CA . PRO A 1 581 ? 9.166 -3.106 -24.648 1.00 55.59 581 PRO A CA 1
ATOM 4186 C C . PRO A 1 581 ? 9.876 -1.866 -24.086 1.00 55.59 581 PRO A C 1
ATOM 4188 O O . PRO A 1 581 ? 9.278 -1.145 -23.296 1.00 55.59 581 PRO A O 1
ATOM 4191 N N . VAL A 1 582 ? 11.128 -1.594 -24.489 1.00 54.28 582 VAL A N 1
ATOM 4192 C CA . VAL A 1 582 ? 11.915 -0.456 -23.990 1.00 54.28 582 VAL A CA 1
ATOM 4193 C C . VAL A 1 582 ? 11.987 0.661 -25.043 1.00 54.28 582 VAL A C 1
ATOM 4195 O O . VAL A 1 582 ? 12.650 0.497 -26.077 1.00 54.28 582 VAL A O 1
ATOM 4198 N N . PRO A 1 583 ? 11.368 1.833 -24.802 1.00 52.84 583 PRO A N 1
ATOM 4199 C CA . PRO A 1 583 ? 11.509 2.999 -25.669 1.00 52.84 583 PRO A CA 1
ATOM 4200 C C . PRO A 1 583 ? 12.972 3.477 -25.738 1.00 52.84 583 PRO A C 1
ATOM 4202 O O . PRO A 1 583 ? 13.688 3.472 -24.745 1.00 52.84 583 PRO A O 1
ATOM 4205 N N . ASN A 1 584 ? 13.427 3.946 -26.906 1.00 57.16 584 ASN A N 1
ATOM 4206 C CA . ASN A 1 584 ? 14.720 4.640 -27.082 1.00 57.16 584 ASN A CA 1
ATOM 4207 C C . ASN A 1 584 ? 16.007 3.841 -26.756 1.00 57.16 584 ASN A C 1
ATOM 4209 O O . ASN A 1 584 ? 17.063 4.445 -26.542 1.00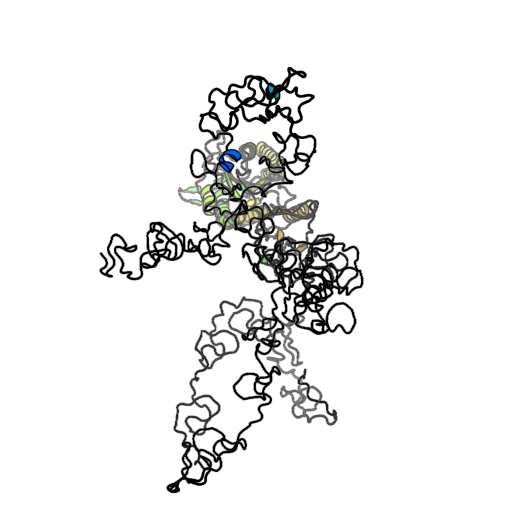 57.16 584 ASN A O 1
ATOM 4213 N N . ARG A 1 585 ? 15.965 2.500 -26.789 1.00 69.25 585 ARG A N 1
ATOM 4214 C CA . ARG A 1 585 ? 17.151 1.633 -26.639 1.00 69.25 585 ARG A CA 1
ATOM 4215 C C . ARG A 1 585 ? 18.296 2.051 -27.592 1.00 69.25 585 ARG A C 1
ATOM 4217 O O . ARG A 1 585 ? 18.039 2.232 -28.787 1.00 69.25 585 ARG A O 1
ATOM 4224 N N . PRO A 1 586 ? 19.562 2.164 -27.128 1.00 69.75 586 PRO A N 1
ATOM 4225 C CA . PRO A 1 586 ? 20.693 2.508 -27.991 1.00 69.75 586 PRO A CA 1
ATOM 4226 C C . PRO A 1 586 ? 20.864 1.518 -29.150 1.00 69.75 586 PRO A C 1
ATOM 4228 O O . PRO A 1 586 ? 20.860 0.299 -28.953 1.00 69.75 586 PRO A O 1
ATOM 4231 N N . VAL A 1 587 ? 21.054 2.041 -30.364 1.00 76.69 587 VAL A N 1
ATOM 4232 C CA . VAL A 1 587 ? 21.232 1.233 -31.578 1.00 76.69 587 VAL A CA 1
ATOM 4233 C C . VAL A 1 587 ? 22.555 1.562 -32.249 1.00 76.69 587 VAL A C 1
ATOM 4235 O O . VAL A 1 587 ? 22.891 2.731 -32.403 1.00 76.69 587 VAL A O 1
ATOM 4238 N N . ALA A 1 588 ? 23.286 0.546 -32.703 1.00 83.12 588 ALA A N 1
ATOM 4239 C CA . ALA A 1 588 ? 24.515 0.727 -33.464 1.00 83.12 588 ALA A CA 1
ATOM 4240 C C . ALA A 1 588 ? 24.570 -0.213 -34.669 1.00 83.12 588 ALA A C 1
ATOM 4242 O O . ALA A 1 588 ? 24.244 -1.397 -34.583 1.00 83.12 588 ALA A O 1
ATOM 4243 N N . ILE A 1 589 ? 25.031 0.310 -35.805 1.00 87.69 589 ILE A N 1
ATOM 4244 C CA . ILE A 1 589 ? 25.297 -0.493 -37.001 1.00 87.69 589 ILE A CA 1
ATOM 4245 C C . ILE A 1 589 ? 26.773 -0.881 -37.006 1.00 87.69 589 ILE A C 1
ATOM 4247 O O . ILE A 1 589 ? 27.645 -0.014 -36.982 1.00 87.69 589 ILE A O 1
ATOM 4251 N N . VAL A 1 590 ? 27.055 -2.178 -37.104 1.00 88.75 590 VAL A N 1
ATOM 4252 C CA . VAL A 1 590 ? 28.405 -2.729 -37.262 1.00 88.75 590 VAL A CA 1
ATOM 4253 C C . VAL A 1 590 ? 28.578 -3.176 -38.711 1.00 88.75 590 VAL A C 1
ATOM 4255 O O . VAL A 1 590 ? 28.141 -4.255 -39.111 1.00 88.75 590 VAL A O 1
ATOM 4258 N N . LEU A 1 591 ? 29.202 -2.327 -39.525 1.00 89.62 591 LEU A N 1
ATOM 4259 C CA . LEU A 1 591 ? 29.539 -2.635 -40.911 1.00 89.62 591 LEU A CA 1
ATOM 4260 C C . LEU A 1 591 ? 30.833 -3.449 -40.958 1.00 89.62 591 LEU A C 1
ATOM 4262 O O . LEU A 1 591 ? 31.904 -2.938 -40.631 1.00 89.62 591 LEU A O 1
ATOM 4266 N N . VAL A 1 592 ? 30.747 -4.680 -41.453 1.00 88.06 592 VAL A N 1
ATOM 4267 C CA . VAL A 1 592 ? 31.907 -5.549 -41.662 1.00 88.06 592 VAL A CA 1
ATOM 4268 C C . VAL A 1 592 ? 32.146 -5.713 -43.155 1.00 88.06 592 VAL A C 1
ATOM 4270 O O . VAL A 1 592 ? 31.285 -6.217 -43.874 1.00 88.06 592 VAL A O 1
ATOM 4273 N N . THR A 1 593 ? 33.307 -5.272 -43.639 1.00 87.12 593 THR A N 1
ATOM 4274 C CA . THR A 1 593 ? 33.585 -5.213 -45.081 1.00 87.12 593 THR A CA 1
ATOM 4275 C C . THR A 1 593 ? 35.064 -5.400 -45.428 1.00 87.12 593 THR A C 1
ATOM 4277 O O . THR A 1 593 ? 35.961 -5.184 -44.616 1.00 87.12 593 THR A O 1
ATOM 4280 N N . ASP A 1 594 ? 35.349 -5.772 -46.678 1.00 79.69 594 ASP A N 1
ATOM 4281 C CA . ASP A 1 594 ? 36.705 -5.892 -47.228 1.00 79.69 594 ASP A CA 1
ATOM 4282 C C . ASP A 1 594 ? 37.452 -4.542 -47.332 1.00 79.69 594 ASP A C 1
ATOM 4284 O O . ASP A 1 594 ? 38.665 -4.494 -47.565 1.00 79.69 594 ASP A O 1
ATOM 4288 N N . GLY A 1 595 ? 36.696 -3.457 -47.173 1.00 75.25 595 GLY A N 1
ATOM 4289 C CA . GLY A 1 595 ? 37.130 -2.078 -47.117 1.00 75.25 595 GLY A CA 1
ATOM 4290 C C . GLY A 1 595 ? 37.517 -1.439 -48.448 1.00 75.25 595 GLY A C 1
ATOM 4291 O O . GLY A 1 595 ? 38.245 -0.438 -48.484 1.00 75.25 595 GLY A O 1
ATOM 4292 N N . ASN A 1 596 ? 37.004 -1.988 -49.550 1.00 81.44 596 ASN A N 1
ATOM 4293 C CA . ASN A 1 596 ? 37.065 -1.389 -50.879 1.00 81.44 596 ASN A CA 1
ATOM 4294 C C . ASN A 1 596 ? 35.671 -1.345 -51.523 1.00 81.44 596 ASN A C 1
ATOM 4296 O O . ASN A 1 596 ? 35.440 -2.024 -52.527 1.00 81.44 596 ASN A O 1
ATOM 4300 N N . PRO A 1 597 ? 34.746 -0.519 -51.000 1.00 82.00 597 PRO A N 1
ATOM 4301 C CA . PRO A 1 597 ? 33.430 -0.379 -51.602 1.00 82.00 597 PRO A CA 1
ATOM 4302 C C . PRO A 1 597 ? 33.543 0.124 -53.040 1.00 82.00 597 PRO A C 1
ATOM 4304 O O . PRO A 1 597 ? 34.278 1.071 -53.345 1.00 82.00 597 PRO A O 1
ATOM 4307 N N . ASN A 1 598 ? 32.782 -0.489 -53.942 1.00 81.75 598 ASN A N 1
ATOM 4308 C CA . ASN A 1 598 ? 32.744 -0.103 -55.354 1.00 81.75 598 ASN A CA 1
ATOM 4309 C C . ASN A 1 598 ? 32.110 1.282 -55.568 1.00 81.75 598 ASN A C 1
ATOM 4311 O O . ASN A 1 598 ? 32.211 1.859 -56.651 1.00 81.75 598 ASN A O 1
ATOM 4315 N N . ASP A 1 599 ? 31.474 1.808 -54.531 1.00 84.56 599 ASP A N 1
ATOM 4316 C CA . ASP A 1 599 ? 30.612 2.974 -54.503 1.00 84.56 599 ASP A CA 1
ATOM 4317 C C . ASP A 1 599 ? 30.887 3.853 -53.266 1.00 84.56 599 ASP A C 1
ATOM 4319 O O . ASP A 1 599 ? 29.977 4.399 -52.649 1.00 84.56 599 ASP A O 1
ATOM 4323 N N . GLN A 1 600 ? 32.169 4.040 -52.930 1.00 90.81 600 GLN A N 1
ATOM 4324 C CA . GLN A 1 600 ? 32.650 4.799 -51.763 1.00 90.81 600 GLN A CA 1
ATOM 4325 C C . GLN A 1 600 ? 31.867 6.090 -51.450 1.00 90.81 600 GLN A C 1
ATOM 4327 O O . GLN A 1 600 ? 31.535 6.348 -50.297 1.00 90.81 600 GLN A O 1
ATOM 4332 N N . ALA A 1 601 ? 31.580 6.928 -52.452 1.00 89.88 601 ALA A N 1
ATOM 4333 C CA . ALA A 1 601 ? 30.871 8.190 -52.223 1.00 89.88 601 ALA A CA 1
ATOM 4334 C C . ALA A 1 601 ? 29.426 7.979 -51.726 1.00 89.88 601 ALA A C 1
ATOM 4336 O O . ALA A 1 601 ? 28.945 8.736 -50.881 1.00 89.88 601 ALA A O 1
ATOM 4337 N N . ALA A 1 602 ? 28.748 6.941 -52.226 1.00 86.94 602 ALA A N 1
ATOM 4338 C CA . ALA A 1 602 ? 27.418 6.558 -51.765 1.00 86.94 602 ALA A CA 1
ATOM 4339 C C . ALA A 1 602 ? 27.470 5.976 -50.345 1.00 86.94 602 ALA A C 1
ATOM 4341 O O . ALA A 1 602 ? 26.640 6.348 -49.522 1.00 86.94 602 ALA A O 1
ATOM 4342 N N . ALA A 1 603 ? 28.484 5.161 -50.031 1.00 89.56 603 ALA A N 1
ATOM 4343 C CA . ALA A 1 603 ? 28.709 4.627 -48.685 1.00 89.56 603 ALA A CA 1
ATOM 4344 C C . ALA A 1 603 ? 28.882 5.732 -47.628 1.00 89.56 603 ALA A C 1
ATOM 4346 O O . ALA A 1 603 ? 28.197 5.721 -46.609 1.00 89.56 603 ALA A O 1
ATOM 4347 N N . VAL A 1 604 ? 29.722 6.735 -47.906 1.00 93.25 604 VAL A N 1
ATOM 4348 C CA . VAL A 1 604 ? 29.917 7.901 -47.020 1.00 93.25 604 VAL A CA 1
ATOM 4349 C C . VAL A 1 604 ? 28.617 8.692 -46.836 1.00 93.25 604 VAL A C 1
ATOM 4351 O O . VAL A 1 604 ? 28.277 9.084 -45.724 1.00 93.25 604 VAL A O 1
ATOM 4354 N N . THR A 1 605 ? 27.866 8.907 -47.921 1.00 93.44 605 THR A N 1
ATOM 4355 C CA . THR A 1 605 ? 26.590 9.644 -47.872 1.00 93.44 605 THR A CA 1
ATOM 4356 C C . THR A 1 605 ? 25.548 8.908 -47.026 1.00 93.44 605 THR A C 1
ATOM 4358 O O . THR A 1 605 ? 24.877 9.528 -46.204 1.00 93.44 605 THR A O 1
ATOM 4361 N N . ALA A 1 606 ? 25.425 7.591 -47.202 1.00 90.06 606 ALA A N 1
ATOM 4362 C CA . ALA A 1 606 ? 24.466 6.773 -46.467 1.00 90.06 606 ALA A CA 1
ATOM 4363 C C . ALA A 1 606 ? 24.808 6.679 -44.970 1.00 90.06 606 ALA A C 1
ATOM 4365 O O . ALA A 1 606 ? 23.911 6.814 -44.141 1.00 90.06 606 ALA A O 1
ATOM 4366 N N . ALA A 1 607 ? 26.093 6.533 -44.619 1.00 91.44 607 ALA A N 1
ATOM 4367 C CA . ALA A 1 607 ? 26.547 6.537 -43.225 1.00 91.44 607 ALA A CA 1
ATOM 4368 C C . ALA A 1 607 ? 26.228 7.865 -42.512 1.00 91.44 607 ALA A C 1
ATOM 4370 O O . ALA A 1 607 ? 25.686 7.855 -41.410 1.00 91.44 607 ALA A O 1
ATOM 4371 N N . GLY A 1 608 ? 26.463 9.009 -43.167 1.00 92.06 608 GLY A N 1
ATOM 4372 C CA . GLY A 1 608 ? 26.104 10.323 -42.614 1.00 92.06 608 GLY A CA 1
ATOM 4373 C C . GLY A 1 608 ? 24.601 10.538 -42.444 1.00 92.06 608 GLY A C 1
ATOM 4374 O O . GLY A 1 608 ? 24.161 11.188 -41.493 1.00 92.06 608 GLY A O 1
ATOM 4375 N N . ALA A 1 609 ? 23.795 9.967 -43.339 1.00 91.69 609 ALA A N 1
ATOM 4376 C CA . ALA A 1 609 ? 22.344 10.029 -43.228 1.00 91.69 609 ALA A CA 1
ATOM 4377 C C . ALA A 1 609 ? 21.815 9.201 -42.042 1.00 91.69 609 ALA A C 1
ATOM 4379 O O . ALA A 1 609 ? 20.867 9.635 -41.397 1.00 91.69 609 ALA A O 1
ATOM 4380 N N . LEU A 1 610 ? 22.430 8.053 -41.736 1.00 90.12 610 LEU A N 1
ATOM 4381 C CA . LEU A 1 610 ? 22.126 7.261 -40.536 1.00 90.12 610 LEU A CA 1
ATOM 4382 C C . LEU A 1 610 ? 22.537 7.995 -39.253 1.00 90.12 610 LEU A C 1
ATOM 4384 O O . LEU A 1 610 ? 21.737 8.088 -38.325 1.00 90.12 610 LEU A O 1
ATOM 4388 N N . TRP A 1 611 ? 23.719 8.615 -39.238 1.00 89.31 611 TRP A N 1
ATOM 4389 C CA . TRP A 1 611 ? 24.175 9.406 -38.092 1.00 89.31 611 TRP A CA 1
ATOM 4390 C C . TRP A 1 611 ? 23.250 10.589 -37.776 1.00 89.31 611 TRP A C 1
ATOM 4392 O O . TRP A 1 611 ? 22.937 10.853 -36.620 1.00 89.31 611 TRP A O 1
ATOM 4402 N N . THR A 1 612 ? 22.730 11.265 -38.804 1.00 87.50 612 THR A N 1
ATOM 4403 C CA . THR A 1 612 ? 21.757 12.363 -38.629 1.00 87.50 612 THR A CA 1
ATOM 4404 C C . THR A 1 612 ? 20.443 11.891 -37.982 1.00 87.50 612 THR A C 1
ATOM 4406 O O . THR A 1 612 ? 19.719 12.701 -37.412 1.00 87.50 612 THR A O 1
ATOM 4409 N N . LEU A 1 613 ? 20.139 10.590 -38.054 1.00 83.38 613 LEU A N 1
ATOM 4410 C CA . LEU A 1 613 ? 18.996 9.950 -37.393 1.00 83.38 613 LEU A CA 1
ATOM 4411 C C . LEU A 1 613 ? 19.343 9.400 -35.997 1.00 83.38 613 LEU A C 1
ATOM 4413 O O . LEU A 1 613 ? 18.520 8.709 -35.409 1.00 83.38 613 LEU A O 1
ATOM 4417 N N . GLY A 1 614 ? 20.547 9.670 -35.481 1.00 81.56 614 GLY A N 1
ATOM 4418 C CA . GLY A 1 614 ? 21.010 9.177 -34.182 1.00 81.56 614 GLY A CA 1
ATOM 4419 C C . GLY A 1 614 ? 21.536 7.738 -34.194 1.00 81.56 614 GLY A C 1
ATOM 4420 O O . GLY A 1 614 ? 21.726 7.168 -33.126 1.00 81.56 614 GLY A O 1
ATOM 4421 N N . VAL A 1 615 ? 21.784 7.144 -35.370 1.00 84.94 615 VAL A N 1
ATOM 4422 C CA . VAL A 1 615 ? 22.260 5.755 -35.496 1.00 84.94 615 VAL A CA 1
ATOM 4423 C C . VAL A 1 615 ? 23.744 5.736 -35.898 1.00 84.94 615 VAL A C 1
ATOM 4425 O O . VAL A 1 615 ? 24.051 5.958 -37.077 1.00 84.94 615 VAL A O 1
ATOM 4428 N N . PRO A 1 616 ? 24.686 5.491 -34.965 1.00 87.25 616 PRO A N 1
ATOM 4429 C CA . PRO A 1 616 ? 26.109 5.395 -35.276 1.00 87.25 616 PRO A CA 1
ATOM 4430 C C . PRO A 1 616 ? 26.436 4.187 -36.164 1.00 87.25 616 PRO A C 1
ATOM 4432 O O . PRO A 1 616 ? 25.845 3.110 -36.041 1.00 87.25 616 PRO A O 1
ATOM 4435 N N . VAL A 1 617 ? 27.423 4.363 -37.049 1.00 89.56 617 VAL A N 1
ATOM 4436 C CA . VAL A 1 617 ? 27.932 3.306 -37.938 1.00 89.56 617 VAL A CA 1
ATOM 4437 C C . VAL A 1 617 ? 29.397 3.031 -37.620 1.00 89.56 617 VAL A C 1
ATOM 4439 O O . VAL A 1 617 ? 30.273 3.819 -37.977 1.00 89.56 617 VAL A O 1
ATOM 4442 N N . TYR A 1 618 ? 29.676 1.898 -36.982 1.00 88.44 618 TYR A N 1
ATOM 4443 C CA . TYR A 1 618 ? 31.024 1.396 -36.734 1.00 88.44 618 TYR A CA 1
ATOM 4444 C C . TYR A 1 618 ? 31.507 0.563 -37.920 1.00 88.44 618 TYR A C 1
ATOM 4446 O O . TYR A 1 618 ? 30.750 -0.215 -38.498 1.00 88.44 618 TYR A O 1
ATOM 4454 N N . VAL A 1 619 ? 32.778 0.720 -38.291 1.00 89.44 619 VAL A N 1
ATOM 4455 C CA . VAL A 1 619 ? 33.361 0.053 -39.464 1.00 89.44 619 VAL A CA 1
ATOM 4456 C C . VAL A 1 619 ? 34.460 -0.903 -39.030 1.00 89.44 619 VAL A C 1
ATOM 4458 O O . VAL A 1 619 ? 35.426 -0.488 -38.390 1.00 89.44 619 VAL A O 1
ATOM 4461 N N . MET A 1 620 ? 34.344 -2.165 -39.435 1.00 87.81 620 MET A N 1
ATOM 4462 C CA . MET A 1 620 ? 35.386 -3.176 -39.305 1.00 87.81 620 MET A CA 1
ATOM 4463 C C . MET A 1 620 ? 35.855 -3.631 -40.685 1.00 87.81 620 MET A C 1
ATOM 4465 O O . MET A 1 620 ? 35.037 -3.935 -41.557 1.00 87.81 620 MET A O 1
ATOM 4469 N N . GLY A 1 621 ? 37.169 -3.728 -40.886 1.00 83.62 621 GLY A N 1
ATOM 4470 C CA . GLY A 1 621 ? 37.705 -4.232 -42.147 1.00 83.62 621 GLY A CA 1
ATOM 4471 C C . GLY A 1 621 ? 39.051 -4.932 -42.039 1.00 83.62 621 GLY A C 1
ATOM 4472 O O . GLY A 1 621 ? 39.723 -4.900 -41.016 1.00 83.62 621 GLY A O 1
ATOM 4473 N N . HIS A 1 622 ? 39.481 -5.556 -43.131 1.00 76.94 622 HIS A N 1
ATOM 4474 C CA . HIS A 1 622 ? 40.763 -6.263 -43.201 1.00 76.94 622 HIS A CA 1
ATOM 4475 C C . HIS A 1 622 ? 41.955 -5.284 -43.377 1.00 76.94 622 HIS A C 1
ATOM 4477 O O . HIS A 1 622 ? 41.802 -4.270 -44.052 1.00 76.94 622 HIS A O 1
ATOM 4483 N N . PRO A 1 623 ? 43.186 -5.585 -42.911 1.00 73.25 623 PRO A N 1
ATOM 4484 C CA . PRO A 1 623 ? 44.390 -4.751 -43.081 1.00 73.25 623 PRO A CA 1
ATOM 4485 C C . PRO A 1 623 ? 44.729 -4.326 -44.516 1.00 73.25 623 PRO A C 1
ATOM 4487 O O . PRO A 1 623 ? 45.460 -3.365 -44.735 1.00 73.25 623 PRO A O 1
ATOM 4490 N N . ALA A 1 624 ? 44.235 -5.075 -45.503 1.00 69.56 624 ALA A N 1
ATOM 4491 C CA . ALA A 1 624 ? 44.401 -4.788 -46.930 1.00 69.56 624 ALA A CA 1
ATOM 4492 C C . ALA A 1 624 ? 43.321 -3.843 -47.501 1.00 69.56 624 ALA A C 1
ATOM 4494 O O . ALA A 1 624 ? 43.332 -3.556 -48.700 1.00 69.56 624 ALA A O 1
ATOM 4495 N N . ALA A 1 625 ? 42.384 -3.391 -46.665 1.00 76.00 625 ALA A N 1
ATOM 4496 C CA . ALA A 1 625 ? 41.417 -2.351 -46.978 1.00 76.00 625 ALA A CA 1
ATOM 4497 C C . ALA A 1 625 ? 42.109 -1.017 -47.270 1.00 76.00 625 ALA A C 1
ATOM 4499 O O . ALA A 1 625 ? 43.189 -0.710 -46.752 1.00 76.00 625 ALA A O 1
ATOM 4500 N N . THR A 1 626 ? 41.457 -0.170 -48.064 1.00 84.38 626 THR A N 1
ATOM 4501 C CA . THR A 1 626 ? 41.936 1.198 -48.248 1.00 84.38 626 THR A CA 1
ATOM 4502 C C . THR A 1 626 ? 41.599 2.012 -46.997 1.00 84.38 626 THR A C 1
ATOM 4504 O O . THR A 1 626 ? 40.454 2.413 -46.812 1.00 84.38 626 THR A O 1
ATOM 4507 N N . ALA A 1 627 ? 42.597 2.312 -46.158 1.00 82.06 627 ALA A N 1
ATOM 4508 C CA . ALA A 1 627 ? 42.398 3.060 -44.909 1.00 82.06 627 ALA A CA 1
ATOM 4509 C C . ALA A 1 627 ? 41.621 4.376 -45.110 1.00 82.06 627 ALA A C 1
ATOM 4511 O O . ALA A 1 627 ? 40.711 4.675 -44.349 1.00 82.06 627 ALA A O 1
ATOM 4512 N N . ALA A 1 628 ? 41.904 5.120 -46.188 1.00 84.12 628 ALA A N 1
ATOM 4513 C CA . ALA A 1 628 ? 41.185 6.357 -46.505 1.00 84.12 628 ALA A CA 1
ATOM 4514 C C . ALA A 1 628 ? 39.679 6.143 -46.752 1.00 84.12 628 ALA A C 1
ATOM 4516 O O . ALA A 1 628 ? 38.874 7.001 -46.398 1.00 84.12 628 ALA A O 1
ATOM 4517 N N . ASN A 1 629 ? 39.298 5.004 -47.337 1.00 87.56 629 ASN A N 1
ATOM 4518 C CA . ASN A 1 629 ? 37.902 4.658 -47.588 1.00 87.56 629 ASN A CA 1
ATOM 4519 C C . ASN A 1 629 ? 37.177 4.300 -46.287 1.00 87.56 629 ASN A C 1
ATOM 4521 O O . ASN A 1 629 ? 36.057 4.756 -46.067 1.00 87.56 629 ASN A O 1
ATOM 4525 N N . MET A 1 630 ? 37.831 3.531 -45.415 1.00 86.94 630 MET A N 1
ATOM 4526 C CA . MET A 1 630 ? 37.269 3.105 -44.129 1.00 86.94 630 MET A CA 1
ATOM 4527 C C . MET A 1 630 ? 37.097 4.270 -43.164 1.00 86.94 630 MET A C 1
ATOM 4529 O O . MET A 1 630 ? 35.996 4.492 -42.668 1.00 86.94 630 MET A O 1
ATOM 4533 N N . THR A 1 631 ? 38.134 5.094 -43.014 1.00 86.94 631 THR A N 1
ATOM 4534 C CA . THR A 1 631 ? 38.067 6.325 -42.223 1.00 86.94 631 THR A CA 1
ATOM 4535 C C . THR A 1 631 ? 36.954 7.253 -42.707 1.00 86.94 631 THR A C 1
ATOM 4537 O O . THR A 1 631 ? 36.239 7.833 -41.899 1.00 86.94 631 THR A O 1
ATOM 4540 N N . ALA A 1 632 ? 36.770 7.405 -44.022 1.00 88.00 632 ALA A N 1
ATOM 4541 C CA . ALA A 1 632 ? 35.731 8.287 -44.546 1.00 88.00 632 ALA A CA 1
ATOM 4542 C C . ALA A 1 632 ? 34.309 7.812 -44.195 1.00 88.00 632 ALA A C 1
ATOM 4544 O O . ALA A 1 632 ? 33.440 8.651 -43.968 1.00 88.00 632 ALA A O 1
ATOM 4545 N N . ILE A 1 633 ? 34.068 6.497 -44.149 1.00 89.75 633 ILE A N 1
ATOM 4546 C CA . ILE A 1 633 ? 32.757 5.933 -43.795 1.00 89.75 633 ILE A CA 1
ATOM 4547 C C . ILE A 1 633 ? 32.516 6.052 -42.289 1.00 89.75 633 ILE A C 1
ATOM 4549 O O . ILE A 1 633 ? 31.470 6.561 -41.901 1.00 89.75 633 ILE A O 1
ATOM 4553 N N . ALA A 1 634 ? 33.488 5.668 -41.456 1.00 88.00 634 ALA A N 1
ATOM 4554 C CA . ALA A 1 634 ? 33.379 5.774 -39.999 1.00 88.00 634 ALA A CA 1
ATOM 4555 C C . ALA A 1 634 ? 33.180 7.228 -39.537 1.00 88.00 634 ALA A C 1
ATOM 4557 O O . ALA A 1 634 ? 32.281 7.522 -38.756 1.00 88.00 634 ALA A O 1
ATOM 4558 N N . ASN A 1 635 ? 33.941 8.176 -40.100 1.00 87.56 635 ASN A N 1
ATOM 4559 C CA . ASN A 1 635 ? 33.787 9.598 -39.778 1.00 87.56 635 ASN A CA 1
ATOM 4560 C C . ASN A 1 635 ? 32.398 10.128 -40.142 1.00 87.56 635 ASN A C 1
ATOM 4562 O O . ASN A 1 635 ? 31.825 10.911 -39.392 1.00 87.56 635 ASN A O 1
ATOM 4566 N N . ALA A 1 636 ? 31.864 9.729 -41.300 1.00 89.38 636 ALA A N 1
ATOM 4567 C CA . ALA A 1 636 ? 30.515 10.120 -41.688 1.00 89.38 636 ALA A CA 1
ATOM 4568 C C . ALA A 1 636 ? 29.458 9.467 -40.788 1.00 89.38 636 ALA A C 1
ATOM 4570 O O . ALA A 1 636 ? 28.474 10.113 -40.457 1.00 89.38 636 ALA A O 1
ATOM 4571 N N . GLY A 1 637 ? 29.693 8.229 -40.354 1.00 87.56 637 GLY A N 1
ATOM 4572 C CA . GLY A 1 637 ? 28.851 7.483 -39.421 1.00 87.56 637 GLY A CA 1
ATOM 4573 C C . GLY A 1 637 ? 28.956 7.898 -37.951 1.00 87.56 637 GLY A C 1
ATOM 4574 O O . GLY A 1 637 ? 28.383 7.206 -37.115 1.00 87.56 637 GLY A O 1
ATOM 4575 N N . GLY A 1 638 ? 29.685 8.971 -37.625 1.00 82.06 638 GLY A N 1
ATOM 4576 C CA . GLY A 1 638 ? 29.818 9.477 -36.255 1.00 82.06 638 GLY A CA 1
ATOM 4577 C C . GLY A 1 638 ? 30.802 8.709 -35.363 1.00 82.06 638 GLY A C 1
ATOM 4578 O O . GLY A 1 638 ? 30.775 8.898 -34.158 1.00 82.06 638 GLY A O 1
ATOM 4579 N N . THR A 1 639 ? 31.675 7.861 -35.922 1.00 80.31 639 THR A N 1
ATOM 4580 C CA . THR A 1 639 ? 32.569 6.949 -35.168 1.00 80.31 639 THR A CA 1
ATOM 4581 C C . THR A 1 639 ? 34.060 7.146 -35.507 1.00 80.31 639 THR A C 1
ATOM 4583 O O . THR A 1 639 ? 34.863 6.217 -35.461 1.00 80.31 639 THR A O 1
ATOM 4586 N N . GLY A 1 640 ? 34.433 8.371 -35.902 1.00 68.50 640 GLY A N 1
ATOM 4587 C CA . GLY A 1 640 ? 35.781 8.766 -36.345 1.00 68.50 640 GLY A CA 1
ATOM 4588 C C . GLY A 1 640 ? 36.847 8.957 -35.237 1.00 68.50 640 GLY A C 1
ATOM 4589 O O . GLY A 1 640 ? 36.689 8.449 -34.135 1.00 68.50 640 GLY A O 1
ATOM 4590 N N . PRO A 1 641 ? 37.948 9.712 -35.485 1.00 54.69 641 PRO A N 1
ATOM 4591 C CA . PRO A 1 641 ? 39.130 9.788 -34.610 1.00 54.69 641 PRO A CA 1
ATOM 4592 C C . PRO A 1 641 ? 38.869 10.225 -33.166 1.00 54.69 641 PRO A C 1
ATOM 4594 O O . PRO A 1 641 ? 39.697 9.948 -32.302 1.00 54.69 641 PRO A O 1
ATOM 4597 N N . ASP A 1 642 ? 37.746 10.890 -32.914 1.00 47.53 642 ASP A N 1
ATOM 4598 C CA . ASP A 1 642 ? 37.332 11.334 -31.583 1.00 47.53 642 ASP A CA 1
ATOM 4599 C C . ASP A 1 642 ? 36.930 10.150 -30.664 1.00 47.53 642 ASP A C 1
ATOM 4601 O O . ASP A 1 642 ? 36.719 10.349 -29.474 1.00 47.53 642 ASP A O 1
ATOM 4605 N N . TYR A 1 643 ? 36.901 8.910 -31.188 1.00 48.72 643 TYR A N 1
ATOM 4606 C CA . TYR A 1 643 ? 36.395 7.696 -30.522 1.00 48.72 643 TYR A CA 1
ATOM 4607 C C . TYR A 1 643 ? 37.424 6.547 -30.393 1.00 48.72 643 TYR A C 1
ATOM 4609 O O . TYR A 1 643 ? 37.052 5.382 -30.265 1.00 48.72 643 TYR A O 1
ATOM 4617 N N . GLY A 1 644 ? 38.733 6.835 -30.430 1.00 45.97 644 GLY A N 1
ATOM 4618 C CA . GLY A 1 644 ? 39.790 5.833 -30.173 1.00 45.97 644 GLY A CA 1
ATOM 4619 C C . GLY A 1 644 ? 40.234 4.991 -31.383 1.00 45.97 644 GLY A C 1
ATOM 4620 O O . GLY A 1 644 ? 41.058 4.089 -31.244 1.00 45.97 644 GLY A O 1
ATOM 4621 N N . GLY A 1 645 ? 39.755 5.308 -32.586 1.00 54.28 645 GLY A N 1
ATOM 4622 C CA . GLY A 1 645 ? 40.183 4.708 -33.852 1.00 54.28 645 GLY A CA 1
ATOM 4623 C C . GLY A 1 645 ? 39.449 5.345 -35.033 1.00 54.28 645 GLY A C 1
ATOM 4624 O O . GLY A 1 645 ? 38.442 6.008 -34.845 1.00 54.28 645 GLY A O 1
ATOM 4625 N N . THR A 1 646 ? 39.948 5.188 -36.266 1.00 67.69 646 THR A N 1
ATOM 4626 C CA . THR A 1 646 ? 39.199 5.635 -37.467 1.00 67.69 646 THR A CA 1
ATOM 4627 C C . THR A 1 646 ? 38.347 4.530 -38.090 1.00 67.69 646 THR A C 1
ATOM 4629 O O . THR A 1 646 ? 37.581 4.821 -38.997 1.00 67.69 646 THR A O 1
ATOM 4632 N N . TRP A 1 647 ? 38.567 3.275 -37.689 1.00 81.38 647 TRP A N 1
ATOM 4633 C CA . TRP A 1 647 ? 37.871 2.029 -38.042 1.00 81.38 647 TRP A CA 1
ATOM 4634 C C . TRP A 1 647 ? 38.639 0.872 -37.371 1.00 81.38 647 TRP A C 1
ATOM 4636 O O . TRP A 1 647 ? 39.813 1.037 -37.017 1.00 81.38 647 TRP A O 1
ATOM 4646 N N . TYR A 1 648 ? 38.017 -0.294 -37.207 1.00 84.19 648 TYR A N 1
ATOM 4647 C CA . TYR A 1 648 ? 38.644 -1.458 -36.576 1.00 84.19 648 TYR A CA 1
ATOM 4648 C C . TYR A 1 648 ? 39.323 -2.353 -37.613 1.00 84.19 648 TYR A C 1
ATOM 4650 O O . TYR A 1 648 ? 38.693 -2.815 -38.568 1.00 84.19 648 TYR A O 1
ATOM 4658 N N . VAL A 1 649 ? 40.620 -2.600 -37.423 1.00 83.88 649 VAL A N 1
ATOM 4659 C CA . VAL A 1 649 ? 41.417 -3.463 -38.301 1.00 83.88 649 VAL A CA 1
ATOM 4660 C C . VAL A 1 649 ? 41.343 -4.904 -37.805 1.00 83.88 649 VAL A C 1
ATOM 4662 O O . VAL A 1 649 ? 41.761 -5.194 -36.689 1.00 83.88 649 VAL A O 1
ATOM 4665 N N . ILE A 1 650 ? 40.866 -5.806 -38.657 1.00 78.62 650 ILE A N 1
ATOM 4666 C CA . ILE A 1 650 ? 40.664 -7.224 -38.354 1.00 78.62 650 ILE A CA 1
ATOM 4667 C C . ILE A 1 650 ? 41.838 -8.049 -38.891 1.00 78.62 650 ILE A C 1
ATOM 4669 O O . ILE A 1 650 ? 41.918 -8.313 -40.092 1.00 78.62 650 ILE A O 1
ATOM 4673 N N . THR A 1 651 ? 42.757 -8.451 -38.016 1.00 74.06 651 THR A N 1
ATOM 4674 C CA . THR A 1 651 ? 43.919 -9.303 -38.346 1.00 74.06 651 THR A CA 1
ATOM 4675 C C . THR A 1 651 ? 43.736 -10.765 -37.951 1.00 74.06 651 THR A C 1
ATOM 4677 O O . THR A 1 651 ? 44.373 -11.643 -38.532 1.00 74.06 651 THR A O 1
ATOM 4680 N N . ASP A 1 652 ? 42.911 -11.014 -36.939 1.00 70.56 652 ASP A N 1
ATOM 4681 C CA . ASP A 1 652 ? 42.717 -12.301 -36.274 1.00 70.56 652 ASP A CA 1
ATOM 4682 C C . ASP A 1 652 ? 41.480 -12.258 -35.355 1.00 70.56 652 ASP A C 1
ATOM 4684 O O . ASP A 1 652 ? 40.871 -11.207 -35.147 1.00 70.56 652 ASP A O 1
ATOM 4688 N N . THR A 1 653 ? 41.120 -13.402 -34.774 1.00 69.88 653 THR A N 1
ATOM 4689 C CA . THR A 1 653 ? 40.009 -13.548 -33.821 1.00 69.88 653 THR A CA 1
ATOM 4690 C C . THR A 1 653 ? 40.083 -12.553 -32.654 1.00 69.88 653 THR A C 1
ATOM 4692 O O . THR A 1 653 ? 39.061 -11.984 -32.283 1.00 69.88 653 THR A O 1
ATOM 4695 N N . ALA A 1 654 ? 41.271 -12.294 -32.097 1.00 70.88 654 ALA A N 1
ATOM 4696 C CA . ALA A 1 654 ? 41.428 -11.411 -30.939 1.00 70.88 654 ALA A CA 1
ATOM 4697 C C . ALA A 1 654 ? 41.159 -9.942 -31.299 1.00 70.88 654 ALA A C 1
ATOM 4699 O O . ALA A 1 654 ? 40.528 -9.223 -30.529 1.00 70.88 654 ALA A O 1
ATOM 4700 N N . SER A 1 655 ? 41.564 -9.507 -32.495 1.00 73.88 655 SER A N 1
ATOM 4701 C CA . SER A 1 655 ? 41.252 -8.166 -33.005 1.00 73.88 655 SER A CA 1
ATOM 4702 C C . SER A 1 655 ? 39.752 -7.949 -33.245 1.00 73.88 655 SER A C 1
ATOM 4704 O O . SER A 1 655 ? 39.266 -6.835 -33.063 1.00 73.88 655 SER A O 1
ATOM 4706 N N . VAL A 1 656 ? 39.007 -9.008 -33.597 1.00 74.44 656 VAL A N 1
ATOM 4707 C CA . VAL A 1 656 ? 37.539 -8.965 -33.713 1.00 74.44 656 VAL A CA 1
ATOM 4708 C C . VAL A 1 656 ? 36.900 -8.833 -32.335 1.00 74.44 656 VAL A C 1
ATOM 4710 O O . VAL A 1 656 ? 36.065 -7.955 -32.150 1.00 74.44 656 VAL A O 1
ATOM 4713 N N . ILE A 1 657 ? 37.324 -9.647 -31.363 1.00 69.50 657 ILE A N 1
ATOM 4714 C CA . ILE A 1 657 ? 36.823 -9.582 -29.980 1.00 69.50 657 ILE A CA 1
ATOM 4715 C C . ILE A 1 657 ? 37.064 -8.187 -29.395 1.00 69.50 657 ILE A C 1
ATOM 4717 O O . ILE A 1 657 ? 36.123 -7.546 -28.943 1.00 69.50 657 ILE A O 1
ATOM 4721 N N . ALA A 1 658 ? 38.291 -7.671 -29.495 1.00 72.50 658 ALA A N 1
ATOM 4722 C CA . ALA A 1 658 ? 38.638 -6.347 -28.981 1.00 72.50 658 ALA A CA 1
ATOM 4723 C C . ALA A 1 658 ? 37.847 -5.217 -29.660 1.00 72.50 658 ALA A C 1
ATOM 4725 O O . ALA A 1 658 ? 37.498 -4.232 -29.016 1.00 72.50 658 ALA A O 1
ATOM 4726 N N . ALA A 1 659 ? 37.557 -5.342 -30.959 1.00 76.00 659 ALA A N 1
ATOM 4727 C CA . ALA A 1 659 ? 36.732 -4.378 -31.677 1.00 76.00 659 ALA A CA 1
ATOM 4728 C C . ALA A 1 659 ? 35.266 -4.424 -31.230 1.00 76.00 659 ALA A C 1
ATOM 4730 O O . ALA A 1 659 ? 34.648 -3.377 -31.065 1.00 76.00 659 ALA A O 1
ATOM 4731 N N . LEU A 1 660 ? 34.713 -5.622 -31.039 1.00 73.88 660 LEU A N 1
ATOM 4732 C CA . LEU A 1 660 ? 33.319 -5.810 -30.644 1.00 73.88 660 LEU A CA 1
ATOM 4733 C C . LEU A 1 660 ? 33.074 -5.395 -29.194 1.00 73.88 660 LEU A C 1
ATOM 4735 O O . LEU A 1 660 ? 32.114 -4.672 -28.945 1.00 73.88 660 LEU A O 1
ATOM 4739 N N . ASP A 1 661 ? 33.980 -5.743 -28.283 1.00 69.56 661 ASP A N 1
ATOM 4740 C CA . ASP A 1 661 ? 33.953 -5.281 -26.894 1.00 69.56 661 ASP A CA 1
ATOM 4741 C C . ASP A 1 661 ? 34.038 -3.747 -26.823 1.00 69.56 661 ASP A C 1
ATOM 4743 O O . ASP A 1 661 ? 33.208 -3.080 -26.213 1.00 69.56 661 ASP A O 1
ATOM 4747 N N . ALA A 1 662 ? 34.956 -3.148 -27.587 1.00 72.12 662 ALA A N 1
ATOM 4748 C CA . ALA A 1 662 ? 35.103 -1.698 -27.670 1.00 72.12 662 ALA A CA 1
ATOM 4749 C C . ALA A 1 662 ? 33.873 -0.966 -28.239 1.00 72.12 662 ALA A C 1
ATOM 4751 O O . ALA A 1 662 ? 33.677 0.209 -27.914 1.00 72.12 662 ALA A O 1
ATOM 4752 N N . ILE A 1 663 ? 33.094 -1.603 -29.119 1.00 73.88 663 ILE A N 1
ATOM 4753 C CA . ILE A 1 663 ? 31.846 -1.045 -29.660 1.00 73.88 663 ILE A CA 1
ATOM 4754 C C . ILE A 1 663 ? 30.729 -1.189 -28.639 1.00 73.88 663 ILE A C 1
ATOM 4756 O O . ILE A 1 663 ? 30.043 -0.205 -28.373 1.00 73.88 663 ILE A O 1
ATOM 4760 N N . ALA A 1 664 ? 30.590 -2.373 -28.039 1.00 66.00 664 ALA A N 1
ATOM 4761 C CA . ALA A 1 664 ? 29.609 -2.615 -26.996 1.00 66.00 664 ALA A CA 1
ATOM 4762 C C . ALA A 1 664 ? 29.810 -1.613 -25.849 1.00 66.00 664 ALA A C 1
ATOM 4764 O O . ALA A 1 664 ? 28.878 -0.900 -25.494 1.00 66.00 664 ALA A O 1
ATOM 4765 N N . THR A 1 665 ? 31.024 -1.457 -25.295 1.00 62.56 665 THR A N 1
ATOM 4766 C CA . THR A 1 665 ? 31.359 -0.523 -24.179 1.00 62.56 665 THR A CA 1
ATOM 4767 C C . THR A 1 665 ? 30.946 0.924 -24.426 1.00 62.56 665 THR A C 1
ATOM 4769 O O . THR A 1 665 ? 30.644 1.647 -23.485 1.00 62.56 665 THR A O 1
ATOM 4772 N N . ARG A 1 666 ? 30.844 1.341 -25.688 1.00 66.44 666 ARG A N 1
ATOM 4773 C CA . ARG A 1 666 ? 30.500 2.718 -26.056 1.00 66.44 666 ARG A CA 1
ATOM 4774 C C . ARG A 1 666 ? 29.001 2.974 -26.205 1.00 66.44 666 ARG A C 1
ATOM 4776 O O . ARG A 1 666 ? 28.605 4.126 -26.357 1.00 66.44 666 ARG A O 1
ATOM 4783 N N . THR A 1 667 ? 28.166 1.942 -26.166 1.00 64.38 667 THR A N 1
ATOM 4784 C CA . THR A 1 667 ? 26.706 2.066 -26.253 1.00 64.38 667 THR A CA 1
ATOM 4785 C C . THR A 1 667 ? 26.095 1.942 -24.856 1.00 64.38 667 THR A C 1
ATOM 4787 O O . THR A 1 667 ? 25.647 0.864 -24.474 1.00 64.38 667 THR A O 1
ATOM 4790 N N . VAL A 1 668 ? 26.126 3.038 -24.085 1.00 65.75 668 VAL A N 1
ATOM 4791 C CA . VAL A 1 668 ? 25.580 3.107 -22.715 1.00 65.75 668 VAL A CA 1
ATOM 4792 C C . VAL A 1 668 ? 24.163 3.694 -22.733 1.00 65.75 668 VAL A C 1
ATOM 4794 O O . VAL A 1 668 ? 23.910 4.706 -23.394 1.00 65.75 668 VAL A O 1
ATOM 4797 N N . SER A 1 669 ? 23.235 3.032 -22.041 1.00 68.12 669 SER A N 1
ATOM 4798 C CA . SER A 1 669 ? 21.850 3.483 -21.864 1.00 68.12 669 SER A CA 1
ATOM 4799 C C . SER A 1 669 ? 21.740 4.438 -20.675 1.00 68.12 669 SER A C 1
ATOM 4801 O O . SER A 1 669 ? 22.476 4.290 -19.708 1.00 68.12 669 SER A O 1
ATOM 4803 N N . CYS A 1 670 ? 20.817 5.400 -20.750 1.00 73.81 670 CYS A N 1
ATOM 4804 C CA . CYS A 1 670 ? 20.415 6.214 -19.593 1.00 73.81 670 CYS A CA 1
ATOM 4805 C C . CYS A 1 670 ? 19.190 5.643 -18.874 1.00 73.81 670 CYS A C 1
ATOM 4807 O O . CYS A 1 670 ? 18.808 6.151 -17.834 1.00 73.81 670 CYS A O 1
ATOM 4809 N N . LEU A 1 671 ? 18.587 4.600 -19.441 1.00 69.25 671 LEU A N 1
ATOM 4810 C CA . LEU A 1 671 ? 17.559 3.803 -18.796 1.00 69.25 671 LEU A CA 1
ATOM 4811 C C . LEU A 1 671 ? 18.205 2.583 -18.155 1.00 69.25 671 LEU A C 1
ATOM 4813 O O . LEU A 1 671 ? 19.076 1.951 -18.767 1.00 69.25 671 LEU A O 1
ATOM 4817 N N . VAL A 1 672 ? 17.722 2.266 -16.969 1.00 72.31 672 VAL A N 1
ATOM 4818 C CA . VAL A 1 672 ? 18.128 1.178 -16.097 1.00 72.31 672 VAL A CA 1
ATOM 4819 C C . VAL A 1 672 ? 16.853 0.418 -15.730 1.00 72.31 672 VAL A C 1
ATOM 4821 O O . VAL A 1 672 ? 15.897 1.024 -15.269 1.00 72.31 672 VAL A O 1
ATOM 4824 N N . GLY A 1 673 ? 16.791 -0.884 -16.003 1.00 66.00 673 GLY A N 1
ATOM 4825 C CA . GLY A 1 673 ? 15.666 -1.708 -15.550 1.00 66.00 673 GLY A CA 1
ATOM 4826 C C . GLY A 1 673 ? 15.924 -2.193 -14.130 1.00 66.00 673 GLY A C 1
ATOM 4827 O O . GLY A 1 673 ? 17.057 -2.556 -13.831 1.00 66.00 673 GLY A O 1
ATOM 4828 N N . ILE A 1 674 ? 14.892 -2.216 -13.296 1.00 69.25 674 ILE A N 1
ATOM 4829 C CA . ILE A 1 674 ? 14.912 -2.866 -11.984 1.00 69.25 674 ILE A CA 1
ATOM 4830 C C . ILE A 1 674 ? 13.869 -3.988 -11.969 1.00 69.25 674 ILE A C 1
ATOM 4832 O O . ILE A 1 674 ? 12.979 -4.023 -12.818 1.00 69.25 674 ILE A O 1
ATOM 4836 N N . THR A 1 675 ? 13.985 -4.924 -11.034 1.00 70.69 675 THR A N 1
ATOM 4837 C CA . THR A 1 675 ? 12.951 -5.942 -10.804 1.00 70.69 675 THR A CA 1
ATOM 4838 C C . THR A 1 675 ? 12.607 -5.907 -9.324 1.00 70.69 675 THR A C 1
ATOM 4840 O O . THR A 1 675 ? 13.243 -6.642 -8.572 1.00 70.69 675 THR A O 1
ATOM 4843 N N . PRO A 1 676 ? 11.680 -5.022 -8.915 1.00 66.06 676 PRO A N 1
ATOM 4844 C CA . PRO A 1 676 ? 11.289 -4.891 -7.523 1.00 66.06 676 PRO A CA 1
ATOM 4845 C C . PRO A 1 676 ? 10.713 -6.202 -6.999 1.00 66.06 676 PRO A C 1
ATOM 4847 O O . PRO A 1 676 ? 9.941 -6.864 -7.703 1.00 66.06 676 PRO A O 1
ATOM 4850 N N . THR A 1 677 ? 11.073 -6.561 -5.777 1.00 71.75 677 THR A N 1
ATOM 4851 C CA . THR A 1 677 ? 10.411 -7.606 -4.996 1.00 71.75 677 THR A CA 1
ATOM 4852 C C . THR A 1 677 ? 9.526 -6.974 -3.915 1.00 71.75 677 THR A C 1
ATOM 4854 O O . THR A 1 677 ? 9.714 -5.802 -3.601 1.00 71.75 677 THR A O 1
ATOM 4857 N N . PRO A 1 678 ? 8.564 -7.708 -3.327 1.00 69.44 678 PRO A N 1
ATOM 4858 C CA . PRO A 1 678 ? 7.785 -7.205 -2.190 1.00 69.44 678 PRO A CA 1
ATOM 4859 C C . PRO A 1 678 ? 8.627 -6.821 -0.960 1.00 69.44 678 PRO A C 1
ATOM 4861 O O . PRO A 1 678 ? 8.154 -6.066 -0.124 1.00 69.44 678 PRO A O 1
ATOM 4864 N N . ALA A 1 679 ? 9.868 -7.308 -0.861 1.00 67.31 679 ALA A N 1
ATOM 4865 C CA . ALA A 1 679 ? 10.805 -6.971 0.210 1.00 67.31 679 ALA A CA 1
ATOM 4866 C C . ALA A 1 679 ? 11.665 -5.726 -0.096 1.00 67.31 679 ALA A C 1
ATOM 4868 O O . ALA A 1 679 ? 12.507 -5.354 0.718 1.00 67.31 679 ALA A O 1
ATOM 4869 N N . ASP A 1 680 ? 11.498 -5.097 -1.266 1.00 74.44 680 ASP A N 1
ATOM 4870 C CA . ASP A 1 680 ? 12.319 -3.968 -1.710 1.00 74.44 680 ASP A CA 1
ATOM 4871 C C . ASP A 1 680 ? 11.728 -2.622 -1.275 1.00 74.44 680 ASP A C 1
ATOM 4873 O O . ASP A 1 680 ? 10.594 -2.292 -1.627 1.00 74.44 680 ASP A O 1
ATOM 4877 N N . ASP A 1 681 ? 12.541 -1.790 -0.629 1.00 77.25 681 ASP A N 1
ATOM 4878 C CA . ASP A 1 681 ? 12.190 -0.407 -0.324 1.00 77.25 681 ASP A CA 1
ATOM 4879 C C . ASP A 1 681 ? 12.478 0.518 -1.511 1.00 77.25 681 ASP A C 1
ATOM 4881 O O . ASP A 1 681 ? 13.614 0.933 -1.760 1.00 77.25 681 ASP A O 1
ATOM 4885 N N . LEU A 1 682 ? 11.438 0.848 -2.277 1.00 76.25 682 LEU A N 1
ATOM 4886 C CA . LEU A 1 682 ? 11.571 1.717 -3.447 1.00 76.25 682 LEU A CA 1
ATOM 4887 C C . LEU A 1 682 ? 11.736 3.207 -3.106 1.00 76.25 682 LEU A C 1
ATOM 4889 O O . LEU A 1 682 ? 11.997 3.983 -4.032 1.00 76.25 682 LEU A O 1
ATOM 4893 N N . SER A 1 683 ? 11.611 3.611 -1.835 1.00 71.25 683 SER A N 1
ATOM 4894 C CA . SER A 1 683 ? 11.980 4.963 -1.392 1.00 71.25 683 SER A CA 1
ATOM 4895 C C . SER A 1 683 ? 13.494 5.060 -1.140 1.00 71.25 683 SER A C 1
ATOM 4897 O O . SER A 1 683 ? 14.122 6.053 -1.509 1.00 71.25 683 SER A O 1
ATOM 4899 N N . ARG A 1 684 ? 14.123 3.978 -0.658 1.00 77.62 684 ARG A N 1
ATOM 4900 C CA . ARG A 1 684 ? 15.554 3.922 -0.304 1.00 77.62 684 ARG A CA 1
ATOM 4901 C C . ARG A 1 684 ? 16.419 3.260 -1.373 1.00 77.62 684 ARG A C 1
ATOM 4903 O O . ARG A 1 684 ? 16.861 2.111 -1.266 1.00 77.62 684 ARG A O 1
ATOM 4910 N N . ILE A 1 685 ? 16.706 4.031 -2.422 1.00 79.31 685 ILE A N 1
ATOM 4911 C CA . ILE A 1 685 ? 17.500 3.583 -3.573 1.00 79.31 685 ILE A CA 1
ATOM 4912 C C . ILE A 1 685 ? 18.818 4.363 -3.677 1.00 79.31 685 ILE A C 1
ATOM 4914 O O . ILE A 1 685 ? 18.835 5.553 -3.994 1.00 79.31 685 ILE A O 1
ATOM 4918 N N . GLU A 1 686 ? 19.950 3.663 -3.550 1.00 85.25 686 GLU A N 1
ATOM 4919 C CA . GLU A 1 686 ? 21.272 4.221 -3.853 1.00 85.25 686 GLU A CA 1
ATOM 4920 C C . GLU A 1 686 ? 21.611 4.018 -5.333 1.00 85.25 686 GLU A C 1
ATOM 4922 O O . GLU A 1 686 ? 21.662 2.889 -5.828 1.00 85.25 686 GLU A O 1
ATOM 4927 N N . VAL A 1 687 ? 21.926 5.110 -6.039 1.00 85.88 687 VAL A N 1
ATOM 4928 C CA . VAL A 1 687 ? 22.353 5.081 -7.446 1.00 85.88 687 VAL A CA 1
ATOM 4929 C C . VAL A 1 687 ? 23.773 5.612 -7.585 1.00 85.88 687 VAL A C 1
ATOM 4931 O O . VAL A 1 687 ? 24.072 6.767 -7.291 1.00 85.88 687 VAL A O 1
ATOM 4934 N N . MET A 1 688 ? 24.654 4.783 -8.130 1.00 84.31 688 MET A N 1
ATOM 4935 C CA . MET A 1 688 ? 26.083 5.037 -8.262 1.00 84.31 688 MET A CA 1
ATOM 4936 C C . MET A 1 688 ? 26.525 4.947 -9.724 1.00 84.31 688 MET A C 1
ATOM 4938 O O . MET A 1 688 ? 26.244 3.989 -10.432 1.00 84.31 688 MET A O 1
ATOM 4942 N N . MET A 1 689 ? 27.290 5.917 -10.215 1.00 84.69 689 MET A N 1
ATOM 4943 C CA . MET A 1 689 ? 28.026 5.775 -11.472 1.00 84.69 689 MET A CA 1
ATOM 4944 C C . MET A 1 689 ? 29.323 5.005 -11.221 1.00 84.69 689 MET A C 1
ATOM 4946 O O . MET A 1 689 ? 30.154 5.462 -10.441 1.00 84.69 689 MET A O 1
ATOM 4950 N N . ASN A 1 690 ? 29.543 3.897 -11.930 1.00 81.56 690 ASN A N 1
ATOM 4951 C CA . ASN A 1 690 ? 30.780 3.123 -11.861 1.00 81.56 690 ASN A CA 1
ATOM 4952 C C . ASN A 1 690 ? 31.615 3.301 -13.130 1.00 81.56 690 ASN A C 1
ATOM 4954 O O . ASN A 1 690 ? 31.220 2.883 -14.224 1.00 81.56 690 ASN A O 1
ATOM 4958 N N . VAL A 1 691 ? 32.796 3.904 -12.982 1.00 80.62 691 VAL A N 1
ATOM 4959 C CA . VAL A 1 691 ? 33.764 4.090 -14.069 1.00 80.62 691 VAL A CA 1
ATOM 4960 C C . VAL A 1 691 ? 35.090 3.448 -13.680 1.00 80.62 691 VAL A C 1
ATOM 4962 O O . VAL A 1 691 ? 35.912 4.042 -12.984 1.00 80.62 691 VAL A O 1
ATOM 4965 N N . GLY A 1 692 ? 35.319 2.222 -14.153 1.00 72.88 692 GLY A N 1
ATOM 4966 C CA . GLY A 1 692 ? 36.559 1.487 -13.907 1.00 72.88 692 GLY A CA 1
ATOM 4967 C C . GLY A 1 692 ? 36.820 1.179 -12.430 1.00 72.88 692 GLY A C 1
ATOM 4968 O O . GLY A 1 692 ? 37.984 1.149 -12.033 1.00 72.88 692 GLY A O 1
ATOM 4969 N N . GLY A 1 693 ? 35.760 0.977 -11.638 1.00 74.00 693 GLY A N 1
ATOM 4970 C CA . GLY A 1 693 ? 35.824 0.707 -10.199 1.00 74.00 693 GLY A CA 1
ATOM 4971 C C . GLY A 1 693 ? 35.692 1.948 -9.311 1.00 74.00 693 GLY A C 1
ATOM 4972 O O . GLY A 1 693 ? 35.578 1.808 -8.100 1.00 74.00 693 GLY A O 1
ATOM 4973 N N . THR A 1 694 ? 35.684 3.156 -9.880 1.00 82.88 694 THR A N 1
ATOM 4974 C CA . THR A 1 694 ? 35.360 4.376 -9.129 1.00 82.88 694 THR A CA 1
ATOM 4975 C C . THR A 1 694 ? 33.848 4.555 -9.089 1.00 82.88 694 THR A C 1
ATOM 4977 O O . THR A 1 694 ? 33.244 4.722 -10.150 1.00 82.88 694 THR A O 1
ATOM 4980 N N . LEU A 1 695 ? 33.268 4.558 -7.886 1.00 81.69 695 LEU A N 1
ATOM 4981 C CA . LEU A 1 695 ? 31.849 4.827 -7.642 1.00 81.69 695 LEU A CA 1
ATOM 4982 C C . LEU A 1 695 ? 31.623 6.320 -7.374 1.00 81.69 695 LEU A C 1
ATOM 4984 O O . LEU A 1 695 ? 32.424 6.966 -6.698 1.00 81.69 695 LEU A O 1
ATOM 4988 N N . THR A 1 696 ? 30.572 6.900 -7.948 1.00 85.75 696 THR A N 1
ATOM 4989 C CA . THR A 1 696 ? 30.177 8.299 -7.719 1.00 85.75 696 THR A CA 1
ATOM 4990 C C . THR A 1 696 ? 28.657 8.385 -7.589 1.00 85.75 696 THR A C 1
ATOM 4992 O O . THR A 1 696 ? 27.984 8.002 -8.545 1.00 85.75 696 THR A O 1
ATOM 4995 N N . PRO A 1 697 ? 28.112 8.887 -6.469 1.00 85.81 697 PRO A N 1
ATOM 4996 C CA . PRO A 1 697 ? 26.670 8.903 -6.246 1.00 85.81 697 PRO A CA 1
ATOM 4997 C C . PRO A 1 697 ? 25.958 9.851 -7.214 1.00 85.81 697 PRO A C 1
ATOM 4999 O O . PRO A 1 697 ? 26.498 10.894 -7.605 1.00 85.81 697 PRO A O 1
ATOM 5002 N N . ILE A 1 698 ? 24.746 9.471 -7.612 1.00 86.19 698 ILE A N 1
ATOM 5003 C CA . ILE A 1 698 ? 23.844 10.248 -8.458 1.00 86.19 698 ILE A CA 1
ATOM 5004 C C . ILE A 1 698 ? 22.574 10.532 -7.656 1.00 86.19 698 ILE A C 1
ATOM 5006 O O . ILE A 1 698 ? 21.828 9.615 -7.330 1.00 86.19 698 ILE A O 1
ATOM 5010 N N . ALA A 1 699 ? 22.305 11.807 -7.384 1.00 84.44 699 ALA A N 1
ATOM 5011 C CA . ALA A 1 699 ? 21.099 12.208 -6.666 1.00 84.44 699 ALA A CA 1
ATOM 5012 C C . ALA A 1 699 ? 19.823 12.014 -7.519 1.00 84.44 699 ALA A C 1
ATOM 5014 O O . ALA A 1 699 ? 19.892 12.185 -8.747 1.00 84.44 699 ALA A O 1
ATOM 5015 N N . PRO A 1 700 ? 18.667 11.716 -6.899 1.00 84.75 700 PRO A N 1
ATOM 5016 C CA . PRO A 1 700 ? 17.370 11.777 -7.568 1.00 84.75 700 PRO A CA 1
ATOM 5017 C C . PRO A 1 700 ? 17.072 13.224 -8.001 1.00 84.75 700 PRO A C 1
ATOM 5019 O O . PRO A 1 700 ? 17.137 14.157 -7.207 1.00 84.75 700 PRO A O 1
ATOM 5022 N N . ASP A 1 701 ? 16.816 13.438 -9.295 1.00 82.00 701 ASP A N 1
ATOM 5023 C CA . ASP A 1 701 ? 16.459 14.750 -9.864 1.00 82.00 701 ASP A CA 1
ATOM 5024 C C . ASP A 1 701 ? 15.907 14.556 -11.294 1.00 82.00 701 ASP A C 1
ATOM 5026 O O . ASP A 1 701 ? 16.643 14.098 -12.180 1.00 82.00 701 ASP A O 1
ATOM 5030 N N . PRO A 1 702 ? 14.654 14.965 -11.582 1.00 80.19 702 PRO A N 1
ATOM 5031 C CA . PRO A 1 702 ? 14.039 14.835 -12.908 1.00 80.19 702 PRO A CA 1
ATOM 5032 C C . PRO A 1 702 ? 14.697 15.691 -14.000 1.00 80.19 702 PRO A C 1
ATOM 5034 O O . PRO A 1 702 ? 14.380 15.549 -15.183 1.00 80.19 702 PRO A O 1
ATOM 5037 N N . VAL A 1 703 ? 15.594 16.611 -13.642 1.00 77.12 703 VAL A N 1
ATOM 5038 C CA . VAL A 1 703 ? 16.300 17.474 -14.591 1.00 77.12 703 VAL A CA 1
ATOM 5039 C C . VAL A 1 703 ? 17.716 16.983 -14.846 1.00 77.12 703 VAL A C 1
ATOM 5041 O O . VAL A 1 703 ? 18.113 16.914 -16.011 1.00 77.12 703 VAL A O 1
ATOM 5044 N N . ASN A 1 704 ? 18.490 16.678 -13.801 1.00 82.31 704 ASN A N 1
ATOM 5045 C CA . ASN A 1 704 ? 19.917 16.360 -13.917 1.00 82.31 704 ASN A CA 1
ATOM 5046 C C . ASN A 1 704 ? 20.366 15.084 -13.196 1.00 82.31 704 ASN A C 1
ATOM 5048 O O . ASN A 1 704 ? 21.561 14.792 -13.248 1.00 82.31 704 ASN A O 1
ATOM 5052 N N . GLY A 1 705 ? 19.469 14.340 -12.558 1.00 85.81 705 GLY A N 1
ATOM 5053 C CA . GLY A 1 705 ? 19.759 13.159 -11.744 1.00 85.81 705 GLY A CA 1
ATOM 5054 C C . GLY A 1 705 ? 19.109 11.913 -12.322 1.00 85.81 705 GLY A C 1
ATOM 5055 O O . GLY A 1 705 ? 19.327 11.599 -13.496 1.00 85.81 705 GLY A O 1
ATOM 5056 N N . TRP A 1 706 ? 18.310 11.223 -11.514 1.00 88.31 706 TRP A N 1
ATOM 5057 C CA . TRP A 1 706 ? 17.464 10.112 -11.951 1.00 88.31 706 TRP A CA 1
ATOM 5058 C C . TRP A 1 706 ? 16.010 10.233 -11.470 1.00 88.31 706 TRP A C 1
ATOM 5060 O O . TRP A 1 706 ? 15.725 10.988 -10.544 1.00 88.31 706 TRP A O 1
ATOM 5070 N N . THR A 1 707 ? 15.097 9.491 -12.106 1.00 85.44 707 THR A N 1
ATOM 5071 C CA . THR A 1 707 ? 13.729 9.233 -11.610 1.00 85.44 707 THR A CA 1
ATOM 5072 C C . THR A 1 707 ? 13.357 7.765 -11.781 1.00 85.44 707 THR A C 1
ATOM 5074 O O . THR A 1 707 ? 13.796 7.138 -12.748 1.00 85.44 707 THR A O 1
ATOM 5077 N N . LEU A 1 708 ? 12.482 7.244 -10.922 1.00 84.19 708 LEU A N 1
ATOM 5078 C CA . LEU A 1 708 ? 11.911 5.903 -11.044 1.00 84.19 708 LEU A CA 1
ATOM 5079 C C . LEU A 1 708 ? 10.530 5.935 -11.719 1.00 84.19 708 LEU A C 1
ATOM 5081 O O . LEU A 1 708 ? 9.686 6.768 -11.403 1.00 84.19 708 LEU A O 1
ATOM 5085 N N . ASN A 1 709 ? 10.287 5.007 -12.644 1.00 79.56 709 ASN A N 1
ATOM 5086 C CA . ASN A 1 709 ? 8.964 4.698 -13.175 1.00 79.56 709 ASN A CA 1
ATOM 5087 C C . ASN A 1 709 ? 8.566 3.287 -12.732 1.00 79.56 709 ASN A C 1
ATOM 5089 O O . ASN A 1 709 ? 9.068 2.299 -13.276 1.00 79.56 709 ASN A O 1
ATOM 5093 N N . ILE A 1 710 ? 7.657 3.222 -11.761 1.00 75.06 710 ILE A N 1
ATOM 5094 C CA . ILE A 1 710 ? 7.171 1.979 -11.148 1.00 75.06 710 ILE A CA 1
ATOM 5095 C C . ILE A 1 710 ? 6.296 1.145 -12.093 1.00 75.06 710 ILE A C 1
ATOM 5097 O O . ILE A 1 710 ? 6.312 -0.074 -12.036 1.00 75.06 710 ILE A O 1
ATOM 5101 N N . THR A 1 711 ? 5.576 1.760 -13.037 1.00 73.19 711 THR A N 1
ATOM 5102 C CA . THR A 1 711 ? 4.725 1.015 -13.983 1.00 73.19 711 THR A CA 1
ATOM 5103 C C . THR A 1 711 ? 5.558 0.205 -14.972 1.00 73.19 711 THR A C 1
ATOM 5105 O O . THR A 1 711 ? 5.138 -0.852 -15.439 1.00 73.19 711 THR A O 1
ATOM 5108 N N . THR A 1 712 ? 6.740 0.710 -15.329 1.00 66.94 712 THR A N 1
ATOM 5109 C CA . THR A 1 712 ? 7.657 0.038 -16.255 1.00 66.94 712 THR A CA 1
ATOM 5110 C C . THR A 1 712 ? 8.850 -0.610 -15.561 1.00 66.94 712 THR A C 1
ATOM 5112 O O . THR A 1 712 ? 9.663 -1.219 -16.255 1.00 66.94 712 THR A O 1
ATOM 5115 N N . ASN A 1 713 ? 8.962 -0.494 -14.232 1.00 70.75 713 ASN A N 1
ATOM 5116 C CA . ASN A 1 713 ? 10.127 -0.897 -13.440 1.00 70.75 713 ASN A CA 1
ATOM 5117 C C . ASN A 1 713 ? 11.446 -0.380 -14.041 1.00 70.75 713 ASN A C 1
ATOM 5119 O O . ASN A 1 713 ? 12.405 -1.124 -14.254 1.00 70.75 713 ASN A O 1
ATOM 5123 N N . THR A 1 714 ? 11.484 0.912 -14.383 1.00 71.75 714 THR A N 1
ATOM 5124 C CA . THR A 1 714 ? 12.662 1.538 -15.001 1.00 71.75 714 THR A CA 1
ATOM 5125 C C . THR A 1 714 ? 13.086 2.813 -14.295 1.00 71.75 714 THR A C 1
ATOM 5127 O O . THR A 1 714 ? 12.285 3.731 -14.144 1.00 71.75 714 THR A O 1
ATOM 5130 N N . LEU A 1 715 ? 14.375 2.911 -13.995 1.00 81.56 715 LEU A N 1
ATOM 5131 C CA . LEU A 1 715 ? 15.063 4.114 -13.557 1.00 81.56 715 LEU A CA 1
ATOM 5132 C C . LEU A 1 715 ? 15.651 4.852 -14.772 1.00 81.56 715 LEU A C 1
ATOM 5134 O O . LEU A 1 715 ? 16.365 4.269 -15.591 1.00 81.56 715 LEU A O 1
ATOM 5138 N N . GLU A 1 716 ? 15.343 6.138 -14.923 1.00 82.81 716 GLU A N 1
ATOM 5139 C CA . GLU A 1 716 ? 15.828 6.983 -16.019 1.00 82.81 716 GLU A CA 1
ATOM 5140 C C . GLU A 1 716 ? 16.774 8.063 -15.494 1.00 82.81 716 GLU A C 1
ATOM 5142 O O . GLU A 1 716 ? 16.425 8.809 -14.589 1.00 82.81 716 GLU A O 1
ATOM 5147 N N . LEU A 1 717 ? 17.965 8.170 -16.087 1.00 82.19 717 LEU A N 1
ATOM 5148 C CA . LEU A 1 717 ? 18.908 9.262 -15.856 1.00 82.19 717 LEU A CA 1
ATOM 5149 C C . LEU A 1 717 ? 18.588 10.455 -16.763 1.00 82.19 717 LEU A C 1
ATOM 5151 O O . LEU A 1 717 ? 18.508 10.315 -17.989 1.00 82.19 717 LEU A O 1
ATOM 5155 N N . PHE A 1 718 ? 18.547 11.652 -16.183 1.00 78.06 718 PHE A N 1
ATOM 5156 C CA . PHE A 1 718 ? 18.267 12.911 -16.870 1.00 78.06 718 PHE A CA 1
ATOM 5157 C C . PHE A 1 718 ? 19.496 13.824 -16.948 1.00 78.06 718 PHE A C 1
ATOM 5159 O O . PHE A 1 718 ? 20.523 13.622 -16.296 1.00 78.06 718 PHE A O 1
ATOM 5166 N N . GLY A 1 719 ? 19.405 14.818 -17.836 1.00 82.12 719 GLY A N 1
ATOM 5167 C CA . GLY A 1 719 ? 20.343 15.937 -17.957 1.00 82.12 719 GLY A CA 1
ATOM 5168 C C . GLY A 1 719 ? 21.825 15.573 -17.904 1.00 82.12 719 GLY A C 1
ATOM 5169 O O . GLY A 1 719 ? 22.343 14.864 -18.780 1.00 82.12 719 GLY A O 1
ATOM 5170 N N . THR A 1 720 ? 22.527 16.143 -16.919 1.00 83.69 720 THR A N 1
ATOM 5171 C CA . THR A 1 720 ? 23.977 15.980 -16.771 1.00 83.69 720 THR A CA 1
ATOM 5172 C C . THR A 1 720 ? 24.358 14.551 -16.424 1.00 83.69 720 THR A C 1
ATOM 5174 O O . THR A 1 720 ? 25.277 14.046 -17.054 1.00 83.69 720 THR A O 1
ATOM 5177 N N . SER A 1 721 ? 23.611 13.849 -15.571 1.00 82.75 721 SER A N 1
ATOM 5178 C CA . SER A 1 721 ? 23.946 12.471 -15.175 1.00 82.75 721 SER A CA 1
ATOM 5179 C C . SER A 1 721 ? 23.957 11.500 -16.358 1.00 82.75 721 SER A C 1
ATOM 5181 O O . SER A 1 721 ? 24.921 10.761 -16.571 1.00 82.75 721 SER A O 1
ATOM 5183 N N . CYS A 1 722 ? 22.945 11.578 -17.226 1.00 81.94 722 CYS A N 1
ATOM 5184 C CA . CYS A 1 722 ? 22.912 10.808 -18.475 1.00 81.94 722 CYS A CA 1
ATOM 5185 C C . CYS A 1 722 ? 24.020 11.223 -19.461 1.00 81.94 722 CYS A C 1
ATOM 5187 O O . CYS A 1 722 ? 24.586 10.394 -20.184 1.00 81.94 722 CYS A O 1
ATOM 5189 N N . SER A 1 723 ? 24.332 12.518 -19.518 1.00 76.81 723 SER A N 1
ATOM 5190 C CA . SER A 1 723 ? 25.376 13.046 -20.402 1.00 76.81 723 SER A CA 1
ATOM 5191 C C . SER A 1 723 ? 26.776 12.623 -19.951 1.00 76.81 723 SER A C 1
ATOM 5193 O O . SER A 1 723 ? 27.595 12.247 -20.793 1.00 76.81 723 SER A O 1
ATOM 5195 N N . ASP A 1 724 ? 27.027 12.623 -18.645 1.00 81.25 724 ASP A N 1
ATOM 5196 C CA . ASP A 1 724 ? 28.289 12.242 -18.018 1.00 81.25 724 ASP A CA 1
ATOM 5197 C C . ASP A 1 724 ? 28.527 10.737 -18.145 1.00 81.25 724 ASP A C 1
ATOM 5199 O O . ASP A 1 724 ? 29.616 10.331 -18.548 1.00 81.25 724 ASP A O 1
ATOM 5203 N N . LEU A 1 725 ? 27.487 9.913 -17.973 1.00 78.19 725 LEU A N 1
ATOM 5204 C CA . LEU A 1 725 ? 27.552 8.472 -18.228 1.00 78.19 725 LEU A CA 1
ATOM 5205 C C . LEU A 1 725 ? 27.921 8.161 -19.693 1.00 78.19 725 LEU A C 1
ATOM 5207 O O . LEU A 1 725 ? 28.816 7.359 -19.979 1.00 78.19 725 LEU A O 1
ATOM 5211 N N . LYS A 1 726 ? 27.282 8.842 -20.655 1.00 73.44 726 LYS A N 1
ATOM 5212 C CA . LYS A 1 726 ? 27.598 8.705 -22.091 1.00 73.44 726 LYS A CA 1
ATOM 5213 C C . LYS A 1 726 ? 29.009 9.201 -22.425 1.00 73.44 726 LYS A C 1
ATOM 5215 O O . LYS A 1 726 ? 29.700 8.600 -23.257 1.00 73.44 726 LYS A O 1
ATOM 5220 N N . ALA A 1 727 ? 29.453 10.287 -21.795 1.00 73.88 727 ALA A N 1
ATOM 5221 C CA . ALA A 1 727 ? 30.799 10.827 -21.962 1.00 73.88 727 ALA A CA 1
ATOM 5222 C C . ALA A 1 727 ? 31.866 9.894 -21.364 1.00 73.88 727 ALA A C 1
ATOM 5224 O O . ALA A 1 727 ? 32.904 9.670 -21.997 1.00 73.88 727 ALA A O 1
ATOM 5225 N N . ALA A 1 728 ? 31.595 9.291 -20.204 1.00 73.44 728 ALA A N 1
ATOM 5226 C CA . ALA A 1 728 ? 32.434 8.278 -19.576 1.00 73.44 728 ALA A CA 1
ATOM 5227 C C . ALA A 1 728 ? 32.576 7.051 -20.486 1.00 73.44 728 ALA A C 1
ATOM 5229 O O . ALA A 1 728 ? 33.695 6.681 -20.832 1.00 73.44 728 ALA A O 1
ATOM 5230 N N . GLY A 1 729 ? 31.469 6.509 -21.008 1.00 67.00 729 GLY A N 1
ATOM 5231 C CA . GLY A 1 729 ? 31.501 5.380 -21.951 1.00 67.00 729 GLY A CA 1
ATOM 5232 C C . GLY A 1 729 ? 32.263 5.687 -23.246 1.00 67.00 729 GLY A C 1
ATOM 5233 O O . GLY A 1 729 ? 32.945 4.831 -23.808 1.00 67.00 729 GLY A O 1
ATOM 5234 N N . THR A 1 730 ? 32.206 6.938 -23.711 1.00 63.75 730 THR A N 1
ATOM 5235 C CA . THR A 1 730 ? 32.919 7.387 -24.917 1.00 63.75 730 THR A CA 1
ATOM 5236 C C . THR A 1 730 ? 34.429 7.529 -24.694 1.00 63.75 730 THR A C 1
ATOM 5238 O O . THR A 1 730 ? 35.224 7.183 -25.575 1.00 63.75 730 THR A O 1
ATOM 5241 N N . SER A 1 731 ? 34.821 8.062 -23.535 1.00 67.00 731 SER A N 1
ATOM 5242 C CA . SER A 1 731 ? 36.209 8.399 -23.194 1.00 67.00 731 SER A CA 1
ATOM 5243 C C . SER A 1 731 ? 36.978 7.257 -22.523 1.00 67.00 731 SER A C 1
ATOM 5245 O O . SER A 1 731 ? 38.212 7.290 -22.504 1.00 67.00 731 SER A O 1
ATOM 5247 N N . ALA A 1 732 ? 36.277 6.233 -22.034 1.00 61.34 732 ALA A N 1
ATOM 5248 C CA . ALA A 1 732 ? 36.872 5.080 -21.382 1.00 61.34 732 ALA A CA 1
ATOM 5249 C C . ALA A 1 732 ? 37.761 4.249 -22.338 1.00 61.34 732 ALA A C 1
ATOM 5251 O O . ALA A 1 732 ? 37.419 4.033 -23.513 1.00 61.34 732 ALA A O 1
ATOM 5252 N N . PRO A 1 733 ? 38.923 3.760 -21.860 1.00 63.09 733 PRO A N 1
ATOM 5253 C CA . PRO A 1 733 ? 39.718 2.776 -22.584 1.00 63.09 733 PRO A CA 1
ATOM 5254 C C . PRO A 1 733 ? 38.908 1.508 -22.920 1.00 63.09 733 PRO A C 1
ATOM 5256 O O . PRO A 1 733 ? 38.001 1.134 -22.177 1.00 63.09 733 PRO A O 1
ATOM 5259 N N . PRO A 1 734 ? 39.229 0.803 -24.023 1.00 55.62 734 PRO A N 1
ATOM 5260 C CA . PRO A 1 734 ? 38.648 -0.512 -24.296 1.00 55.62 734 PRO A CA 1
ATOM 5261 C C . PRO A 1 734 ? 38.839 -1.472 -23.110 1.00 55.62 734 PRO A C 1
ATOM 5263 O O . PRO A 1 734 ? 39.942 -1.550 -22.569 1.00 55.62 734 PRO A O 1
ATOM 5266 N N . GLY A 1 735 ? 37.780 -2.195 -22.735 1.00 55.88 735 GLY A N 1
ATOM 5267 C CA . GLY A 1 735 ? 37.766 -3.120 -21.597 1.00 55.88 735 GLY A CA 1
ATOM 5268 C C . GLY A 1 735 ? 37.503 -2.485 -20.222 1.00 55.88 735 GLY A C 1
ATOM 5269 O O . GLY A 1 735 ? 37.463 -3.207 -19.232 1.00 55.88 735 GLY A O 1
ATOM 5270 N N . THR A 1 736 ? 37.327 -1.162 -20.122 1.00 62.09 736 THR A N 1
ATOM 5271 C CA . THR A 1 736 ? 36.906 -0.508 -18.872 1.00 62.09 736 THR A CA 1
ATOM 5272 C C . THR A 1 736 ? 35.400 -0.667 -18.666 1.00 62.09 736 THR A C 1
ATOM 5274 O O . THR A 1 736 ? 34.620 -0.385 -19.576 1.00 62.09 736 THR A O 1
ATOM 5277 N N . VAL A 1 737 ? 34.994 -1.086 -17.467 1.00 66.00 737 VAL A N 1
ATOM 5278 C CA . VAL A 1 737 ? 33.579 -1.165 -17.088 1.00 66.00 737 VAL A CA 1
ATOM 5279 C C . VAL A 1 737 ? 33.040 0.248 -16.868 1.00 66.00 737 VAL A C 1
ATOM 5281 O O . VAL A 1 737 ? 33.619 1.020 -16.104 1.00 66.00 737 VAL A O 1
ATOM 5284 N N . VAL A 1 738 ? 31.966 0.592 -17.579 1.00 71.56 738 VAL A N 1
ATOM 5285 C CA . VAL A 1 738 ? 31.210 1.837 -17.404 1.00 71.56 738 VAL A CA 1
ATOM 5286 C C . VAL A 1 738 ? 29.743 1.462 -17.280 1.00 71.56 738 VAL A C 1
ATOM 5288 O O . VAL A 1 738 ? 29.156 0.980 -18.252 1.00 71.56 738 VAL A O 1
ATOM 5291 N N . ARG A 1 739 ? 29.172 1.647 -16.091 1.00 72.50 739 ARG A N 1
ATOM 5292 C CA . ARG A 1 739 ? 27.793 1.260 -15.776 1.00 72.50 739 ARG A CA 1
ATOM 5293 C C . ARG A 1 739 ? 27.214 2.141 -14.668 1.00 72.50 739 ARG A C 1
ATOM 5295 O O . ARG A 1 739 ? 27.922 2.955 -14.080 1.00 72.50 739 ARG A O 1
ATOM 5302 N N . VAL A 1 740 ? 25.925 1.972 -14.428 1.00 76.88 740 VAL A N 1
ATOM 5303 C CA . VAL A 1 740 ? 25.255 2.430 -13.209 1.00 76.88 740 VAL A CA 1
ATOM 5304 C C . VAL A 1 740 ? 25.195 1.225 -12.274 1.00 76.88 740 VAL A C 1
ATOM 5306 O O . VAL A 1 740 ? 25.023 0.114 -12.776 1.00 76.88 740 VAL A O 1
ATOM 5309 N N . ASP A 1 741 ? 25.411 1.467 -10.989 1.00 77.44 741 ASP A N 1
ATOM 5310 C CA . ASP A 1 741 ? 25.220 0.566 -9.861 1.00 77.44 741 ASP A CA 1
ATOM 5311 C C . ASP A 1 741 ? 23.973 1.033 -9.101 1.00 77.44 741 ASP A C 1
ATOM 5313 O O . ASP A 1 741 ? 23.874 2.220 -8.800 1.00 77.44 741 ASP A O 1
ATOM 5317 N N . VAL A 1 742 ? 23.005 0.151 -8.854 1.00 80.19 742 VAL A N 1
ATOM 5318 C CA . VAL A 1 742 ? 21.814 0.467 -8.045 1.00 80.19 742 VAL A CA 1
ATOM 5319 C C . VAL A 1 742 ? 21.704 -0.550 -6.928 1.00 80.19 742 VAL A C 1
ATOM 5321 O O . VAL A 1 742 ? 21.755 -1.754 -7.194 1.00 80.19 742 VAL A O 1
ATOM 5324 N N . LYS A 1 743 ? 21.556 -0.053 -5.703 1.00 82.38 743 LYS A N 1
ATOM 5325 C CA . LYS A 1 743 ? 21.221 -0.855 -4.530 1.00 82.38 743 LYS A CA 1
ATOM 5326 C C . LYS A 1 743 ? 19.869 -0.402 -4.015 1.00 82.38 743 LYS A C 1
ATOM 5328 O O . LYS A 1 743 ? 19.632 0.802 -3.922 1.00 82.38 743 LYS A O 1
ATOM 5333 N N . ILE A 1 744 ? 19.011 -1.362 -3.713 1.00 81.19 744 ILE A N 1
ATOM 5334 C CA . ILE A 1 744 ? 17.696 -1.109 -3.139 1.00 81.19 744 ILE A CA 1
ATOM 5335 C C . ILE A 1 744 ? 17.723 -1.701 -1.738 1.00 81.19 744 ILE A C 1
ATOM 5337 O O . ILE A 1 744 ? 18.013 -2.893 -1.578 1.00 81.19 744 ILE A O 1
ATOM 5341 N N . ALA A 1 745 ? 17.511 -0.854 -0.734 1.00 78.00 745 ALA A N 1
ATOM 5342 C CA . ALA A 1 745 ? 17.460 -1.319 0.640 1.00 78.00 745 ALA A CA 1
ATOM 5343 C C . ALA A 1 745 ? 16.275 -2.280 0.830 1.00 78.00 745 ALA A C 1
ATOM 5345 O O . ALA A 1 745 ? 15.316 -2.284 0.055 1.00 78.00 745 ALA A O 1
ATOM 5346 N N . CYS A 1 746 ? 16.354 -3.128 1.847 1.00 73.75 746 CYS A N 1
ATOM 5347 C CA . CYS A 1 746 ? 15.184 -3.870 2.304 1.00 73.75 746 CYS A CA 1
ATOM 5348 C C . CYS A 1 746 ? 14.096 -2.916 2.796 1.00 73.75 746 CYS A C 1
ATOM 5350 O O . CYS A 1 746 ? 14.425 -1.904 3.405 1.00 73.75 746 CYS A O 1
ATOM 5352 N N . LEU A 1 747 ? 12.821 -3.245 2.589 1.00 67.50 747 LEU A N 1
ATOM 5353 C CA . LEU A 1 747 ? 11.726 -2.613 3.329 1.00 67.50 747 LEU A CA 1
ATOM 5354 C C . LEU A 1 747 ? 12.026 -2.746 4.830 1.00 67.50 747 LEU A C 1
ATOM 5356 O O . LEU A 1 747 ? 12.252 -3.871 5.281 1.00 67.50 747 LEU A O 1
ATOM 5360 N N . PRO A 1 748 ? 12.123 -1.629 5.578 1.00 57.03 748 PRO A N 1
ATOM 5361 C CA . PRO A 1 748 ? 12.416 -1.677 7.005 1.00 57.03 748 PRO A CA 1
ATOM 5362 C C . PRO A 1 748 ? 11.267 -2.312 7.791 1.00 57.03 748 PRO A C 1
ATOM 5364 O O . PRO A 1 748 ? 11.522 -2.911 8.827 1.00 57.03 748 PRO A O 1
ATOM 5367 N N . CYS A 1 749 ? 10.043 -2.230 7.263 1.00 56.41 749 CYS A N 1
ATOM 5368 C CA . CYS A 1 749 ? 8.882 -2.962 7.742 1.00 56.41 749 CYS A CA 1
ATOM 5369 C C . CYS A 1 749 ? 7.942 -3.299 6.564 1.00 56.41 749 CYS A C 1
ATOM 5371 O O . CYS A 1 749 ? 8.018 -2.690 5.491 1.00 56.41 749 CYS A O 1
ATOM 5373 N N . GLN A 1 750 ? 7.132 -4.349 6.702 1.00 52.75 750 GLN A N 1
ATOM 5374 C CA . GLN A 1 750 ? 6.212 -4.835 5.668 1.00 52.75 750 GLN A CA 1
ATOM 5375 C C . GLN A 1 750 ? 4.769 -4.520 6.097 1.00 52.75 750 GLN A C 1
ATOM 5377 O O . GLN A 1 750 ? 4.397 -4.959 7.181 1.00 52.75 750 GLN A O 1
ATOM 5382 N N . PRO A 1 751 ? 3.920 -3.912 5.241 1.00 52.00 751 PRO A N 1
ATOM 5383 C CA . PRO A 1 751 ? 2.573 -3.443 5.611 1.00 52.00 751 PRO A CA 1
ATOM 5384 C C . PRO A 1 751 ? 1.563 -4.521 6.061 1.00 52.00 751 PRO A C 1
ATOM 5386 O O . PRO A 1 751 ? 0.377 -4.253 6.240 1.00 52.00 751 PRO A O 1
ATOM 5389 N N . ASN A 1 752 ? 1.992 -5.784 6.158 1.00 51.94 752 ASN A N 1
ATOM 5390 C CA . ASN A 1 752 ? 1.119 -6.934 6.365 1.00 51.94 752 ASN A CA 1
ATOM 5391 C C . ASN A 1 752 ? 1.814 -8.126 7.060 1.00 51.94 752 ASN A C 1
ATOM 5393 O O . ASN A 1 752 ? 1.234 -9.215 7.050 1.00 51.94 752 ASN A O 1
ATOM 5397 N N . ALA A 1 753 ? 3.063 -8.000 7.536 1.00 47.66 753 ALA A N 1
ATOM 5398 C CA . ALA A 1 753 ? 3.845 -9.175 7.956 1.00 47.66 753 ALA A CA 1
ATOM 5399 C C . ALA A 1 753 ? 4.084 -9.299 9.466 1.00 47.66 753 ALA A C 1
ATOM 5401 O O . ALA A 1 753 ? 4.199 -10.436 9.921 1.00 47.66 753 ALA A O 1
ATOM 5402 N N . ASP A 1 754 ? 4.104 -8.197 10.220 1.00 51.56 754 ASP A N 1
ATOM 5403 C CA . ASP A 1 754 ? 4.457 -8.202 11.643 1.00 51.56 754 ASP A CA 1
ATOM 5404 C C . ASP A 1 754 ? 3.343 -7.561 12.502 1.00 51.56 754 ASP A C 1
ATOM 5406 O O . ASP A 1 754 ? 2.695 -6.618 12.042 1.00 51.56 754 ASP A O 1
ATOM 5410 N N . PRO A 1 755 ? 3.052 -8.099 13.704 1.00 55.59 755 PRO A N 1
ATOM 5411 C CA . PRO A 1 755 ? 2.165 -7.461 14.677 1.00 55.59 755 PRO A CA 1
ATOM 5412 C C . PRO A 1 755 ? 2.816 -6.203 15.273 1.00 55.59 755 PRO A C 1
ATOM 5414 O O . PRO A 1 755 ? 4.031 -6.168 15.456 1.00 55.59 755 PRO A O 1
ATOM 5417 N N . GLU A 1 756 ? 1.996 -5.201 15.586 1.00 58.34 756 GLU A N 1
ATOM 5418 C CA . GLU A 1 756 ? 2.426 -3.941 16.204 1.00 58.34 756 GLU A CA 1
ATOM 5419 C C . GLU A 1 756 ? 3.040 -4.171 17.595 1.00 58.34 756 GLU A C 1
ATOM 5421 O O . GLU A 1 756 ? 2.495 -4.944 18.392 1.00 58.34 756 GLU A O 1
ATOM 5426 N N . VAL A 1 757 ? 4.174 -3.524 17.883 1.00 57.91 757 VAL A N 1
ATOM 5427 C CA . VAL A 1 757 ? 4.848 -3.531 19.189 1.00 57.91 757 VAL A CA 1
ATOM 5428 C C . VAL A 1 757 ? 4.698 -2.137 19.787 1.00 57.91 757 VAL A C 1
ATOM 5430 O O . VAL A 1 757 ? 5.019 -1.151 19.151 1.00 57.91 757 VAL A O 1
ATOM 5433 N N . CYS A 1 758 ? 4.213 -2.040 21.022 1.00 60.66 758 CYS A N 1
ATOM 5434 C CA . CYS A 1 758 ? 3.872 -0.743 21.607 1.00 60.66 758 CYS A CA 1
ATOM 5435 C C . CYS A 1 758 ? 5.135 -0.007 22.104 1.00 60.66 758 CYS A C 1
ATOM 5437 O O . CYS A 1 758 ? 5.466 -0.049 23.294 1.00 60.66 758 CYS A O 1
ATOM 5439 N N . ASP A 1 759 ? 5.886 0.608 21.189 1.00 59.88 759 ASP A N 1
ATOM 5440 C CA . ASP A 1 759 ? 7.178 1.253 21.451 1.00 59.88 759 ASP A CA 1
ATOM 5441 C C . ASP A 1 759 ? 7.309 2.672 20.865 1.00 59.88 759 ASP A C 1
ATOM 5443 O O . ASP A 1 759 ? 8.416 3.227 20.836 1.00 59.88 759 ASP A O 1
ATOM 5447 N N . TYR A 1 760 ? 6.178 3.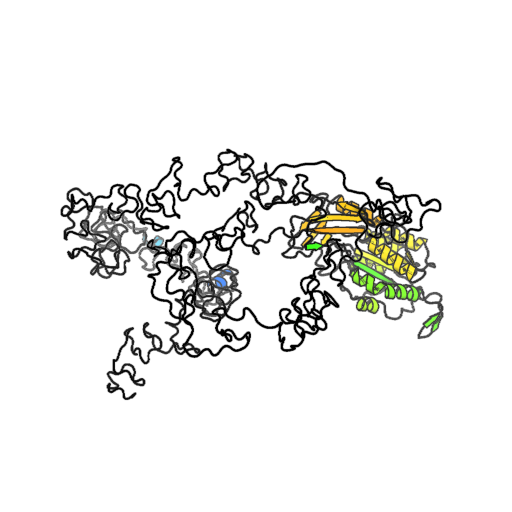295 20.505 1.00 57.66 760 TYR A N 1
ATOM 5448 C CA . TYR A 1 760 ? 6.095 4.596 19.831 1.00 57.66 760 TYR A CA 1
ATOM 5449 C C . TYR A 1 760 ? 6.687 4.574 18.415 1.00 57.66 760 TYR A C 1
ATOM 5451 O O . TYR A 1 760 ? 7.163 5.605 17.920 1.00 57.66 760 TYR A O 1
ATOM 5459 N N . VAL A 1 761 ? 6.677 3.396 17.779 1.00 58.19 761 VAL A N 1
ATOM 5460 C CA . VAL A 1 761 ? 7.109 3.169 16.404 1.00 58.19 761 VAL A CA 1
ATOM 5461 C C . VAL A 1 761 ? 6.078 2.268 15.685 1.00 58.19 761 VAL A C 1
ATOM 5463 O O . VAL A 1 761 ? 6.029 1.095 15.977 1.00 58.19 761 VAL A O 1
ATOM 5466 N N . ASP A 1 762 ? 5.344 2.771 14.685 1.00 57.19 762 ASP A N 1
ATOM 5467 C CA . ASP A 1 762 ? 4.572 2.095 13.614 1.00 57.19 762 ASP A CA 1
ATOM 5468 C C . ASP A 1 762 ? 5.404 0.972 12.982 1.00 57.19 762 ASP A C 1
ATOM 5470 O O . ASP A 1 762 ? 6.126 1.137 11.983 1.00 57.19 762 ASP A O 1
ATOM 5474 N N . ASN A 1 763 ? 5.356 -0.188 13.630 1.00 61.62 763 ASN A N 1
ATOM 5475 C CA . ASN A 1 763 ? 6.132 -1.360 13.252 1.00 61.62 763 ASN A CA 1
ATOM 5476 C C . ASN A 1 763 ? 5.500 -2.099 12.078 1.00 61.62 763 ASN A C 1
ATOM 5478 O O . ASN A 1 763 ? 6.167 -2.941 11.467 1.00 61.62 763 ASN A O 1
ATOM 5482 N N . ASN A 1 764 ? 4.244 -1.793 11.753 1.00 61.44 764 ASN A N 1
ATOM 5483 C CA . ASN A 1 764 ? 3.538 -2.362 10.614 1.00 61.44 764 ASN A CA 1
ATOM 5484 C C . ASN A 1 764 ? 3.335 -1.381 9.442 1.00 61.44 764 ASN A C 1
ATOM 5486 O O . ASN A 1 764 ? 2.785 -1.767 8.412 1.00 61.44 764 ASN A O 1
ATOM 5490 N N . CYS A 1 765 ? 3.886 -0.172 9.520 1.00 62.75 765 CYS A N 1
ATOM 5491 C CA . CYS A 1 765 ? 3.955 0.829 8.455 1.00 62.75 765 CYS A CA 1
ATOM 5492 C C . CYS A 1 765 ? 2.597 1.212 7.849 1.00 62.75 765 CYS A C 1
ATOM 5494 O O . CYS A 1 765 ? 2.518 1.464 6.634 1.00 62.75 765 CYS A O 1
ATOM 5496 N N . ASN A 1 766 ? 1.518 1.222 8.631 1.00 61.22 766 ASN A N 1
ATOM 5497 C CA . ASN A 1 766 ? 0.200 1.595 8.113 1.00 61.22 766 ASN A CA 1
ATOM 5498 C C . ASN A 1 766 ? -0.129 3.088 8.270 1.00 61.22 766 ASN A C 1
ATOM 5500 O O . ASN A 1 766 ? -1.159 3.546 7.758 1.00 61.22 766 ASN A O 1
ATOM 5504 N N . GLY A 1 767 ? 0.782 3.860 8.864 1.00 58.84 767 GLY A N 1
ATOM 5505 C CA . GLY A 1 767 ? 0.633 5.291 9.070 1.00 58.84 767 GLY A CA 1
ATOM 5506 C C . GLY A 1 767 ? -0.206 5.628 10.297 1.00 58.84 767 GLY A C 1
ATOM 5507 O O . GLY A 1 767 ? -0.832 6.691 10.326 1.00 58.84 767 GLY A O 1
ATOM 5508 N N . VAL A 1 768 ? -0.239 4.746 11.287 1.00 58.75 768 VAL A N 1
ATOM 5509 C CA . VAL A 1 768 ? -0.730 5.001 12.640 1.00 58.75 768 VAL A CA 1
ATOM 5510 C C . VAL A 1 768 ? 0.344 4.469 13.601 1.00 58.75 768 VAL A C 1
ATOM 5512 O O . VAL A 1 768 ? 1.133 3.622 13.214 1.00 58.75 768 VAL A O 1
ATOM 5515 N N . ILE A 1 769 ? 0.497 5.082 14.776 1.00 56.78 769 ILE A N 1
ATOM 5516 C CA . ILE A 1 769 ? 1.474 4.642 15.785 1.00 56.78 769 ILE A CA 1
ATOM 5517 C C . ILE A 1 769 ? 0.728 3.768 16.789 1.00 56.78 769 ILE A C 1
ATOM 5519 O O . ILE A 1 769 ? -0.288 4.224 17.324 1.00 56.78 769 ILE A O 1
ATOM 5523 N N . ASP A 1 770 ? 1.241 2.568 17.070 1.00 57.69 770 ASP A N 1
ATOM 5524 C CA . ASP A 1 770 ? 0.752 1.665 18.118 1.00 57.69 770 ASP A CA 1
ATOM 5525 C C . ASP A 1 770 ? -0.745 1.272 17.979 1.00 57.69 770 ASP A C 1
ATOM 5527 O O . ASP A 1 770 ? -1.444 0.980 18.961 1.00 57.69 770 ASP A O 1
ATOM 5531 N N . GLU A 1 771 ? -1.302 1.256 16.765 1.00 57.78 771 GLU A N 1
ATOM 5532 C CA . GLU A 1 771 ? -2.682 0.828 16.536 1.00 57.78 771 GLU A CA 1
ATOM 5533 C C . GLU A 1 771 ? -2.843 -0.687 16.636 1.00 57.78 771 GLU A C 1
ATOM 5535 O O . GLU A 1 771 ? -2.058 -1.487 16.139 1.00 57.78 771 GLU A O 1
ATOM 5540 N N . GLY A 1 772 ? -3.929 -1.115 17.276 1.00 48.69 772 GLY A N 1
ATOM 5541 C CA . GLY A 1 772 ? -4.154 -2.544 17.469 1.00 48.69 772 GLY A CA 1
ATOM 5542 C C . GLY A 1 772 ? -3.275 -3.173 18.552 1.00 48.69 772 GLY A C 1
ATOM 5543 O O . GLY A 1 772 ? -3.321 -4.393 18.689 1.00 48.69 772 GLY A O 1
ATOM 5544 N N . CYS A 1 773 ? -2.619 -2.371 19.403 1.00 56.84 773 CYS A N 1
ATOM 5545 C CA . CYS A 1 773 ? -2.052 -2.753 20.708 1.00 56.84 773 CYS A CA 1
ATOM 5546 C C . CYS A 1 773 ? -3.097 -3.282 21.731 1.00 56.84 773 CYS A C 1
ATOM 5548 O O . CYS A 1 773 ? -2.964 -3.133 22.942 1.00 56.84 773 CYS A O 1
ATOM 5550 N N . ALA A 1 774 ? -4.155 -3.943 21.260 1.00 43.78 774 ALA A N 1
ATOM 5551 C CA . ALA A 1 774 ? -5.011 -4.818 22.043 1.00 43.78 774 ALA A CA 1
ATOM 5552 C C . ALA A 1 774 ? -4.456 -6.246 21.918 1.00 43.78 774 ALA A C 1
ATOM 5554 O O . ALA A 1 774 ? -4.898 -7.020 21.068 1.00 43.78 774 ALA A O 1
ATOM 5555 N N . GLY A 1 775 ? -3.444 -6.586 22.720 1.00 40.97 775 GLY A N 1
ATOM 5556 C CA . GLY A 1 775 ? -2.750 -7.870 22.561 1.00 40.97 775 GLY A CA 1
ATOM 5557 C C . GLY A 1 775 ? -1.904 -8.330 23.741 1.00 40.97 775 GLY A C 1
ATOM 5558 O O . GLY A 1 775 ? -1.863 -9.532 23.989 1.00 40.97 775 GLY A O 1
ATOM 5559 N N . CYS A 1 776 ? -1.319 -7.413 24.513 1.00 44.38 776 CYS A N 1
ATOM 5560 C CA . CYS A 1 776 ? -0.798 -7.746 25.836 1.00 44.38 776 CYS A CA 1
ATOM 5561 C C . CYS A 1 776 ? -1.993 -7.841 26.783 1.00 44.38 776 CYS A C 1
ATOM 5563 O O . CYS A 1 776 ? -2.507 -6.835 27.276 1.00 44.38 776 CYS A O 1
ATOM 5565 N N . ILE A 1 777 ? -2.512 -9.053 26.943 1.00 47.75 777 ILE A N 1
ATOM 5566 C CA . ILE A 1 777 ? -3.528 -9.319 27.957 1.00 47.75 777 ILE A CA 1
ATOM 5567 C C . ILE A 1 777 ? -2.816 -9.512 29.299 1.00 47.75 777 ILE A C 1
ATOM 5569 O O . ILE A 1 777 ? -1.695 -10.015 29.306 1.00 47.75 777 ILE A O 1
ATOM 5573 N N . PRO A 1 778 ? -3.441 -9.148 30.435 1.00 48.50 778 PRO A N 1
ATOM 5574 C CA . PRO A 1 778 ? -2.917 -9.525 31.741 1.00 48.50 778 PRO A CA 1
ATOM 5575 C C . PRO A 1 778 ? -2.625 -11.026 31.780 1.00 48.50 778 PRO A C 1
ATOM 5577 O O . PRO A 1 778 ? -3.410 -11.813 31.243 1.00 48.50 778 PRO A O 1
ATOM 5580 N N . GLU A 1 779 ? -1.511 -11.390 32.408 1.00 56.94 779 GLU A N 1
ATOM 5581 C CA . GLU A 1 779 ? -0.958 -12.745 32.389 1.00 56.94 779 GLU A CA 1
ATOM 5582 C C . GLU A 1 779 ? -2.013 -13.838 32.593 1.00 56.94 779 GLU A C 1
ATOM 5584 O O . GLU A 1 779 ? -2.784 -13.838 33.563 1.00 56.94 779 GLU A O 1
ATOM 5589 N N . VAL A 1 780 ? -2.042 -14.784 31.651 1.00 50.25 780 VAL A N 1
ATOM 5590 C CA . VAL A 1 780 ? -2.895 -15.970 31.694 1.00 50.25 780 VAL A CA 1
ATOM 5591 C C . VAL A 1 780 ? -1.997 -17.133 32.068 1.00 50.25 780 VAL A C 1
ATOM 5593 O O . VAL A 1 780 ? -1.071 -17.426 31.339 1.00 50.25 780 VAL A O 1
ATOM 5596 N N . CYS A 1 781 ? -2.284 -17.826 33.175 1.00 59.84 781 CYS A N 1
ATOM 5597 C CA . CYS A 1 781 ? -1.372 -18.838 33.727 1.00 59.84 781 CYS A CA 1
ATOM 5598 C C . CYS A 1 781 ? -1.312 -20.125 32.880 1.00 59.84 781 CYS A C 1
ATOM 5600 O O . CYS A 1 781 ? -1.863 -21.170 33.257 1.00 59.84 781 CYS A O 1
ATOM 5602 N N . ASP A 1 782 ? -0.700 -20.046 31.705 1.00 60.62 782 ASP A N 1
ATOM 5603 C CA . ASP A 1 782 ? -0.596 -21.108 30.710 1.00 60.62 782 ASP A CA 1
ATOM 5604 C C . ASP A 1 782 ? 0.860 -21.425 30.316 1.00 60.62 782 ASP A C 1
ATOM 5606 O O . ASP A 1 782 ? 1.097 -22.366 29.544 1.00 60.62 782 ASP A O 1
ATOM 5610 N N . GLY A 1 783 ? 1.830 -20.743 30.941 1.00 48.53 783 GLY A N 1
ATOM 5611 C CA . GLY A 1 783 ? 3.259 -20.931 30.713 1.00 48.53 783 GLY A CA 1
ATOM 5612 C C . GLY A 1 783 ? 3.779 -20.231 29.456 1.00 48.53 783 GLY A C 1
ATOM 5613 O O . GLY A 1 783 ? 4.865 -20.585 28.978 1.00 48.53 783 GLY A O 1
ATOM 5614 N N . LEU A 1 784 ? 3.005 -19.296 28.904 1.00 49.50 784 LEU A N 1
ATOM 5615 C CA . LEU A 1 784 ? 3.400 -18.356 27.862 1.00 49.50 784 LEU A CA 1
ATOM 5616 C C . LEU A 1 784 ? 3.514 -16.948 28.466 1.00 49.50 784 LEU A C 1
ATOM 5618 O O . LEU A 1 784 ? 2.976 -16.665 29.523 1.00 49.50 784 LEU A O 1
ATOM 5622 N N . ASP A 1 785 ? 4.277 -16.086 27.806 1.00 54.22 785 ASP A N 1
ATOM 5623 C CA . ASP A 1 785 ? 4.429 -14.676 28.175 1.00 54.22 785 ASP A CA 1
ATOM 5624 C C . ASP A 1 785 ? 3.319 -13.887 27.465 1.00 54.22 785 ASP A C 1
ATOM 5626 O O . ASP A 1 785 ? 3.414 -13.631 26.259 1.00 54.22 785 ASP A O 1
ATOM 5630 N N . ASN A 1 786 ? 2.202 -13.652 28.166 1.00 57.69 786 ASN A N 1
ATOM 5631 C CA . ASN A 1 786 ? 0.980 -13.097 27.578 1.00 57.69 786 ASN A CA 1
ATOM 5632 C C . ASN A 1 786 ? 0.904 -11.567 27.665 1.00 57.69 786 ASN A C 1
ATOM 5634 O O . ASN A 1 786 ? 0.169 -10.966 26.873 1.00 57.69 786 ASN A O 1
ATOM 5638 N N . ASP A 1 787 ? 1.653 -10.950 28.583 1.00 57.22 787 ASP A N 1
ATOM 5639 C CA . ASP A 1 787 ? 1.783 -9.493 28.706 1.00 57.22 787 ASP A CA 1
ATOM 5640 C C . ASP A 1 787 ? 3.058 -8.932 28.041 1.00 57.22 787 ASP A C 1
ATOM 5642 O O . ASP A 1 787 ? 3.208 -7.713 27.912 1.00 57.22 787 ASP A O 1
ATOM 5646 N N . CYS A 1 788 ? 3.889 -9.820 27.490 1.00 55.47 788 CYS A N 1
ATOM 5647 C CA . CYS A 1 788 ? 5.078 -9.537 26.690 1.00 55.47 788 CYS A CA 1
ATOM 5648 C C . CYS A 1 788 ? 6.199 -8.817 27.461 1.00 55.47 788 CYS A C 1
ATOM 5650 O O . CYS A 1 788 ? 6.988 -8.085 26.851 1.00 55.47 788 CYS A O 1
ATOM 5652 N N . ASP A 1 789 ? 6.308 -9.015 28.780 1.00 62.75 789 ASP A N 1
ATOM 5653 C CA . ASP A 1 789 ? 7.373 -8.427 29.609 1.00 62.75 789 ASP A CA 1
ATOM 5654 C C . ASP A 1 789 ? 8.700 -9.228 29.577 1.00 62.75 789 ASP A C 1
ATOM 5656 O O . ASP A 1 789 ? 9.729 -8.798 30.121 1.00 62.75 789 ASP A O 1
ATOM 5660 N N . GLY A 1 790 ? 8.709 -10.370 28.881 1.00 48.44 790 GLY A N 1
ATOM 5661 C CA . GLY A 1 790 ? 9.833 -11.296 28.782 1.00 48.44 790 GLY A CA 1
ATOM 5662 C C . GLY A 1 790 ? 9.864 -12.359 29.886 1.00 48.44 790 GLY A C 1
ATOM 5663 O O . GLY A 1 790 ? 10.848 -13.111 29.967 1.00 48.44 790 GLY A O 1
ATOM 5664 N N . ILE A 1 791 ? 8.846 -12.423 30.751 1.00 51.19 791 ILE A N 1
ATOM 5665 C CA . ILE A 1 791 ? 8.761 -13.279 31.937 1.00 51.19 791 ILE A CA 1
ATOM 5666 C C . ILE A 1 791 ? 7.356 -13.899 32.042 1.00 51.19 791 ILE A C 1
ATOM 5668 O O . ILE A 1 791 ? 6.474 -13.347 32.675 1.00 51.19 791 ILE A O 1
ATOM 5672 N N . ALA A 1 792 ? 7.193 -15.128 31.544 1.00 56.34 792 ALA A N 1
ATOM 5673 C CA . ALA A 1 792 ? 5.918 -15.848 31.629 1.00 56.34 792 ALA A CA 1
ATOM 5674 C C . ALA A 1 792 ? 5.346 -15.978 33.063 1.00 56.34 792 ALA A C 1
ATOM 5676 O O . ALA A 1 792 ? 6.042 -16.433 33.982 1.00 56.34 792 ALA A O 1
ATOM 5677 N N . ASP A 1 793 ? 4.049 -15.687 33.185 1.00 54.25 793 ASP A N 1
ATOM 5678 C CA . ASP A 1 793 ? 3.149 -15.821 34.338 1.00 54.25 793 ASP A CA 1
ATOM 5679 C C . ASP A 1 793 ? 3.416 -14.862 35.532 1.00 54.25 793 ASP A C 1
ATOM 5681 O O . ASP A 1 793 ? 3.130 -15.205 36.686 1.00 54.25 793 ASP A O 1
ATOM 5685 N N . ASN A 1 794 ? 3.944 -13.650 35.312 1.00 60.81 794 ASN A N 1
ATOM 5686 C CA . ASN A 1 794 ? 4.358 -12.730 36.396 1.00 60.81 794 ASN A CA 1
ATOM 5687 C C . ASN A 1 794 ? 3.219 -11.858 36.995 1.00 60.81 794 ASN A C 1
ATOM 5689 O O . ASN A 1 794 ? 3.419 -11.142 37.980 1.00 60.81 794 ASN A O 1
ATOM 5693 N N . GLY A 1 795 ? 2.003 -11.940 36.443 1.00 53.44 795 GLY A N 1
ATOM 5694 C CA . GLY A 1 795 ? 0.854 -11.076 36.775 1.00 53.44 795 GLY A CA 1
ATOM 5695 C C . GLY A 1 795 ? -0.469 -11.800 37.063 1.00 53.44 795 GLY A C 1
ATOM 5696 O O . GLY A 1 795 ? -1.520 -11.163 37.127 1.00 53.44 795 GLY A O 1
ATOM 5697 N N . CYS A 1 796 ? -0.443 -13.122 37.238 1.00 54.97 796 CYS A N 1
ATOM 5698 C CA . CYS A 1 796 ? -1.636 -13.954 37.406 1.00 54.97 796 CYS A CA 1
ATOM 5699 C C . CYS A 1 796 ? -2.466 -13.629 38.673 1.00 54.97 796 CYS A C 1
ATOM 5701 O O . CYS A 1 796 ? -1.967 -13.801 39.790 1.00 54.97 796 CYS A O 1
ATOM 5703 N N . PRO A 1 797 ? -3.760 -13.259 38.556 1.00 50.00 797 PRO A N 1
ATOM 5704 C CA . PRO A 1 797 ? -4.641 -13.129 39.714 1.00 50.00 797 PRO A CA 1
ATOM 5705 C C . PRO A 1 797 ? -5.068 -14.507 40.264 1.00 50.00 797 PRO A C 1
ATOM 5707 O O . PRO A 1 797 ? -5.293 -15.446 39.492 1.00 50.00 797 PRO A O 1
ATOM 5710 N N . PRO A 1 798 ? -5.248 -14.656 41.593 1.00 43.31 798 PRO A N 1
ATOM 5711 C CA . PRO A 1 798 ? -5.713 -15.909 42.182 1.00 43.31 798 PRO A CA 1
ATOM 5712 C C . PRO A 1 798 ? -7.155 -16.231 41.729 1.00 43.31 798 PRO A C 1
ATOM 5714 O O . PRO A 1 798 ? -7.939 -15.321 41.443 1.00 43.31 798 PRO A O 1
ATOM 5717 N N . PRO A 1 799 ? -7.566 -17.515 41.670 1.00 37.88 799 PRO A N 1
ATOM 5718 C CA . PRO A 1 799 ? -8.817 -17.910 41.022 1.00 37.88 799 PRO A CA 1
ATOM 5719 C C . PRO A 1 799 ? -10.072 -17.322 41.700 1.00 37.88 799 PRO A C 1
ATOM 5721 O O . PRO A 1 799 ? -10.112 -17.192 42.931 1.00 37.88 799 PRO A O 1
ATOM 5724 N N . PRO A 1 800 ? -11.166 -17.078 40.943 1.00 43.62 800 PRO A N 1
ATOM 5725 C CA . PRO A 1 800 ? -12.396 -16.453 41.431 1.00 43.62 800 PRO A CA 1
ATOM 5726 C C . PRO A 1 800 ? -13.249 -17.435 42.253 1.00 43.62 800 PRO A C 1
ATOM 5728 O O . PRO A 1 800 ? -14.315 -17.877 41.834 1.00 43.62 800 PRO A O 1
ATOM 5731 N N . ALA A 1 801 ? -12.751 -17.821 43.427 1.00 43.94 801 ALA A N 1
ATOM 5732 C CA . ALA A 1 801 ? -13.497 -18.406 44.546 1.00 43.94 801 ALA A CA 1
ATOM 5733 C C . ALA A 1 801 ? -12.631 -18.567 45.813 1.00 43.94 801 ALA A C 1
ATOM 5735 O O . ALA A 1 801 ? -12.981 -19.37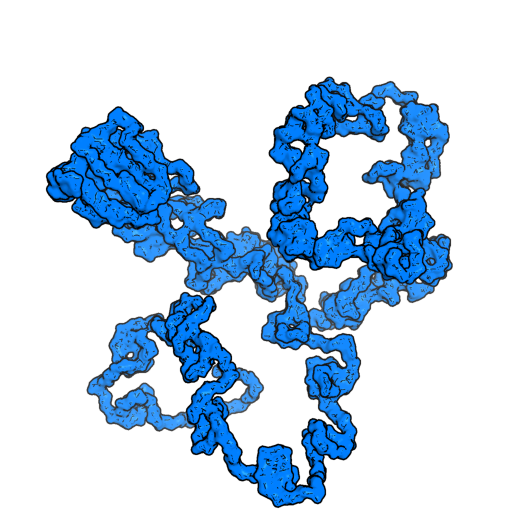0 46.685 1.00 43.94 801 ALA A O 1
ATOM 5736 N N . CYS A 1 802 ? -11.508 -17.861 45.943 1.00 48.12 802 CYS A N 1
ATOM 5737 C CA . CYS A 1 802 ? -10.642 -18.033 47.101 1.00 48.12 802 CYS A CA 1
ATOM 5738 C C . CYS A 1 802 ? -11.228 -17.285 48.319 1.00 48.12 802 CYS A C 1
ATOM 5740 O O . CYS A 1 802 ? -11.161 -16.065 48.444 1.00 48.12 802 CYS A O 1
ATOM 5742 N N . ILE A 1 803 ? -11.922 -18.018 49.198 1.00 53.72 803 ILE A N 1
ATOM 5743 C CA . ILE A 1 803 ? -12.271 -17.537 50.541 1.00 53.72 803 ILE A CA 1
ATOM 5744 C C . ILE A 1 803 ? -11.020 -17.777 51.387 1.00 53.72 803 ILE A C 1
ATOM 5746 O O . ILE A 1 803 ? -10.741 -18.957 51.606 1.00 53.72 803 ILE A O 1
ATOM 5750 N N . PRO A 1 804 ? -10.334 -16.739 51.911 1.00 54.09 804 PRO A N 1
ATOM 5751 C CA . PRO A 1 804 ? -9.058 -16.918 52.597 1.00 54.09 804 PRO A CA 1
ATOM 5752 C C . PRO A 1 804 ? -9.181 -17.953 53.714 1.00 54.09 804 PRO A C 1
ATOM 5754 O O . PRO A 1 804 ? -9.870 -17.741 54.728 1.00 54.09 804 PRO A O 1
ATOM 5757 N N . ALA A 1 805 ? -8.561 -19.105 53.495 1.00 59.53 805 ALA A N 1
ATOM 5758 C CA . ALA A 1 805 ? -8.472 -20.208 54.431 1.00 59.53 805 ALA A CA 1
ATOM 5759 C C . ALA A 1 805 ? -6.997 -20.388 54.813 1.00 59.53 805 ALA A C 1
ATOM 5761 O O . ALA A 1 805 ? -6.134 -20.036 54.034 1.00 59.53 805 ALA A O 1
ATOM 5762 N N . PRO A 1 806 ? -6.666 -20.887 56.015 1.00 61.69 806 PRO A N 1
ATOM 5763 C CA . PRO A 1 806 ? -5.272 -21.176 56.342 1.00 61.69 806 PRO A CA 1
ATOM 5764 C C . PRO A 1 806 ? -4.676 -22.184 55.351 1.00 61.69 806 PRO A C 1
ATOM 5766 O O . PRO A 1 806 ? -5.299 -23.227 55.146 1.00 61.69 806 PRO A O 1
ATOM 5769 N N . GLU A 1 807 ? -3.484 -21.881 54.838 1.00 69.62 807 GLU A N 1
ATOM 5770 C CA . GLU A 1 807 ? -2.785 -22.624 53.783 1.00 69.62 807 GLU A CA 1
ATOM 5771 C C . GLU A 1 807 ? -2.724 -24.148 54.018 1.00 69.62 807 GLU A C 1
ATOM 5773 O O . GLU A 1 807 ? -2.354 -24.611 55.112 1.00 69.62 807 GLU A O 1
ATOM 5778 N N . VAL A 1 808 ? -3.112 -24.936 53.003 1.00 61.16 808 VAL A N 1
ATOM 5779 C CA . VAL A 1 808 ? -3.087 -26.410 52.990 1.00 61.16 808 VAL A CA 1
ATOM 5780 C C . VAL A 1 808 ? -2.266 -26.869 51.792 1.00 61.16 808 VAL A C 1
ATOM 5782 O O . VAL A 1 808 ? -2.518 -26.440 50.684 1.00 61.16 808 VAL A O 1
ATOM 5785 N N . CYS A 1 809 ? -1.320 -27.792 52.000 1.00 64.50 809 CYS A N 1
ATOM 5786 C CA . CYS A 1 809 ? -0.393 -28.178 50.934 1.00 64.50 809 CYS A CA 1
ATOM 5787 C C . CYS A 1 809 ? -1.043 -29.136 49.916 1.00 64.50 809 CYS A C 1
ATOM 5789 O O . CYS A 1 809 ? -0.833 -30.356 49.960 1.00 64.50 809 CYS A O 1
ATOM 5791 N N . ASP A 1 810 ? -1.900 -28.593 49.057 1.00 67.56 810 ASP A N 1
ATOM 5792 C CA . ASP A 1 810 ? -2.596 -29.290 47.978 1.00 67.56 810 ASP A CA 1
ATOM 5793 C C . ASP A 1 810 ? -2.296 -28.710 46.586 1.00 67.56 810 ASP A C 1
ATOM 5795 O O . ASP A 1 810 ? -2.945 -29.101 45.610 1.00 67.56 810 ASP A O 1
ATOM 5799 N N . SER A 1 811 ? -1.234 -27.896 46.488 1.00 56.12 811 SER A N 1
ATOM 5800 C CA . SER A 1 811 ? -0.775 -27.241 45.258 1.00 56.12 811 SER A CA 1
ATOM 5801 C C . SER A 1 811 ? -1.803 -26.265 44.681 1.00 56.12 811 SER A C 1
ATOM 5803 O O . SER A 1 811 ? -1.876 -26.079 43.465 1.00 56.12 811 SER A O 1
ATOM 5805 N N . LEU A 1 812 ? -2.606 -25.668 45.562 1.00 61.53 812 LEU A N 1
ATOM 5806 C CA . LEU A 1 812 ? -3.544 -24.592 45.281 1.00 61.53 812 LEU A CA 1
ATOM 5807 C C . LEU A 1 812 ? -3.320 -23.499 46.331 1.00 61.53 812 LEU A C 1
ATOM 5809 O O . LEU A 1 812 ? -3.317 -23.807 47.514 1.00 61.53 812 LEU A O 1
ATOM 5813 N N . ASP A 1 813 ? -3.215 -22.242 45.908 1.00 62.22 813 ASP A N 1
ATOM 5814 C CA . ASP A 1 813 ? -3.152 -21.080 46.807 1.00 62.22 813 ASP A CA 1
ATOM 5815 C C . ASP A 1 813 ? -4.477 -20.966 47.595 1.00 62.22 813 ASP A C 1
ATOM 5817 O O . ASP A 1 813 ? -5.537 -20.659 47.029 1.00 62.22 813 ASP A O 1
ATOM 5821 N N . ASN A 1 814 ? -4.466 -21.348 48.879 1.00 70.12 814 ASN A N 1
ATOM 5822 C CA . ASN A 1 814 ? -5.675 -21.432 49.707 1.00 70.12 814 ASN A CA 1
ATOM 5823 C C . ASN A 1 814 ? -5.923 -20.176 50.554 1.00 70.12 814 ASN A C 1
ATOM 5825 O O . ASN A 1 814 ? -7.070 -19.943 50.977 1.00 70.12 814 ASN A O 1
ATOM 5829 N N . ASP A 1 815 ? -4.875 -19.412 50.855 1.00 67.19 815 ASP A N 1
ATOM 5830 C CA . ASP A 1 815 ? -4.944 -18.164 51.612 1.00 67.19 815 ASP A CA 1
ATOM 5831 C C . ASP A 1 815 ? -4.948 -16.897 50.737 1.00 67.19 815 ASP A C 1
ATOM 5833 O O . ASP A 1 815 ? -5.283 -15.810 51.233 1.00 67.19 815 ASP A O 1
ATOM 5837 N N . CYS A 1 816 ? -4.833 -17.107 49.424 1.00 65.06 816 CYS A N 1
ATOM 5838 C CA . CYS A 1 816 ? -5.049 -16.166 48.335 1.00 65.06 816 CYS A CA 1
ATOM 5839 C C . CYS A 1 816 ? -3.998 -15.050 48.283 1.00 65.06 816 CYS A C 1
ATOM 5841 O O . CYS A 1 816 ? -4.337 -13.916 47.917 1.00 65.06 816 CYS A O 1
ATOM 5843 N N . ASP A 1 817 ? -2.766 -15.322 48.717 1.00 71.62 817 ASP A N 1
ATOM 5844 C CA . ASP A 1 817 ? -1.689 -14.331 48.770 1.00 71.62 817 ASP A CA 1
ATOM 5845 C C . ASP A 1 817 ? -0.804 -14.289 47.507 1.00 71.62 817 ASP A C 1
ATOM 5847 O O . ASP A 1 817 ? 0.084 -13.434 47.408 1.00 71.62 817 ASP A O 1
ATOM 5851 N N . GLY A 1 818 ? -1.125 -15.119 46.506 1.00 61.41 818 GLY A N 1
ATOM 5852 C CA . GLY A 1 818 ? -0.458 -15.166 45.205 1.00 61.41 818 GLY A CA 1
ATOM 5853 C C . GLY A 1 818 ? 0.771 -16.071 45.178 1.00 61.41 818 GLY A C 1
ATOM 5854 O O . GLY A 1 818 ? 1.454 -16.155 44.156 1.00 61.41 818 GLY A O 1
ATOM 5855 N N . LEU A 1 819 ? 1.068 -16.753 46.280 1.00 64.19 819 LEU A N 1
ATOM 5856 C CA . LEU A 1 819 ? 2.073 -17.798 46.356 1.00 64.19 819 LEU A CA 1
ATOM 5857 C C . LEU A 1 819 ? 1.357 -19.142 46.589 1.00 64.19 819 LEU A C 1
ATOM 5859 O O . LEU A 1 819 ? 0.235 -19.202 47.076 1.00 64.19 819 LEU A O 1
ATOM 5863 N N . ILE A 1 820 ? 1.957 -20.235 46.113 1.00 61.84 820 ILE A N 1
ATOM 5864 C CA . ILE A 1 820 ? 1.413 -21.585 46.311 1.00 61.84 820 ILE A CA 1
ATOM 5865 C C . ILE A 1 820 ? 2.240 -22.267 47.406 1.00 61.84 820 ILE A C 1
ATOM 5867 O O . ILE A 1 820 ? 3.451 -22.455 47.236 1.00 61.84 820 ILE A O 1
ATOM 5871 N N . ASP A 1 821 ? 1.580 -22.708 48.483 1.00 60.78 821 ASP A N 1
ATOM 5872 C CA . ASP A 1 821 ? 2.129 -23.526 49.576 1.00 60.78 821 ASP A CA 1
ATOM 5873 C C . ASP A 1 821 ? 3.250 -22.856 50.432 1.00 60.78 821 ASP A C 1
ATOM 5875 O O . ASP A 1 821 ? 4.071 -23.537 51.063 1.00 60.78 821 ASP A O 1
ATOM 5879 N N . GLU A 1 822 ? 3.316 -21.525 50.503 1.00 65.50 822 GLU A N 1
ATOM 5880 C CA . GLU A 1 822 ? 4.381 -20.733 51.153 1.00 65.50 822 GLU A CA 1
ATOM 5881 C C . GLU A 1 822 ? 4.235 -20.581 52.678 1.00 65.50 822 GLU A C 1
ATOM 5883 O O . GLU A 1 822 ? 5.245 -20.472 53.393 1.00 65.50 822 GLU A O 1
ATOM 5888 N N . ALA A 1 823 ? 3.007 -20.615 53.203 1.00 57.38 823 ALA A N 1
ATOM 5889 C CA . ALA A 1 823 ? 2.704 -20.461 54.625 1.00 57.38 823 ALA A CA 1
ATOM 5890 C C . ALA A 1 823 ? 2.093 -21.713 55.281 1.00 57.38 823 ALA A C 1
ATOM 5892 O O . ALA A 1 823 ? 1.552 -21.619 56.390 1.00 57.38 823 ALA A O 1
ATOM 5893 N N . CYS A 1 824 ? 2.243 -22.897 54.669 1.00 58.34 824 CYS A N 1
ATOM 5894 C CA . CYS A 1 824 ? 1.814 -24.190 55.214 1.00 58.34 824 CYS A CA 1
ATOM 5895 C C . CYS A 1 824 ? 2.253 -24.382 56.688 1.00 58.34 824 CYS A C 1
ATOM 5897 O O . CYS A 1 824 ? 3.376 -24.799 56.993 1.00 58.34 824 CYS A O 1
ATOM 5899 N N . VAL A 1 825 ? 1.350 -24.129 57.646 1.00 50.56 825 VAL A N 1
ATOM 5900 C CA . VAL A 1 825 ? 1.532 -24.537 59.046 1.00 50.56 825 VAL A CA 1
ATOM 5901 C C . VAL A 1 825 ? 0.851 -25.892 59.202 1.00 50.56 825 VAL A C 1
ATOM 5903 O O . VAL A 1 825 ? -0.381 -25.942 59.196 1.00 50.56 825 VAL A O 1
ATOM 5906 N N . PRO A 1 826 ? 1.589 -27.002 59.387 1.00 43.41 826 PRO A N 1
ATOM 5907 C CA . PRO A 1 826 ? 0.963 -28.310 59.449 1.00 43.41 826 PRO A CA 1
ATOM 5908 C C . PRO A 1 826 ? 0.083 -28.378 60.699 1.00 43.41 826 PRO A C 1
ATOM 5910 O O . PRO A 1 826 ? 0.572 -28.505 61.825 1.00 43.41 826 PRO A O 1
ATOM 5913 N N . ILE A 1 827 ? -1.244 -28.331 60.523 1.00 44.59 827 ILE A N 1
ATOM 5914 C CA . ILE A 1 827 ? -2.175 -28.832 61.540 1.00 44.59 827 ILE A CA 1
ATOM 5915 C C . ILE A 1 827 ? -2.176 -30.347 61.434 1.00 44.59 827 ILE A C 1
ATOM 5917 O O . ILE A 1 827 ? -3.164 -30.997 61.098 1.00 44.59 827 ILE A O 1
ATOM 5921 N N . CYS A 1 828 ? -1.041 -30.918 61.772 1.00 50.28 828 CYS A N 1
ATOM 5922 C CA . CYS A 1 828 ? -1.028 -32.281 62.190 1.00 50.28 828 CYS A CA 1
ATOM 5923 C C . CYS A 1 828 ? -1.566 -32.388 63.608 1.00 50.28 828 CYS A C 1
ATOM 5925 O O . CYS A 1 828 ? -1.108 -31.714 64.535 1.00 50.28 828 CYS A O 1
ATOM 5927 N N . ILE A 1 829 ? -2.562 -33.244 63.782 1.00 54.12 829 ILE A N 1
ATOM 5928 C CA . ILE A 1 829 ? -2.942 -33.732 65.099 1.00 54.12 829 ILE A CA 1
ATOM 5929 C C . ILE A 1 829 ? -2.052 -34.955 65.343 1.00 54.12 829 ILE A C 1
ATOM 5931 O O . ILE A 1 829 ? -2.285 -35.950 64.666 1.00 54.12 829 ILE A O 1
ATOM 5935 N N . PRO A 1 830 ? -1.080 -34.915 66.278 1.00 56.31 830 PRO A N 1
ATOM 5936 C CA . PRO A 1 830 ? -0.109 -35.994 66.422 1.00 56.31 830 PRO A CA 1
ATOM 5937 C C . PRO A 1 830 ? -0.805 -37.303 66.794 1.00 56.31 830 PRO A C 1
ATOM 5939 O O . PRO A 1 830 ? -1.350 -37.421 67.903 1.00 56.31 830 PRO A O 1
ATOM 5942 N N . ASP A 1 831 ? -0.788 -38.273 65.886 1.00 60.75 831 ASP A N 1
ATOM 5943 C CA . ASP A 1 831 ? -1.145 -39.662 66.159 1.00 60.75 831 ASP A CA 1
ATOM 5944 C C . ASP A 1 831 ? 0.142 -40.509 66.225 1.00 60.75 831 ASP A C 1
ATOM 5946 O O . ASP A 1 831 ? 1.169 -40.111 65.697 1.00 60.75 831 ASP A O 1
ATOM 5950 N N . PRO A 1 832 ? 0.164 -41.657 66.930 1.00 61.34 832 PRO A N 1
ATOM 5951 C CA . PRO A 1 832 ? 1.375 -42.472 67.018 1.00 61.34 832 PRO A CA 1
ATOM 5952 C C . PRO A 1 832 ? 1.804 -43.018 65.649 1.00 61.34 832 PRO A C 1
ATOM 5954 O O . PRO A 1 832 ? 0.988 -43.660 64.986 1.00 61.34 832 PRO A O 1
ATOM 5957 N N . GLU A 1 833 ? 3.086 -42.854 65.319 1.00 69.56 833 GLU A N 1
ATOM 5958 C CA . GLU A 1 833 ? 3.666 -43.134 64.000 1.00 69.56 833 GLU A CA 1
ATOM 5959 C C . GLU A 1 833 ? 3.306 -44.512 63.408 1.00 69.56 833 GLU A C 1
ATOM 5961 O O . GLU A 1 833 ? 3.434 -45.560 64.067 1.00 69.56 833 GLU A O 1
ATOM 5966 N N . VAL A 1 834 ? 2.836 -44.514 62.152 1.00 64.12 834 VAL A N 1
ATOM 5967 C CA . VAL A 1 834 ? 2.419 -45.713 61.413 1.00 64.12 834 VAL A CA 1
ATOM 5968 C C . VAL A 1 834 ? 3.491 -46.095 60.397 1.00 64.12 834 VAL A C 1
ATOM 5970 O O . VAL A 1 834 ? 3.518 -45.644 59.266 1.00 64.12 834 VAL A O 1
ATOM 5973 N N . CYS A 1 835 ? 4.353 -47.029 60.789 1.00 62.97 835 CYS A N 1
ATOM 5974 C CA . CYS A 1 835 ? 5.498 -47.422 59.973 1.00 62.97 835 CYS A CA 1
ATOM 5975 C C . CYS A 1 835 ? 5.090 -47.985 58.590 1.00 62.97 835 CYS A C 1
ATOM 5977 O O . CYS A 1 835 ? 4.363 -48.985 58.520 1.00 62.97 835 CYS A O 1
ATOM 5979 N N . SER A 1 836 ? 5.682 -47.422 57.529 1.00 58.84 836 SER A N 1
ATOM 5980 C CA . SER A 1 836 ? 5.627 -47.843 56.111 1.00 58.84 836 SER A CA 1
ATOM 5981 C C . SER A 1 836 ? 4.497 -47.276 55.245 1.00 58.84 836 SER A C 1
ATOM 5983 O O . SER A 1 836 ? 4.219 -47.846 54.186 1.00 58.84 836 SER A O 1
ATOM 5985 N N . ASP A 1 837 ? 3.868 -46.172 55.639 1.00 65.44 837 ASP A N 1
ATOM 5986 C CA . ASP A 1 837 ? 2.979 -45.411 54.748 1.00 65.44 837 ASP A CA 1
ATOM 5987 C C . ASP A 1 837 ? 3.605 -44.123 54.190 1.00 65.44 837 ASP A C 1
ATOM 5989 O O . ASP A 1 837 ? 2.974 -43.454 53.375 1.00 65.44 837 ASP A O 1
ATOM 5993 N N . SER A 1 838 ? 4.870 -43.843 54.536 1.00 61.88 838 SER A N 1
ATOM 5994 C CA . SER A 1 838 ? 5.638 -42.694 54.031 1.00 61.88 838 SER A CA 1
ATOM 5995 C C . SER A 1 838 ? 4.987 -41.335 54.321 1.00 61.88 838 SER A C 1
ATOM 5997 O O . SER A 1 838 ? 5.271 -40.365 53.622 1.00 61.88 838 SER A O 1
ATOM 5999 N N . LEU A 1 839 ? 4.151 -41.264 55.359 1.00 63.34 839 LEU A N 1
ATOM 6000 C CA . LEU A 1 839 ? 3.524 -40.046 55.861 1.00 63.34 839 LEU A CA 1
ATOM 6001 C C . LEU A 1 839 ? 4.092 -39.735 57.254 1.00 63.34 839 LEU A C 1
ATOM 6003 O O . LEU A 1 839 ? 4.375 -40.655 58.011 1.00 63.34 839 LEU A O 1
ATOM 6007 N N . ASP A 1 840 ? 4.304 -38.457 57.563 1.00 64.31 840 ASP A N 1
ATOM 6008 C CA . ASP A 1 840 ? 4.681 -37.982 58.903 1.00 64.31 840 ASP A CA 1
ATOM 6009 C C . ASP A 1 840 ? 3.395 -37.878 59.739 1.00 64.31 840 ASP A C 1
ATOM 6011 O O . ASP A 1 840 ? 2.591 -36.963 59.539 1.00 64.31 840 ASP A O 1
ATOM 6015 N N . ASN A 1 841 ? 3.124 -38.886 60.574 1.00 70.88 841 ASN A N 1
ATOM 6016 C CA . ASN A 1 841 ? 1.831 -39.032 61.249 1.00 70.88 841 ASN A CA 1
ATOM 6017 C C . ASN A 1 841 ? 1.793 -38.337 62.623 1.00 70.88 841 ASN A C 1
ATOM 6019 O O . ASN A 1 841 ? 0.700 -38.078 63.150 1.00 70.88 841 ASN A O 1
ATOM 6023 N N . ASP A 1 842 ? 2.958 -38.050 63.214 1.00 68.69 842 ASP A N 1
ATOM 6024 C CA . ASP A 1 842 ? 3.093 -37.377 64.511 1.00 68.69 842 ASP A CA 1
ATOM 6025 C C . ASP A 1 842 ? 3.625 -35.930 64.431 1.00 68.69 842 ASP A C 1
ATOM 6027 O O . ASP A 1 842 ? 3.397 -35.123 65.346 1.00 68.69 842 ASP A O 1
ATOM 6031 N N . CYS A 1 843 ? 4.166 -35.575 63.269 1.00 63.22 843 CYS A N 1
ATOM 6032 C CA . CYS A 1 843 ? 4.397 -34.236 62.746 1.00 63.22 843 CYS A CA 1
ATOM 6033 C C . CYS A 1 843 ? 5.430 -33.431 63.482 1.00 63.22 843 CYS A C 1
ATOM 6035 O O . CYS A 1 843 ? 5.275 -32.229 63.750 1.00 63.22 843 CYS A O 1
ATOM 6037 N N . ASP A 1 844 ? 6.514 -34.124 63.783 1.00 73.50 844 ASP A N 1
ATOM 6038 C CA . ASP A 1 844 ? 7.762 -33.515 64.177 1.00 73.50 844 ASP A CA 1
ATOM 6039 C C . ASP A 1 844 ? 8.665 -33.149 62.979 1.00 73.50 844 ASP A C 1
ATOM 6041 O O . ASP A 1 844 ? 9.728 -32.547 63.181 1.00 73.50 844 ASP A O 1
ATOM 6045 N N . GLY A 1 845 ? 8.187 -33.374 61.746 1.00 62.75 845 GLY A N 1
ATOM 6046 C CA . GLY A 1 845 ? 8.848 -33.006 60.497 1.00 62.75 845 GLY A CA 1
ATOM 6047 C C . GLY A 1 845 ? 9.760 -34.100 59.946 1.00 62.75 845 GLY A C 1
ATOM 6048 O O . GLY A 1 845 ? 10.569 -33.825 59.053 1.00 62.75 845 GLY A O 1
ATOM 6049 N N . LEU A 1 846 ? 9.676 -35.313 60.489 1.00 64.50 846 LEU A N 1
ATOM 6050 C CA . LEU A 1 846 ? 10.371 -36.502 60.023 1.00 64.50 846 LEU A CA 1
ATOM 6051 C C . LEU A 1 846 ? 9.321 -37.564 59.658 1.00 64.50 846 LEU A C 1
ATOM 6053 O O . LEU A 1 846 ? 8.222 -37.591 60.185 1.00 64.50 846 LEU A O 1
ATOM 6057 N N . VAL A 1 847 ? 9.615 -38.396 58.660 1.00 62.09 847 VAL A N 1
ATOM 6058 C CA . VAL A 1 847 ? 8.669 -39.403 58.160 1.00 62.09 847 VAL A CA 1
ATOM 6059 C C . VAL A 1 847 ? 9.112 -40.784 58.664 1.00 62.09 847 VAL A C 1
ATOM 6061 O O . VAL A 1 847 ? 10.177 -41.261 58.266 1.00 62.09 847 VAL A O 1
ATOM 6064 N N . ASN A 1 848 ? 8.264 -41.475 59.442 1.00 62.75 848 ASN A N 1
ATOM 6065 C CA . ASN A 1 848 ? 8.449 -42.843 59.979 1.00 62.75 848 ASN A CA 1
ATOM 6066 C C . ASN A 1 848 ? 9.551 -43.060 61.051 1.00 62.75 848 ASN A C 1
ATOM 6068 O O . ASN A 1 848 ? 10.150 -44.141 61.132 1.00 62.75 848 ASN A O 1
ATOM 6072 N N . GLU A 1 849 ? 9.826 -42.089 61.911 1.00 66.19 849 GLU A N 1
ATOM 6073 C CA . GLU A 1 849 ? 10.770 -42.204 63.029 1.00 66.19 849 GLU A CA 1
ATOM 6074 C C . GLU A 1 849 ? 10.157 -42.842 64.294 1.00 66.19 849 GLU A C 1
ATOM 6076 O O . GLU A 1 849 ? 8.955 -43.010 64.471 1.00 66.19 849 GLU A O 1
ATOM 6081 N N . GLY A 1 850 ? 11.008 -43.340 65.199 1.00 59.91 850 GLY A N 1
ATOM 6082 C CA . GLY A 1 850 ? 10.549 -43.915 66.476 1.00 59.91 850 GLY A CA 1
ATOM 6083 C C . GLY A 1 850 ? 9.840 -45.282 66.400 1.00 59.91 850 GLY A C 1
ATOM 6084 O O . GLY A 1 850 ? 9.443 -45.821 67.441 1.00 59.91 850 GLY A O 1
ATOM 6085 N N . CYS A 1 851 ? 9.742 -45.894 65.218 1.00 63.31 851 CYS A N 1
ATOM 6086 C CA . CYS A 1 851 ? 9.208 -47.238 65.003 1.00 63.31 851 CYS A CA 1
ATOM 6087 C C . CYS A 1 851 ? 9.969 -48.317 65.811 1.00 63.31 851 CYS A C 1
ATOM 6089 O O . CYS A 1 851 ? 11.162 -48.539 65.598 1.00 63.31 851 CYS A O 1
ATOM 6091 N N . PRO A 1 852 ? 9.325 -49.044 66.750 1.00 56.78 852 PRO A N 1
ATOM 6092 C CA . PRO A 1 852 ? 10.010 -50.084 67.511 1.00 56.78 852 PRO A CA 1
ATOM 6093 C C . PRO A 1 852 ? 10.305 -51.307 66.622 1.00 56.78 852 PRO A C 1
ATOM 6095 O O . PRO A 1 852 ? 9.404 -51.773 65.917 1.00 56.78 852 PRO A O 1
ATOM 6098 N N . PRO A 1 853 ? 11.511 -51.905 66.697 1.00 50.72 853 PRO A N 1
ATOM 6099 C CA . PRO A 1 853 ? 11.893 -52.981 65.791 1.00 50.72 853 PRO A CA 1
ATOM 6100 C C . PRO A 1 853 ? 11.011 -54.225 65.998 1.00 50.72 853 PRO A C 1
ATOM 6102 O O . PRO A 1 853 ? 10.636 -54.545 67.141 1.00 50.72 853 PRO A O 1
ATOM 6105 N N . PRO A 1 854 ? 10.675 -54.980 64.931 1.00 44.50 854 PRO A N 1
ATOM 6106 C CA . PRO A 1 854 ? 9.805 -56.138 65.055 1.00 44.50 854 PRO A CA 1
ATOM 6107 C C . PRO A 1 854 ? 10.457 -57.228 65.928 1.00 44.50 854 PRO A C 1
ATOM 6109 O O . PRO A 1 854 ? 11.677 -57.404 65.893 1.00 44.50 854 PRO A O 1
ATOM 6112 N N . PRO A 1 855 ? 9.685 -58.063 66.659 1.00 49.25 855 PRO A N 1
ATOM 6113 C CA . PRO A 1 855 ? 10.205 -59.013 67.657 1.00 49.25 855 PRO A CA 1
ATOM 6114 C C . PRO A 1 855 ? 11.035 -60.188 67.100 1.00 49.25 855 PRO A C 1
ATOM 6116 O O . PRO A 1 855 ? 11.242 -61.182 67.803 1.00 49.25 855 PRO A O 1
ATOM 6119 N N . THR A 1 856 ? 11.451 -60.135 65.836 1.00 52.91 856 THR A N 1
ATOM 6120 C CA . THR A 1 856 ? 12.081 -61.240 65.106 1.00 52.91 856 THR A CA 1
ATOM 6121 C C . THR A 1 856 ? 13.295 -60.841 64.267 1.00 52.91 856 THR A C 1
ATOM 6123 O O . THR A 1 856 ? 13.732 -61.662 63.465 1.00 52.91 856 THR A O 1
ATOM 6126 N N . CYS A 1 857 ? 13.866 -59.649 64.453 1.00 54.16 857 CYS A N 1
ATOM 6127 C CA . CYS A 1 857 ? 15.128 -59.297 63.803 1.00 54.16 857 CYS A CA 1
ATOM 6128 C C . CYS A 1 857 ? 16.286 -60.079 64.464 1.00 54.16 857 CYS A C 1
ATOM 6130 O O . CYS A 1 857 ? 16.495 -60.010 65.679 1.00 54.16 857 CYS A O 1
ATOM 6132 N N . ILE A 1 858 ? 16.947 -60.951 63.695 1.00 59.38 858 ILE A N 1
ATOM 6133 C CA . ILE A 1 858 ? 18.124 -61.719 64.127 1.00 59.38 858 ILE A CA 1
ATOM 6134 C C . ILE A 1 858 ? 19.328 -60.999 63.514 1.00 59.38 858 ILE A C 1
ATOM 6136 O O . ILE A 1 858 ? 19.439 -61.071 62.293 1.00 59.38 858 ILE A O 1
ATOM 6140 N N . PRO A 1 859 ? 20.211 -60.375 64.319 1.00 59.50 859 PRO A N 1
ATOM 6141 C CA . PRO A 1 859 ? 21.288 -59.528 63.811 1.00 59.50 859 PRO A CA 1
ATOM 6142 C C . PRO A 1 859 ? 22.197 -60.304 62.867 1.00 59.50 859 PRO A C 1
ATOM 6144 O O . PRO A 1 859 ? 22.858 -61.268 63.287 1.00 59.50 859 PRO A O 1
ATOM 6147 N N . ASN A 1 860 ? 22.198 -59.906 61.601 1.00 59.47 860 ASN A N 1
ATOM 6148 C CA . ASN A 1 860 ? 23.159 -60.358 60.605 1.00 59.47 860 ASN A CA 1
ATOM 6149 C C . ASN A 1 860 ? 24.101 -59.190 60.269 1.00 59.47 860 ASN A C 1
ATOM 6151 O O . ASN A 1 860 ? 24.182 -58.258 61.048 1.00 59.47 860 ASN A O 1
ATOM 6155 N N . ALA A 1 861 ? 24.926 -59.301 59.229 1.00 61.00 861 ALA A N 1
ATOM 6156 C CA . ALA A 1 861 ? 25.742 -58.168 58.784 1.00 61.00 861 ALA A CA 1
ATOM 6157 C C . ALA A 1 861 ? 24.940 -57.356 57.763 1.00 61.00 861 ALA A C 1
ATOM 6159 O O . ALA A 1 861 ? 24.262 -57.983 56.945 1.00 61.00 861 ALA A O 1
ATOM 6160 N N . GLU A 1 862 ? 25.069 -56.032 57.813 1.00 68.31 862 GLU A N 1
ATOM 6161 C CA . GLU A 1 862 ? 24.269 -55.085 57.031 1.00 68.31 862 GLU A CA 1
ATOM 6162 C C . GLU A 1 862 ? 24.387 -55.287 55.513 1.00 68.31 862 GLU A C 1
ATOM 6164 O O . GLU A 1 862 ? 25.469 -55.586 54.986 1.00 68.31 862 GLU A O 1
ATOM 6169 N N . VAL A 1 863 ? 23.251 -55.171 54.817 1.00 62.62 863 VAL A N 1
ATOM 6170 C CA . VAL A 1 863 ? 23.113 -55.314 53.358 1.00 62.62 863 VAL A CA 1
ATOM 6171 C C . VAL A 1 863 ? 22.226 -54.179 52.861 1.00 62.62 863 VAL A C 1
ATOM 6173 O O . VAL A 1 863 ? 21.102 -54.082 53.322 1.00 62.62 863 VAL A O 1
ATOM 6176 N N . CYS A 1 864 ? 22.726 -53.396 51.899 1.00 63.38 864 CYS A N 1
ATOM 6177 C CA . CYS A 1 864 ? 22.071 -52.212 51.335 1.00 63.38 864 CYS A CA 1
ATOM 6178 C C . CYS A 1 864 ? 20.834 -52.563 50.477 1.00 63.38 864 CYS A C 1
ATOM 6180 O O . CYS A 1 864 ? 20.893 -52.527 49.243 1.00 63.38 864 CYS A O 1
ATOM 6182 N N . ASP A 1 865 ? 19.749 -53.001 51.114 1.00 60.88 865 ASP A N 1
ATOM 6183 C CA . ASP A 1 865 ? 18.479 -53.378 50.480 1.00 60.88 865 ASP A CA 1
ATOM 6184 C C . ASP A 1 865 ? 17.262 -52.613 51.030 1.00 60.88 865 ASP A C 1
ATOM 6186 O O . ASP A 1 865 ? 16.118 -52.978 50.735 1.00 60.88 865 ASP A O 1
ATOM 6190 N N . GLY A 1 866 ? 17.506 -51.517 51.759 1.00 54.50 866 GLY A N 1
ATOM 6191 C CA . GLY A 1 866 ? 16.467 -50.665 52.333 1.00 54.50 866 GLY A CA 1
ATOM 6192 C C . GLY A 1 866 ? 15.766 -51.290 53.541 1.00 54.50 866 GLY A C 1
ATOM 6193 O O . GLY A 1 866 ? 14.656 -50.876 53.887 1.00 54.50 866 GLY A O 1
ATOM 6194 N N . VAL A 1 867 ? 16.376 -52.307 54.161 1.00 61.81 867 VAL A N 1
ATOM 6195 C CA . VAL A 1 867 ? 15.888 -52.981 55.368 1.00 61.81 867 VAL A CA 1
ATOM 6196 C C . VAL A 1 867 ? 17.025 -53.085 56.387 1.00 61.81 867 VAL A C 1
ATOM 6198 O O . VAL A 1 867 ? 18.067 -53.639 56.076 1.00 61.81 867 VAL A O 1
ATOM 6201 N N . ASP A 1 868 ? 16.784 -52.634 57.622 1.00 60.66 868 ASP A N 1
ATOM 6202 C CA . ASP A 1 868 ? 17.715 -52.752 58.762 1.00 60.66 868 ASP A CA 1
ATOM 6203 C C . ASP A 1 868 ? 17.974 -54.237 59.109 1.00 60.66 868 ASP A C 1
ATOM 6205 O O . ASP A 1 868 ? 17.143 -54.930 59.723 1.00 60.66 868 ASP A O 1
ATOM 6209 N N . ASN A 1 869 ? 19.109 -54.751 58.633 1.00 68.75 869 ASN A N 1
ATOM 6210 C CA . ASN A 1 869 ? 19.461 -56.168 58.611 1.00 68.75 869 ASN A CA 1
ATOM 6211 C C . ASN A 1 869 ? 20.276 -56.612 59.844 1.00 68.75 869 ASN A C 1
ATOM 6213 O O . ASN A 1 869 ? 20.292 -57.812 60.185 1.00 68.75 869 ASN A O 1
ATOM 6217 N N . ASP A 1 870 ? 20.930 -55.682 60.534 1.00 67.56 870 ASP A N 1
ATOM 6218 C CA . ASP A 1 870 ? 21.677 -55.879 61.777 1.00 67.56 870 ASP A CA 1
ATOM 6219 C C . ASP A 1 870 ? 20.953 -55.362 63.036 1.00 67.56 870 ASP A C 1
ATOM 6221 O O . ASP A 1 870 ? 21.323 -55.721 64.167 1.00 67.56 870 ASP A O 1
ATOM 6225 N N . CYS A 1 871 ? 19.779 -54.770 62.821 1.00 65.69 871 CYS A N 1
ATOM 6226 C CA . CYS A 1 871 ? 18.754 -54.432 63.795 1.00 65.69 871 CYS A CA 1
ATOM 6227 C C . CYS A 1 871 ? 19.142 -53.278 64.728 1.00 65.69 871 CYS A C 1
ATOM 6229 O O . CYS A 1 871 ? 18.741 -53.294 65.908 1.00 65.69 871 CYS A O 1
ATOM 6231 N N . ASP A 1 872 ? 19.959 -52.339 64.264 1.00 69.50 872 ASP A N 1
ATOM 6232 C CA . ASP A 1 872 ? 20.464 -51.236 65.076 1.00 69.50 872 ASP A CA 1
ATOM 6233 C C . ASP A 1 872 ? 19.630 -49.944 64.984 1.00 69.50 872 ASP A C 1
ATOM 6235 O O . ASP A 1 872 ? 19.869 -49.015 65.765 1.00 69.50 872 ASP A O 1
ATOM 6239 N N . THR A 1 873 ? 18.547 -49.978 64.195 1.00 61.66 873 THR A N 1
ATOM 6240 C CA . THR A 1 873 ? 17.533 -48.934 63.947 1.00 61.66 873 THR A CA 1
ATOM 6241 C C . THR A 1 873 ? 17.912 -47.850 62.952 1.00 61.66 873 THR A C 1
ATOM 6243 O O . THR A 1 873 ? 17.115 -46.935 62.728 1.00 61.66 873 THR A O 1
ATOM 6246 N N . LEU A 1 874 ? 19.080 -47.954 62.340 1.00 61.41 874 LEU A N 1
ATOM 6247 C CA . LEU A 1 874 ? 19.419 -47.209 61.145 1.00 61.41 874 LEU A CA 1
ATOM 6248 C C . LEU A 1 874 ? 19.285 -48.171 59.941 1.00 61.41 874 LEU A C 1
ATOM 6250 O O . LEU A 1 874 ? 19.267 -49.389 60.101 1.00 61.41 874 LEU A O 1
ATOM 6254 N N . ILE A 1 875 ? 19.012 -47.625 58.753 1.00 56.94 875 ILE A N 1
ATOM 6255 C CA . ILE A 1 875 ? 18.907 -48.415 57.520 1.00 56.94 875 ILE A CA 1
ATOM 6256 C C . ILE A 1 875 ? 20.159 -48.117 56.682 1.00 56.94 875 ILE A C 1
ATOM 6258 O O . ILE A 1 875 ? 20.360 -46.971 56.272 1.00 56.94 875 ILE A O 1
ATOM 6262 N N . ASP A 1 876 ? 20.944 -49.160 56.388 1.00 57.62 876 ASP A N 1
ATOM 6263 C CA . ASP A 1 876 ? 22.069 -49.191 55.438 1.00 57.62 876 ASP A CA 1
ATOM 6264 C C . ASP A 1 876 ? 23.338 -48.367 55.805 1.00 57.62 876 ASP A C 1
ATOM 6266 O O . ASP A 1 876 ? 24.127 -47.978 54.940 1.00 57.62 876 ASP A O 1
ATOM 6270 N N . GLU A 1 877 ? 23.597 -48.124 57.090 1.00 59.78 877 GLU A N 1
ATOM 6271 C CA . GLU A 1 877 ? 24.648 -47.217 57.598 1.00 59.78 877 GLU A CA 1
ATOM 6272 C C . GLU A 1 877 ? 26.053 -47.822 57.772 1.00 59.78 877 GLU A C 1
ATOM 6274 O O . GLU A 1 877 ? 27.039 -47.081 57.746 1.00 59.78 877 GLU A O 1
ATOM 6279 N N . ASP A 1 878 ? 26.176 -49.142 57.916 1.00 61.59 878 ASP A N 1
ATOM 6280 C CA . ASP A 1 878 ? 27.458 -49.853 58.070 1.00 61.59 878 ASP A CA 1
ATOM 6281 C C . ASP A 1 878 ? 27.689 -50.875 56.929 1.00 61.59 878 ASP A C 1
ATOM 6283 O O . ASP A 1 878 ? 28.361 -51.905 57.092 1.00 61.59 878 ASP A O 1
ATOM 6287 N N . CYS A 1 879 ? 27.170 -50.579 55.727 1.00 60.62 879 CYS A N 1
ATOM 6288 C CA . CYS A 1 879 ? 27.399 -51.388 54.527 1.00 60.62 879 CYS A CA 1
ATOM 6289 C C . CYS A 1 879 ? 28.915 -51.564 54.257 1.00 60.62 879 CYS A C 1
ATOM 6291 O O . CYS A 1 879 ? 29.658 -50.583 54.123 1.00 60.62 879 CYS A O 1
ATOM 6293 N N . PRO A 1 880 ? 29.430 -52.808 54.142 1.00 56.41 880 PRO A N 1
ATOM 6294 C CA . PRO A 1 880 ? 30.806 -53.046 53.711 1.00 56.41 880 PRO A CA 1
ATOM 6295 C C . PRO A 1 880 ? 31.050 -52.399 52.333 1.00 56.41 880 PRO A C 1
ATOM 6297 O O . PRO A 1 880 ? 30.106 -52.325 51.545 1.00 56.41 880 PRO A O 1
ATOM 6300 N N . PRO A 1 881 ? 32.294 -51.967 52.015 1.00 47.88 881 PRO A N 1
ATOM 6301 C CA . PRO A 1 881 ? 32.589 -51.159 50.830 1.00 47.88 881 PRO A CA 1
ATOM 6302 C C . PRO A 1 881 ? 32.025 -51.837 49.589 1.00 47.88 881 PRO A C 1
ATOM 6304 O O . PRO A 1 881 ? 32.061 -53.076 49.527 1.00 47.88 881 PRO A O 1
ATOM 6307 N N . PRO A 1 882 ? 31.489 -51.037 48.655 1.00 45.16 882 PRO A N 1
ATOM 6308 C CA . PRO A 1 882 ? 30.386 -51.443 47.817 1.00 45.16 882 PRO A CA 1
ATOM 6309 C C . PRO A 1 882 ? 30.764 -52.749 47.145 1.00 45.16 882 PRO A C 1
ATOM 6311 O O . PRO A 1 882 ? 31.734 -52.835 46.388 1.00 45.16 882 PRO A O 1
ATOM 6314 N N . ALA A 1 883 ? 29.974 -53.785 47.418 1.00 45.50 883 ALA A N 1
ATOM 6315 C CA . ALA A 1 883 ? 29.754 -54.809 46.420 1.00 45.50 883 ALA A CA 1
ATOM 6316 C C . ALA A 1 883 ? 28.995 -54.125 45.285 1.00 45.50 883 ALA A C 1
ATOM 6318 O O . ALA A 1 883 ? 27.806 -54.342 45.081 1.00 45.50 883 ALA A O 1
ATOM 6319 N N . CYS A 1 884 ? 29.707 -53.258 44.582 1.00 50.00 884 CYS A N 1
ATOM 6320 C CA . CYS A 1 884 ? 29.405 -52.942 43.230 1.00 50.00 884 CYS A CA 1
ATOM 6321 C C . CYS A 1 884 ? 29.154 -54.251 42.509 1.00 50.00 884 CYS A C 1
ATOM 6323 O O . CYS A 1 884 ? 29.985 -55.167 42.498 1.00 50.00 884 CYS A O 1
ATOM 6325 N N . VAL A 1 885 ? 27.940 -54.371 42.004 1.00 54.00 885 VAL A N 1
ATOM 6326 C CA . VAL A 1 885 ? 27.623 -55.388 41.026 1.00 54.00 885 VAL A CA 1
ATOM 6327 C C . VAL A 1 885 ? 28.252 -54.854 39.748 1.00 54.00 885 VAL A C 1
ATOM 6329 O O . VAL A 1 885 ? 27.762 -53.829 39.291 1.00 54.00 885 VAL A O 1
ATOM 6332 N N . PRO A 1 886 ? 29.311 -55.483 39.196 1.00 53.38 886 PRO A N 1
ATOM 6333 C CA . PRO A 1 886 ? 29.981 -54.950 38.019 1.00 53.38 886 PRO A CA 1
ATOM 6334 C C . PRO A 1 886 ? 28.939 -54.758 36.926 1.00 53.38 886 PRO A C 1
ATOM 6336 O O . PRO A 1 886 ? 28.349 -55.735 36.441 1.00 53.38 886 PRO A O 1
ATOM 6339 N N . SER A 1 887 ? 28.654 -53.502 36.624 1.00 58.44 887 SER A N 1
ATOM 6340 C CA . SER A 1 887 ? 27.822 -53.103 35.505 1.00 58.44 887 SER A CA 1
ATOM 6341 C C . SER A 1 887 ? 28.746 -52.617 34.392 1.00 58.44 887 SER A C 1
ATOM 6343 O O . SER A 1 887 ? 29.950 -52.529 34.587 1.00 58.44 887 SER A O 1
ATOM 6345 N N . SER A 1 888 ? 28.244 -52.446 33.174 1.00 59.47 888 SER A N 1
ATOM 6346 C CA . SER A 1 888 ? 29.056 -51.787 32.147 1.00 59.47 888 SER A CA 1
ATOM 6347 C C . SER A 1 888 ? 29.231 -50.324 32.532 1.00 59.47 888 SER A C 1
ATOM 6349 O O . SER A 1 888 ? 28.225 -49.697 32.849 1.00 59.47 888 SER A O 1
ATOM 6351 N N . GLU A 1 889 ? 30.457 -49.819 32.449 1.00 67.12 889 GLU A N 1
ATOM 6352 C CA . GLU A 1 889 ? 30.822 -48.444 32.796 1.00 67.12 889 GLU A CA 1
ATOM 6353 C C . GLU A 1 889 ? 29.848 -47.393 32.225 1.00 67.12 889 GLU A C 1
ATOM 6355 O O . GLU A 1 889 ? 29.487 -47.446 31.042 1.00 67.12 889 GLU A O 1
ATOM 6360 N N . VAL A 1 890 ? 29.413 -46.456 33.076 1.00 61.94 890 VAL A N 1
ATOM 6361 C CA . VAL A 1 890 ? 28.523 -45.324 32.750 1.00 61.94 890 VAL A CA 1
ATOM 6362 C C . VAL A 1 890 ? 29.240 -44.044 33.173 1.00 61.94 890 VAL A C 1
ATOM 6364 O O . VAL A 1 890 ? 29.714 -43.988 34.296 1.00 61.94 890 VAL A O 1
ATOM 6367 N N . CYS A 1 891 ? 29.318 -43.054 32.279 1.00 61.69 891 CYS A N 1
ATOM 6368 C CA . CYS A 1 891 ? 30.144 -41.855 32.453 1.00 61.69 891 CYS A CA 1
ATOM 6369 C C . CYS A 1 891 ? 29.449 -40.771 33.278 1.00 61.69 891 CYS A C 1
ATOM 6371 O O . CYS A 1 891 ? 28.918 -39.803 32.733 1.00 61.69 891 CYS A O 1
ATOM 6373 N N . ASP A 1 892 ? 29.421 -40.965 34.589 1.00 63.50 892 ASP A N 1
ATOM 6374 C CA . ASP A 1 892 ? 28.794 -40.062 35.558 1.00 63.50 892 ASP A CA 1
ATOM 6375 C C . ASP A 1 892 ? 29.756 -39.631 36.681 1.00 63.50 892 ASP A C 1
ATOM 6377 O O . ASP A 1 892 ? 29.333 -39.045 37.683 1.00 63.50 892 ASP A O 1
ATOM 6381 N N . GLY A 1 893 ? 31.063 -39.865 36.509 1.00 55.00 893 GLY A N 1
ATOM 6382 C CA . GLY A 1 893 ? 32.079 -39.536 37.505 1.00 55.00 893 GLY A CA 1
ATOM 6383 C C . GLY A 1 893 ? 32.134 -40.529 38.668 1.00 55.00 893 GLY A C 1
ATOM 6384 O O . GLY A 1 893 ? 32.793 -40.240 39.678 1.00 55.00 893 GLY A O 1
ATOM 6385 N N . VAL A 1 894 ? 31.462 -41.681 38.545 1.00 63.44 894 VAL A N 1
ATOM 6386 C CA . VAL A 1 894 ? 31.426 -42.772 39.525 1.00 63.44 894 VAL A CA 1
ATOM 6387 C C . VAL A 1 894 ? 31.913 -44.074 38.872 1.00 63.44 894 VAL A C 1
ATOM 6389 O O . VAL A 1 894 ? 31.535 -44.418 37.764 1.00 63.44 894 VAL A O 1
ATOM 6392 N N . ASP A 1 895 ? 32.774 -44.817 39.573 1.00 61.88 895 ASP A N 1
ATOM 6393 C CA . ASP A 1 895 ? 33.310 -46.112 39.119 1.00 61.88 895 ASP A CA 1
ATOM 6394 C C . ASP A 1 895 ? 32.216 -47.197 39.188 1.00 61.88 895 ASP A C 1
ATOM 6396 O O . ASP A 1 895 ? 31.869 -47.676 40.277 1.00 61.88 895 ASP A O 1
ATOM 6400 N N . ASN A 1 896 ? 31.642 -47.526 38.026 1.00 68.06 896 ASN A N 1
ATOM 6401 C CA . ASN A 1 896 ? 30.386 -48.271 37.881 1.00 68.06 896 ASN A CA 1
ATOM 6402 C C . ASN A 1 896 ? 30.587 -49.773 37.582 1.00 68.06 896 ASN A C 1
ATOM 6404 O O . ASN A 1 896 ? 29.666 -50.586 37.788 1.00 68.06 896 ASN A O 1
ATOM 6408 N N . ASP A 1 897 ? 31.784 -50.170 37.138 1.00 67.81 897 ASP A N 1
ATOM 6409 C CA . ASP A 1 897 ? 32.227 -51.564 37.010 1.00 67.81 897 ASP A CA 1
ATOM 6410 C C . ASP A 1 897 ? 33.170 -52.034 38.142 1.00 67.81 897 ASP A C 1
ATOM 6412 O O . ASP A 1 897 ? 33.301 -53.244 38.401 1.00 67.81 897 ASP A O 1
ATOM 6416 N N . CYS A 1 898 ? 33.684 -51.072 38.909 1.00 65.38 898 CYS A N 1
ATOM 6417 C CA . CYS A 1 898 ? 34.301 -51.189 40.227 1.00 65.38 898 CYS A CA 1
ATOM 6418 C C . CYS A 1 898 ? 35.664 -51.834 40.244 1.00 65.38 898 CYS A C 1
ATOM 6420 O O . CYS A 1 898 ? 36.012 -52.625 41.142 1.00 65.38 898 CYS A O 1
ATOM 6422 N N . ASP A 1 899 ? 36.454 -51.466 39.249 1.00 74.62 899 ASP A N 1
ATOM 6423 C CA . ASP A 1 899 ? 37.853 -51.819 39.145 1.00 74.62 899 ASP A CA 1
ATOM 6424 C C . ASP A 1 899 ? 38.814 -50.771 39.748 1.00 74.62 899 ASP A C 1
ATOM 6426 O O . ASP A 1 899 ? 40.027 -51.023 39.823 1.00 74.62 899 ASP A O 1
ATOM 6430 N N . LEU A 1 900 ? 38.259 -49.713 40.358 1.00 61.91 900 LEU A N 1
ATOM 6431 C CA . LEU A 1 900 ? 38.922 -48.587 41.029 1.00 61.91 900 LEU A CA 1
ATOM 6432 C C . LEU A 1 900 ? 39.476 -47.516 40.084 1.00 61.91 900 LEU A C 1
ATOM 6434 O O . LEU A 1 900 ? 40.284 -46.684 40.526 1.00 61.91 900 LEU A O 1
ATOM 6438 N N . ALA A 1 901 ? 39.050 -47.515 38.826 1.00 61.75 901 ALA A N 1
ATOM 6439 C CA . ALA A 1 901 ? 39.209 -46.401 37.913 1.00 61.75 901 ALA A CA 1
ATOM 6440 C C . ALA A 1 901 ? 37.838 -45.826 37.544 1.00 61.75 901 ALA A C 1
ATOM 6442 O O . ALA A 1 901 ? 36.879 -46.551 37.354 1.00 61.75 901 ALA A O 1
ATOM 6443 N N . ILE A 1 902 ? 37.743 -44.498 37.511 1.00 57.66 902 ILE A N 1
ATOM 6444 C CA . ILE A 1 902 ? 36.482 -43.801 37.243 1.00 57.66 902 ILE A CA 1
ATOM 6445 C C . ILE A 1 902 ? 36.380 -43.575 35.732 1.00 57.66 902 ILE A C 1
ATOM 6447 O O . ILE A 1 902 ? 37.289 -42.961 35.161 1.00 57.66 902 ILE A O 1
ATOM 6451 N N . ASP A 1 903 ? 35.290 -44.046 35.124 1.00 60.12 903 ASP A N 1
ATOM 6452 C CA . ASP A 1 903 ? 34.867 -43.790 33.743 1.00 60.12 903 ASP A CA 1
ATOM 6453 C C . ASP A 1 903 ? 35.799 -44.370 32.657 1.00 60.12 903 ASP A C 1
ATOM 6455 O O . ASP A 1 903 ? 35.943 -43.820 31.556 1.00 60.12 903 ASP A O 1
ATOM 6459 N N . GLU A 1 904 ? 36.454 -45.508 32.924 1.00 60.97 904 GLU A N 1
ATOM 6460 C CA . GLU A 1 904 ? 37.325 -46.146 31.933 1.00 60.97 904 GLU A CA 1
ATOM 6461 C C . GLU A 1 904 ? 36.574 -47.108 30.999 1.00 60.97 904 GLU A C 1
ATOM 6463 O O . GLU A 1 904 ? 36.235 -48.239 31.322 1.00 60.97 904 GLU A O 1
ATOM 6468 N N . GLY A 1 905 ? 36.350 -46.670 29.758 1.00 57.88 905 GLY A N 1
ATOM 6469 C CA . GLY A 1 905 ? 35.716 -47.502 28.730 1.00 57.88 905 GLY A CA 1
ATOM 6470 C C . GLY A 1 905 ? 34.211 -47.299 28.567 1.00 57.88 905 GLY A C 1
ATOM 6471 O O . GLY A 1 905 ? 33.573 -48.140 27.926 1.00 57.88 905 GLY A O 1
ATOM 6472 N N . CYS A 1 906 ? 33.657 -46.183 29.054 1.00 58.69 906 CYS A N 1
ATOM 6473 C CA . CYS A 1 906 ? 32.319 -45.758 28.662 1.00 58.69 906 CYS A CA 1
ATOM 6474 C C . CYS A 1 906 ? 32.214 -45.613 27.139 1.00 58.69 906 CYS A C 1
ATOM 6476 O O . CYS A 1 906 ? 33.005 -44.924 26.492 1.00 58.69 906 CYS A O 1
ATOM 6478 N N . THR A 1 907 ? 31.169 -46.209 26.585 1.00 57.47 907 THR A N 1
ATOM 6479 C CA . THR A 1 907 ? 30.510 -45.706 25.377 1.00 57.47 907 THR A CA 1
ATOM 6480 C C . THR A 1 907 ? 29.218 -45.017 25.827 1.00 57.47 907 THR A C 1
ATOM 6482 O O . THR A 1 907 ? 28.592 -45.527 26.759 1.00 57.47 907 THR A O 1
ATOM 6485 N N . PRO A 1 908 ? 28.834 -43.884 25.225 1.00 45.03 908 PRO A N 1
ATOM 6486 C CA . PRO A 1 908 ? 28.065 -42.829 25.891 1.00 45.03 908 PRO A CA 1
ATOM 6487 C C . PRO A 1 908 ? 26.633 -43.247 26.296 1.00 45.03 908 PRO A C 1
ATOM 6489 O O . PRO A 1 908 ? 26.009 -44.044 25.585 1.00 45.03 908 PRO A O 1
ATOM 6492 N N . PRO A 1 909 ? 26.096 -42.738 27.429 1.00 39.25 909 PRO A N 1
ATOM 6493 C CA . PRO A 1 909 ? 24.720 -42.966 27.873 1.00 39.25 909 PRO A CA 1
ATOM 6494 C C . PRO A 1 909 ? 23.828 -41.721 27.561 1.00 39.25 909 PRO A C 1
ATOM 6496 O O . PRO A 1 909 ? 24.282 -40.767 26.938 1.00 39.25 909 PRO A O 1
ATOM 6499 N N . PRO A 1 910 ? 22.519 -41.708 27.872 1.00 49.00 910 PRO A N 1
ATOM 6500 C CA . PRO A 1 910 ? 21.438 -41.786 26.895 1.00 49.00 910 PRO A CA 1
ATOM 6501 C C . PRO A 1 910 ? 20.602 -40.488 26.853 1.00 49.00 910 PRO A C 1
ATOM 6503 O O . PRO A 1 910 ? 19.379 -40.542 26.727 1.00 49.00 910 PRO A O 1
ATOM 6506 N N . THR A 1 911 ? 21.249 -39.330 27.008 1.00 48.22 911 THR A N 1
ATOM 6507 C CA . THR A 1 911 ? 20.605 -38.004 26.888 1.00 48.22 911 THR A CA 1
ATOM 6508 C C . THR A 1 911 ? 20.911 -37.297 25.575 1.00 48.22 911 THR A C 1
ATOM 6510 O O . THR A 1 911 ? 20.263 -36.306 25.266 1.00 48.22 911 THR A O 1
ATOM 6513 N N . CYS A 1 912 ? 21.827 -37.830 24.772 1.00 53.41 912 CYS A N 1
ATOM 6514 C CA . CYS A 1 912 ? 21.991 -37.413 23.392 1.00 53.41 912 CYS A CA 1
ATOM 6515 C C . CYS A 1 912 ? 21.151 -38.345 22.496 1.00 53.41 912 CYS A C 1
ATOM 6517 O O . CYS A 1 912 ? 21.321 -39.570 22.495 1.00 53.41 912 CYS A O 1
ATOM 6519 N N . ILE A 1 913 ? 20.157 -37.781 21.806 1.00 58.28 913 ILE A N 1
ATOM 6520 C CA . ILE A 1 913 ? 19.407 -38.477 20.756 1.00 58.28 913 ILE A CA 1
ATOM 6521 C C . ILE A 1 913 ? 20.230 -38.276 19.485 1.00 58.28 913 ILE A C 1
ATOM 6523 O O . ILE A 1 913 ? 20.274 -37.141 19.023 1.00 58.28 913 ILE A O 1
ATOM 6527 N N . PRO A 1 914 ? 20.855 -39.320 18.908 1.00 55.91 914 PRO A N 1
ATOM 6528 C CA . PRO A 1 914 ? 21.776 -39.132 17.797 1.00 55.91 914 PRO A CA 1
ATOM 6529 C C . PRO A 1 914 ? 21.048 -38.497 16.615 1.00 55.91 914 PRO A C 1
ATOM 6531 O O . PRO A 1 914 ? 20.186 -39.117 15.976 1.00 55.91 914 PRO A O 1
ATOM 6534 N N . SER A 1 915 ? 21.400 -37.247 16.358 1.00 62.44 915 SER A N 1
ATOM 6535 C CA . SER A 1 915 ? 20.995 -36.457 15.208 1.00 62.44 915 SER A CA 1
ATOM 6536 C C . SER A 1 915 ? 22.227 -36.191 14.333 1.00 62.44 915 SER A C 1
ATOM 6538 O O . SER A 1 915 ? 23.320 -36.656 14.644 1.00 62.44 915 SER A O 1
ATOM 6540 N N . ALA A 1 916 ? 22.050 -35.600 13.151 1.00 62.41 916 ALA A N 1
ATOM 6541 C CA . ALA A 1 916 ? 23.211 -35.222 12.343 1.00 62.41 916 ALA A CA 1
ATOM 6542 C C . ALA A 1 916 ? 23.887 -34.023 13.015 1.00 62.41 916 ALA A C 1
ATOM 6544 O O . ALA A 1 916 ? 23.167 -33.119 13.424 1.00 62.41 916 ALA A O 1
ATOM 6545 N N . GLU A 1 917 ? 25.216 -34.020 13.112 1.00 67.62 917 GLU A N 1
ATOM 6546 C CA . GLU A 1 917 ? 25.940 -32.960 13.821 1.00 67.62 917 GLU A CA 1
ATOM 6547 C C . GLU A 1 917 ? 25.653 -31.564 13.294 1.00 67.62 917 GLU A C 1
ATOM 6549 O O . GLU A 1 917 ? 25.660 -31.329 12.076 1.00 67.62 917 GLU A O 1
ATOM 6554 N N . VAL A 1 918 ? 25.456 -30.653 14.246 1.00 62.78 918 VAL A N 1
ATOM 6555 C CA . VAL A 1 918 ? 25.265 -29.225 14.048 1.00 62.78 918 VAL A CA 1
ATOM 6556 C C . VAL A 1 918 ? 26.378 -28.502 14.806 1.00 62.78 918 VAL A C 1
ATOM 6558 O O . VAL A 1 918 ? 26.575 -28.787 15.974 1.00 62.78 918 VAL A O 1
ATOM 6561 N N . CYS A 1 919 ? 27.081 -27.559 14.164 1.00 64.38 919 CYS A N 1
ATOM 6562 C CA . CYS A 1 919 ? 28.213 -26.830 14.758 1.00 64.38 919 CYS A CA 1
ATOM 6563 C C . CYS A 1 919 ? 27.765 -25.880 15.889 1.00 64.38 919 CYS A C 1
ATOM 6565 O O . CYS A 1 919 ? 27.678 -24.669 15.692 1.00 64.38 919 CYS A O 1
ATOM 6567 N N . ASN A 1 920 ? 27.415 -26.414 17.053 1.00 61.81 920 ASN A N 1
ATOM 6568 C CA . ASN A 1 920 ? 26.905 -25.654 18.198 1.00 61.81 920 ASN A CA 1
ATOM 6569 C C . ASN A 1 920 ? 27.727 -25.907 19.478 1.00 61.81 920 ASN A C 1
ATOM 6571 O O . ASN A 1 920 ? 27.326 -25.471 20.560 1.00 61.81 920 ASN A O 1
ATOM 6575 N N . GLY A 1 921 ? 28.869 -26.601 19.369 1.00 54.12 921 GLY A N 1
ATOM 6576 C CA . GLY A 1 921 ? 29.718 -26.952 20.505 1.00 54.12 921 GLY A CA 1
ATOM 6577 C C . GLY A 1 921 ? 29.157 -28.079 21.379 1.00 54.12 921 GLY A C 1
ATOM 6578 O O . GLY A 1 921 ? 29.654 -28.288 22.492 1.00 54.12 921 GLY A O 1
ATOM 6579 N N . VAL A 1 922 ? 28.137 -28.799 20.898 1.00 64.75 922 VAL A N 1
ATOM 6580 C CA . VAL A 1 922 ? 27.506 -29.958 21.541 1.00 64.75 922 VAL A CA 1
ATOM 6581 C C . VAL A 1 922 ? 27.650 -31.182 20.630 1.00 64.75 922 VAL A C 1
ATOM 6583 O O . VAL A 1 922 ? 27.472 -31.117 19.423 1.00 64.75 922 VAL A O 1
ATOM 6586 N N . ASP A 1 923 ? 27.977 -32.334 21.213 1.00 62.25 923 ASP A N 1
ATOM 6587 C CA . ASP A 1 923 ? 28.044 -33.612 20.491 1.00 62.25 923 ASP A CA 1
ATOM 6588 C C . ASP A 1 923 ? 26.622 -34.140 20.210 1.00 62.25 923 ASP A C 1
ATOM 6590 O O . ASP A 1 923 ? 26.028 -34.844 21.030 1.00 62.25 923 ASP A O 1
ATOM 6594 N N . ASP A 1 924 ? 26.065 -33.743 19.064 1.00 70.94 924 ASP A N 1
ATOM 6595 C CA . ASP A 1 924 ? 24.687 -34.029 18.637 1.00 70.94 924 ASP A CA 1
ATOM 6596 C C . ASP A 1 924 ? 24.473 -35.457 18.092 1.00 70.94 924 ASP A C 1
ATOM 6598 O O . ASP A 1 924 ? 23.337 -35.957 18.079 1.00 70.94 924 ASP A O 1
ATOM 6602 N N . ASN A 1 925 ? 25.530 -36.120 17.603 1.00 67.75 925 ASN A N 1
ATOM 6603 C CA . ASN A 1 925 ? 25.470 -37.498 17.088 1.00 67.75 925 ASN A CA 1
ATOM 6604 C C . ASN A 1 925 ? 25.893 -38.548 18.141 1.00 67.75 925 ASN A C 1
ATOM 6606 O O . ASN A 1 925 ? 25.724 -39.757 17.920 1.00 67.75 925 ASN A O 1
ATOM 6610 N N . CYS A 1 926 ? 26.352 -38.071 19.298 1.00 66.12 926 CYS A N 1
ATOM 6611 C CA . CYS A 1 926 ? 26.713 -38.822 20.485 1.00 66.12 926 CYS A CA 1
ATOM 6612 C C . CYS A 1 926 ? 27.916 -39.754 20.285 1.00 66.12 926 CYS A C 1
ATOM 6614 O O . CYS A 1 926 ? 27.919 -40.870 20.829 1.00 66.12 926 CYS A O 1
ATOM 6616 N N . ASP A 1 927 ? 28.902 -39.373 19.473 1.00 73.25 927 ASP A N 1
ATOM 6617 C CA . ASP A 1 927 ? 30.082 -40.198 19.200 1.00 73.25 927 ASP A CA 1
ATOM 6618 C C . ASP A 1 927 ? 31.292 -39.907 20.118 1.00 73.25 927 ASP A C 1
ATOM 6620 O O . ASP A 1 927 ? 32.266 -40.676 20.134 1.00 73.25 927 ASP A O 1
ATOM 6624 N N . ALA A 1 928 ? 31.137 -38.919 21.007 1.00 59.34 928 ALA A N 1
ATOM 6625 C CA . ALA A 1 928 ? 32.100 -38.393 21.973 1.00 59.34 928 ALA A CA 1
ATOM 6626 C C . ALA A 1 928 ? 33.238 -37.555 21.372 1.00 59.34 928 ALA A C 1
ATOM 6628 O O . ALA A 1 928 ? 34.222 -37.254 22.065 1.00 59.34 928 ALA A O 1
ATOM 6629 N N . VAL A 1 929 ? 33.113 -37.163 20.111 1.00 62.34 929 VAL A N 1
ATOM 6630 C CA . VAL A 1 929 ? 33.797 -36.009 19.546 1.00 62.34 929 VAL A CA 1
ATOM 6631 C C . VAL A 1 929 ? 32.742 -34.898 19.379 1.00 62.34 929 VAL A C 1
ATOM 6633 O O . VAL A 1 929 ? 31.549 -35.162 19.349 1.00 62.34 929 VAL A O 1
ATOM 6636 N N . VAL A 1 930 ? 33.158 -33.637 19.503 1.00 61.09 930 VAL A N 1
ATOM 6637 C CA . VAL A 1 930 ? 32.262 -32.486 19.322 1.00 61.09 930 VAL A CA 1
ATOM 6638 C C . VAL A 1 930 ? 32.546 -31.943 17.927 1.00 61.09 930 VAL A C 1
ATOM 6640 O O . VAL A 1 930 ? 33.704 -31.613 17.643 1.00 61.09 930 VAL A O 1
ATOM 6643 N N . ASP A 1 931 ? 31.505 -31.852 17.100 1.00 57.28 931 ASP A N 1
ATOM 6644 C CA . ASP A 1 931 ? 31.500 -31.248 15.763 1.00 57.28 931 ASP A CA 1
ATOM 6645 C C . ASP A 1 931 ? 32.419 -31.937 14.708 1.00 57.28 931 ASP A C 1
ATOM 6647 O O . ASP A 1 931 ? 33.037 -31.292 13.852 1.00 57.28 931 ASP A O 1
ATOM 6651 N N . GLU A 1 932 ? 32.541 -33.269 14.719 1.00 62.78 932 GLU A N 1
ATOM 6652 C CA . GLU A 1 932 ? 33.223 -34.082 13.705 1.00 62.78 932 GLU A CA 1
ATOM 6653 C C . GLU A 1 932 ? 32.405 -34.464 12.450 1.00 62.78 932 GLU A C 1
ATOM 6655 O O . GLU A 1 932 ? 31.888 -35.559 12.260 1.00 62.78 932 GLU A O 1
ATOM 6660 N N . GLY A 1 933 ? 32.533 -33.652 11.402 1.00 57.38 933 GLY A N 1
ATOM 6661 C CA . GLY A 1 933 ? 31.964 -33.992 10.088 1.00 57.38 933 GLY A CA 1
ATOM 6662 C C . GLY A 1 933 ? 30.548 -33.466 9.892 1.00 57.38 933 GLY A C 1
ATOM 6663 O O . GLY A 1 933 ? 29.803 -33.997 9.057 1.00 57.38 933 GLY A O 1
ATOM 6664 N N . CYS A 1 934 ? 30.257 -32.376 10.601 1.00 60.91 934 CYS A N 1
ATOM 6665 C CA . CYS A 1 934 ? 29.096 -31.522 10.462 1.00 60.91 934 CYS A CA 1
ATOM 6666 C C . CYS A 1 934 ? 28.692 -31.331 9.001 1.00 60.91 934 CYS A C 1
ATOM 6668 O O . CYS A 1 934 ? 29.493 -31.021 8.113 1.00 60.91 934 CYS A O 1
ATOM 6670 N N . THR A 1 935 ? 27.399 -31.496 8.753 1.00 53.53 935 THR A N 1
ATOM 6671 C CA . THR A 1 935 ? 26.767 -30.951 7.555 1.00 53.53 935 THR A CA 1
ATOM 6672 C C . THR A 1 935 ? 25.990 -29.726 7.999 1.00 53.53 935 THR A C 1
ATOM 6674 O O . THR A 1 935 ? 25.158 -29.880 8.892 1.00 53.53 935 THR A O 1
ATOM 6677 N N . PRO A 1 936 ? 26.230 -28.541 7.413 1.00 48.44 936 PRO A N 1
ATOM 6678 C CA . PRO A 1 936 ? 25.694 -27.297 7.948 1.00 48.44 936 PRO A CA 1
ATOM 6679 C C . PRO A 1 936 ? 24.163 -27.365 8.059 1.00 48.44 936 PRO A C 1
ATOM 6681 O O . PRO A 1 936 ? 23.510 -27.918 7.157 1.00 48.44 936 PRO A O 1
ATOM 6684 N N . PRO A 1 937 ? 23.574 -26.843 9.152 1.00 44.38 937 PRO A N 1
ATOM 6685 C CA . PRO A 1 937 ? 22.132 -26.859 9.335 1.00 44.38 937 PRO A CA 1
ATOM 6686 C C . PRO A 1 937 ? 21.448 -26.030 8.234 1.00 44.38 937 PRO A C 1
ATOM 6688 O O . PRO A 1 937 ? 22.064 -25.121 7.672 1.00 44.38 937 PRO A O 1
ATOM 6691 N N . PRO A 1 938 ? 20.157 -26.274 7.931 1.00 51.69 938 PRO A N 1
ATOM 6692 C CA . PRO A 1 938 ? 19.416 -25.532 6.902 1.00 51.69 938 PRO A CA 1
ATOM 6693 C C . PRO A 1 938 ? 19.308 -24.020 7.167 1.00 51.69 938 PRO A C 1
ATOM 6695 O O . PRO A 1 938 ? 18.808 -23.294 6.313 1.00 51.69 938 PRO A O 1
ATOM 6698 N N . THR A 1 939 ? 19.730 -23.574 8.353 1.00 47.41 939 THR A N 1
ATOM 6699 C CA . THR A 1 939 ? 19.609 -22.219 8.893 1.00 47.41 939 THR A CA 1
ATOM 6700 C C . THR A 1 939 ? 20.939 -21.465 9.003 1.00 47.41 939 THR A C 1
ATOM 6702 O O . THR A 1 939 ? 20.915 -20.296 9.367 1.00 47.41 939 THR A O 1
ATOM 6705 N N . CYS A 1 940 ? 22.087 -22.073 8.676 1.00 53.09 940 CYS A N 1
ATOM 6706 C CA . CYS A 1 940 ? 23.358 -21.344 8.626 1.00 53.09 940 CYS A CA 1
ATOM 6707 C C . CYS A 1 940 ? 23.442 -20.568 7.300 1.00 53.09 940 CYS A C 1
ATOM 6709 O O . CYS A 1 940 ? 23.523 -21.168 6.224 1.00 53.09 940 CYS A O 1
ATOM 6711 N N . ILE A 1 941 ? 23.344 -19.238 7.367 1.00 60.09 941 ILE A N 1
ATOM 6712 C CA . ILE A 1 941 ? 23.503 -18.341 6.217 1.00 60.09 941 ILE A CA 1
ATOM 6713 C C . ILE A 1 941 ? 24.992 -17.977 6.143 1.00 60.09 941 ILE A C 1
ATOM 6715 O O . ILE A 1 941 ? 25.460 -17.286 7.042 1.00 60.09 941 ILE A O 1
ATOM 6719 N N . PRO A 1 942 ? 25.739 -18.398 5.103 1.00 61.22 942 PRO A N 1
ATOM 6720 C CA . PRO A 1 942 ? 27.178 -18.161 5.036 1.00 61.22 942 PRO A CA 1
ATOM 6721 C C . PRO A 1 942 ? 27.493 -16.666 5.052 1.00 61.22 942 PRO A C 1
ATOM 6723 O O . PRO A 1 942 ? 27.146 -15.940 4.113 1.00 61.22 942 PRO A O 1
ATOM 6726 N N . SER A 1 943 ? 28.169 -16.218 6.102 1.00 64.00 943 SER A N 1
ATOM 6727 C CA . SER A 1 943 ? 28.703 -14.868 6.241 1.00 64.00 943 SER A CA 1
ATOM 6728 C C . SER A 1 943 ? 30.238 -14.908 6.276 1.00 64.00 943 SER A C 1
ATOM 6730 O O . SER A 1 943 ? 30.842 -15.944 6.014 1.00 64.00 943 SER A O 1
ATOM 6732 N N . ALA A 1 944 ? 30.902 -13.762 6.427 1.00 63.22 944 ALA A N 1
ATOM 6733 C CA . ALA A 1 944 ? 32.363 -13.719 6.476 1.00 63.22 944 ALA A CA 1
ATOM 6734 C C . ALA A 1 944 ? 32.841 -13.927 7.917 1.00 63.22 944 ALA A C 1
ATOM 6736 O O . ALA A 1 944 ? 32.344 -13.238 8.798 1.00 63.22 944 ALA A O 1
ATOM 6737 N N . GLU A 1 945 ? 33.836 -14.795 8.110 1.00 69.31 945 GLU A N 1
ATOM 6738 C CA . GLU A 1 945 ? 34.310 -15.231 9.430 1.00 69.31 945 GLU A CA 1
ATOM 6739 C C . GLU A 1 945 ? 34.617 -14.083 10.408 1.00 69.31 945 GLU A C 1
ATOM 6741 O O . GLU A 1 945 ? 35.464 -13.219 10.121 1.00 69.31 945 GLU A O 1
ATOM 6746 N N . VAL A 1 946 ? 33.955 -14.089 11.571 1.00 64.94 946 VAL A N 1
ATOM 6747 C CA . VAL A 1 946 ? 34.205 -13.187 12.700 1.00 64.94 946 VAL A CA 1
ATOM 6748 C C . VAL A 1 946 ? 34.749 -14.011 13.862 1.00 64.94 946 VAL A C 1
ATOM 6750 O O . VAL A 1 946 ? 34.122 -14.956 14.296 1.00 64.94 946 VAL A O 1
ATOM 6753 N N . CYS A 1 947 ? 35.902 -13.619 14.416 1.00 65.75 947 CYS A N 1
ATOM 6754 C CA . CYS A 1 947 ? 36.585 -14.392 15.462 1.00 65.75 947 CYS A CA 1
ATOM 6755 C C . CYS A 1 947 ? 35.873 -14.291 16.827 1.00 65.75 947 CYS A C 1
ATOM 6757 O O . CYS A 1 947 ? 36.339 -13.589 17.735 1.00 65.75 947 CYS A O 1
ATOM 6759 N N . ASN A 1 948 ? 34.709 -14.917 16.946 1.00 64.25 948 ASN A N 1
ATOM 6760 C CA . ASN A 1 948 ? 33.819 -14.879 18.104 1.00 64.25 948 ASN A CA 1
ATOM 6761 C C . ASN A 1 948 ? 33.565 -16.287 18.681 1.00 64.25 948 ASN A C 1
ATOM 6763 O O . ASN A 1 948 ? 32.852 -16.399 19.681 1.00 64.25 948 ASN A O 1
ATOM 6767 N N . GLY A 1 949 ? 34.187 -17.329 18.111 1.00 54.25 949 GLY A N 1
ATOM 6768 C CA . GLY A 1 949 ? 34.005 -18.719 18.518 1.00 54.25 949 GLY A CA 1
ATOM 6769 C C . GLY A 1 949 ? 32.790 -19.406 17.886 1.00 54.25 949 GLY A C 1
ATOM 6770 O O . GLY A 1 949 ? 32.338 -20.412 18.435 1.00 54.25 949 GLY A O 1
ATOM 6771 N N . VAL A 1 950 ? 32.265 -18.876 16.774 1.00 64.19 950 VAL A N 1
ATOM 6772 C CA . VAL A 1 950 ? 31.139 -19.409 15.987 1.00 64.19 950 VAL A CA 1
ATOM 6773 C C . VAL A 1 950 ? 31.574 -19.570 14.519 1.00 64.19 950 VAL A C 1
ATOM 6775 O O . VAL A 1 950 ? 32.288 -18.726 14.000 1.00 64.19 950 VAL A O 1
ATOM 6778 N N . ASP A 1 951 ? 31.156 -20.654 13.851 1.00 61.16 951 ASP A N 1
ATOM 6779 C CA . ASP A 1 951 ? 31.392 -20.900 12.410 1.00 61.16 951 ASP A CA 1
ATOM 6780 C C . ASP A 1 951 ? 30.430 -20.042 11.570 1.00 61.16 951 ASP A C 1
ATOM 6782 O O . ASP A 1 951 ? 29.317 -20.454 11.222 1.00 61.16 951 ASP A O 1
ATOM 6786 N N . ASP A 1 952 ? 30.843 -18.803 11.306 1.00 71.06 952 ASP A N 1
ATOM 6787 C CA . ASP A 1 952 ? 30.026 -17.781 10.646 1.00 71.06 952 ASP A CA 1
ATOM 6788 C C . ASP A 1 952 ? 29.865 -18.025 9.135 1.00 71.06 952 ASP A C 1
ATOM 6790 O O . ASP A 1 952 ? 28.916 -17.519 8.517 1.00 71.06 952 ASP A O 1
ATOM 6794 N N . ASN A 1 953 ? 30.793 -18.762 8.513 1.00 68.94 953 ASN A N 1
ATOM 6795 C CA . ASN A 1 953 ? 30.795 -19.039 7.074 1.00 68.94 953 ASN A CA 1
ATOM 6796 C C . ASN A 1 953 ? 30.259 -20.434 6.698 1.00 68.94 953 ASN A C 1
ATOM 6798 O O . ASN A 1 953 ? 30.083 -20.736 5.507 1.00 68.94 953 ASN A O 1
ATOM 6802 N N . CYS A 1 954 ? 29.892 -21.224 7.705 1.00 65.56 954 CYS A N 1
ATOM 6803 C CA . CYS A 1 954 ? 29.254 -22.527 7.597 1.00 65.56 954 CYS A CA 1
ATOM 6804 C C . CYS A 1 954 ? 30.120 -23.582 6.886 1.00 65.56 954 CYS A C 1
ATOM 6806 O O . CYS A 1 954 ? 29.568 -24.490 6.240 1.00 65.56 954 CYS A O 1
ATOM 6808 N N . ASP A 1 955 ? 31.451 -23.459 6.929 1.00 70.88 955 ASP A N 1
ATOM 6809 C CA . ASP A 1 955 ? 32.372 -24.407 6.294 1.00 70.88 955 ASP A CA 1
ATOM 6810 C C . ASP A 1 955 ? 32.822 -25.555 7.204 1.00 70.88 955 ASP A C 1
ATOM 6812 O O . ASP A 1 955 ? 33.558 -26.445 6.751 1.00 70.88 955 ASP A O 1
ATOM 6816 N N . SER A 1 956 ? 32.233 -25.642 8.402 1.00 59.88 956 SER A N 1
ATOM 6817 C CA . SER A 1 956 ? 32.435 -26.672 9.427 1.00 59.88 956 SER A CA 1
ATOM 6818 C C . SER A 1 956 ? 33.811 -26.638 10.091 1.00 59.88 956 SER A C 1
ATOM 6820 O O . SER A 1 956 ? 34.295 -27.643 10.622 1.00 59.88 956 SER A O 1
ATOM 6822 N N . VAL A 1 957 ? 34.432 -25.466 10.081 1.00 64.25 957 VAL A N 1
ATOM 6823 C CA . VAL A 1 957 ? 35.555 -25.096 10.933 1.00 64.25 957 VAL A CA 1
ATOM 6824 C C . VAL A 1 957 ? 35.147 -23.793 11.646 1.00 64.25 957 VAL A C 1
ATOM 6826 O O . VAL A 1 957 ? 34.314 -23.053 11.149 1.00 64.25 957 VAL A O 1
ATOM 6829 N N . VAL A 1 958 ? 35.606 -23.587 12.885 1.00 60.62 958 VAL A N 1
ATOM 6830 C CA . VAL A 1 958 ? 35.318 -22.361 13.650 1.00 60.62 958 VAL A CA 1
ATOM 6831 C C . VAL A 1 958 ? 36.530 -21.439 13.553 1.00 60.62 958 VAL A C 1
ATOM 6833 O O . VAL A 1 958 ? 37.649 -21.868 13.870 1.00 60.62 958 VAL A O 1
ATOM 6836 N N . ASP A 1 959 ? 36.297 -20.178 13.188 1.00 59.81 959 ASP A N 1
ATOM 6837 C CA . ASP A 1 959 ? 37.272 -19.087 13.137 1.00 59.81 959 ASP A CA 1
ATOM 6838 C C . ASP A 1 959 ? 38.430 -19.297 12.124 1.00 59.81 959 ASP A C 1
ATOM 6840 O O . ASP A 1 959 ? 39.543 -18.771 12.289 1.00 59.81 959 ASP A O 1
ATOM 6844 N N . GLU A 1 960 ? 38.230 -20.050 11.039 1.00 65.00 960 GLU A N 1
ATOM 6845 C CA . GLU A 1 960 ? 39.227 -20.219 9.978 1.00 65.00 960 GLU A CA 1
ATOM 6846 C C . GLU A 1 960 ? 39.196 -19.086 8.947 1.00 65.00 960 GLU A C 1
ATOM 6848 O O . GLU A 1 960 ? 38.213 -18.768 8.294 1.00 65.00 960 GLU A O 1
ATOM 6853 N N . GLY A 1 961 ? 40.353 -18.458 8.740 1.00 60.50 961 GLY A N 1
ATOM 6854 C CA . GLY A 1 961 ? 40.455 -17.359 7.778 1.00 60.50 961 GLY A CA 1
ATOM 6855 C C . GLY A 1 961 ? 40.052 -15.992 8.331 1.00 60.50 961 GLY A C 1
ATOM 6856 O O . GLY A 1 961 ? 39.967 -15.047 7.541 1.00 60.50 961 GLY A O 1
ATOM 6857 N N . CYS A 1 962 ? 39.930 -15.869 9.657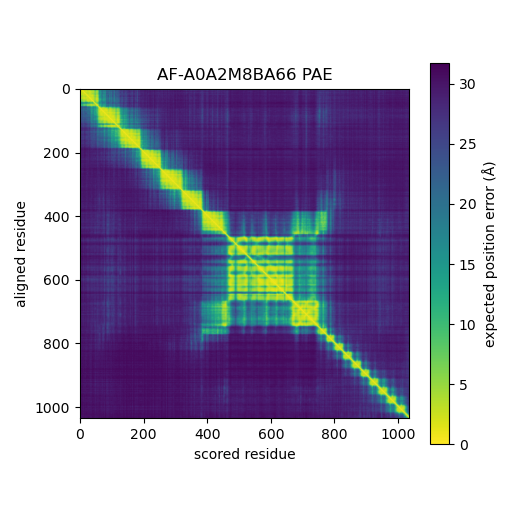 1.00 62.38 962 CYS A N 1
ATOM 6858 C CA . CYS A 1 962 ? 39.921 -14.611 10.399 1.00 62.38 962 CYS A CA 1
ATOM 6859 C C . CYS A 1 962 ? 40.840 -13.550 9.754 1.00 62.38 962 CYS A C 1
ATOM 6861 O O . CYS A 1 962 ? 42.066 -13.734 9.693 1.00 62.38 962 CYS A O 1
ATOM 6863 N N . PRO A 1 963 ? 40.292 -12.435 9.238 1.00 53.00 963 PRO A N 1
ATOM 6864 C CA . PRO A 1 963 ? 41.111 -11.386 8.660 1.00 53.00 963 PRO A CA 1
ATOM 6865 C C . PRO A 1 963 ? 41.948 -10.718 9.763 1.00 53.00 963 PRO A C 1
ATOM 6867 O O . PRO A 1 963 ? 41.435 -10.440 10.848 1.00 53.00 963 PRO A O 1
ATOM 6870 N N . PRO A 1 964 ? 43.234 -10.421 9.504 1.00 52.81 964 PRO A N 1
ATOM 6871 C CA . PRO A 1 964 ? 44.101 -9.833 10.512 1.00 52.81 964 PRO A CA 1
ATOM 6872 C C . PRO A 1 964 ? 43.541 -8.499 11.024 1.00 52.81 964 PRO A C 1
ATOM 6874 O O . PRO A 1 964 ? 42.959 -7.745 10.231 1.00 52.81 964 PRO A O 1
ATOM 6877 N N . PRO A 1 965 ? 43.764 -8.155 12.308 1.00 48.16 965 PRO A N 1
ATOM 6878 C CA . PRO A 1 965 ? 43.216 -6.948 12.914 1.00 48.16 965 PRO A CA 1
ATOM 6879 C C . PRO A 1 965 ? 43.498 -5.708 12.059 1.00 48.16 965 PRO A C 1
ATOM 6881 O O . PRO A 1 965 ? 44.632 -5.476 11.616 1.00 48.16 965 PRO A O 1
ATOM 6884 N N . VAL A 1 966 ? 42.462 -4.897 11.823 1.00 48.44 966 VAL A N 1
ATOM 6885 C CA . VAL A 1 966 ? 42.532 -3.693 10.983 1.00 48.44 966 VAL A CA 1
ATOM 6886 C C . VAL A 1 966 ? 43.656 -2.773 11.479 1.00 48.44 966 VAL A C 1
ATOM 6888 O O . VAL A 1 966 ? 43.541 -2.112 12.509 1.00 48.44 966 VAL A O 1
ATOM 6891 N N . GLY A 1 967 ? 44.760 -2.729 10.725 1.00 59.28 967 GLY A N 1
ATOM 6892 C CA . GLY A 1 967 ? 45.954 -1.934 11.038 1.00 59.28 967 GLY A CA 1
ATOM 6893 C C . GLY A 1 967 ? 47.285 -2.699 11.046 1.00 59.28 967 GLY A C 1
ATOM 6894 O O . GLY A 1 967 ? 48.332 -2.049 11.088 1.00 59.28 967 GLY A O 1
ATOM 6895 N N . CYS A 1 968 ? 47.279 -4.032 10.956 1.00 56.91 968 CYS A N 1
ATOM 6896 C CA . CYS A 1 968 ? 48.499 -4.846 10.935 1.00 56.91 968 CYS A CA 1
ATOM 6897 C C . CYS A 1 968 ? 49.143 -4.898 9.527 1.00 56.91 968 CYS A C 1
ATOM 6899 O O . CYS A 1 968 ? 48.470 -5.131 8.522 1.00 56.91 968 CYS A O 1
ATOM 6901 N N . ILE A 1 969 ? 50.454 -4.630 9.421 1.00 64.50 969 ILE A N 1
ATOM 6902 C CA . ILE A 1 969 ? 51.231 -4.736 8.169 1.00 64.50 969 ILE A CA 1
ATOM 6903 C C . ILE A 1 969 ? 52.203 -5.913 8.333 1.00 64.50 969 ILE A C 1
ATOM 6905 O O . ILE A 1 969 ? 53.169 -5.745 9.079 1.00 64.50 969 ILE A O 1
ATOM 6909 N N . PRO A 1 970 ? 52.031 -7.037 7.607 1.00 66.81 970 PRO A N 1
ATOM 6910 C CA . PRO A 1 970 ? 52.806 -8.253 7.844 1.00 66.81 970 PRO A CA 1
ATOM 6911 C C . PRO A 1 970 ? 54.315 -8.022 7.743 1.00 66.81 970 PRO A C 1
ATOM 6913 O O . PRO A 1 970 ? 54.841 -7.594 6.703 1.00 66.81 970 PRO A O 1
ATOM 6916 N N . SER A 1 971 ? 55.022 -8.317 8.828 1.00 67.06 971 SER A N 1
ATOM 6917 C CA . SER A 1 971 ? 56.477 -8.313 8.927 1.00 67.06 971 SER A CA 1
ATOM 6918 C C . SER A 1 971 ? 56.981 -9.666 9.455 1.00 67.06 971 SER A C 1
ATOM 6920 O O . SER A 1 971 ? 56.252 -10.645 9.412 1.00 67.06 971 SER A O 1
ATOM 6922 N N . ALA A 1 972 ? 58.270 -9.797 9.775 1.00 69.31 972 ALA A N 1
ATOM 6923 C CA . ALA A 1 972 ? 58.814 -11.081 10.231 1.00 69.31 972 ALA A CA 1
ATOM 6924 C C . ALA A 1 972 ? 58.774 -11.140 11.760 1.00 69.31 972 ALA A C 1
ATOM 6926 O O . ALA A 1 972 ? 59.319 -10.222 12.367 1.00 69.31 972 ALA A O 1
ATOM 6927 N N . GLU A 1 973 ? 58.237 -12.228 12.316 1.00 69.88 973 GLU A N 1
ATOM 6928 C CA . GLU A 1 973 ? 57.941 -12.394 13.747 1.00 69.88 973 GLU A CA 1
ATOM 6929 C C . GLU A 1 973 ? 59.099 -12.044 14.693 1.00 69.88 973 GLU A C 1
ATOM 6931 O O . GLU A 1 973 ? 60.240 -12.511 14.520 1.00 69.88 973 GLU A O 1
ATOM 6936 N N . VAL A 1 974 ? 58.809 -11.215 15.702 1.00 68.50 974 VAL A N 1
ATOM 6937 C CA . VAL A 1 974 ? 59.760 -10.783 16.731 1.00 68.50 974 VAL A CA 1
ATOM 6938 C C . VAL A 1 974 ? 59.123 -10.905 18.114 1.00 68.50 974 VAL A C 1
ATOM 6940 O O . VAL A 1 974 ? 58.240 -10.118 18.396 1.00 68.50 974 VAL A O 1
ATOM 6943 N N . CYS A 1 975 ? 59.682 -11.749 19.005 1.00 66.88 975 CYS A N 1
ATOM 6944 C CA . CYS A 1 975 ? 59.228 -11.946 20.400 1.00 66.88 975 CYS A CA 1
ATOM 6945 C C . CYS A 1 975 ? 59.030 -10.636 21.178 1.00 66.88 975 CYS A C 1
ATOM 6947 O O . CYS A 1 975 ? 59.952 -10.177 21.870 1.00 66.88 975 CYS A O 1
ATOM 6949 N N . ASN A 1 976 ? 57.871 -10.011 21.046 1.00 64.38 976 ASN A N 1
ATOM 6950 C CA . ASN A 1 976 ? 57.591 -8.712 21.640 1.00 64.38 976 ASN A CA 1
ATOM 6951 C C . ASN A 1 976 ? 56.160 -8.606 22.185 1.00 64.38 976 ASN A C 1
ATOM 6953 O O . ASN A 1 976 ? 55.802 -7.554 22.720 1.00 64.38 976 ASN A O 1
ATOM 6957 N N . GLY A 1 977 ? 55.401 -9.708 22.146 1.00 55.31 977 GLY A N 1
ATOM 6958 C CA . GLY A 1 977 ? 54.022 -9.778 22.617 1.00 55.31 977 GLY A CA 1
ATOM 6959 C C . GLY A 1 977 ? 53.021 -9.134 21.660 1.00 55.31 977 GLY A C 1
ATOM 6960 O O . GLY A 1 977 ? 51.925 -8.779 22.091 1.00 55.31 977 GLY A O 1
ATOM 6961 N N . VAL A 1 978 ? 53.403 -8.942 20.395 1.00 64.94 978 VAL A N 1
ATOM 6962 C CA . VAL A 1 978 ? 52.549 -8.443 19.313 1.00 64.94 978 VAL A CA 1
ATOM 6963 C C . VAL A 1 978 ? 52.711 -9.383 18.125 1.00 64.94 978 VAL A C 1
ATOM 6965 O O . VAL A 1 978 ? 53.837 -9.710 17.772 1.00 64.94 978 VAL A O 1
ATOM 6968 N N . ASP A 1 979 ? 51.591 -9.783 17.527 1.00 63.41 979 ASP A N 1
ATOM 6969 C CA . ASP A 1 979 ? 51.533 -10.554 16.280 1.00 63.41 979 ASP A CA 1
ATOM 6970 C C . ASP A 1 979 ? 52.029 -9.676 15.113 1.00 63.41 979 ASP A C 1
ATOM 6972 O O . ASP A 1 979 ? 51.333 -8.773 14.631 1.00 63.41 979 ASP A O 1
ATOM 6976 N N . ASP A 1 980 ? 53.296 -9.869 14.736 1.00 73.50 980 ASP A N 1
ATOM 6977 C CA . ASP A 1 980 ? 54.015 -9.025 13.778 1.00 73.50 980 ASP A CA 1
ATOM 6978 C C . ASP A 1 980 ? 53.800 -9.477 12.322 1.00 73.50 980 ASP A C 1
ATOM 6980 O O . ASP A 1 980 ? 53.968 -8.664 11.396 1.00 73.50 980 ASP A O 1
ATOM 6984 N N . ASN A 1 981 ? 53.498 -10.757 12.087 1.00 72.19 981 ASN A N 1
ATOM 6985 C CA . ASN A 1 981 ? 53.215 -11.333 10.770 1.00 72.19 981 ASN A CA 1
ATOM 6986 C C . ASN A 1 981 ? 51.713 -11.342 10.428 1.00 72.19 981 ASN A C 1
ATOM 6988 O O . ASN A 1 981 ? 51.368 -11.575 9.262 1.00 72.19 981 ASN A O 1
ATOM 6992 N N . CYS A 1 982 ? 50.871 -10.954 11.387 1.00 67.69 982 CYS A N 1
ATOM 6993 C CA . CYS A 1 982 ? 49.428 -10.831 11.281 1.00 67.69 982 CYS A CA 1
ATOM 6994 C C . CYS A 1 982 ? 48.743 -12.173 10.977 1.00 67.69 982 CYS A C 1
ATOM 6996 O O . CYS A 1 982 ? 47.827 -12.213 10.149 1.00 67.69 982 CYS A O 1
ATOM 6998 N N . ASP A 1 983 ? 49.223 -13.270 11.563 1.00 72.62 983 ASP A N 1
ATOM 6999 C CA . ASP A 1 983 ? 48.645 -14.607 11.389 1.00 72.62 983 ASP A CA 1
ATOM 7000 C C . ASP A 1 983 ? 47.789 -15.077 12.570 1.00 72.62 983 ASP A C 1
ATOM 7002 O O . ASP A 1 983 ? 47.347 -16.226 12.586 1.00 72.62 983 ASP A O 1
ATOM 7006 N N . THR A 1 984 ? 47.452 -14.147 13.470 1.00 64.94 984 THR A N 1
ATOM 7007 C CA . THR A 1 984 ? 46.574 -14.281 14.645 1.00 64.94 984 THR A CA 1
ATOM 7008 C C . THR A 1 984 ? 47.171 -15.059 15.809 1.00 64.94 984 THR A C 1
ATOM 7010 O O . THR A 1 984 ? 46.570 -15.119 16.886 1.00 64.94 984 THR A O 1
ATOM 7013 N N . VAL A 1 985 ? 48.377 -15.598 15.644 1.00 67.62 985 VAL A N 1
ATOM 7014 C CA . VAL A 1 985 ? 49.153 -16.163 16.737 1.00 67.62 985 VAL A CA 1
ATOM 7015 C C . VAL A 1 985 ? 50.199 -15.124 17.155 1.00 67.62 985 VAL A C 1
ATOM 7017 O O . VAL A 1 985 ? 50.728 -14.379 16.344 1.00 67.62 985 VAL A O 1
ATOM 7020 N N . VAL A 1 986 ? 50.415 -14.966 18.463 1.00 63.88 986 VAL A N 1
ATOM 7021 C CA . VAL A 1 986 ? 51.419 -14.021 18.976 1.00 63.88 986 VAL A CA 1
ATOM 7022 C C . VAL A 1 986 ? 52.726 -14.776 19.201 1.00 63.88 986 VAL A C 1
ATOM 7024 O O . VAL A 1 986 ? 52.774 -15.708 20.011 1.00 63.88 986 VAL A O 1
ATOM 7027 N N . ASP A 1 987 ? 53.799 -14.322 18.549 1.00 59.50 987 ASP A N 1
ATOM 7028 C CA . ASP A 1 987 ? 55.183 -14.772 18.735 1.00 59.50 987 ASP A CA 1
ATOM 7029 C C . ASP A 1 987 ? 55.476 -16.248 18.342 1.00 59.50 987 ASP A C 1
ATOM 7031 O O . ASP A 1 987 ? 56.427 -16.875 18.839 1.00 59.50 987 ASP A O 1
ATOM 7035 N N . GLU A 1 988 ? 54.739 -16.832 17.398 1.00 68.62 988 GLU A N 1
ATOM 7036 C CA . GLU A 1 988 ? 54.976 -18.180 16.873 1.00 68.62 988 GLU A CA 1
ATOM 7037 C C . GLU A 1 988 ? 56.173 -18.268 15.916 1.00 68.62 988 GLU A C 1
ATOM 7039 O O . GLU A 1 988 ? 56.537 -17.373 15.163 1.00 68.62 988 GLU A O 1
ATOM 7044 N N . GLY A 1 989 ? 56.898 -19.388 15.973 1.00 62.75 989 GLY A N 1
ATOM 7045 C CA . GLY A 1 989 ? 58.055 -19.601 15.094 1.00 62.75 989 GLY A CA 1
ATOM 7046 C C . GLY A 1 989 ? 59.234 -18.638 15.314 1.00 62.75 989 GLY A C 1
ATOM 7047 O O . GLY A 1 989 ? 60.218 -18.705 14.564 1.00 62.75 989 GLY A O 1
ATOM 7048 N N . CYS A 1 990 ? 59.195 -17.805 16.357 1.00 61.50 990 CYS A N 1
ATOM 7049 C CA . CYS A 1 990 ? 60.252 -16.863 16.674 1.00 61.50 990 CYS A CA 1
ATOM 7050 C C . CYS A 1 990 ? 61.620 -17.542 16.831 1.00 61.50 990 CYS A C 1
ATOM 7052 O O . CYS A 1 990 ? 61.817 -18.478 17.611 1.00 61.50 990 CYS A O 1
ATOM 7054 N N . THR A 1 991 ? 62.629 -17.025 16.129 1.00 55.75 991 THR A N 1
ATOM 7055 C CA . THR A 1 991 ? 64.024 -17.375 16.423 1.00 55.75 991 THR A CA 1
ATOM 7056 C C . THR A 1 991 ? 64.591 -16.359 17.410 1.00 55.75 991 THR A C 1
ATOM 7058 O O . THR A 1 991 ? 64.625 -15.175 17.065 1.00 55.75 991 THR A O 1
ATOM 7061 N N . PRO A 1 992 ? 65.086 -16.769 18.594 1.00 48.81 992 PRO A N 1
ATOM 7062 C CA . PRO A 1 992 ? 65.553 -15.817 19.591 1.00 48.81 992 PRO A CA 1
ATOM 7063 C C . PRO A 1 992 ? 66.689 -14.961 19.012 1.00 48.81 992 PRO A C 1
ATOM 7065 O O . PRO A 1 992 ? 67.587 -15.491 18.336 1.00 48.81 992 PRO A O 1
ATOM 7068 N N . PRO A 1 993 ? 66.689 -13.638 19.256 1.00 45.09 993 PRO A N 1
ATOM 7069 C CA . PRO A 1 993 ? 67.731 -12.768 18.744 1.00 45.09 993 PRO A CA 1
ATOM 7070 C C . PRO A 1 993 ? 69.095 -13.203 19.315 1.00 45.09 993 PRO A C 1
ATOM 7072 O O . PRO A 1 993 ? 69.167 -13.696 20.443 1.00 45.09 993 PRO A O 1
ATOM 7075 N N . PRO A 1 994 ? 70.222 -13.005 18.597 1.00 49.91 994 PRO A N 1
ATOM 7076 C CA . PRO A 1 994 ? 71.527 -13.600 18.934 1.00 49.91 994 PRO A CA 1
ATOM 7077 C C . PRO A 1 994 ? 72.177 -13.115 20.246 1.00 49.91 994 PRO A C 1
ATOM 7079 O O . PRO A 1 994 ? 73.377 -13.322 20.445 1.00 49.91 994 PRO A O 1
ATOM 7082 N N . THR A 1 995 ? 71.447 -12.402 21.103 1.00 51.50 995 THR A N 1
ATOM 7083 C CA . THR A 1 995 ? 71.984 -11.636 22.229 1.00 51.50 995 THR A CA 1
ATOM 7084 C C . THR A 1 995 ? 71.332 -11.908 23.585 1.00 51.50 995 THR A C 1
ATOM 7086 O O . THR A 1 995 ? 71.762 -11.269 24.543 1.00 51.50 995 THR A O 1
ATOM 7089 N N . CYS A 1 996 ? 70.384 -12.844 23.720 1.00 55.09 996 CYS A N 1
ATOM 7090 C CA . CYS A 1 996 ? 69.880 -13.223 25.047 1.00 55.09 996 CYS A CA 1
ATOM 7091 C C . CYS A 1 996 ? 70.968 -14.006 25.812 1.00 55.09 996 CYS A C 1
ATOM 7093 O O . CYS A 1 996 ? 71.414 -15.071 25.377 1.00 55.09 996 CYS A O 1
ATOM 7095 N N . ILE A 1 997 ? 71.496 -13.421 26.892 1.00 61.19 997 ILE A N 1
ATOM 7096 C CA . ILE A 1 997 ? 72.491 -14.043 27.777 1.00 61.19 997 ILE A CA 1
ATOM 7097 C C . ILE A 1 997 ? 71.740 -14.404 29.063 1.00 61.19 997 ILE A C 1
ATOM 7099 O O . ILE A 1 997 ? 71.429 -13.475 29.804 1.00 61.19 997 ILE A O 1
ATOM 7103 N N . PRO A 1 998 ? 71.501 -15.698 29.355 1.00 65.62 998 PRO A N 1
ATOM 7104 C CA . PRO A 1 998 ? 70.661 -16.110 30.476 1.00 65.62 998 PRO A CA 1
ATOM 7105 C C . PRO A 1 998 ? 71.154 -15.527 31.799 1.00 65.62 998 PRO A C 1
ATOM 7107 O O . PRO A 1 998 ? 72.316 -15.733 32.189 1.00 65.62 998 PRO A O 1
ATOM 7110 N N . SER A 1 999 ? 70.279 -14.797 32.482 1.00 67.75 999 SER A N 1
ATOM 7111 C CA . SER A 1 999 ? 70.479 -14.321 33.845 1.00 67.75 999 SER A CA 1
ATOM 7112 C C . SER A 1 999 ? 69.372 -14.864 34.760 1.00 67.75 999 SER A C 1
ATOM 7114 O O . SER A 1 999 ? 68.670 -15.787 34.373 1.00 67.75 999 SER A O 1
ATOM 7116 N N . ALA A 1 1000 ? 69.330 -14.449 36.026 1.00 69.06 1000 ALA A N 1
ATOM 7117 C CA . ALA A 1 1000 ? 68.323 -14.955 36.962 1.00 69.06 1000 ALA A CA 1
ATOM 7118 C C . ALA A 1 1000 ? 67.091 -14.051 36.908 1.00 69.06 1000 ALA A C 1
ATOM 7120 O O . ALA A 1 1000 ? 67.280 -12.839 36.975 1.00 69.06 1000 ALA A O 1
ATOM 7121 N N . GLU A 1 1001 ? 65.902 -14.652 36.863 1.00 72.62 1001 GLU A N 1
ATOM 7122 C CA . GLU A 1 1001 ? 64.617 -13.974 36.656 1.00 72.62 1001 GLU A CA 1
ATOM 7123 C C . GLU A 1 1001 ? 64.374 -12.801 37.614 1.00 72.62 1001 GLU A C 1
ATOM 7125 O O . GLU A 1 1001 ? 64.576 -12.919 38.835 1.00 72.62 1001 GLU A O 1
ATOM 7130 N N . VAL A 1 1002 ? 63.951 -11.659 37.065 1.00 74.94 1002 VAL A N 1
ATOM 7131 C CA . VAL A 1 1002 ? 63.601 -10.455 37.824 1.00 74.94 1002 VAL A CA 1
ATOM 7132 C C . VAL A 1 1002 ? 62.270 -9.912 37.324 1.00 74.94 1002 VAL A C 1
ATOM 7134 O O . VAL A 1 1002 ? 62.214 -9.448 36.203 1.00 74.94 1002 VAL A O 1
ATOM 7137 N N . CYS A 1 1003 ? 61.274 -9.829 38.214 1.00 73.69 1003 CYS A N 1
ATOM 7138 C CA . CYS A 1 1003 ? 59.906 -9.345 37.964 1.00 73.69 1003 CYS A CA 1
ATOM 7139 C C . CYS A 1 1003 ? 59.853 -7.922 37.370 1.00 73.69 1003 CYS A C 1
ATOM 7141 O O . CYS A 1 1003 ? 59.692 -6.940 38.110 1.00 73.69 1003 CYS A O 1
ATOM 7143 N N . ASN A 1 1004 ? 60.081 -7.789 36.069 1.00 71.06 1004 ASN A N 1
ATOM 7144 C CA . ASN A 1 1004 ? 60.255 -6.507 35.392 1.00 71.06 1004 ASN A CA 1
ATOM 7145 C C . ASN A 1 1004 ? 59.583 -6.442 34.012 1.00 71.06 1004 ASN A C 1
ATOM 7147 O O . ASN A 1 1004 ? 59.689 -5.408 33.348 1.00 71.06 1004 ASN A O 1
ATOM 7151 N N . GLY A 1 1005 ? 58.838 -7.484 33.641 1.00 62.34 1005 GLY A N 1
ATOM 7152 C CA . GLY A 1 1005 ? 58.128 -7.605 32.374 1.00 62.34 1005 GLY A CA 1
ATOM 7153 C C . GLY A 1 1005 ? 59.026 -8.025 31.212 1.00 62.34 1005 GLY A C 1
ATOM 7154 O O . GLY A 1 1005 ? 58.703 -7.710 30.069 1.00 62.34 1005 GLY A O 1
ATOM 7155 N N . VAL A 1 1006 ? 60.166 -8.668 31.486 1.00 69.81 1006 VAL A N 1
ATOM 7156 C CA . VAL A 1 1006 ? 61.121 -9.157 30.478 1.00 69.81 1006 VAL A CA 1
ATOM 7157 C C . VAL A 1 1006 ? 61.604 -10.550 30.884 1.00 69.81 1006 VAL A C 1
ATOM 7159 O O . VAL A 1 1006 ? 61.981 -10.728 32.034 1.00 69.81 1006 VAL A O 1
ATOM 7162 N N . ASP A 1 1007 ? 61.646 -11.492 29.934 1.00 68.25 1007 ASP A N 1
ATOM 7163 C CA . ASP A 1 1007 ? 62.224 -12.839 30.107 1.00 68.25 1007 ASP A CA 1
ATOM 7164 C C . ASP A 1 1007 ? 63.757 -12.741 30.263 1.00 68.25 1007 ASP A C 1
ATOM 7166 O O . ASP A 1 1007 ? 64.523 -12.646 29.293 1.00 68.25 1007 ASP A O 1
ATOM 7170 N N . ASP A 1 1008 ? 64.207 -12.680 31.518 1.00 77.12 1008 ASP A N 1
ATOM 7171 C CA . ASP A 1 1008 ? 65.608 -12.456 31.884 1.00 77.12 1008 ASP A CA 1
ATOM 7172 C C . ASP A 1 1008 ? 66.458 -13.738 31.802 1.00 77.12 1008 ASP A C 1
ATOM 7174 O O . ASP A 1 1008 ? 67.704 -13.663 31.760 1.00 77.12 1008 ASP A O 1
ATOM 7178 N N . ASN A 1 1009 ? 65.820 -14.912 31.810 1.00 75.00 1009 ASN A N 1
ATOM 7179 C CA . ASN A 1 1009 ? 66.477 -16.218 31.779 1.00 75.00 1009 ASN A CA 1
ATOM 7180 C C . ASN A 1 1009 ? 66.436 -16.910 30.399 1.00 75.00 1009 ASN A C 1
ATOM 7182 O O . ASN A 1 1009 ? 67.181 -17.878 30.185 1.00 75.00 1009 ASN A O 1
ATOM 7186 N N . CYS A 1 1010 ? 65.729 -16.311 29.440 1.00 70.69 1010 CYS A N 1
ATOM 7187 C CA . CYS A 1 1010 ? 65.598 -16.722 28.047 1.00 70.69 1010 CYS A CA 1
ATOM 7188 C C . CYS A 1 1010 ? 64.901 -18.083 27.867 1.00 70.69 1010 CYS A C 1
ATOM 7190 O O . CYS A 1 1010 ? 65.280 -18.833 26.953 1.00 70.69 1010 CYS A O 1
ATOM 7192 N N . ASP A 1 1011 ? 63.973 -18.450 28.751 1.00 74.31 1011 ASP A N 1
ATOM 7193 C CA . ASP A 1 1011 ? 63.236 -19.715 28.686 1.00 74.31 1011 ASP A CA 1
ATOM 7194 C C . ASP A 1 1011 ? 61.829 -19.598 28.091 1.00 74.31 1011 ASP A C 1
ATOM 7196 O O . ASP A 1 1011 ? 61.133 -20.612 28.008 1.00 74.31 1011 ASP A O 1
ATOM 7200 N N . THR A 1 1012 ? 61.500 -18.426 27.539 1.00 66.81 1012 THR A N 1
ATOM 7201 C CA . THR A 1 1012 ? 60.266 -18.075 26.819 1.00 66.81 1012 THR A CA 1
ATOM 7202 C C . THR A 1 1012 ? 59.049 -17.811 27.698 1.00 66.81 1012 THR A C 1
ATOM 7204 O O . THR A 1 1012 ? 57.965 -17.577 27.166 1.00 66.81 1012 THR A O 1
ATOM 7207 N N . VAL A 1 1013 ? 59.218 -17.787 29.020 1.00 69.62 1013 VAL A N 1
ATOM 7208 C CA . VAL A 1 1013 ? 58.188 -17.338 29.959 1.00 69.62 1013 VAL A CA 1
ATOM 7209 C C . VAL A 1 1013 ? 58.650 -16.018 30.588 1.00 69.62 1013 VAL A C 1
ATOM 7211 O O . VAL A 1 1013 ? 59.830 -15.817 30.838 1.00 69.62 1013 VAL A O 1
ATOM 7214 N N . ILE A 1 1014 ? 57.738 -15.049 30.734 1.00 66.06 1014 ILE A N 1
ATOM 7215 C CA . ILE A 1 1014 ? 58.053 -13.742 31.333 1.00 66.06 1014 ILE A CA 1
ATOM 7216 C C . ILE A 1 1014 ? 57.670 -13.773 32.817 1.00 66.06 1014 ILE A C 1
ATOM 7218 O O . ILE A 1 1014 ? 56.504 -14.002 33.148 1.00 66.06 1014 ILE A O 1
ATOM 7222 N N . ASP A 1 1015 ? 58.625 -13.450 33.697 1.00 64.44 1015 ASP A N 1
ATOM 7223 C CA . ASP A 1 1015 ? 58.433 -13.223 35.138 1.00 64.44 1015 ASP A CA 1
ATOM 7224 C C . ASP A 1 1015 ? 57.878 -14.432 35.939 1.00 64.44 1015 ASP A C 1
ATOM 7226 O O . ASP A 1 1015 ? 57.177 -14.274 36.953 1.00 64.44 1015 ASP A O 1
ATOM 7230 N N . GLU A 1 1016 ? 58.202 -15.670 35.555 1.00 73.25 1016 GLU A N 1
ATOM 7231 C CA . GLU A 1 1016 ? 57.762 -16.855 36.290 1.00 73.25 1016 GLU A CA 1
ATOM 7232 C C . GLU A 1 1016 ? 58.452 -16.997 37.663 1.00 73.25 1016 GLU A C 1
ATOM 7234 O O . GLU A 1 1016 ? 59.671 -16.958 37.829 1.00 73.25 1016 GLU A O 1
ATOM 7239 N N . GLY A 1 1017 ? 57.643 -17.181 38.714 1.00 65.88 1017 GLY A N 1
ATOM 7240 C CA . GLY A 1 1017 ? 58.133 -17.350 40.091 1.00 65.88 1017 GLY A CA 1
ATOM 7241 C C . GLY A 1 1017 ? 58.189 -16.073 40.942 1.00 65.88 1017 GLY A C 1
ATOM 7242 O O . GLY A 1 1017 ? 58.758 -16.090 42.040 1.00 65.88 1017 GLY A O 1
ATOM 7243 N N . CYS A 1 1018 ? 57.562 -14.986 40.495 1.00 65.25 1018 CYS A N 1
ATOM 7244 C CA . CYS A 1 1018 ? 57.402 -13.752 41.262 1.00 65.25 1018 CYS A CA 1
ATOM 7245 C C . CYS A 1 1018 ? 56.339 -13.874 42.380 1.00 65.25 1018 CYS A C 1
ATOM 7247 O O . CYS A 1 1018 ? 55.188 -14.210 42.106 1.00 65.25 1018 CYS A O 1
ATOM 7249 N N . PRO A 1 1019 ? 56.664 -13.603 43.663 1.00 58.12 1019 PRO A N 1
ATOM 7250 C CA . PRO A 1 1019 ? 55.668 -13.603 44.737 1.00 58.12 1019 PRO A CA 1
ATOM 7251 C C . PRO A 1 1019 ? 54.764 -12.351 44.681 1.00 58.12 1019 PRO A C 1
ATOM 7253 O O . PRO A 1 1019 ? 55.257 -11.266 44.361 1.00 58.12 1019 PRO A O 1
ATOM 7256 N N . PRO A 1 1020 ? 53.470 -12.454 45.051 1.00 52.09 1020 PRO A N 1
ATOM 7257 C CA . PRO A 1 1020 ? 52.505 -11.366 44.884 1.00 52.09 1020 PRO A CA 1
ATOM 7258 C C . PRO A 1 1020 ? 52.808 -10.143 45.780 1.00 52.09 1020 PRO A C 1
ATOM 7260 O O . PRO A 1 1020 ? 53.288 -10.311 46.911 1.00 52.09 1020 PRO A O 1
ATOM 7263 N N . PRO A 1 1021 ? 52.513 -8.901 45.333 1.00 42.38 1021 PRO A N 1
ATOM 7264 C CA . PRO A 1 1021 ? 52.752 -7.693 46.119 1.00 42.38 1021 PRO A CA 1
ATOM 7265 C C . PRO A 1 1021 ? 51.798 -7.580 47.316 1.00 42.38 1021 PRO A C 1
ATOM 7267 O O . PRO A 1 1021 ? 50.581 -7.684 47.199 1.00 42.38 1021 PRO A O 1
ATOM 7270 N N . VAL A 1 1022 ? 52.367 -7.309 48.491 1.00 44.75 1022 VAL A N 1
ATOM 7271 C CA . VAL A 1 1022 ? 51.635 -7.066 49.740 1.00 44.75 1022 VAL A CA 1
ATOM 7272 C C . VAL A 1 1022 ? 51.037 -5.659 49.745 1.00 44.75 1022 VAL A C 1
ATOM 7274 O O . VAL A 1 1022 ? 51.783 -4.681 49.801 1.00 44.75 1022 VAL A O 1
ATOM 7277 N N . GLY A 1 1023 ? 49.707 -5.572 49.838 1.00 54.09 1023 GLY A N 1
ATOM 7278 C CA . GLY A 1 1023 ? 49.019 -4.427 50.438 1.00 54.09 1023 GLY A CA 1
ATOM 7279 C C . GLY A 1 1023 ? 47.926 -3.774 49.597 1.00 54.09 1023 GLY A C 1
ATOM 7280 O O . GLY A 1 1023 ? 48.133 -2.662 49.135 1.00 54.09 1023 GLY A O 1
ATOM 7281 N N . CYS A 1 1024 ? 46.743 -4.392 49.551 1.00 32.31 1024 CYS A N 1
ATOM 7282 C CA . CYS A 1 1024 ? 45.453 -3.706 49.433 1.00 32.31 1024 CYS A CA 1
ATOM 7283 C C . CYS A 1 1024 ? 44.431 -4.461 50.299 1.00 32.31 1024 CYS A C 1
ATOM 7285 O O . CYS A 1 1024 ? 44.290 -5.672 50.176 1.00 32.31 1024 CYS A O 1
ATOM 7287 N N . ILE A 1 1025 ? 43.781 -3.754 51.225 1.00 48.44 1025 ILE A N 1
ATOM 7288 C CA . ILE A 1 1025 ? 42.637 -4.237 52.011 1.00 48.44 1025 ILE A CA 1
ATOM 7289 C C . ILE A 1 1025 ? 41.419 -3.457 51.503 1.00 48.44 1025 ILE A C 1
ATOM 7291 O O . ILE A 1 1025 ? 41.440 -2.232 51.653 1.00 48.44 1025 ILE A O 1
ATOM 7295 N N . PRO A 1 1026 ? 40.380 -4.115 50.963 1.00 39.38 1026 PRO A N 1
ATOM 7296 C CA . PRO A 1 1026 ? 39.047 -3.533 50.826 1.00 39.38 1026 PRO A CA 1
ATOM 7297 C C . PRO A 1 1026 ? 38.093 -4.054 51.914 1.00 39.38 1026 PRO A C 1
ATOM 7299 O O . PRO A 1 1026 ? 38.205 -5.185 52.386 1.00 39.38 1026 PRO A O 1
ATOM 7302 N N . SER A 1 1027 ? 37.205 -3.170 52.364 1.00 41.72 1027 SER A N 1
ATOM 7303 C CA . SER A 1 1027 ? 36.127 -3.394 53.332 1.00 41.72 1027 SER A CA 1
ATOM 7304 C C . SER A 1 1027 ? 34.893 -4.041 52.692 1.00 41.72 1027 SER A C 1
ATOM 7306 O O . SER A 1 1027 ? 34.752 -4.008 51.480 1.00 41.72 1027 SER A O 1
ATOM 7308 N N . ALA A 1 1028 ? 34.011 -4.591 53.531 1.00 46.44 1028 ALA A N 1
ATOM 7309 C CA . ALA A 1 1028 ? 32.804 -5.330 53.154 1.00 46.44 1028 ALA A CA 1
ATOM 7310 C C . ALA A 1 1028 ? 31.678 -4.480 52.521 1.00 46.44 1028 ALA A C 1
ATOM 7312 O O . ALA A 1 1028 ? 31.334 -3.445 53.092 1.00 46.44 1028 ALA A O 1
ATOM 7313 N N . GLU A 1 1029 ? 31.065 -5.025 51.463 1.00 34.44 1029 GLU A N 1
ATOM 7314 C CA . GLU A 1 1029 ? 29.701 -4.808 50.925 1.00 34.44 1029 GLU A CA 1
ATOM 7315 C C . GLU A 1 1029 ? 29.176 -6.211 50.514 1.00 34.44 1029 GLU A C 1
ATOM 7317 O O . GLU A 1 1029 ? 29.972 -7.029 50.062 1.00 34.44 1029 GLU A O 1
ATOM 7322 N N . VAL A 1 1030 ? 28.106 -6.723 51.142 1.00 47.66 1030 VAL A N 1
ATOM 7323 C CA . VAL A 1 1030 ? 26.690 -6.809 50.692 1.00 47.66 1030 VAL A CA 1
ATOM 7324 C C . VAL A 1 1030 ? 26.525 -7.543 49.352 1.00 47.66 1030 VAL A C 1
ATOM 7326 O O . VAL A 1 1030 ? 27.080 -7.126 48.353 1.00 47.66 1030 VAL A O 1
ATOM 7329 N N . CYS A 1 1031 ? 25.783 -8.658 49.373 1.00 41.84 1031 CYS A N 1
ATOM 7330 C CA . CYS A 1 1031 ? 25.496 -9.497 48.208 1.00 41.84 1031 CYS A CA 1
ATOM 7331 C C . CYS A 1 1031 ? 24.375 -8.883 47.362 1.00 41.84 1031 CYS A C 1
ATOM 7333 O O . CYS A 1 1031 ? 23.228 -8.887 47.807 1.00 41.84 1031 CYS A O 1
ATOM 7335 N N . ASP A 1 1032 ? 24.701 -8.428 46.157 1.00 54.47 1032 ASP A N 1
ATOM 7336 C CA . ASP A 1 1032 ? 23.752 -8.065 45.100 1.00 54.47 1032 ASP A CA 1
ATOM 7337 C C . ASP A 1 1032 ? 24.153 -8.657 43.734 1.00 54.47 1032 ASP A C 1
ATOM 7339 O O . ASP A 1 1032 ? 23.932 -8.030 42.715 1.00 54.47 1032 ASP A O 1
ATOM 7343 N N . ASN A 1 1033 ? 24.733 -9.867 43.707 1.00 47.91 1033 ASN A N 1
ATOM 7344 C CA . ASN A 1 1033 ? 24.897 -10.735 42.523 1.00 47.91 1033 ASN A CA 1
ATOM 7345 C C . ASN A 1 1033 ? 25.218 -10.065 41.164 1.00 47.91 1033 ASN A C 1
ATOM 7347 O O . ASN A 1 1033 ? 24.842 -10.585 40.116 1.00 47.91 1033 ASN A O 1
ATOM 7351 N N . ALA A 1 1034 ? 25.997 -8.989 41.161 1.00 43.28 1034 ALA A N 1
ATOM 7352 C CA . ALA A 1 1034 ? 26.570 -8.413 39.957 1.00 43.28 1034 ALA A CA 1
ATOM 7353 C C . ALA A 1 1034 ? 28.075 -8.221 40.170 1.00 43.28 1034 ALA A C 1
ATOM 7355 O O . ALA A 1 1034 ? 28.499 -7.300 40.862 1.00 43.28 1034 ALA A O 1
ATOM 7356 N N . ASP A 1 1035 ? 28.884 -9.089 39.562 1.00 36.12 1035 ASP A N 1
ATOM 7357 C CA . ASP A 1 1035 ? 30.295 -8.803 39.305 1.00 36.12 1035 ASP A CA 1
ATOM 7358 C C . ASP A 1 1035 ? 30.515 -8.773 37.785 1.00 36.12 1035 ASP A C 1
ATOM 7360 O O . ASP A 1 1035 ? 30.084 -9.678 37.069 1.00 36.12 1035 ASP A O 1
ATOM 7364 N N . ASN A 1 1036 ? 31.164 -7.684 37.352 1.00 38.31 1036 ASN A N 1
ATOM 7365 C CA . ASN A 1 1036 ? 31.650 -7.387 35.998 1.00 38.31 1036 ASN A CA 1
ATOM 7366 C C . ASN A 1 1036 ? 32.676 -8.399 35.485 1.00 38.31 1036 ASN A C 1
ATOM 7368 O O . ASN A 1 1036 ? 33.600 -8.742 36.265 1.00 38.31 1036 ASN A O 1
#

Foldseek 3Di:
DCPLPDDCVLALDNNFRDVPQAQQCPESHHCRRALARNHHDPLPQADPPDSHHPVRQDCPPQQPQQCPLPDGSVRALDSNFRDVVQDQQCPLSHHPRQALDRNHRDVPNDQPPPNDSHHPRCLVVPDQQHQSCPLPAGCVRALDSNFNDVPQDQQCPLSHHPRPALDRNDRDVPRDDPPPPSHHPVRPPDDDQQDQQCPQPDGLVRALDSNFRDVPQDQQCPLSRHPRQQLDRNDRDPQDDPPPPSHHPVDPQQPFQQGQQCPLPAGLVRALDSHFRDVVSDQPCPQSRGCRQALDSNFRDVVSDDPPPPSRHPRCPPDLQQDQQCPLRDHCVRALDSNFRDVPQDQQCPLSRHCRQALDRNFRDVPQDDPPPPSHHPRNPDPDDDQQDQPCPQPHGLQRALDSNDRDVVQDQQCQQSRRCVQALDRNFRDQQSDDPPPPSHHQLNDLDHPPPFAFPDFDLPVCLPPAFEEEEEAELELLQQPPWDDDPPDTPPHTNVSQLLLLCLVCLQVSLSSHWYAYWYDYQDPPDDPPTDGDDDTSDHSVNSNVNSVDHGDNDHFAAQLVSLLCCVVVVSQDDDDDLDPPGHTEYEYEDQQDHPCLVSLLVSLLVCVVVVYAYAYEHEPPHDLVSQLSNNVSRVNHPLQPHSHQYRPHSVSSVLSVLLVSLLRHAQKRADDDDLFFDPSNKWKWWDWQNDTDTFDDDPAAGWDADPVRRMIGGHDPRRVVLNVSSRPHDRPIRTTMTMTTGTDQAHLPDDDADQDQGPRNSPSRGRPPVPFQDFADQPQDNRNPPVDHPPGDAADPPAPQDQADQPQHDNNRPPDHRPRDDDPQPADPADAPPQDPNRPPPDHRPPDQDDPDQDADDADQPQDDNRRPRDHRPRDDDDPQPQDPAEQPQDDRRPPPDHRPPDQYDDPQPQDAAEQPQDRNNSRPDHQPPHDYDPPQDADDADQPQGNNRRPSDHRPPPFFPPPADADDADQDQDDNRRPPDHRPPDDHDPDLDADDADQDQDRNRPPSDHRPPDDDDDDDDDDDDDDPPDDD

Nearest PDB structures (foldseek):
  1qc5-assembly1_B  TM=6.979E-01  e=2.758E-07  Homo sapiens
  1qc5-assembly1_A  TM=6.566E-01  e=1.235E-07  Homo sapiens
  1qcy-assembly1_A  TM=6.653E-01  e=1.683E-07  Homo sapiens
  1pt6-assembly1_A  TM=6.944E-01  e=4.250E-07  Homo sapiens
  4a0q-assembly1_A  TM=7.143E-01  e=1.654E-06  Homo sapiens